Protein AF-0000000079468550 (afdb_homodimer)

Radius of gyration: 25.21 Å; Cα contacts (8 Å, |Δi|>4): 2300; chains: 2; bounding box: 54×72×63 Å

InterPro domains:
  IPR002155 Thiolase [PIRSF000429] (1-411)
  IPR002155 Thiolase [TIGR01930] (6-409)
  IPR002155 Thiolase [cd00751] (5-410)
  IPR016039 Thiolase-like [G3DSA:3.40.47.10] (6-294)
  IPR016039 Thiolase-like [G3DSA:3.40.47.10] (137-405)
  IPR016039 Thiolase-like [SSF53901] (1-286)
  IPR016039 Thiolase-like [SSF53901] (289-410)
  IPR020610 Thiolase, active site [PS00099] (392-405)
  IPR020613 Thiolase, conserved site [PS00737] (357-373)
  IPR020616 Thiolase, N-terminal [PF00108] (6-229)
  IPR020617 Thiolase, C-terminal [PF02803] (288-410)

pLDDT: mean 97.75, std 2.75, range [59.28, 99.0]

Nearest PDB structures (foldseek):
  4b3j-assembly1_C  TM=9.580E-01  e=1.163E-52  Mycobacterium tuberculosis H37Rv
  4b3h-assembly1_C  TM=9.543E-01  e=2.489E-52  Mycobacterium tuberculosis H37Rv
  8oqq-assembly1_D  TM=9.544E-01  e=6.439E-52  Mycobacterium tuberculosis H37Rv
  8oqm-assembly1_C  TM=9.448E-01  e=7.788E-52  Mycobacterium tuberculosis H37Rv
  8oqt-assembly1_D  TM=9.440E-01  e=2.596E-51  Mycobacterium tuberculosis H37Rv

Foldseek 3Di:
DFWKFFQDKAKAAWWFQAAPPTLCNPPQQLQQALLLVLVVCVVQVDQLLQAAEEEFEEADADDSNHDQSRQSSCVVNVGDPNYYYGYDHLWLFQFQVQVQVVGCCRRVVVGFKYKTFYWFRNNVVVVDDQPAFPFPCRPPVVVCLVAVAFDQLQLLQVLCQVVVPALLLLLVLLLQLLCLQVVCQVVCLNVVRYGFRADPVGHTSDRHHDFFDNPDDSVNSVPFDQDCVVQQQDARDPVRDGSVVSLCSVVVPDDTDRNDDLSSAFGNTTMAMIIMMGGPVVCVVSVRDGFKIWQFKFKDFDRLRSQQAAQQVQVVVRQVSNVHAPVLAQAEEEACRGSSRVVCNCVVRVNDPCRYSSNHHRSRRHRRRRGRSSVRVNSQSSVCVVVVHFKHKYKYTGRSGMMMMIIMGTD/DFWKFFQDKAKAAWWFQAAPPTLCNPPQQLQQALLLVLCVCVVQVDQLLQAAEEEFEEADADDSNHDQSRQSSCVVNVGDPNYYYGYDHQWLFQFQVQVQVLGCCRRVVNGFKYKTFYWFRNNVVVVDDQPAFPFPVRPPVVVCLVAVAFDQLQLLQVLCQVVVPALLLLLVLLLQLLCLQVVCQVVCLNVRRYGFRADPVGHTSDRHHDFFDNPDDSVNSVPFDQDCVVQQQDARDPVRDGSVVSLCSVVVPDDTDRNDDLSSAFGNTTMAMIIMMGGPVVCVVSVRDGFKIWQFKFKDFDRLRSQQAAQQVQVVVRQVSNVHAPVLAQAEEEACRGSSNVVVNCVVRVNDPCRYSSNHHRSRRGRRRRGRSSVRVNSQSSVCVVVVHFKHKYKYTGRSGMMMMIMMGTD

Secondary structure (DSSP, 8-state):
----EEEEEEEPPPEE-STTTSTTTTS-HHHHHHHHHHHHHHHTT--GGG--EEEEE-S-BSGGG-S-HHHHHHHHTT--TT--EEEEE-GGGHHHHHHHHHHHHHHTTS-SEEEEEEEEEHHHHTTSPPSS-SSTTTT-HHHHHH-----HHHHHHHHHHHHT--HHHHHHHHHHHHHHHHHHHHTTTTTTTB--EE-TTS-EEESS-SS--TT--HHHHHTSPPSSHHHHH-B-STT--BHHHHHHHH-TT--------GGGB---EEEEEEEEEE-HHHHHHTTPPPSEEEEEEEEEE--TTT-S-THHHHHHHHHHHHT--GGG--EEEE--SBTHHHHHHHHHHT--GGGBSTT--HHHH---GGGHHHHHHHHHHHHHHHHT--EEEEE--BTTTEEEEEEEEE-/----EEEEEEEPPPEE-STTTSTTTTS-HHHHHHHHHHHHHHHTT--GGG--EEEEE-S-BSGGG-S-HHHHHHHHTT--TT--EEEEE-GGGHHHHHHHHHHHHHHTTS-SEEEEEEEEEHHHHTTSPPSS-SSTTTT-HHHHHH-----HHHHHHHHHHHHT--HHHHHHHHHHHHHHHHHHHHTTTTTTTB--EE-TTS-EEESS-SS--TT--HHHHHTSPPSSHHHHH-B-STT--BHHHHHHHH-TT--------GGGB---EEEEEEEEEE-HHHHHHTTPPPSEEEEEEEEEE--TTT-S-THHHHHHHHHHHHT--GGG--EEEE--SBTHHHHHHHHHHT--GGGBSTT--HHHH---GGGHHHHHHHHHHHHHHHHT--EEEEE--BTTTEEEEEEEEE-

Solvent-accessible surface area (backbone atoms only — not comparable to full-atom values): 38159 Å² total; per-residue (Å²): 128,67,50,23,26,34,49,50,49,32,19,42,37,29,18,36,28,35,66,89,67,17,56,48,39,81,52,55,49,38,56,54,34,12,50,40,54,33,50,54,37,62,77,64,66,53,64,42,59,61,25,41,34,27,30,20,6,28,52,67,34,52,45,59,43,18,66,32,38,26,34,51,11,40,52,53,37,64,44,39,50,38,32,21,37,28,18,28,18,31,36,38,18,10,1,35,42,22,39,43,50,44,38,22,28,22,25,38,66,64,34,43,30,30,40,17,4,13,29,22,44,40,16,58,56,70,70,58,82,71,84,35,61,92,46,67,57,32,75,38,62,70,36,37,73,76,53,38,43,45,52,68,67,49,19,45,19,46,49,23,43,78,70,65,56,50,54,65,56,30,41,51,50,25,51,49,19,24,52,27,28,45,51,30,60,74,69,50,68,54,57,85,34,50,40,68,40,61,41,94,88,66,47,79,42,42,78,54,71,57,53,56,54,76,80,70,44,73,69,60,53,70,67,54,65,49,59,40,58,66,57,29,69,39,66,66,48,96,88,57,46,25,39,47,57,27,46,32,74,79,41,72,83,68,78,75,47,68,52,47,22,80,67,25,17,35,31,64,12,19,30,18,13,30,33,36,36,26,15,64,67,52,26,63,76,68,71,52,64,56,49,25,32,57,63,26,44,31,53,18,21,25,58,42,53,51,17,52,66,8,32,51,58,3,46,55,51,18,26,57,72,52,76,48,55,72,87,66,48,66,35,34,27,52,49,23,64,31,35,53,42,48,54,49,42,27,61,76,64,70,47,65,70,84,35,44,37,68,51,24,34,14,39,20,49,28,42,17,40,1,6,38,30,20,40,41,44,38,53,42,52,52,48,28,59,74,69,72,49,54,34,34,35,33,36,24,39,7,68,70,2,18,8,28,20,36,33,36,31,57,100,128,66,51,24,26,34,49,50,50,33,19,43,37,30,17,37,28,36,67,87,68,16,57,48,40,81,51,55,49,38,55,54,34,12,51,41,53,33,49,55,36,63,78,64,67,52,64,41,59,60,27,41,35,27,30,20,6,30,51,67,33,50,45,58,43,19,66,33,38,25,33,52,11,40,51,54,38,63,43,38,50,37,33,21,38,30,17,28,19,33,37,38,19,10,1,36,40,21,40,44,50,44,38,22,28,20,24,38,65,64,31,44,29,29,42,15,4,12,29,22,47,40,14,57,56,70,71,58,82,71,83,34,60,92,47,69,59,32,72,38,61,69,36,36,73,77,52,38,43,44,52,69,66,50,20,45,20,45,49,23,43,78,70,66,56,49,52,65,56,30,43,52,51,26,51,49,20,25,52,28,28,45,53,30,60,75,68,51,69,53,57,87,34,50,40,66,39,61,40,95,88,67,47,80,41,41,78,54,71,58,53,56,54,76,80,71,44,74,69,60,52,70,68,55,64,49,60,39,56,66,56,30,69,40,66,68,49,96,86,60,47,25,40,47,57,26,46,31,73,79,40,73,83,67,78,74,48,68,54,46,23,78,66,25,18,34,32,65,11,19,30,19,12,30,34,36,36,26,17,63,69,52,25,63,76,70,70,52,65,55,48,24,32,56,63,27,43,32,53,18,20,23,57,40,53,51,17,52,65,7,32,51,60,3,45,53,50,20,26,57,73,51,75,49,55,72,86,66,49,66,35,35,29,50,49,22,64,32,35,52,40,48,53,48,41,27,60,77,65,68,48,65,70,84,35,43,35,69,51,25,33,14,40,21,49,28,41,17,41,1,6,38,31,21,38,42,44,38,52,43,52,51,48,27,60,74,68,72,48,54,33,34,36,31,36,24,38,7,69,70,3,17,8,28,19,38,32,37,33,57,99

Sequence (822 aa):
MAEAWIIDVARTPRGVGKPEKGALSGVHPQRILSTVLKALAERNNLNTADIDDVIAGCGTQFGKQGSCIARMAALDAGYANEAAGMSLDRFCGSGLTAVNLAAMGVMSGAQDLVVAGGVESMSYGATLKRPVGPTLDSGNEHLRGIHPQPHQGVCGDVVATLEGFTREDVDALALESQRRAAHAIANGYFDRSLITVYNDDGSIALDREEYPRAGTTAEGLAALKAAFASLYDLPLDEQGLSFRKLVEATYPDLKINHVHHAGNSSGVVDGAGAVVIASPEYARAHGLKPRAKIRSVSTAGDSPELMLNAPGPAARKALAKAGMTMKDIQLVEINEAFAVVPLKFMRDLNVDPAIVNVNGGAIALGHPIGATGAMILGTLLDEMERRDLSVGMATLCAAGGMAPAAIIERIMAEAWIIDVARTPRGVGKPEKGALSGVHPQRILSTVLKALAERNNLNTADIDDVIAGCGTQFGKQGSCIARMAALDAGYANEAAGMSLDRFCGSGLTAVNLAAMGVMSGAQDLVVAGGVESMSYGATLKRPVGPTLDSGNEHLRGIHPQPHQGVCGDVVATLEGFTREDVDALALESQRRAAHAIANGYFDRSLITVYNDDGSIALDREEYPRAGTTAEGLAALKAAFASLYDLPLDEQGLSFRKLVEATYPDLKINHVHHAGNSSGVVDGAGAVVIASPEYARAHGLKPRAKIRSVSTAGDSPELMLNAPGPAARKALAKAGMTMKDIQLVEINEAFAVVPLKFMRDLNVDPAIVNVNGGAIALGHPIGATGAMILGTLLDEMERRDLSVGMATLCAAGGMAPAAIIERI

Organism: NCBI:txid2803784

Structure (mmCIF, N/CA/C/O backbone):
data_AF-0000000079468550-model_v1
#
loop_
_entity.id
_entity.type
_entity.pdbx_description
1 polymer 'Acetyl-CoA C-acetyltransferase'
#
loop_
_atom_site.group_PDB
_atom_site.id
_atom_site.type_symbol
_atom_site.label_atom_id
_atom_site.label_alt_id
_atom_site.label_comp_id
_atom_site.label_asym_id
_atom_site.label_entity_id
_atom_site.label_seq_id
_atom_site.pdbx_PDB_ins_code
_atom_site.Cartn_x
_atom_site.Cartn_y
_atom_site.Cartn_z
_atom_site.occupancy
_atom_site.B_iso_or_equiv
_atom_site.auth_seq_id
_atom_site.auth_comp_id
_atom_site.auth_asym_id
_atom_site.auth_atom_id
_atom_site.pdbx_PDB_model_num
ATOM 1 N N . MET A 1 1 ? -27.188 2.285 5.16 1 59.66 1 MET A N 1
ATOM 2 C CA . MET A 1 1 ? -25.875 1.998 4.586 1 59.66 1 MET A CA 1
ATOM 3 C C . MET A 1 1 ? -25 1.268 5.586 1 59.66 1 MET A C 1
ATOM 5 O O . MET A 1 1 ? -25.156 1.42 6.797 1 59.66 1 MET A O 1
ATOM 9 N N . ALA A 1 2 ? -24.188 0.299 5.148 1 86.75 2 ALA A N 1
ATOM 10 C CA . ALA A 1 2 ? -23.359 -0.485 6.066 1 86.75 2 ALA A CA 1
ATOM 11 C C . ALA A 1 2 ? -22.406 0.411 6.848 1 86.75 2 ALA A C 1
ATOM 13 O O . ALA A 1 2 ? -21.969 1.453 6.348 1 86.75 2 ALA A O 1
ATOM 14 N N . GLU A 1 3 ? -22.359 0.201 8.141 1 97.19 3 GLU A N 1
ATOM 15 C CA . GLU A 1 3 ? -21.547 1.016 9.039 1 97.19 3 GLU A CA 1
ATOM 16 C C . GLU A 1 3 ? -20.219 0.326 9.359 1 97.19 3 GLU A C 1
ATOM 18 O O . GLU A 1 3 ? -20.109 -0.899 9.266 1 97.19 3 GLU A O 1
ATOM 23 N N . ALA A 1 4 ? -19.25 1.08 9.609 1 98.88 4 ALA A N 1
ATOM 24 C CA . ALA A 1 4 ? -17.984 0.659 10.195 1 98.88 4 ALA A CA 1
ATOM 25 C C . ALA A 1 4 ? -17.734 1.351 11.531 1 98.88 4 ALA A C 1
ATOM 27 O O . ALA A 1 4 ? -17.812 2.578 11.625 1 98.88 4 ALA A O 1
ATOM 28 N N . TRP A 1 5 ? -17.5 0.55 12.57 1 98.94 5 TRP A N 1
ATOM 29 C CA . TRP A 1 5 ? -17.344 1.087 13.922 1 98.94 5 TRP A CA 1
ATOM 30 C C . TRP A 1 5 ? -15.891 1.098 14.352 1 98.94 5 TRP A C 1
ATOM 32 O O . TRP A 1 5 ? -15.156 0.135 14.109 1 98.94 5 TRP A O 1
ATOM 42 N N . ILE A 1 6 ? -15.484 2.209 14.859 1 98.94 6 ILE A N 1
ATOM 43 C CA . ILE A 1 6 ? -14.195 2.285 15.531 1 98.94 6 ILE A CA 1
ATOM 44 C C . ILE A 1 6 ? -14.312 1.739 16.953 1 98.94 6 ILE A C 1
ATOM 46 O O . ILE A 1 6 ? -15.109 2.242 17.75 1 98.94 6 ILE A O 1
ATOM 50 N N . ILE A 1 7 ? -13.516 0.751 17.266 1 98.94 7 ILE A N 1
ATOM 51 C CA . ILE A 1 7 ? -13.594 0.09 18.562 1 98.94 7 ILE A CA 1
ATOM 52 C C . ILE A 1 7 ? -12.57 0.702 19.516 1 98.94 7 ILE A C 1
ATOM 54 O O . ILE A 1 7 ? -12.875 0.958 20.672 1 98.94 7 ILE A O 1
ATOM 58 N N . ASP A 1 8 ? -11.375 0.906 19.016 1 98.94 8 ASP A N 1
ATOM 59 C CA . ASP A 1 8 ? -10.281 1.409 19.844 1 98.94 8 ASP A CA 1
ATOM 60 C C . ASP A 1 8 ? -9.18 2.025 18.984 1 98.94 8 ASP A C 1
ATOM 62 O O . ASP A 1 8 ? -9.148 1.825 17.781 1 98.94 8 ASP A O 1
ATOM 66 N N . VAL A 1 9 ? -8.375 2.879 19.609 1 98.88 9 VAL A N 1
ATOM 67 C CA . VAL A 1 9 ? -7.238 3.533 18.984 1 98.88 9 VAL A CA 1
ATOM 68 C C . VAL A 1 9 ? -6.031 3.49 19.906 1 98.88 9 VAL A C 1
ATOM 70 O O . VAL A 1 9 ? -6.184 3.488 21.141 1 98.88 9 VAL A O 1
ATOM 73 N N . ALA A 1 10 ? -4.82 3.406 19.328 1 98.88 10 ALA A N 1
ATOM 74 C CA . ALA A 1 10 ? -3.59 3.461 20.109 1 98.88 10 ALA A CA 1
ATOM 75 C C . ALA A 1 10 ? -2.432 3.998 19.281 1 98.88 10 ALA A C 1
ATOM 77 O O . ALA A 1 10 ? -2.477 3.957 18.047 1 98.88 10 ALA A O 1
ATOM 78 N N . ARG A 1 11 ? -1.468 4.473 19.938 1 98.94 11 ARG A N 1
ATOM 79 C CA . ARG A 1 11 ? -0.258 4.961 19.281 1 98.94 11 ARG A CA 1
ATOM 80 C C . ARG A 1 11 ? 0.939 4.895 20.219 1 98.94 11 ARG A C 1
ATOM 82 O O . ARG A 1 11 ? 0.773 4.766 21.438 1 98.94 11 ARG A O 1
ATOM 89 N N . THR A 1 12 ? 2.092 4.988 19.688 1 98.94 12 THR A N 1
ATOM 90 C CA . THR A 1 12 ? 3.293 5.223 20.469 1 98.94 12 THR A CA 1
ATOM 91 C C . THR A 1 12 ? 3.471 6.711 20.75 1 98.94 12 THR A C 1
ATOM 93 O O . THR A 1 12 ? 2.867 7.551 20.094 1 98.94 12 THR A O 1
ATOM 96 N N . PRO A 1 13 ? 4.332 6.988 21.828 1 98.81 13 PRO A N 1
ATOM 97 C CA . PRO A 1 13 ? 4.895 8.336 21.766 1 98.81 13 PRO A CA 1
ATOM 98 C C . PRO A 1 13 ? 5.75 8.57 20.516 1 98.81 13 PRO A C 1
ATOM 100 O O . PRO A 1 13 ? 6.168 7.605 19.875 1 98.81 13 PRO A O 1
ATOM 103 N N . ARG A 1 14 ? 5.875 9.805 20.172 1 98.75 14 ARG A N 1
ATOM 104 C CA . ARG A 1 14 ? 6.742 10.156 19.047 1 98.75 14 ARG A CA 1
ATOM 105 C C . ARG A 1 14 ? 8.172 10.391 19.516 1 98.75 14 ARG A C 1
ATOM 107 O O . ARG A 1 14 ? 8.414 11.172 20.438 1 98.75 14 ARG A O 1
ATOM 114 N N . GLY A 1 15 ? 9.078 9.602 18.922 1 98.75 15 GLY A N 1
ATOM 115 C CA . GLY A 1 15 ? 10.492 9.781 19.219 1 98.75 15 GLY A CA 1
ATOM 116 C C . GLY A 1 15 ? 11.211 10.625 18.172 1 98.75 15 GLY A C 1
ATOM 117 O O . GLY A 1 15 ? 10.906 10.539 16.984 1 98.75 15 GLY A O 1
ATOM 118 N N . VAL A 1 16 ? 12.203 11.383 18.656 1 98.56 16 VAL A N 1
ATOM 119 C CA . VAL A 1 16 ? 12.992 12.195 17.734 1 98.56 16 VAL A CA 1
ATOM 120 C C . VAL A 1 16 ? 13.594 11.312 16.641 1 98.56 16 VAL A C 1
ATOM 122 O O . VAL A 1 16 ? 14.172 10.258 16.938 1 98.56 16 VAL A O 1
ATOM 125 N N . GLY A 1 17 ? 13.375 11.734 15.391 1 98.31 17 GLY A N 1
ATOM 126 C CA . GLY A 1 17 ? 13.734 10.93 14.234 1 98.31 17 GLY A CA 1
ATOM 127 C C . GLY A 1 17 ? 15.172 11.141 13.789 1 98.31 17 GLY A C 1
ATOM 128 O O . GLY A 1 17 ? 15.422 11.422 12.617 1 98.31 17 GLY A O 1
ATOM 129 N N . LYS A 1 18 ? 16.094 10.984 14.648 1 97.69 18 LYS A N 1
ATOM 130 C CA . LYS A 1 18 ? 17.531 11.078 14.375 1 97.69 18 LYS A CA 1
ATOM 131 C C . LYS A 1 18 ? 18.25 9.781 14.727 1 97.69 18 LYS A C 1
ATOM 133 O O . LYS A 1 18 ? 18.094 9.273 15.844 1 97.69 18 LYS A O 1
ATOM 138 N N . PRO A 1 19 ? 19.031 9.328 13.758 1 97.31 19 PRO A N 1
ATOM 139 C CA . PRO A 1 19 ? 19.75 8.07 14.039 1 97.31 19 PRO A CA 1
ATOM 140 C C . PRO A 1 19 ? 20.594 8.141 15.297 1 97.31 19 PRO A C 1
ATOM 142 O O . PRO A 1 19 ? 21.328 9.117 15.508 1 97.31 19 PRO A O 1
ATOM 145 N N . GLU A 1 20 ? 20.547 7.219 16.156 1 95.25 20 GLU A N 1
ATOM 146 C CA . GLU A 1 20 ? 21.344 7.02 17.359 1 95.25 20 GLU A CA 1
ATOM 147 C C . GLU A 1 20 ? 21.031 8.078 18.422 1 95.25 20 GLU A C 1
ATOM 149 O O . GLU A 1 20 ? 21.547 8.016 19.547 1 95.25 20 GLU A O 1
ATOM 154 N N . LYS A 1 21 ? 20.125 8.969 18.125 1 96.69 21 LYS A N 1
ATOM 155 C CA . LYS A 1 21 ? 19.812 10.031 19.078 1 96.69 21 LYS A CA 1
ATOM 156 C C . LYS A 1 21 ? 18.375 9.914 19.578 1 96.69 21 LYS A C 1
ATOM 158 O O . LYS A 1 21 ? 18.109 10.117 20.766 1 96.69 21 LYS A O 1
ATOM 163 N N . GLY A 1 22 ? 17.484 9.617 18.719 1 98.19 22 GLY A N 1
ATOM 164 C CA . GLY A 1 22 ? 16.109 9.438 19.125 1 98.19 22 GLY A CA 1
ATOM 165 C C . GLY A 1 22 ? 15.883 8.172 19.938 1 98.19 22 GLY A C 1
ATOM 166 O O . GLY A 1 22 ? 16.516 7.145 19.688 1 98.19 22 GLY A O 1
ATOM 167 N N . ALA A 1 23 ? 14.953 8.234 20.812 1 98.44 23 ALA A N 1
ATOM 168 C CA . ALA A 1 23 ? 14.695 7.145 21.75 1 98.44 23 ALA A CA 1
ATOM 169 C C . ALA A 1 23 ? 14.234 5.891 21.016 1 98.44 23 ALA A C 1
ATOM 171 O O . ALA A 1 23 ? 14.484 4.77 21.484 1 98.44 23 ALA A O 1
ATOM 172 N N . LEU A 1 24 ? 13.602 6.078 19.875 1 98.69 24 LEU A N 1
ATOM 173 C CA . LEU A 1 24 ? 13.078 4.926 19.156 1 98.69 24 LEU A CA 1
ATOM 174 C C . LEU A 1 24 ? 14.008 4.531 18 1 98.69 24 LEU A C 1
ATOM 176 O O . LEU A 1 24 ? 13.734 3.568 17.281 1 98.69 24 LEU A O 1
ATOM 180 N N . SER A 1 25 ? 15.109 5.285 17.859 1 98.19 25 SER A N 1
ATOM 181 C CA . SER A 1 25 ? 15.961 5.102 16.688 1 98.19 25 SER A CA 1
ATOM 182 C C . SER A 1 25 ? 16.594 3.717 16.672 1 98.19 25 SER A C 1
ATOM 184 O O . SER A 1 25 ? 16.953 3.201 15.617 1 98.19 25 SER A O 1
ATOM 186 N N . GLY A 1 26 ? 16.672 3.086 17.844 1 97.12 26 GLY A N 1
ATOM 187 C CA . GLY A 1 26 ? 17.281 1.766 17.922 1 97.12 26 GLY A CA 1
ATOM 188 C C . GLY A 1 26 ? 16.266 0.642 17.922 1 97.12 26 GLY A C 1
ATOM 189 O O . GLY A 1 26 ? 16.625 -0.535 17.906 1 97.12 26 GLY A O 1
ATOM 190 N N . VAL A 1 27 ? 15.016 0.961 17.938 1 98.5 27 VAL A N 1
ATOM 191 C 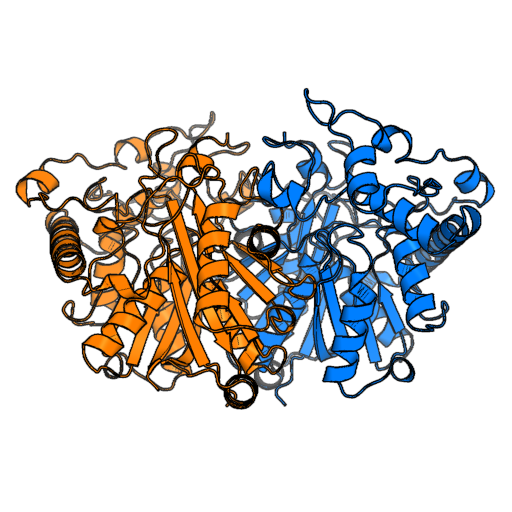CA . VAL A 1 27 ? 13.953 -0.033 17.938 1 98.5 27 VAL A CA 1
ATOM 192 C C . VAL A 1 27 ? 13.555 -0.374 16.5 1 98.5 27 VAL A C 1
ATOM 194 O O . VAL A 1 27 ? 13.312 0.521 15.688 1 98.5 27 VAL A O 1
ATOM 197 N N . HIS A 1 28 ? 13.562 -1.708 16.141 1 98.38 28 HIS A N 1
ATOM 198 C CA . HIS A 1 28 ? 13.164 -2.129 14.805 1 98.38 28 HIS A CA 1
ATOM 199 C C . HIS A 1 28 ? 11.766 -1.619 14.461 1 98.38 28 HIS A C 1
ATOM 201 O O . HIS A 1 28 ? 10.836 -1.753 15.258 1 98.38 28 HIS A O 1
ATOM 207 N N . PRO A 1 29 ? 11.57 -1.048 13.266 1 98.75 29 PRO A N 1
ATOM 208 C CA . PRO A 1 29 ? 10.273 -0.465 12.93 1 98.75 29 PRO A CA 1
ATOM 209 C C . PRO A 1 29 ? 9.117 -1.458 13.078 1 98.75 29 PRO A C 1
ATOM 211 O O . PRO A 1 29 ? 8.023 -1.079 13.5 1 98.75 29 PRO A O 1
ATOM 214 N N . GLN A 1 30 ? 9.328 -2.725 12.758 1 98.75 30 GLN A N 1
ATOM 215 C CA . GLN A 1 30 ? 8.312 -3.746 12.977 1 98.75 30 GLN A CA 1
ATOM 216 C C . GLN A 1 30 ? 7.902 -3.809 14.445 1 98.75 30 GLN A C 1
ATOM 218 O O . GLN A 1 30 ? 6.727 -4.004 14.758 1 98.75 30 GLN A O 1
ATOM 223 N N . ARG A 1 31 ? 8.852 -3.619 15.312 1 98.75 31 ARG A N 1
ATOM 224 C CA . ARG A 1 31 ? 8.609 -3.701 16.75 1 98.75 31 ARG A CA 1
ATOM 225 C C . ARG A 1 31 ? 7.867 -2.463 17.25 1 98.75 31 ARG A C 1
ATOM 227 O O . ARG A 1 31 ? 7.055 -2.549 18.172 1 98.75 31 ARG A O 1
ATOM 234 N N . ILE A 1 32 ? 8.148 -1.338 16.641 1 98.94 32 ILE A N 1
ATOM 235 C CA . ILE A 1 32 ? 7.406 -0.131 16.984 1 98.94 32 ILE A CA 1
ATOM 236 C C . ILE A 1 32 ? 5.926 -0.333 16.672 1 98.94 32 ILE A C 1
ATOM 238 O O . ILE A 1 32 ? 5.07 -0.063 17.516 1 98.94 32 ILE A O 1
ATOM 242 N N . LEU A 1 33 ? 5.605 -0.84 15.516 1 98.94 33 LEU A N 1
ATOM 243 C CA . LEU A 1 33 ? 4.219 -1.072 15.133 1 98.94 33 LEU A CA 1
ATOM 244 C C . LEU A 1 33 ? 3.619 -2.229 15.93 1 98.94 33 LEU A C 1
ATOM 246 O O . LEU A 1 33 ? 2.463 -2.164 16.359 1 98.94 33 LEU A O 1
ATOM 250 N N . SER A 1 34 ? 4.352 -3.314 16.125 1 98.69 34 SER A N 1
ATOM 251 C CA . SER A 1 34 ? 3.842 -4.496 16.812 1 98.69 34 SER A CA 1
ATOM 252 C C . SER A 1 34 ? 3.418 -4.164 18.234 1 98.69 34 SER A C 1
ATOM 254 O O . SER A 1 34 ? 2.482 -4.77 18.766 1 98.69 34 SER A O 1
ATOM 256 N N . THR A 1 35 ? 4.125 -3.178 18.844 1 98.62 35 THR A N 1
ATOM 257 C CA . THR A 1 35 ? 3.785 -2.742 20.188 1 98.62 35 THR A CA 1
ATOM 258 C C . THR A 1 35 ? 2.35 -2.227 20.234 1 98.62 35 THR A C 1
ATOM 260 O O . THR A 1 35 ? 1.595 -2.578 21.156 1 98.62 35 THR A O 1
ATOM 263 N N . VAL A 1 36 ? 1.982 -1.47 19.297 1 98.88 36 VAL A N 1
ATOM 264 C CA . VAL A 1 36 ? 0.647 -0.887 19.219 1 98.88 36 VAL A CA 1
ATOM 265 C C . VAL A 1 36 ? -0.373 -1.976 18.891 1 98.88 36 VAL A C 1
ATOM 267 O O . VAL A 1 36 ? -1.445 -2.031 19.5 1 98.88 36 VAL A O 1
ATOM 270 N N . LEU A 1 37 ? -0.069 -2.854 17.969 1 98.94 37 LEU A N 1
ATOM 271 C CA . LEU A 1 37 ? -0.96 -3.938 17.578 1 98.94 37 LEU A CA 1
ATOM 272 C C . LEU A 1 37 ? -1.243 -4.867 18.75 1 98.94 37 LEU A C 1
ATOM 274 O O . LEU A 1 37 ? -2.391 -5.254 18.969 1 98.94 37 LEU A O 1
ATOM 278 N N . LYS A 1 38 ? -0.222 -5.215 19.484 1 98.88 38 LYS A N 1
ATOM 279 C CA . LYS A 1 38 ? -0.367 -6.094 20.641 1 98.88 38 LYS A CA 1
ATOM 280 C C . LYS A 1 38 ? -1.256 -5.457 21.703 1 98.88 38 LYS A C 1
ATOM 282 O O . LYS A 1 38 ? -2.148 -6.109 22.25 1 98.88 38 LYS A O 1
ATOM 287 N N . ALA A 1 39 ? -0.996 -4.191 21.953 1 98.88 39 ALA A N 1
ATOM 288 C CA . ALA A 1 39 ? -1.769 -3.482 22.969 1 98.88 39 ALA A CA 1
ATOM 289 C C . ALA A 1 39 ? -3.252 -3.461 22.625 1 98.88 39 ALA A C 1
ATOM 291 O O . ALA A 1 39 ? -4.105 -3.67 23.484 1 98.88 39 ALA A O 1
ATOM 292 N N . LEU A 1 40 ? -3.586 -3.221 21.375 1 98.94 40 LEU A N 1
ATOM 293 C CA . LEU A 1 40 ? -4.977 -3.168 20.938 1 98.94 40 LEU A CA 1
ATOM 294 C C . LEU A 1 40 ? -5.641 -4.531 21.078 1 98.94 40 LEU A C 1
ATOM 296 O O . LEU A 1 40 ? -6.801 -4.625 21.484 1 98.94 40 LEU A O 1
ATOM 300 N N . ALA A 1 41 ? -4.953 -5.566 20.688 1 98.88 41 ALA A N 1
ATOM 301 C CA . ALA A 1 41 ? -5.504 -6.91 20.812 1 98.88 41 ALA A CA 1
ATOM 302 C C . ALA A 1 41 ? -5.773 -7.273 22.266 1 98.88 41 ALA A C 1
ATOM 304 O O . ALA A 1 41 ? -6.836 -7.801 22.594 1 98.88 41 ALA A O 1
ATOM 305 N N . GLU A 1 42 ? -4.844 -6.93 23.141 1 98.5 42 GLU A N 1
ATOM 306 C CA . GLU A 1 42 ? -4.949 -7.277 24.562 1 98.5 42 GLU A CA 1
ATOM 307 C C . GLU A 1 42 ? -6.035 -6.457 25.25 1 98.5 42 GLU A C 1
ATOM 309 O O . GLU A 1 42 ? -6.855 -7 25.984 1 98.5 42 GLU A O 1
ATOM 314 N N . ARG A 1 43 ? -6.078 -5.168 24.969 1 97.62 43 ARG A N 1
ATOM 315 C CA . ARG A 1 43 ? -7.027 -4.262 25.609 1 97.62 43 ARG A CA 1
ATOM 316 C C . ARG A 1 43 ? -8.461 -4.648 25.266 1 97.62 43 ARG A C 1
ATOM 318 O O . ARG A 1 43 ? -9.375 -4.426 26.078 1 97.62 43 ARG A O 1
ATOM 325 N N . ASN A 1 44 ? -8.609 -5.234 24.109 1 98.44 44 ASN A N 1
ATOM 326 C CA . ASN A 1 44 ? -9.969 -5.5 23.641 1 98.44 44 ASN A CA 1
ATOM 327 C C . ASN A 1 44 ? -10.266 -6.996 23.625 1 98.44 44 ASN A C 1
ATOM 329 O O . ASN A 1 44 ? -11.328 -7.414 23.141 1 98.44 44 ASN A O 1
ATOM 333 N N . ASN A 1 45 ? -9.32 -7.836 24.062 1 98.25 45 ASN A N 1
ATOM 334 C CA . ASN A 1 45 ? -9.461 -9.289 24.016 1 98.25 45 ASN A CA 1
ATOM 335 C C . ASN A 1 45 ? -9.875 -9.773 22.641 1 98.25 45 ASN A C 1
ATOM 337 O O . ASN A 1 45 ? -10.844 -10.516 22.5 1 98.25 45 ASN A O 1
ATOM 341 N N . LEU A 1 46 ? -9.203 -9.297 21.672 1 98.81 46 LEU A N 1
ATOM 342 C CA . LEU A 1 46 ? -9.539 -9.664 20.297 1 98.81 46 LEU A CA 1
ATOM 343 C C . LEU A 1 46 ? -9.148 -11.109 20.016 1 98.81 46 LEU A C 1
ATOM 345 O O . LEU A 1 46 ? -8.07 -11.562 20.422 1 98.81 46 LEU A O 1
ATOM 349 N N . ASN A 1 47 ? -10.055 -11.867 19.406 1 98.69 47 ASN A N 1
ATOM 350 C CA . ASN A 1 47 ? -9.633 -13.078 18.719 1 98.69 47 ASN A CA 1
ATOM 351 C C . ASN A 1 47 ? -8.906 -12.75 17.406 1 98.69 47 ASN A C 1
ATOM 353 O O . ASN A 1 47 ? -9.539 -12.578 16.359 1 98.69 47 ASN A O 1
ATOM 357 N N . THR A 1 48 ? -7.605 -12.773 17.469 1 98.81 48 THR A N 1
ATOM 358 C CA . THR A 1 48 ? -6.832 -12.258 16.344 1 98.81 48 THR A CA 1
ATOM 359 C C . THR A 1 48 ? -6.984 -13.164 15.117 1 98.81 48 THR A C 1
ATOM 361 O O . THR A 1 48 ? -6.645 -12.773 14 1 98.81 48 THR A O 1
ATOM 364 N N . ALA A 1 49 ? -7.461 -14.391 15.211 1 98.69 49 ALA A N 1
ATOM 365 C CA . ALA A 1 49 ? -7.754 -15.266 14.078 1 98.69 49 ALA A CA 1
ATOM 366 C C . ALA A 1 49 ? -8.898 -14.719 13.242 1 98.69 49 ALA A C 1
ATOM 368 O O . ALA A 1 49 ? -9.062 -15.086 12.07 1 98.69 49 ALA A O 1
ATOM 369 N N . ASP A 1 50 ? -9.688 -13.812 13.891 1 98.75 50 ASP A N 1
ATOM 370 C CA . ASP A 1 50 ? -10.844 -13.25 13.195 1 98.75 50 ASP A CA 1
ATOM 371 C C . ASP A 1 50 ? -10.461 -12.008 12.398 1 98.75 50 ASP A C 1
ATOM 373 O O . ASP A 1 50 ? -11.25 -11.508 11.602 1 98.75 50 ASP A O 1
ATOM 377 N N . ILE A 1 51 ? -9.234 -11.523 12.594 1 98.94 51 ILE A N 1
ATOM 378 C CA . ILE A 1 51 ? -8.812 -10.312 11.898 1 98.94 51 ILE A CA 1
ATOM 379 C C . ILE A 1 51 ? -8.656 -10.602 10.406 1 98.94 51 ILE A C 1
ATOM 381 O O . ILE A 1 51 ? -7.859 -11.461 10.008 1 98.94 51 ILE A O 1
ATOM 385 N N . ASP A 1 52 ? -9.438 -9.875 9.641 1 98.88 52 ASP A N 1
ATOM 386 C CA . ASP A 1 52 ? -9.445 -10.086 8.195 1 98.88 52 ASP A CA 1
ATOM 387 C C . ASP A 1 52 ? -8.172 -9.523 7.559 1 98.88 52 ASP A C 1
ATOM 389 O O . ASP A 1 52 ? -7.68 -10.062 6.566 1 98.88 52 ASP A O 1
ATOM 393 N N . ASP A 1 53 ? -7.699 -8.422 8.094 1 98.94 53 ASP A N 1
ATOM 394 C CA . ASP A 1 53 ? -6.539 -7.746 7.523 1 98.94 53 ASP A CA 1
ATOM 395 C C . ASP A 1 53 ? -5.918 -6.773 8.523 1 98.94 53 ASP A C 1
ATOM 397 O O . ASP A 1 53 ? -6.629 -6.156 9.32 1 98.94 53 ASP A O 1
ATOM 401 N N . VAL A 1 54 ? -4.625 -6.715 8.555 1 99 54 VAL A N 1
ATOM 402 C CA . VAL A 1 54 ? -3.871 -5.621 9.164 1 99 54 VAL A CA 1
ATOM 403 C C . VAL A 1 54 ? -3.312 -4.711 8.07 1 99 54 VAL A C 1
ATOM 405 O O . VAL A 1 54 ? -2.51 -5.145 7.242 1 99 54 VAL A O 1
ATOM 408 N N . ILE A 1 55 ? -3.766 -3.463 8.07 1 99 55 ILE A N 1
ATOM 409 C CA . ILE A 1 55 ? -3.369 -2.516 7.035 1 99 55 ILE A CA 1
ATOM 410 C C . ILE A 1 55 ? -2.506 -1.414 7.645 1 99 55 ILE A C 1
ATOM 412 O O . ILE A 1 55 ? -2.945 -0.703 8.555 1 99 55 ILE A O 1
ATOM 416 N N . ALA A 1 56 ? -1.283 -1.24 7.117 1 98.94 56 ALA A N 1
ATOM 417 C CA . ALA A 1 56 ? -0.408 -0.241 7.727 1 98.94 56 ALA A CA 1
ATOM 418 C C . ALA A 1 56 ? 0.291 0.598 6.66 1 98.94 56 ALA A C 1
ATOM 420 O O . ALA A 1 56 ? 0.853 0.055 5.703 1 98.94 56 ALA A O 1
ATOM 421 N N . GLY A 1 57 ? 0.191 1.904 6.824 1 98.88 57 GLY A N 1
ATOM 422 C CA . GLY A 1 57 ? 0.954 2.824 5.996 1 98.88 57 GLY A CA 1
ATOM 423 C C . GLY A 1 57 ? 2.418 2.904 6.387 1 98.88 57 GLY A C 1
ATOM 424 O O . GLY A 1 57 ? 2.754 2.863 7.57 1 98.88 57 GLY A O 1
ATOM 425 N N . CYS A 1 58 ? 3.271 3.006 5.422 1 98.75 58 CYS A N 1
ATOM 426 C CA . CYS A 1 58 ? 4.699 3.273 5.551 1 98.75 58 CYS A CA 1
ATOM 427 C C . CYS A 1 58 ? 5.242 3.967 4.309 1 98.75 58 CYS A C 1
ATOM 429 O O . CYS A 1 58 ? 5.168 3.418 3.205 1 98.75 58 CYS A O 1
ATOM 431 N N . GLY A 1 59 ? 5.789 5.148 4.488 1 96.19 59 GLY A N 1
ATOM 432 C CA . GLY A 1 59 ? 6.227 5.945 3.354 1 96.19 59 GLY A CA 1
ATOM 433 C C . GLY A 1 59 ? 7.453 5.371 2.664 1 96.19 59 GLY A C 1
ATOM 434 O O . GLY A 1 59 ? 7.531 5.367 1.434 1 96.19 59 GLY A O 1
ATOM 435 N N . THR A 1 60 ? 8.414 4.977 3.453 1 95.69 60 THR A N 1
ATOM 436 C CA . THR A 1 60 ? 9.617 4.355 2.918 1 95.69 60 THR A CA 1
ATOM 437 C C . THR A 1 60 ? 9.633 2.857 3.203 1 95.69 60 THR A C 1
ATOM 439 O O . THR A 1 60 ? 10.078 2.424 4.266 1 95.69 60 THR A O 1
ATOM 442 N N . GLN A 1 61 ? 9.242 2.074 2.221 1 97.12 61 GLN A N 1
ATOM 443 C CA . GLN A 1 61 ? 9.102 0.633 2.402 1 97.12 61 GLN A CA 1
ATOM 444 C C . GLN A 1 61 ? 10.328 -0.108 1.875 1 97.12 61 GLN A C 1
ATOM 446 O O . GLN A 1 61 ? 10.234 -0.84 0.887 1 97.12 61 GLN A O 1
ATOM 451 N N . PHE A 1 62 ? 11.461 0.029 2.518 1 97.19 62 PHE A N 1
ATOM 452 C CA . PHE A 1 62 ? 12.711 -0.614 2.119 1 97.19 62 PHE A CA 1
ATOM 453 C C . PHE A 1 62 ? 13.555 -0.961 3.34 1 97.19 62 PHE A C 1
ATOM 455 O O . PHE A 1 62 ? 13.492 -0.271 4.359 1 97.19 62 PHE A O 1
ATOM 462 N N . GLY A 1 63 ? 14.352 -2.031 3.281 1 97.06 63 GLY A N 1
ATOM 463 C CA . GLY A 1 63 ? 15.141 -2.459 4.426 1 97.06 63 GLY A CA 1
ATOM 464 C C . GLY A 1 63 ? 14.297 -2.869 5.617 1 97.06 63 GLY A C 1
ATOM 465 O O . GLY A 1 63 ? 13.359 -3.652 5.477 1 97.06 63 GLY A O 1
ATOM 466 N N . LYS A 1 64 ? 14.578 -2.299 6.781 1 98 64 LYS A N 1
ATOM 467 C CA . LYS A 1 64 ? 13.883 -2.664 8.008 1 98 64 LYS A CA 1
ATOM 468 C C . LYS A 1 64 ? 12.398 -2.305 7.926 1 98 64 LYS A C 1
ATOM 470 O O . LYS A 1 64 ? 11.586 -2.809 8.711 1 98 64 LYS A O 1
ATOM 475 N N . GLN A 1 65 ? 12.062 -1.429 6.961 1 98.06 65 GLN A N 1
ATOM 476 C CA . GLN A 1 65 ? 10.68 -0.989 6.824 1 98.06 65 GLN A CA 1
ATOM 477 C C . GLN A 1 65 ? 10.016 -1.628 5.605 1 98.06 65 GLN A C 1
ATOM 479 O O . GLN A 1 65 ? 8.945 -1.201 5.184 1 98.06 65 GLN A O 1
ATOM 484 N N . GLY A 1 66 ? 10.719 -2.576 5.004 1 96.88 66 GLY A N 1
ATOM 485 C CA . GLY A 1 66 ? 10.188 -3.256 3.832 1 96.88 66 GLY A CA 1
ATOM 486 C C . GLY A 1 66 ? 9.484 -4.559 4.168 1 96.88 66 GLY A C 1
ATOM 487 O O . GLY A 1 66 ? 9.023 -4.75 5.297 1 96.88 66 GLY A O 1
ATOM 488 N N . SER A 1 67 ? 9.203 -5.348 3.16 1 96.75 67 SER A N 1
ATOM 489 C CA . SER A 1 67 ? 8.688 -6.711 3.26 1 96.75 67 SER A CA 1
ATOM 490 C C . SER A 1 67 ? 7.328 -6.738 3.947 1 96.75 67 SER A C 1
ATOM 492 O O . SER A 1 67 ? 7.129 -7.484 4.906 1 96.75 67 SER A O 1
ATOM 494 N N . CYS A 1 68 ? 6.395 -5.875 3.43 1 98.31 68 CYS A N 1
ATOM 495 C CA . CYS A 1 68 ? 5.043 -5.852 3.979 1 98.31 68 CYS A CA 1
ATOM 496 C C . CYS A 1 68 ? 5.074 -5.727 5.496 1 98.31 68 CYS A C 1
ATOM 498 O O . CYS A 1 68 ? 4.633 -6.633 6.207 1 98.31 68 CYS A O 1
ATOM 500 N N . ILE A 1 69 ? 5.449 -4.621 5.977 1 98.75 69 ILE A N 1
ATOM 501 C CA . ILE A 1 69 ? 5.727 -4.387 7.391 1 98.75 69 ILE A CA 1
ATOM 502 C C . ILE A 1 69 ? 4.461 -4.621 8.211 1 98.75 69 ILE A C 1
ATOM 504 O O . ILE A 1 69 ? 4.531 -5.02 9.375 1 98.75 69 ILE A O 1
ATOM 508 N N . ALA A 1 70 ? 3.289 -4.469 7.656 1 98.94 70 ALA A N 1
ATOM 509 C CA . ALA A 1 70 ? 2.033 -4.715 8.359 1 98.94 70 ALA A CA 1
ATOM 510 C C . ALA A 1 70 ? 1.914 -6.176 8.781 1 98.94 70 ALA A C 1
ATOM 512 O O . ALA A 1 70 ? 1.646 -6.473 9.953 1 98.94 70 ALA A O 1
ATOM 513 N N . ARG A 1 71 ? 2.133 -7.086 7.848 1 98.88 71 ARG A N 1
ATOM 514 C CA . ARG A 1 71 ? 2.041 -8.516 8.133 1 98.88 71 ARG A CA 1
ATOM 515 C C . ARG A 1 71 ? 3.102 -8.938 9.141 1 98.88 71 ARG A C 1
ATOM 517 O O . ARG A 1 71 ? 2.809 -9.672 10.086 1 98.88 71 ARG A O 1
ATOM 524 N N . MET A 1 72 ? 4.336 -8.445 8.906 1 98.88 72 MET A N 1
ATOM 525 C CA . MET A 1 72 ? 5.449 -8.852 9.758 1 98.88 72 MET A CA 1
ATOM 526 C C . MET A 1 72 ? 5.25 -8.344 11.188 1 98.88 72 MET A C 1
ATOM 528 O O . MET A 1 72 ? 5.539 -9.055 12.148 1 98.88 72 MET A O 1
ATOM 532 N N . ALA A 1 73 ? 4.742 -7.133 11.281 1 98.94 73 ALA A N 1
ATOM 533 C CA . ALA A 1 73 ? 4.484 -6.582 12.609 1 98.94 73 ALA A CA 1
ATOM 534 C C . ALA A 1 73 ? 3.355 -7.332 13.305 1 98.94 73 ALA A C 1
ATOM 536 O O . ALA A 1 73 ? 3.385 -7.52 14.523 1 98.94 73 ALA A O 1
ATOM 537 N N . ALA A 1 74 ? 2.307 -7.711 12.562 1 98.94 74 ALA A N 1
ATOM 538 C CA . ALA A 1 74 ? 1.207 -8.477 13.148 1 98.94 74 ALA A CA 1
ATOM 539 C C . ALA A 1 74 ? 1.699 -9.812 13.695 1 98.94 74 ALA A C 1
ATOM 541 O O . ALA A 1 74 ? 1.339 -10.203 14.805 1 98.94 74 ALA A O 1
ATOM 542 N N . LEU A 1 75 ? 2.525 -10.5 12.883 1 98.88 75 LEU A N 1
ATOM 543 C CA . LEU A 1 75 ? 3.109 -11.758 13.328 1 98.88 75 LEU A CA 1
ATOM 544 C C . LEU A 1 75 ? 3.992 -11.547 14.555 1 98.88 75 LEU A C 1
ATOM 546 O O . LEU A 1 75 ? 3.959 -12.352 15.492 1 98.88 75 LEU A O 1
ATOM 550 N N . ASP A 1 76 ? 4.738 -10.492 14.531 1 98.75 76 ASP A N 1
ATOM 551 C CA . ASP A 1 76 ? 5.629 -10.156 15.641 1 98.75 76 ASP A CA 1
ATOM 552 C C . ASP A 1 76 ? 4.836 -9.867 16.906 1 98.75 76 ASP A C 1
ATOM 554 O O . ASP A 1 76 ? 5.301 -10.148 18.016 1 98.75 76 ASP A O 1
ATOM 558 N N . ALA A 1 77 ? 3.621 -9.32 16.766 1 98.81 77 ALA A N 1
ATOM 559 C CA . ALA A 1 77 ? 2.748 -8.977 17.875 1 98.81 77 ALA A CA 1
ATOM 560 C C . ALA A 1 77 ? 2.086 -10.219 18.469 1 98.81 77 ALA A C 1
ATOM 562 O O . ALA A 1 77 ? 1.409 -10.148 19.484 1 98.81 77 ALA A O 1
ATOM 563 N N . GLY A 1 78 ? 2.223 -11.336 17.781 1 98.62 78 GLY A N 1
ATOM 564 C CA . GLY A 1 78 ? 1.633 -12.578 18.25 1 98.62 78 GLY A CA 1
ATOM 565 C C . GLY A 1 78 ? 0.255 -12.844 17.672 1 98.62 78 GLY A C 1
ATOM 566 O O . GLY A 1 78 ? -0.489 -13.68 18.203 1 98.62 78 GLY A O 1
ATOM 567 N N . TYR A 1 79 ? -0.134 -12.102 16.656 1 98.88 79 TYR A N 1
ATOM 568 C CA . TYR A 1 79 ? -1.423 -12.375 16.031 1 98.88 79 TYR A CA 1
ATOM 569 C C . TYR A 1 79 ? -1.451 -13.766 15.43 1 98.88 79 TYR A C 1
ATOM 571 O O . TYR A 1 79 ? -0.411 -14.305 15.031 1 98.88 79 TYR A O 1
ATOM 579 N N . ALA A 1 80 ? -2.678 -14.32 15.32 1 98.81 80 ALA A N 1
ATOM 580 C CA . ALA A 1 80 ? -2.863 -15.625 14.688 1 98.81 80 ALA A CA 1
ATOM 581 C C . ALA A 1 80 ? -2.449 -15.594 13.219 1 98.81 80 ALA A C 1
ATOM 583 O O . ALA A 1 80 ? -2.525 -14.547 12.57 1 98.81 80 ALA A O 1
ATOM 584 N N . ASN A 1 81 ? -1.987 -16.734 12.688 1 98.5 81 ASN A N 1
ATOM 585 C CA . ASN A 1 81 ? -1.524 -16.859 11.305 1 98.5 81 ASN A CA 1
ATOM 586 C C . ASN A 1 81 ? -2.633 -16.516 10.312 1 98.5 81 ASN A C 1
ATOM 588 O O . ASN A 1 81 ? -2.355 -16.156 9.164 1 98.5 81 ASN A O 1
ATOM 592 N N . GLU A 1 82 ? -3.863 -16.625 10.734 1 98.62 82 GLU A N 1
ATOM 593 C CA . GLU A 1 82 ? -5.02 -16.375 9.875 1 98.62 82 GLU A CA 1
ATOM 594 C C . GLU A 1 82 ? -5.152 -14.898 9.539 1 98.62 82 GLU A C 1
ATOM 596 O O . GLU A 1 82 ? -5.785 -14.539 8.547 1 98.62 82 GLU A O 1
ATOM 601 N N . ALA A 1 83 ? -4.57 -14.031 10.398 1 98.81 83 ALA A N 1
ATOM 602 C CA . ALA A 1 83 ? -4.629 -12.594 10.148 1 98.81 83 ALA A CA 1
ATOM 603 C C . ALA A 1 83 ? -3.689 -12.195 9.008 1 98.81 83 ALA A C 1
ATOM 605 O O . ALA A 1 83 ? -2.471 -12.344 9.125 1 98.81 83 ALA A O 1
ATOM 606 N N . ALA A 1 84 ? -4.27 -11.727 7.938 1 98.81 84 ALA A N 1
ATOM 607 C CA . ALA A 1 84 ? -3.455 -11.242 6.824 1 98.81 84 ALA A CA 1
ATOM 608 C C . ALA A 1 84 ? -2.939 -9.836 7.094 1 98.81 84 ALA A C 1
ATOM 610 O O . ALA A 1 84 ? -3.227 -9.25 8.141 1 98.81 84 ALA A O 1
ATOM 611 N N . GLY A 1 85 ? -2.1 -9.32 6.168 1 98.81 85 GLY A N 1
ATOM 612 C CA . GLY A 1 85 ? -1.583 -7.961 6.277 1 98.81 85 GLY A CA 1
ATOM 613 C C . GLY A 1 85 ? -1.185 -7.367 4.941 1 98.81 85 GLY A C 1
ATOM 614 O O . GLY A 1 85 ? -0.874 -8.094 3.996 1 98.81 85 GLY A O 1
ATOM 615 N N . MET A 1 86 ? -1.249 -6.062 4.832 1 98.88 86 MET A N 1
ATOM 616 C CA . MET A 1 86 ? -0.739 -5.344 3.666 1 98.88 86 MET A CA 1
ATOM 617 C C . MET A 1 86 ? -0.192 -3.979 4.066 1 98.88 86 MET A C 1
ATOM 619 O O . MET A 1 86 ? -0.699 -3.35 4.996 1 98.88 86 MET A O 1
ATOM 623 N N . SER A 1 87 ? 0.834 -3.568 3.414 1 98.88 87 SER A N 1
ATOM 624 C CA . SER A 1 87 ? 1.393 -2.234 3.605 1 98.88 87 SER A CA 1
ATOM 625 C C . SER A 1 87 ? 1.107 -1.338 2.404 1 98.88 87 SER A C 1
ATOM 627 O O . SER A 1 87 ? 0.96 -1.824 1.281 1 98.88 87 SER A O 1
ATOM 629 N N . LEU A 1 88 ? 0.955 -0.041 2.695 1 98.88 88 LEU A N 1
ATOM 630 C CA . LEU A 1 88 ? 0.651 0.86 1.59 1 98.88 88 LEU A CA 1
ATOM 631 C C . LEU A 1 88 ? 1.443 2.156 1.712 1 98.88 88 LEU A C 1
ATOM 633 O O . LEU A 1 88 ? 1.991 2.457 2.775 1 98.88 88 LEU A O 1
ATOM 637 N N . ASP A 1 89 ? 1.554 2.836 0.55 1 98.75 89 ASP A N 1
ATOM 638 C CA . ASP A 1 89 ? 2.203 4.141 0.471 1 98.75 89 ASP A CA 1
ATOM 639 C C . ASP A 1 89 ? 1.322 5.152 -0.26 1 98.75 89 ASP A C 1
ATOM 641 O O . ASP A 1 89 ? 1.019 4.977 -1.441 1 98.75 89 ASP A O 1
ATOM 645 N N . ARG A 1 90 ? 0.84 6.078 0.441 1 98.81 90 ARG A N 1
ATOM 646 C CA . ARG A 1 90 ? 0.304 7.344 -0.048 1 98.81 90 ARG A CA 1
ATOM 647 C C . ARG A 1 90 ? 0.945 8.523 0.672 1 98.81 90 ARG A C 1
ATOM 649 O O . ARG A 1 90 ? 0.246 9.422 1.143 1 98.81 90 ARG A O 1
ATOM 656 N N . PHE A 1 91 ? 2.268 8.383 0.878 1 98.19 91 PHE A N 1
ATOM 657 C CA . PHE A 1 91 ? 3.076 9.367 1.589 1 98.19 91 PHE A CA 1
ATOM 658 C C . PHE A 1 91 ? 2.473 9.68 2.953 1 98.19 91 PHE A C 1
ATOM 660 O O . PHE A 1 91 ? 2.162 8.766 3.725 1 98.19 91 PHE A O 1
ATOM 667 N N . CYS A 1 92 ? 2.33 10.977 3.248 1 98.44 92 CYS A N 1
ATOM 668 C CA . CYS A 1 92 ? 1.838 11.406 4.551 1 98.44 92 CYS A CA 1
ATOM 669 C C . CYS A 1 92 ? 0.431 10.883 4.805 1 98.44 92 CYS A C 1
ATOM 671 O O . CYS A 1 92 ? 0.016 10.734 5.957 1 98.44 92 CYS A O 1
ATOM 673 N N . GLY A 1 93 ? -0.283 10.594 3.725 1 98.69 93 GLY A N 1
ATOM 674 C CA . GLY A 1 93 ? -1.678 10.211 3.863 1 98.69 93 GLY A CA 1
ATOM 675 C C . GLY A 1 93 ? -1.861 8.727 4.125 1 98.69 93 GLY A C 1
ATOM 676 O O . GLY A 1 93 ? -2.992 8.242 4.23 1 98.69 93 GLY A O 1
ATOM 677 N N . SER A 1 94 ? -0.792 7.965 4.32 1 98.88 94 SER A N 1
ATOM 678 C CA . SER A 1 94 ? -0.829 6.504 4.332 1 98.88 94 SER A CA 1
ATOM 679 C C . SER A 1 94 ? -1.646 5.984 5.512 1 98.88 94 SER A C 1
ATOM 681 O O . SER A 1 94 ? -2.488 5.098 5.348 1 98.88 94 SER A O 1
ATOM 683 N N . GLY A 1 95 ? -1.4 6.539 6.688 1 98.94 95 GLY A N 1
ATOM 684 C CA . GLY A 1 95 ? -2.072 6.035 7.875 1 98.94 95 GLY A CA 1
ATOM 685 C C . GLY A 1 95 ? -3.578 6.215 7.828 1 98.94 95 GLY A C 1
ATOM 686 O O . GLY A 1 95 ? -4.328 5.32 8.219 1 98.94 95 GLY A O 1
ATOM 687 N N . LEU A 1 96 ? -4.059 7.375 7.391 1 98.94 96 LEU A N 1
ATOM 688 C CA . LEU A 1 96 ? -5.496 7.609 7.301 1 98.94 96 LEU A CA 1
ATOM 689 C C . LEU A 1 96 ? -6.102 6.82 6.148 1 98.94 96 LEU A C 1
ATOM 691 O O . LEU A 1 96 ? -7.242 6.355 6.238 1 98.94 96 LEU A O 1
ATOM 695 N N . THR A 1 97 ? -5.309 6.699 5.059 1 98.94 97 THR A N 1
ATOM 696 C CA . THR A 1 97 ? -5.754 5.844 3.967 1 98.94 97 THR A CA 1
ATOM 697 C C . THR A 1 97 ? -5.996 4.422 4.461 1 98.94 97 THR A C 1
ATOM 699 O O . THR A 1 97 ? -6.973 3.781 4.07 1 98.94 97 THR A O 1
ATOM 702 N N . ALA A 1 98 ? -5.102 3.912 5.305 1 98.94 98 ALA A N 1
ATOM 703 C CA . ALA A 1 98 ? -5.285 2.58 5.875 1 98.94 98 ALA A CA 1
ATOM 704 C C . ALA A 1 98 ? -6.621 2.477 6.605 1 98.94 98 ALA A C 1
ATOM 706 O O . ALA A 1 98 ? -7.352 1.494 6.441 1 98.94 98 ALA A O 1
ATOM 707 N N . VAL A 1 99 ? -6.961 3.465 7.355 1 98.94 99 VAL A N 1
ATOM 708 C CA . VAL A 1 99 ? -8.211 3.494 8.102 1 98.94 99 VAL A CA 1
ATOM 709 C C . VAL A 1 99 ? -9.391 3.537 7.133 1 98.94 99 VAL A C 1
ATOM 711 O O . VAL A 1 99 ? -10.391 2.832 7.324 1 98.94 99 VAL A O 1
ATOM 714 N N . ASN A 1 100 ? -9.266 4.41 6.105 1 98.94 100 ASN A N 1
ATOM 715 C CA . ASN A 1 100 ? -10.32 4.512 5.105 1 98.94 100 ASN A CA 1
ATOM 716 C C . ASN A 1 100 ? -10.562 3.178 4.402 1 98.94 100 ASN A C 1
ATOM 718 O O . ASN A 1 100 ? -11.711 2.803 4.148 1 98.94 100 ASN A O 1
ATOM 722 N N . LEU A 1 101 ? -9.484 2.469 4.082 1 98.94 101 LEU A N 1
ATOM 723 C CA . LEU A 1 101 ? -9.594 1.17 3.428 1 98.94 101 LEU A CA 1
ATOM 724 C C . LEU A 1 101 ? -10.281 0.161 4.34 1 98.94 101 LEU A C 1
ATOM 726 O O . LEU A 1 101 ? -11.102 -0.638 3.885 1 98.94 101 LEU A O 1
ATOM 730 N N . ALA A 1 102 ? -9.914 0.186 5.609 1 98.94 102 ALA A N 1
ATOM 731 C CA . ALA A 1 102 ? -10.578 -0.689 6.578 1 98.94 102 ALA A CA 1
ATOM 732 C C . ALA A 1 102 ? -12.078 -0.407 6.641 1 98.94 102 ALA A C 1
ATOM 734 O O . ALA A 1 102 ? -12.891 -1.334 6.68 1 98.94 102 ALA A O 1
ATOM 735 N N . ALA A 1 103 ? -12.414 0.851 6.68 1 98.88 103 ALA A N 1
ATOM 736 C CA . ALA A 1 103 ? -13.82 1.242 6.691 1 98.88 103 ALA A CA 1
ATOM 737 C C . ALA A 1 103 ? -14.547 0.721 5.453 1 98.88 103 ALA A C 1
ATOM 739 O O . ALA A 1 103 ? -15.648 0.177 5.555 1 98.88 103 ALA A O 1
ATOM 740 N N . MET A 1 104 ? -13.953 0.905 4.285 1 98.81 104 MET A N 1
ATOM 741 C CA . MET A 1 104 ? -14.539 0.436 3.033 1 98.81 104 MET A CA 1
ATOM 742 C C . MET A 1 104 ? -14.711 -1.08 3.043 1 98.81 104 MET A C 1
ATOM 744 O O . MET A 1 104 ? -15.719 -1.603 2.562 1 98.81 104 MET A O 1
ATOM 748 N N . GLY A 1 105 ? -13.656 -1.792 3.555 1 98.81 105 GLY A N 1
ATOM 749 C CA . GLY A 1 105 ? -13.742 -3.24 3.65 1 98.81 105 GLY A CA 1
ATOM 750 C C . GLY A 1 105 ? -14.922 -3.715 4.48 1 98.81 105 GLY A C 1
ATOM 751 O O . GLY A 1 105 ? -15.641 -4.625 4.074 1 98.81 105 GLY A O 1
ATOM 752 N N . VAL A 1 106 ? -15.125 -3.061 5.57 1 98.75 106 VAL A N 1
ATOM 753 C CA . VAL A 1 106 ? -16.203 -3.426 6.484 1 98.75 106 VAL A CA 1
ATOM 754 C C . VAL A 1 106 ? -17.547 -3.029 5.883 1 98.75 106 VAL A C 1
ATOM 756 O O . VAL A 1 106 ? -18.484 -3.826 5.875 1 98.75 106 VAL A O 1
ATOM 759 N N . MET A 1 107 ? -17.641 -1.845 5.348 1 98.5 107 MET A N 1
ATOM 760 C CA . MET A 1 107 ? -18.891 -1.318 4.816 1 98.5 107 MET A CA 1
ATOM 761 C C . MET A 1 107 ? -19.328 -2.098 3.578 1 98.5 107 MET A C 1
ATOM 763 O O . MET A 1 107 ? -20.531 -2.201 3.295 1 98.5 107 MET A O 1
ATOM 767 N N . SER A 1 108 ? -18.344 -2.658 2.842 1 98.06 108 SER A N 1
ATOM 768 C CA . SER A 1 108 ? -18.656 -3.432 1.641 1 98.06 108 SER A CA 1
ATOM 769 C C . SER A 1 108 ? -19.188 -4.812 1.994 1 98.06 108 SER A C 1
ATOM 771 O O . SER A 1 108 ? -19.766 -5.496 1.145 1 98.06 108 SER A O 1
ATOM 773 N N . GLY A 1 109 ? -18.969 -5.262 3.26 1 97.38 109 GLY A N 1
ATOM 774 C CA . GLY A 1 109 ? -19.328 -6.605 3.68 1 97.38 109 GLY A CA 1
ATOM 775 C C . GLY A 1 109 ? -18.219 -7.617 3.447 1 97.38 109 GLY A C 1
ATOM 776 O O . GLY A 1 109 ? -18.328 -8.773 3.869 1 97.38 109 GLY A O 1
ATOM 777 N N . ALA A 1 110 ? -17.109 -7.195 2.885 1 98 110 ALA A N 1
ATOM 778 C CA . ALA A 1 110 ? -16.016 -8.109 2.576 1 98 110 ALA A CA 1
ATOM 779 C C . ALA A 1 110 ? -15.234 -8.469 3.834 1 98 110 ALA A C 1
ATOM 781 O O . ALA A 1 110 ? -14.617 -9.539 3.908 1 98 110 ALA A O 1
ATOM 782 N N . GLN A 1 111 ? -15.203 -7.586 4.816 1 98.62 111 GLN A N 1
ATOM 783 C CA . GLN A 1 111 ? -14.445 -7.77 6.047 1 98.62 111 GLN A CA 1
ATOM 784 C C . GLN A 1 111 ? -15.289 -7.438 7.273 1 98.62 111 GLN A C 1
ATOM 786 O O . GLN A 1 111 ? -16.281 -6.703 7.172 1 98.62 111 GLN A O 1
ATOM 791 N N . ASP A 1 112 ? -14.906 -7.957 8.445 1 98.69 112 ASP A N 1
ATOM 792 C CA . ASP A 1 112 ? -15.688 -7.723 9.656 1 98.69 112 ASP A CA 1
ATOM 793 C C . ASP A 1 112 ? -14.82 -7.133 10.766 1 98.69 112 ASP A C 1
ATOM 795 O O . ASP A 1 112 ? -15.328 -6.449 11.656 1 98.69 112 ASP A O 1
ATOM 799 N N . LEU A 1 113 ? -13.602 -7.457 10.781 1 98.94 113 LEU A N 1
ATOM 800 C CA . LEU A 1 113 ? -12.648 -6.988 11.781 1 98.94 113 LEU A CA 1
ATOM 801 C C . LEU A 1 113 ? -11.305 -6.672 11.141 1 98.94 113 LEU A C 1
ATOM 803 O O . LEU A 1 113 ? -10.664 -7.551 10.555 1 98.94 113 LEU A O 1
ATOM 807 N N . VAL A 1 114 ? -10.906 -5.387 11.234 1 98.94 114 VAL A N 1
ATOM 808 C CA . VAL A 1 114 ? -9.672 -4.918 10.609 1 98.94 114 VAL A CA 1
ATOM 809 C C . VAL A 1 114 ? -8.906 -4.02 11.586 1 98.94 114 VAL A C 1
ATOM 811 O O . VAL A 1 114 ? -9.516 -3.254 12.336 1 98.94 114 VAL A O 1
ATOM 814 N N . VAL A 1 115 ? -7.602 -4.148 11.656 1 99 115 VAL A N 1
ATOM 815 C CA . VAL A 1 115 ? -6.734 -3.207 12.359 1 99 115 VAL A CA 1
ATOM 816 C C . VAL A 1 115 ? -5.949 -2.375 11.344 1 99 115 VAL A C 1
ATOM 818 O O . VAL A 1 115 ? -5.246 -2.924 10.492 1 99 115 VAL A O 1
ATOM 821 N N . ALA A 1 116 ? -6.113 -1.041 11.422 1 98.94 116 ALA A N 1
ATOM 822 C CA . ALA A 1 116 ? -5.57 -0.163 10.391 1 98.94 116 ALA A CA 1
ATOM 823 C C . ALA A 1 116 ? -4.781 0.987 11.008 1 98.94 116 ALA A C 1
ATOM 825 O O . ALA A 1 116 ? -5.168 1.527 12.047 1 98.94 116 ALA A O 1
ATOM 826 N N . GLY A 1 117 ? -3.666 1.343 10.398 1 98.88 117 GLY A N 1
ATOM 827 C CA . GLY A 1 117 ? -2.838 2.443 10.867 1 98.88 117 GLY A CA 1
ATOM 828 C C . GLY A 1 117 ? -1.558 2.609 10.07 1 98.88 117 GLY A C 1
ATOM 829 O O . GLY A 1 117 ? -1.596 2.742 8.844 1 98.88 117 GLY A O 1
ATOM 830 N N . GLY A 1 118 ? -0.41 2.697 10.875 1 98.94 118 GLY A N 1
ATOM 831 C CA . GLY A 1 118 ? 0.854 2.842 10.172 1 98.94 118 GLY A CA 1
ATOM 832 C C . GLY A 1 118 ? 2.037 3.035 11.102 1 98.94 118 GLY A C 1
ATOM 833 O O . GLY A 1 118 ? 1.883 2.998 12.32 1 98.94 118 GLY A O 1
ATOM 834 N N . VAL A 1 119 ? 3.191 3.088 10.445 1 99 119 VAL A N 1
ATOM 835 C CA . VAL A 1 119 ? 4.465 3.275 11.133 1 99 119 VAL A CA 1
ATOM 836 C C . VAL A 1 119 ? 5.445 4 10.219 1 99 119 VAL A C 1
ATOM 838 O O . VAL A 1 119 ? 5.387 3.859 9 1 99 119 VAL A O 1
ATOM 841 N N . GLU A 1 120 ? 6.273 4.812 10.852 1 98.94 120 GLU A N 1
ATOM 842 C CA . GLU A 1 120 ? 7.449 5.348 10.172 1 98.94 120 GLU A CA 1
ATOM 843 C C . GLU A 1 120 ? 8.617 5.527 11.141 1 98.94 120 GLU A C 1
ATOM 845 O O . GLU A 1 120 ? 8.453 6.133 12.203 1 98.94 120 GLU A O 1
ATOM 850 N N . SER A 1 121 ? 9.648 4.918 10.859 1 98.88 121 SER A N 1
ATOM 851 C CA . SER A 1 121 ? 10.922 5.277 11.469 1 98.88 121 SER A CA 1
ATOM 852 C C . SER A 1 121 ? 11.734 6.191 10.562 1 98.88 121 SER A C 1
ATOM 854 O O . SER A 1 121 ? 12.477 5.719 9.703 1 98.88 121 SER A O 1
ATOM 856 N N . MET A 1 122 ? 11.547 7.445 10.805 1 98.56 122 MET A N 1
ATOM 857 C CA . MET A 1 122 ? 12.25 8.406 9.969 1 98.56 122 MET A CA 1
ATOM 858 C C . MET A 1 122 ? 13.742 8.406 10.281 1 98.56 122 MET A C 1
ATOM 860 O O . MET A 1 122 ? 14.562 8.664 9.398 1 98.56 122 MET A O 1
ATOM 864 N N . SER A 1 123 ? 14.133 8.07 11.523 1 98.56 123 SER A N 1
ATOM 865 C CA . SER A 1 123 ? 15.539 7.867 11.852 1 98.56 123 SER A CA 1
ATOM 866 C C . SER A 1 123 ? 16.172 6.812 10.945 1 98.56 123 SER A C 1
ATOM 868 O O . SER A 1 123 ? 17.266 7.012 10.422 1 98.56 123 SER A O 1
ATOM 870 N N . TYR A 1 124 ? 15.438 5.699 10.703 1 98.06 124 TYR A N 1
ATOM 871 C CA . TYR A 1 124 ? 15.961 4.664 9.82 1 98.06 124 TYR A CA 1
ATOM 872 C C . TYR A 1 124 ? 15.977 5.141 8.375 1 98.06 124 TYR A C 1
ATOM 874 O O . TYR A 1 124 ? 16.953 4.914 7.648 1 98.06 124 TYR A O 1
ATOM 882 N N . GLY A 1 125 ? 14.852 5.777 7.977 1 97.06 125 GLY A N 1
ATOM 883 C CA . GLY A 1 125 ? 14.797 6.301 6.621 1 97.06 125 GLY A CA 1
ATOM 884 C C . GLY A 1 125 ? 15.984 7.168 6.262 1 97.06 125 GLY A C 1
ATOM 885 O O . GLY A 1 125 ? 16.469 7.125 5.133 1 97.06 125 GLY A O 1
ATOM 886 N N . ALA A 1 126 ? 16.438 7.91 7.199 1 96.31 126 ALA A N 1
ATOM 887 C CA . ALA A 1 126 ? 17.531 8.852 6.988 1 96.31 126 ALA A CA 1
ATOM 888 C C . ALA A 1 126 ? 18.844 8.117 6.734 1 96.31 126 ALA A C 1
ATOM 890 O O . ALA A 1 126 ? 19.797 8.695 6.207 1 96.31 126 ALA A O 1
ATOM 891 N N . THR A 1 127 ? 18.922 6.859 7.07 1 96.5 127 THR A N 1
ATOM 892 C CA . THR A 1 127 ? 20.141 6.094 6.891 1 96.5 127 THR A CA 1
ATOM 893 C C . THR A 1 127 ? 20.203 5.484 5.492 1 96.5 127 THR A C 1
ATOM 895 O O . THR A 1 127 ? 21.266 5.023 5.055 1 96.5 127 THR A O 1
ATOM 898 N N . LEU A 1 128 ? 19.062 5.438 4.809 1 95.06 128 LEU A N 1
ATOM 899 C CA . LEU A 1 128 ? 18.984 4.797 3.502 1 95.06 128 LEU A CA 1
ATOM 900 C C . LEU A 1 128 ? 19.547 5.707 2.418 1 95.06 128 LEU A C 1
ATOM 902 O O . LEU A 1 128 ? 19.25 6.902 2.389 1 95.06 128 LEU A O 1
ATOM 906 N N . LYS A 1 129 ? 20.438 5.172 1.561 1 91.19 129 LYS A N 1
ATOM 907 C CA . LYS A 1 129 ? 20.922 5.906 0.396 1 91.19 129 LYS A CA 1
ATOM 908 C C . LYS A 1 129 ? 19.922 5.82 -0.762 1 91.19 129 LYS A C 1
ATOM 910 O O . LYS A 1 129 ? 19.531 4.727 -1.166 1 91.19 129 LYS A O 1
ATOM 915 N N . ARG A 1 130 ? 19.531 6.934 -1.369 1 88.75 130 ARG A N 1
ATOM 916 C CA . ARG A 1 130 ? 18.578 6.969 -2.471 1 88.75 130 ARG A CA 1
ATOM 917 C C . ARG A 1 130 ? 19.266 6.703 -3.805 1 88.75 130 ARG A C 1
ATOM 919 O O . ARG A 1 130 ? 20.172 7.445 -4.199 1 88.75 130 ARG A O 1
ATOM 926 N N . PRO A 1 131 ? 18.734 5.695 -4.484 1 89.81 131 PRO A N 1
ATOM 927 C CA . PRO A 1 131 ? 19.391 5.371 -5.754 1 89.81 131 PRO A CA 1
ATOM 928 C C . PRO A 1 131 ? 19.016 6.34 -6.875 1 89.81 131 PRO A C 1
ATOM 930 O O . PRO A 1 131 ? 19.734 6.422 -7.883 1 89.81 131 PRO A O 1
ATOM 933 N N . VAL A 1 132 ? 17.953 6.953 -6.551 1 89.12 132 VAL A N 1
ATOM 934 C CA . VAL A 1 132 ? 17.516 7.906 -7.562 1 89.12 132 VAL A CA 1
ATOM 935 C C . VAL A 1 132 ? 17.453 9.312 -6.961 1 89.12 132 VAL A C 1
ATOM 937 O O . VAL A 1 132 ? 17.531 9.469 -5.738 1 89.12 132 VAL A O 1
ATOM 940 N N . GLY A 1 133 ? 17.672 10.414 -7.684 1 83.56 133 GLY A N 1
ATOM 941 C CA . GLY A 1 133 ? 17.688 11.805 -7.258 1 83.56 133 GLY A CA 1
ATOM 942 C C . GLY A 1 133 ? 16.562 12.148 -6.305 1 83.56 133 GLY A C 1
ATOM 943 O O . GLY A 1 133 ? 15.734 11.297 -5.988 1 83.56 133 GLY A O 1
ATOM 944 N N . PRO A 1 134 ? 16.438 13.25 -5.797 1 85.5 134 PRO A N 1
ATOM 945 C CA . PRO A 1 134 ? 15.547 13.672 -4.707 1 85.5 134 PRO A CA 1
ATOM 946 C C . PRO A 1 134 ? 14.156 14.055 -5.195 1 85.5 134 PRO A C 1
ATOM 948 O O . PRO A 1 134 ? 13.297 14.43 -4.395 1 85.5 134 PRO A O 1
ATOM 951 N N . THR A 1 135 ? 13.906 13.898 -6.449 1 90.88 135 THR A N 1
ATOM 952 C CA . THR A 1 135 ? 12.617 14.344 -6.969 1 90.88 135 THR A CA 1
ATOM 953 C C . THR A 1 135 ? 11.57 13.25 -6.809 1 90.88 135 THR A C 1
ATOM 955 O O . THR A 1 135 ? 11.898 12.062 -6.781 1 90.88 135 THR A O 1
ATOM 958 N N . LEU A 1 136 ? 10.328 13.625 -6.711 1 92.69 136 LEU A N 1
ATOM 959 C CA . LEU A 1 136 ? 9.211 12.711 -6.473 1 92.69 136 LEU A CA 1
ATOM 960 C C . LEU A 1 136 ? 8.938 11.859 -7.707 1 92.69 136 LEU A C 1
ATOM 962 O O . LEU A 1 136 ? 8.273 10.82 -7.617 1 92.69 136 LEU A O 1
ATOM 966 N N . ASP A 1 137 ? 9.461 12.25 -8.883 1 95.44 137 ASP A N 1
ATOM 967 C CA . ASP A 1 137 ? 9.234 11.516 -10.125 1 95.44 137 ASP A CA 1
ATOM 968 C C . ASP A 1 137 ? 10.148 10.289 -10.203 1 95.44 137 ASP A C 1
ATOM 970 O O . ASP A 1 137 ? 10.086 9.531 -11.172 1 95.44 137 ASP A O 1
ATOM 974 N N . SER A 1 138 ? 11.062 10.109 -9.281 1 96.06 138 SER A N 1
ATOM 975 C CA . SER A 1 138 ? 11.969 8.969 -9.195 1 96.06 138 SER A CA 1
ATOM 976 C C . SER A 1 138 ? 12.82 8.844 -10.445 1 96.06 138 SER A C 1
ATOM 978 O O . SER A 1 138 ? 13.039 7.742 -10.953 1 96.06 138 SER A O 1
ATOM 980 N N . GLY A 1 139 ? 13.219 9.984 -10.969 1 95.06 139 GLY A N 1
ATOM 981 C CA . GLY A 1 139 ? 14.117 9.992 -12.117 1 95.06 139 GLY A CA 1
ATOM 982 C C . GLY A 1 139 ? 13.391 9.891 -13.445 1 95.06 139 GLY A C 1
ATOM 983 O O . GLY A 1 139 ? 14.023 9.797 -14.5 1 95.06 139 GLY A O 1
ATOM 984 N N . ASN A 1 140 ? 12.078 9.844 -13.5 1 97.38 140 ASN A N 1
ATOM 985 C CA . ASN A 1 140 ? 11.281 9.812 -14.719 1 97.38 140 ASN A CA 1
ATOM 986 C C . ASN A 1 140 ? 11.172 11.203 -15.352 1 97.38 140 ASN A C 1
ATOM 988 O O . ASN A 1 140 ? 10.289 11.984 -14.992 1 97.38 140 ASN A O 1
ATOM 992 N N . GLU A 1 141 ? 11.938 11.43 -16.359 1 95.25 141 GLU A N 1
ATOM 993 C CA . GLU A 1 141 ? 12.016 12.758 -16.969 1 95.25 141 GLU A CA 1
ATOM 994 C C . GLU A 1 141 ? 10.734 13.086 -17.734 1 95.25 141 GLU A C 1
ATOM 996 O O . GLU A 1 141 ? 10.359 14.25 -17.844 1 95.25 141 GLU A O 1
ATOM 1001 N N . HIS A 1 142 ? 10.109 12.055 -18.234 1 97.38 142 HIS A N 1
ATOM 1002 C CA . HIS A 1 142 ? 8.844 12.289 -18.922 1 97.38 142 HIS A CA 1
ATOM 1003 C C . HIS A 1 142 ? 7.809 12.883 -17.984 1 97.38 142 HIS A C 1
ATOM 1005 O O . HIS A 1 142 ? 7.168 13.883 -18.297 1 97.38 142 HIS A O 1
ATOM 1011 N N . LEU A 1 143 ? 7.707 12.281 -16.828 1 98.12 143 LEU A N 1
ATOM 1012 C CA . LEU A 1 143 ? 6.797 12.797 -15.812 1 98.12 143 LEU A CA 1
ATOM 1013 C C . LEU A 1 143 ? 7.211 14.203 -15.375 1 98.12 143 LEU A C 1
ATOM 1015 O O . LEU A 1 143 ? 6.363 15.078 -15.203 1 98.12 143 LEU A O 1
ATOM 1019 N N . ARG A 1 144 ? 8.484 14.406 -15.172 1 97.31 144 ARG A N 1
ATOM 1020 C CA . ARG A 1 144 ? 9 15.703 -14.734 1 97.31 144 ARG A CA 1
ATOM 1021 C C . ARG A 1 144 ? 8.609 16.797 -15.711 1 97.31 144 ARG A C 1
ATOM 1023 O O . ARG A 1 144 ? 8.297 17.922 -15.305 1 97.31 144 ARG A O 1
ATOM 1030 N N . GLY A 1 145 ? 8.625 16.453 -17.016 1 96.75 145 GLY A N 1
ATOM 1031 C CA . GLY A 1 145 ? 8.266 17.422 -18.047 1 96.75 145 GLY A CA 1
ATOM 1032 C C . GLY A 1 145 ? 6.805 17.828 -18 1 96.75 145 GLY A C 1
ATOM 1033 O O . GLY A 1 145 ? 6.457 18.953 -18.344 1 96.75 145 GLY A O 1
ATOM 1034 N N . ILE A 1 146 ? 5.957 16.875 -17.578 1 97.44 146 ILE A N 1
ATOM 1035 C CA . ILE A 1 146 ? 4.52 17.125 -17.531 1 97.44 146 ILE A CA 1
ATOM 1036 C C . ILE A 1 146 ? 4.152 17.766 -16.188 1 97.44 146 ILE A C 1
ATOM 1038 O O . ILE A 1 146 ? 3.346 18.688 -16.141 1 97.44 146 ILE A O 1
ATOM 1042 N N . HIS A 1 147 ? 4.73 17.234 -15.125 1 98.12 147 HIS A N 1
ATOM 1043 C CA . HIS A 1 147 ? 4.469 17.688 -13.758 1 98.12 147 HIS A CA 1
ATOM 1044 C C . HIS A 1 147 ? 5.77 17.922 -12.992 1 98.12 147 HIS A C 1
ATOM 1046 O O . HIS A 1 147 ? 6.238 17.031 -12.281 1 98.12 147 HIS A O 1
ATOM 1052 N N . PRO A 1 148 ? 6.328 19.109 -13.078 1 97.62 148 PRO A N 1
ATOM 1053 C CA . PRO A 1 148 ? 7.547 19.375 -12.312 1 97.62 148 PRO A CA 1
ATOM 1054 C C . PRO A 1 148 ? 7.273 19.547 -10.812 1 97.62 148 PRO A C 1
ATOM 1056 O O . PRO A 1 148 ? 6.973 20.656 -10.359 1 97.62 148 PRO A O 1
ATOM 1059 N N . GLN A 1 149 ? 7.512 18.516 -10.031 1 97.06 149 GLN A N 1
ATOM 1060 C CA . GLN A 1 149 ? 7.145 18.5 -8.617 1 97.06 149 GLN A CA 1
ATOM 1061 C C . GLN A 1 149 ? 8.32 18.938 -7.742 1 97.06 149 GLN A C 1
ATOM 1063 O O . GLN A 1 149 ? 9.344 18.25 -7.688 1 97.06 149 GLN A O 1
ATOM 1068 N N . PRO A 1 150 ? 8.195 20.031 -7.035 1 96.19 150 PRO A N 1
ATOM 1069 C CA . PRO A 1 150 ? 9.289 20.438 -6.152 1 96.19 150 PRO A CA 1
ATOM 1070 C C . PRO A 1 150 ? 9.242 19.734 -4.797 1 96.19 150 PRO A C 1
ATOM 1072 O O . PRO A 1 150 ? 8.391 18.875 -4.566 1 96.19 150 PRO A O 1
ATOM 1075 N N . HIS A 1 151 ? 10.219 20.078 -3.98 1 95.75 151 HIS A N 1
ATOM 1076 C CA . HIS A 1 151 ? 10.273 19.609 -2.602 1 95.75 151 HIS A CA 1
ATOM 1077 C C . HIS A 1 151 ? 9.094 20.156 -1.791 1 95.75 151 HIS A C 1
ATOM 1079 O O . HIS A 1 151 ? 8.688 21.297 -1.972 1 95.75 151 HIS A O 1
ATOM 1085 N N . GLN A 1 152 ? 8.664 19.344 -0.881 1 95.44 152 GLN A N 1
ATOM 1086 C CA . GLN A 1 152 ? 7.461 19.703 -0.136 1 95.44 152 GLN A CA 1
ATOM 1087 C C . GLN A 1 152 ? 7.656 21.016 0.631 1 95.44 152 GLN A C 1
ATOM 1089 O O . GLN A 1 152 ? 6.727 21.812 0.748 1 95.44 152 GLN A O 1
ATOM 1094 N N . GLY A 1 153 ? 8.805 21.141 1.239 1 96.81 153 GLY A N 1
ATOM 1095 C CA . GLY A 1 153 ? 9.078 22.391 1.94 1 96.81 153 GLY A CA 1
ATOM 1096 C C . GLY A 1 153 ? 9.055 23.594 1.03 1 96.81 153 GLY A C 1
ATOM 1097 O O . GLY A 1 153 ? 8.555 24.656 1.415 1 96.81 153 GLY A O 1
ATOM 1098 N N . VAL A 1 154 ? 9.625 23.438 -0.154 1 97.5 154 VAL A N 1
ATOM 1099 C CA . VAL A 1 154 ? 9.578 24.484 -1.168 1 97.5 154 VAL A CA 1
ATOM 1100 C C . VAL A 1 154 ? 8.125 24.766 -1.551 1 97.5 154 VAL A C 1
ATOM 1102 O O . VAL A 1 154 ? 7.73 25.922 -1.694 1 97.5 154 VAL A O 1
ATOM 1105 N N . CYS A 1 155 ? 7.328 23.734 -1.686 1 97.75 155 CYS A N 1
ATOM 1106 C CA . CYS A 1 155 ? 5.914 23.906 -2.004 1 97.75 155 CYS A CA 1
ATOM 1107 C C . CYS A 1 155 ? 5.203 24.703 -0.918 1 97.75 155 CYS A C 1
ATOM 1109 O O . CYS A 1 155 ? 4.316 25.5 -1.213 1 97.75 155 CYS A O 1
ATOM 1111 N N . GLY A 1 156 ? 5.566 24.391 0.352 1 98.25 156 GLY A N 1
ATOM 1112 C CA . GLY A 1 156 ? 5.008 25.188 1.438 1 98.25 156 GLY A CA 1
ATOM 1113 C C . GLY A 1 156 ? 5.227 26.672 1.261 1 98.25 156 GLY A C 1
ATOM 1114 O O . GLY A 1 156 ? 4.301 27.469 1.44 1 98.25 156 GLY A O 1
ATOM 1115 N N . ASP A 1 157 ? 6.43 27.031 0.921 1 98.56 157 ASP A N 1
ATOM 1116 C CA . ASP A 1 157 ? 6.77 28.438 0.718 1 98.56 157 ASP A CA 1
ATOM 1117 C C . ASP A 1 157 ? 6.07 29 -0.52 1 98.56 157 ASP A C 1
ATOM 1119 O O . ASP A 1 157 ? 5.684 30.172 -0.544 1 98.56 157 ASP A O 1
ATOM 1123 N N . VAL A 1 158 ? 5.938 28.188 -1.593 1 98.44 158 VAL A N 1
ATOM 1124 C CA . VAL A 1 158 ? 5.215 28.609 -2.789 1 98.44 158 VAL A CA 1
ATOM 1125 C C . VAL A 1 158 ? 3.762 28.906 -2.434 1 98.44 158 VAL A C 1
ATOM 1127 O O . VAL A 1 158 ? 3.232 29.953 -2.818 1 98.44 158 VAL A O 1
ATOM 1130 N N . VAL A 1 159 ? 3.143 28.047 -1.678 1 98.31 159 VAL A N 1
ATOM 1131 C CA . VAL A 1 159 ? 1.752 28.25 -1.277 1 98.31 159 VAL A CA 1
ATOM 1132 C C . VAL A 1 159 ? 1.637 29.5 -0.407 1 98.31 159 VAL A C 1
ATOM 1134 O O . VAL A 1 159 ? 0.722 30.297 -0.587 1 98.31 159 VAL A O 1
ATOM 1137 N N . ALA A 1 160 ? 2.555 29.641 0.562 1 98.56 160 ALA A N 1
ATOM 1138 C CA . ALA A 1 160 ? 2.533 30.844 1.407 1 98.56 160 ALA A CA 1
ATOM 1139 C C . ALA A 1 160 ? 2.615 32.094 0.567 1 98.56 160 ALA A C 1
ATOM 1141 O O . ALA A 1 160 ? 1.917 33.094 0.84 1 98.56 160 ALA A O 1
ATOM 1142 N N . THR A 1 161 ? 3.494 32.062 -0.427 1 98.56 161 THR A N 1
ATOM 1143 C CA . THR A 1 161 ? 3.697 33.219 -1.312 1 98.56 161 THR A CA 1
ATOM 1144 C C . THR A 1 161 ? 2.434 33.5 -2.117 1 98.56 161 THR A C 1
ATOM 1146 O O . THR A 1 161 ? 1.963 34.656 -2.152 1 98.56 161 THR A O 1
ATOM 1149 N N . LEU A 1 162 ? 1.877 32.5 -2.764 1 98.12 162 LEU A N 1
ATOM 1150 C CA . LEU A 1 162 ? 0.705 32.656 -3.619 1 98.12 162 LEU A CA 1
ATOM 1151 C C . LEU A 1 162 ? -0.5 33.125 -2.809 1 98.12 162 LEU A C 1
ATOM 1153 O O . LEU A 1 162 ? -1.33 33.906 -3.305 1 98.12 162 LEU A O 1
ATOM 1157 N N . GLU A 1 163 ? -0.545 32.656 -1.559 1 97.81 163 GLU A N 1
ATOM 1158 C CA . GLU A 1 163 ? -1.728 32.875 -0.734 1 97.81 163 GLU A CA 1
ATOM 1159 C C . GLU A 1 163 ? -1.55 34.125 0.156 1 97.81 163 GLU A C 1
ATOM 1161 O O . GLU A 1 163 ? -2.51 34.594 0.764 1 97.81 163 GLU A O 1
ATOM 1166 N N . GLY A 1 164 ? -0.369 34.594 0.288 1 98.31 164 GLY A N 1
ATOM 1167 C CA . GLY A 1 164 ? -0.107 35.812 1.038 1 98.31 164 GLY A CA 1
ATOM 1168 C C . GLY A 1 164 ? 0.068 35.562 2.525 1 98.31 164 GLY A C 1
ATOM 1169 O O . GLY A 1 164 ? -0.199 36.438 3.34 1 98.31 164 GLY A O 1
ATOM 1170 N N . PHE A 1 165 ? 0.391 34.375 2.939 1 98.69 165 PHE A N 1
ATOM 1171 C CA . PHE A 1 165 ? 0.713 34.125 4.336 1 98.69 165 PHE A CA 1
ATOM 1172 C C . PHE A 1 165 ? 2.113 34.594 4.672 1 98.69 165 PHE A C 1
ATOM 1174 O O . PHE A 1 165 ? 3.062 34.344 3.928 1 98.69 165 PHE A O 1
ATOM 1181 N N . THR A 1 166 ? 2.27 35.281 5.793 1 98.38 166 THR A N 1
ATOM 1182 C CA . THR A 1 166 ? 3.539 35.906 6.188 1 98.38 166 THR A CA 1
ATOM 1183 C C . THR A 1 166 ? 4.285 35 7.164 1 98.38 166 THR A C 1
ATOM 1185 O O . THR A 1 166 ? 3.736 34 7.648 1 98.38 166 THR A O 1
ATOM 1188 N N . ARG A 1 167 ? 5.539 35.344 7.391 1 98.31 167 ARG A N 1
ATOM 1189 C CA . ARG A 1 167 ? 6.344 34.719 8.422 1 98.31 167 ARG A CA 1
ATOM 1190 C C . ARG A 1 167 ? 5.645 34.781 9.773 1 98.31 167 ARG A C 1
ATOM 1192 O O . ARG A 1 167 ? 5.656 33.781 10.531 1 98.31 167 ARG A O 1
ATOM 1199 N N . GLU A 1 168 ? 5.051 35.844 10.109 1 98.25 168 GLU A N 1
ATOM 1200 C CA . GLU A 1 168 ? 4.344 36 11.375 1 98.25 168 GLU A CA 1
ATOM 1201 C C . GLU A 1 168 ? 3.148 35.062 11.477 1 98.25 168 GLU A C 1
ATOM 1203 O O . GLU A 1 168 ? 2.887 34.5 12.539 1 98.25 168 GLU A O 1
ATOM 1208 N N . ASP A 1 169 ? 2.445 34.906 10.383 1 98.56 169 ASP A N 1
ATOM 1209 C CA . ASP A 1 169 ? 1.286 34.031 10.367 1 98.56 169 ASP A CA 1
ATOM 1210 C C . ASP A 1 169 ? 1.687 32.594 10.703 1 98.56 169 ASP A C 1
ATOM 1212 O O . ASP A 1 169 ? 1.071 31.953 11.562 1 98.56 169 ASP A O 1
ATOM 1216 N N . VAL A 1 170 ? 2.705 32.125 10 1 98.81 170 VAL A N 1
ATOM 1217 C CA . VAL A 1 170 ? 3.086 30.734 10.141 1 98.81 170 VAL A CA 1
ATOM 1218 C C . VAL A 1 170 ? 3.732 30.5 11.5 1 98.81 170 VAL A C 1
ATOM 1220 O O . VAL A 1 170 ? 3.523 29.453 12.125 1 98.81 170 VAL A O 1
ATOM 1223 N N . ASP A 1 171 ? 4.48 31.469 12.008 1 98.81 171 ASP A N 1
ATOM 1224 C CA . ASP A 1 171 ? 5.086 31.344 13.328 1 98.81 171 ASP A CA 1
ATOM 1225 C C . ASP A 1 171 ? 4.027 31.375 14.422 1 98.81 171 ASP A C 1
ATOM 1227 O O . ASP A 1 171 ? 4.164 30.703 15.453 1 98.81 171 ASP A O 1
ATOM 1231 N N . ALA A 1 172 ? 3.049 32.188 14.234 1 98.81 172 ALA A N 1
ATOM 1232 C CA . ALA A 1 172 ? 1.97 32.281 15.219 1 98.81 172 ALA A CA 1
ATOM 1233 C C . ALA A 1 172 ? 1.276 30.922 15.367 1 98.81 172 ALA A C 1
ATOM 1235 O O . ALA A 1 172 ? 0.955 30.5 16.484 1 98.81 172 ALA A O 1
ATOM 1236 N N . LEU A 1 173 ? 1.012 30.281 14.25 1 98.81 173 LEU A N 1
ATOM 1237 C CA . LEU A 1 173 ? 0.398 28.953 14.312 1 98.81 173 LEU A CA 1
ATOM 1238 C C . LEU A 1 173 ? 1.319 27.969 15.008 1 98.81 173 LEU A C 1
ATOM 1240 O O . LEU A 1 173 ? 0.859 27.125 15.797 1 98.81 173 LEU A O 1
ATOM 1244 N N . ALA A 1 174 ? 2.576 28.031 14.727 1 98.81 174 ALA A N 1
ATOM 1245 C CA . ALA A 1 174 ? 3.549 27.141 15.344 1 98.81 174 ALA A CA 1
ATOM 1246 C C . ALA A 1 174 ? 3.578 27.312 16.859 1 98.81 174 ALA A C 1
ATOM 1248 O O . ALA A 1 174 ? 3.639 26.328 17.609 1 98.81 174 ALA A O 1
ATOM 1249 N N . LEU A 1 175 ? 3.613 28.547 17.25 1 98.81 175 LEU A N 1
ATOM 1250 C CA . LEU A 1 175 ? 3.604 28.844 18.688 1 98.81 175 LEU A CA 1
ATOM 1251 C C . LEU A 1 175 ? 2.355 28.266 19.344 1 98.81 175 LEU A C 1
ATOM 1253 O O . LEU A 1 175 ? 2.434 27.688 20.438 1 98.81 175 LEU A O 1
ATOM 1257 N N . GLU A 1 176 ? 1.234 28.469 18.734 1 98.69 176 GLU A N 1
ATOM 1258 C CA . GLU A 1 176 ? -0.025 27.953 19.266 1 98.69 176 GLU A CA 1
ATOM 1259 C C . GLU A 1 176 ? -0.012 26.422 19.328 1 98.69 176 GLU A C 1
ATOM 1261 O O . GLU A 1 176 ? -0.519 25.844 20.297 1 98.69 176 GLU A O 1
ATOM 1266 N N . SER A 1 177 ? 0.531 25.766 18.297 1 98.81 177 SER A N 1
ATOM 1267 C CA . SER A 1 177 ? 0.661 24.312 18.297 1 98.81 177 SER A CA 1
ATOM 1268 C C . SER A 1 177 ? 1.453 23.812 19.5 1 98.81 177 SER A C 1
ATOM 1270 O O . SER A 1 177 ? 1.062 22.859 20.156 1 98.81 177 SER A O 1
ATOM 1272 N N . GLN A 1 178 ? 2.537 24.516 19.781 1 98.75 178 GLN A N 1
ATOM 1273 C CA . GLN A 1 178 ? 3.377 24.172 20.922 1 98.75 178 GLN A CA 1
ATOM 1274 C C . GLN A 1 178 ? 2.635 24.375 22.234 1 98.75 178 GLN A C 1
ATOM 1276 O O . GLN A 1 178 ? 2.693 23.531 23.141 1 98.75 178 GLN A O 1
ATOM 1281 N N . ARG A 1 179 ? 2.008 25.469 22.344 1 98.56 179 ARG A N 1
ATOM 1282 C CA . ARG A 1 179 ? 1.256 25.781 23.562 1 98.56 179 ARG A CA 1
ATOM 1283 C C . ARG A 1 179 ? 0.177 24.734 23.812 1 98.56 179 ARG A C 1
ATOM 1285 O O . ARG A 1 179 ? 0.044 24.234 24.938 1 98.56 179 ARG A O 1
ATOM 1292 N N . ARG A 1 180 ? -0.598 24.406 22.812 1 98.81 180 ARG A N 1
ATOM 1293 C CA . ARG A 1 180 ? -1.691 23.453 22.922 1 98.81 180 ARG A CA 1
ATOM 1294 C C . ARG A 1 180 ? -1.165 22.062 23.266 1 98.81 180 ARG A C 1
ATOM 1296 O O . ARG A 1 180 ? -1.753 21.344 24.078 1 98.81 180 ARG A O 1
ATOM 1303 N N . ALA A 1 181 ? -0.065 21.641 22.609 1 98.81 181 ALA A N 1
ATOM 1304 C CA . ALA A 1 181 ? 0.537 20.344 22.891 1 98.81 181 ALA A CA 1
ATOM 1305 C C . ALA A 1 181 ? 1.018 20.25 24.344 1 98.81 181 ALA A C 1
ATOM 1307 O O . ALA A 1 181 ? 0.807 19.25 25.016 1 98.81 181 ALA A O 1
ATOM 1308 N N . ALA A 1 182 ? 1.645 21.328 24.75 1 98.38 182 ALA A N 1
ATOM 1309 C CA . ALA A 1 182 ? 2.125 21.375 26.141 1 98.38 182 ALA A CA 1
ATOM 1310 C C . ALA A 1 182 ? 0.971 21.219 27.125 1 98.38 182 ALA A C 1
ATOM 1312 O O . ALA A 1 182 ? 1.082 20.5 28.109 1 98.38 182 ALA A O 1
ATOM 1313 N N . HIS A 1 183 ? -0.07 21.938 26.891 1 98.44 183 HIS A N 1
ATOM 1314 C CA . HIS A 1 183 ? -1.252 21.859 27.734 1 98.44 183 HIS A CA 1
ATOM 1315 C C . HIS A 1 183 ? -1.846 20.453 27.75 1 98.44 183 HIS A C 1
ATOM 1317 O O . HIS A 1 183 ? -2.182 19.938 28.812 1 98.44 183 HIS A O 1
ATOM 1323 N N . ALA A 1 184 ? -2.025 19.844 26.594 1 98.75 184 ALA A N 1
ATOM 1324 C CA . ALA A 1 184 ? -2.592 18.5 26.469 1 98.75 184 ALA A CA 1
ATOM 1325 C C . ALA A 1 184 ? -1.746 17.484 27.219 1 98.75 184 ALA A C 1
ATOM 1327 O O . ALA A 1 184 ? -2.283 16.625 27.922 1 98.75 184 ALA A O 1
ATOM 1328 N N . ILE A 1 185 ? -0.457 17.562 27.047 1 98.38 185 ILE A N 1
ATOM 1329 C CA . ILE A 1 185 ? 0.467 16.641 27.688 1 98.38 185 ILE A CA 1
ATOM 1330 C C . ILE A 1 185 ? 0.388 16.812 29.203 1 98.38 185 ILE A C 1
ATOM 1332 O O . ILE A 1 185 ? 0.288 15.828 29.953 1 98.38 185 ILE A O 1
ATOM 1336 N N . ALA A 1 186 ? 0.399 18.062 29.641 1 97.88 186 ALA A N 1
ATOM 1337 C CA . ALA A 1 186 ? 0.369 18.344 31.062 1 97.88 186 ALA A CA 1
ATOM 1338 C C . ALA A 1 186 ? -0.916 17.828 31.703 1 97.88 186 ALA A C 1
ATOM 1340 O O . ALA A 1 186 ? -0.926 17.469 32.875 1 97.88 186 ALA A O 1
ATOM 1341 N N . ASN A 1 187 ? -1.948 17.734 30.953 1 98.38 187 ASN A N 1
ATOM 1342 C CA . ASN A 1 187 ? -3.242 17.344 31.5 1 98.38 187 ASN A CA 1
ATOM 1343 C C . ASN A 1 187 ? -3.564 15.883 31.172 1 98.38 187 ASN A C 1
ATOM 1345 O O . ASN A 1 187 ? -4.684 15.422 31.391 1 98.38 187 ASN A O 1
ATOM 1349 N N . GLY A 1 188 ? -2.734 15.148 30.531 1 98.31 188 GLY A N 1
ATOM 1350 C CA . GLY A 1 188 ? -2.873 13.727 30.297 1 98.31 188 GLY A CA 1
ATOM 1351 C C . GLY A 1 188 ? -3.879 13.398 29.203 1 98.31 188 GLY A C 1
ATOM 1352 O O . GLY A 1 188 ? -4.539 12.359 29.25 1 98.31 188 GLY A O 1
ATOM 1353 N N . TYR A 1 189 ? -4.027 14.273 28.234 1 98.62 189 TYR A N 1
ATOM 1354 C CA . TYR A 1 189 ? -5.051 14.102 27.203 1 98.62 189 TYR A CA 1
ATOM 1355 C C . TYR A 1 189 ? -4.719 12.922 26.297 1 98.62 189 TYR A C 1
ATOM 1357 O O . TYR A 1 189 ? -5.598 12.367 25.625 1 98.62 189 TYR A O 1
ATOM 1365 N N . PHE A 1 190 ? -3.447 12.5 26.297 1 98.12 190 PHE A N 1
ATOM 1366 C CA . PHE A 1 190 ? -3.021 11.438 25.391 1 98.12 190 PHE A CA 1
ATOM 1367 C C . PHE A 1 190 ? -2.92 10.109 26.125 1 98.12 190 PHE A C 1
ATOM 1369 O O . PHE A 1 190 ? -2.684 9.062 25.516 1 98.12 190 PHE A O 1
ATOM 1376 N N . ASP A 1 191 ? -3.166 10.008 27.391 1 97.62 191 ASP A N 1
ATOM 1377 C CA . ASP A 1 191 ? -2.809 8.891 28.25 1 97.62 191 ASP A CA 1
ATOM 1378 C C . ASP A 1 191 ? -3.543 7.617 27.828 1 97.62 191 ASP A C 1
ATOM 1380 O O . ASP A 1 191 ? -2.98 6.523 27.891 1 97.62 191 ASP A O 1
ATOM 1384 N N . ARG A 1 192 ? -4.707 7.766 27.438 1 96.31 192 ARG A N 1
ATOM 1385 C CA . ARG A 1 192 ? -5.504 6.59 27.094 1 96.31 192 ARG A CA 1
ATOM 1386 C C . ARG A 1 192 ? -4.93 5.863 25.891 1 96.31 192 ARG A C 1
ATOM 1388 O O . ARG A 1 192 ? -4.91 4.633 25.844 1 96.31 192 ARG A O 1
ATOM 1395 N N . SER A 1 193 ? -4.438 6.578 24.906 1 98 193 SER A N 1
ATOM 1396 C CA . SER A 1 193 ? -4.055 6.004 23.625 1 98 193 SER A CA 1
ATOM 1397 C C . SER A 1 193 ? -2.557 5.715 23.578 1 98 193 SER A C 1
ATOM 1399 O O . SER A 1 193 ? -2.096 4.945 22.719 1 98 193 SER A O 1
ATOM 1401 N N . LEU A 1 194 ? -1.814 6.258 24.422 1 98.62 194 LEU A N 1
ATOM 1402 C CA . LEU A 1 194 ? -0.358 6.172 24.375 1 98.62 194 LEU A CA 1
ATOM 1403 C C . LEU A 1 194 ? 0.126 4.832 24.922 1 98.62 194 LEU A C 1
ATOM 1405 O O . LEU A 1 194 ? -0.232 4.449 26.031 1 98.62 194 LEU A O 1
ATOM 1409 N N . ILE A 1 195 ? 0.972 4.133 24.141 1 98.88 195 ILE A N 1
ATOM 1410 C CA . ILE A 1 195 ? 1.517 2.834 24.516 1 98.88 195 ILE A CA 1
ATOM 1411 C C . ILE A 1 195 ? 3.029 2.943 24.703 1 98.88 195 ILE A C 1
ATOM 1413 O O . ILE A 1 195 ? 3.74 3.381 23.797 1 98.88 195 ILE A O 1
ATOM 1417 N N . THR A 1 196 ? 3.488 2.557 25.844 1 98.75 196 THR A N 1
ATOM 1418 C CA . THR A 1 196 ? 4.922 2.539 26.109 1 98.75 196 THR A CA 1
ATOM 1419 C C . THR A 1 196 ? 5.633 1.575 25.172 1 98.75 196 THR A C 1
ATOM 1421 O O . THR A 1 196 ? 5.156 0.463 24.938 1 98.75 196 THR A O 1
ATOM 1424 N N . VAL A 1 197 ? 6.75 2.016 24.625 1 98.88 197 VAL A N 1
ATOM 1425 C CA . VAL A 1 197 ? 7.586 1.162 23.781 1 98.88 197 VAL A CA 1
ATOM 1426 C C . VAL A 1 197 ? 8.766 0.636 24.594 1 98.88 197 VAL A C 1
ATOM 1428 O O . VAL A 1 197 ? 9.414 1.392 25.312 1 98.88 197 VAL A O 1
ATOM 1431 N N . TYR A 1 198 ? 9.016 -0.612 24.438 1 98.44 198 TYR A N 1
ATOM 1432 C CA . TYR A 1 198 ? 10.117 -1.245 25.141 1 98.44 198 TYR A CA 1
ATOM 1433 C C . TYR A 1 198 ? 11.18 -1.735 24.172 1 98.44 198 TYR A C 1
ATOM 1435 O O . TYR A 1 198 ? 10.875 -2.107 23.047 1 98.44 198 TYR A O 1
ATOM 1443 N N . ASN A 1 199 ? 12.391 -1.716 24.672 1 97.25 199 ASN A N 1
ATOM 1444 C CA . ASN A 1 199 ? 13.477 -2.398 23.984 1 97.25 199 ASN A CA 1
ATOM 1445 C C . ASN A 1 199 ? 13.352 -3.914 24.109 1 97.25 199 ASN A C 1
ATOM 1447 O O . ASN A 1 199 ? 12.57 -4.418 24.922 1 97.25 199 ASN A O 1
ATOM 1451 N N . ASP A 1 200 ? 14.133 -4.586 23.281 1 93.19 200 ASP A N 1
ATOM 1452 C CA . ASP A 1 200 ? 14.086 -6.043 23.281 1 93.19 200 ASP A CA 1
ATOM 1453 C C . ASP A 1 200 ? 14.5 -6.609 24.641 1 93.19 200 ASP A C 1
ATOM 1455 O O . ASP A 1 200 ? 14.047 -7.684 25.047 1 93.19 200 ASP A O 1
ATOM 1459 N N . ASP A 1 201 ? 15.32 -5.852 25.406 1 95.38 201 ASP A N 1
ATOM 1460 C CA . ASP A 1 201 ? 15.797 -6.328 26.703 1 95.38 201 ASP A CA 1
ATOM 1461 C C . ASP A 1 201 ? 14.789 -6.027 27.812 1 95.38 201 ASP A C 1
ATOM 1463 O O . ASP A 1 201 ? 15.039 -6.309 28.984 1 95.38 201 ASP A O 1
ATOM 1467 N N . GLY A 1 202 ? 13.719 -5.387 27.484 1 95.62 202 GLY A N 1
ATOM 1468 C CA . GLY A 1 202 ? 12.648 -5.145 28.438 1 95.62 202 GLY A CA 1
ATOM 1469 C C . GLY A 1 202 ? 12.695 -3.756 29.047 1 95.62 202 GLY A C 1
ATOM 1470 O O . GLY A 1 202 ? 11.75 -3.332 29.719 1 95.62 202 GLY A O 1
ATOM 1471 N N . SER A 1 203 ? 13.773 -3.033 28.766 1 98.12 203 SER A N 1
ATOM 1472 C CA . SER A 1 203 ? 13.859 -1.669 29.281 1 98.12 203 SER A CA 1
ATOM 1473 C C . SER A 1 203 ? 12.961 -0.725 28.484 1 98.12 203 SER A C 1
ATOM 1475 O O . SER A 1 203 ? 12.633 -1.003 27.328 1 98.12 203 SER A O 1
ATOM 1477 N N . ILE A 1 204 ? 12.617 0.337 29.094 1 98.44 204 ILE A N 1
ATOM 1478 C CA . ILE A 1 204 ? 11.758 1.323 28.438 1 98.44 204 ILE A CA 1
ATOM 1479 C C . ILE A 1 204 ? 12.547 2.064 27.359 1 98.44 204 ILE A C 1
ATOM 1481 O O . ILE A 1 204 ? 13.617 2.613 27.641 1 98.44 204 ILE A O 1
ATOM 1485 N N . ALA A 1 205 ? 12.039 2.008 26.141 1 98.62 205 ALA A N 1
ATOM 1486 C CA . ALA A 1 205 ? 12.602 2.834 25.078 1 98.62 205 ALA A CA 1
ATOM 1487 C C . ALA A 1 205 ? 12.031 4.246 25.125 1 98.62 205 ALA A C 1
ATOM 1489 O O . ALA A 1 205 ? 12.781 5.227 25.078 1 98.62 205 ALA A O 1
ATOM 1490 N N . LEU A 1 206 ? 10.68 4.344 25.219 1 98.81 206 LEU A N 1
ATOM 1491 C CA . LEU A 1 206 ? 10.023 5.648 25.25 1 98.81 206 LEU A CA 1
ATOM 1492 C C . LEU A 1 206 ? 8.609 5.535 25.812 1 98.81 206 LEU A C 1
ATOM 1494 O O . LEU A 1 206 ? 7.84 4.66 25.406 1 98.81 206 LEU A O 1
ATOM 1498 N N . ASP A 1 207 ? 8.234 6.406 26.75 1 98.5 207 ASP A N 1
ATOM 1499 C CA . ASP A 1 207 ? 6.914 6.324 27.359 1 98.5 207 ASP A CA 1
ATOM 1500 C C . ASP A 1 207 ? 6.23 7.688 27.375 1 98.5 207 ASP A C 1
ATOM 1502 O O . ASP A 1 207 ? 5.164 7.848 27.984 1 98.5 207 ASP A O 1
ATOM 1506 N N . ARG A 1 208 ? 6.844 8.711 26.812 1 98.06 208 ARG A N 1
ATOM 1507 C CA . ARG A 1 208 ? 6.289 10.055 26.688 1 98.06 208 ARG A CA 1
ATOM 1508 C C . ARG A 1 208 ? 6.785 10.742 25.422 1 98.06 208 ARG A C 1
ATOM 1510 O O . ARG A 1 208 ? 7.812 10.352 24.859 1 98.06 208 ARG A O 1
ATOM 1517 N N . GLU A 1 209 ? 6.086 11.75 24.969 1 98.44 209 GLU A N 1
ATOM 1518 C CA . GLU A 1 209 ? 6.508 12.469 23.781 1 98.44 209 GLU A CA 1
ATOM 1519 C C . GLU A 1 209 ? 7.922 13.023 23.938 1 98.44 209 GLU A C 1
ATOM 1521 O O . GLU A 1 209 ? 8.25 13.609 24.969 1 98.44 209 GLU A O 1
ATOM 1526 N N . GLU A 1 210 ? 8.672 12.844 22.906 1 98.5 210 GLU A N 1
ATOM 1527 C CA . GLU A 1 210 ? 10.07 13.266 23 1 98.5 210 GLU A CA 1
ATOM 1528 C C . GLU A 1 210 ? 10.281 14.594 22.281 1 98.5 210 GLU A C 1
ATOM 1530 O O . GLU A 1 210 ? 11.18 15.367 22.641 1 98.5 210 GLU A O 1
ATOM 1535 N N . TYR A 1 211 ? 9.422 14.992 21.391 1 97.81 211 TYR A N 1
ATOM 1536 C CA . TYR A 1 211 ? 9.719 16.016 20.391 1 97.81 211 TYR A CA 1
ATOM 1537 C C . TYR A 1 211 ? 9.289 17.391 20.859 1 97.81 211 TYR A C 1
ATOM 1539 O O . TYR A 1 211 ? 9.969 18.391 20.594 1 97.81 211 TYR A O 1
ATOM 1547 N N . PRO A 1 212 ? 8.188 17.531 21.656 1 97.81 212 PRO A N 1
ATOM 1548 C CA . PRO A 1 212 ? 7.66 18.859 22 1 97.81 212 PRO A CA 1
ATOM 1549 C C . PRO A 1 212 ? 8.695 19.734 22.703 1 97.81 212 PRO A C 1
ATOM 1551 O O . PRO A 1 212 ? 9.531 19.234 23.453 1 97.81 212 PRO A O 1
ATOM 1554 N N . ARG A 1 213 ? 8.586 21.016 22.391 1 95.06 213 ARG A N 1
ATOM 1555 C CA . ARG A 1 213 ? 9.414 22.062 22.969 1 95.06 213 ARG A CA 1
ATOM 1556 C C . ARG A 1 213 ? 8.562 23.078 23.734 1 95.06 213 ARG A C 1
ATOM 1558 O O . ARG A 1 213 ? 8.344 24.188 23.25 1 95.06 213 ARG A O 1
ATOM 1565 N N . ALA A 1 214 ? 8.273 22.859 24.953 1 91.81 214 ALA A N 1
ATOM 1566 C CA . ALA A 1 214 ? 7.375 23.688 25.75 1 91.81 214 ALA A CA 1
ATOM 1567 C C . ALA A 1 214 ? 7.934 25.094 25.938 1 91.81 214 ALA A C 1
ATOM 1569 O O . ALA A 1 214 ? 7.18 26.031 26.172 1 91.81 214 ALA A O 1
ATOM 1570 N N . GLY A 1 215 ? 9.148 25.328 25.703 1 93.31 215 GLY A N 1
ATOM 1571 C CA . GLY A 1 215 ? 9.789 26.609 25.922 1 93.31 215 GLY A CA 1
ATOM 1572 C C . GLY A 1 215 ? 9.828 27.469 24.672 1 93.31 215 GLY A C 1
ATOM 1573 O O . GLY A 1 215 ? 10.43 28.547 24.672 1 93.31 215 GLY A O 1
ATOM 1574 N N . THR A 1 216 ? 9.086 27.062 23.688 1 96.81 216 THR A N 1
ATOM 1575 C CA . THR A 1 216 ? 9.07 27.812 22.438 1 96.81 216 THR A CA 1
ATOM 1576 C C . THR A 1 216 ? 8.484 29.219 22.656 1 96.81 216 THR A C 1
ATOM 1578 O O . THR A 1 216 ? 7.488 29.359 23.359 1 96.81 216 THR A O 1
ATOM 1581 N N . THR A 1 217 ? 9.164 30.25 22.078 1 97.75 217 THR A N 1
ATOM 1582 C CA . THR A 1 217 ? 8.695 31.625 22.156 1 97.75 217 THR A CA 1
ATOM 1583 C C . THR A 1 217 ? 8.57 32.25 20.75 1 97.75 217 THR A C 1
ATOM 1585 O O . THR A 1 217 ? 9.141 31.719 19.797 1 97.75 217 THR A O 1
ATOM 1588 N N . ALA A 1 218 ? 7.777 33.281 20.766 1 97.81 218 ALA A N 1
ATOM 1589 C CA . ALA A 1 218 ? 7.648 34 19.5 1 97.81 218 ALA A CA 1
ATOM 1590 C C . ALA A 1 218 ? 9.008 34.5 19.016 1 97.81 218 ALA A C 1
ATOM 1592 O O . ALA A 1 218 ? 9.305 34.438 17.812 1 97.81 218 ALA A O 1
ATOM 1593 N N . GLU A 1 219 ? 9.789 35.062 19.891 1 97.94 219 GLU A N 1
ATOM 1594 C CA . GLU A 1 219 ? 11.117 35.594 19.562 1 97.94 219 GLU A CA 1
ATOM 1595 C C . GLU A 1 219 ? 12.031 34.469 19.047 1 97.94 219 GLU A C 1
ATOM 1597 O O . GLU A 1 219 ? 12.789 34.688 18.094 1 97.94 219 GLU A O 1
ATOM 1602 N N . GLY A 1 220 ? 12 33.344 19.719 1 97.81 220 GLY A N 1
ATOM 1603 C CA . GLY A 1 220 ? 12.797 32.219 19.281 1 97.81 220 GLY A CA 1
ATOM 1604 C C . GLY A 1 220 ? 12.469 31.766 17.875 1 97.81 220 GLY A C 1
ATOM 1605 O O . GLY A 1 220 ? 13.367 31.438 17.094 1 97.81 220 GLY A O 1
ATOM 1606 N N . LEU A 1 221 ? 11.188 31.641 17.594 1 98.25 221 LEU A N 1
ATOM 1607 C CA . LEU A 1 221 ? 10.75 31.234 16.266 1 98.25 221 LEU A CA 1
ATOM 1608 C C . LEU A 1 221 ? 11.203 32.25 15.211 1 98.25 221 LEU A C 1
ATOM 1610 O O . LEU A 1 221 ? 11.664 31.875 14.133 1 98.25 221 LEU A O 1
ATOM 1614 N N . ALA A 1 222 ? 11.055 33.531 15.516 1 97.38 222 ALA A N 1
ATOM 1615 C CA . ALA A 1 222 ? 11.383 34.625 14.586 1 97.38 222 ALA A CA 1
ATOM 1616 C C . ALA A 1 222 ? 12.875 34.625 14.25 1 97.38 222 ALA A C 1
ATOM 1618 O O . ALA A 1 222 ? 13.273 35.062 13.172 1 97.38 222 ALA A O 1
ATOM 1619 N N . ALA A 1 223 ? 13.656 34.062 15.102 1 97.69 223 ALA A N 1
ATOM 1620 C CA . ALA A 1 223 ? 15.109 34.094 14.953 1 97.69 223 ALA A CA 1
ATOM 1621 C C . ALA A 1 223 ? 15.594 32.969 14.047 1 97.69 223 ALA A C 1
ATOM 1623 O O . ALA A 1 223 ? 16.734 32.969 13.578 1 97.69 223 ALA A O 1
ATOM 1624 N N . LEU A 1 224 ? 14.805 32.031 13.773 1 97.56 224 LEU A N 1
ATOM 1625 C CA . LEU A 1 224 ? 15.203 30.875 12.969 1 97.56 224 LEU A CA 1
ATOM 1626 C C . LEU A 1 224 ? 15.289 31.25 11.492 1 97.56 224 LEU A C 1
ATOM 1628 O O . LEU A 1 224 ? 14.461 32.031 11 1 97.56 224 LEU A O 1
ATOM 1632 N N . LYS A 1 225 ? 16.266 30.688 10.812 1 97.12 225 LYS A N 1
ATOM 1633 C CA . LYS A 1 225 ? 16.438 30.922 9.383 1 97.12 225 LYS A CA 1
ATOM 1634 C C . LYS A 1 225 ? 15.469 30.047 8.57 1 97.12 225 LYS A C 1
ATOM 1636 O O . LYS A 1 225 ? 15.18 28.906 8.961 1 97.12 225 LYS A O 1
ATOM 1641 N N . ALA A 1 226 ? 15.07 30.594 7.441 1 97.19 226 ALA A N 1
ATOM 1642 C CA . ALA A 1 226 ? 14.242 29.812 6.535 1 97.19 226 ALA A CA 1
ATOM 1643 C C . ALA A 1 226 ? 14.961 28.547 6.09 1 97.19 226 ALA A C 1
ATOM 1645 O O . ALA A 1 226 ? 16.094 28.594 5.633 1 97.19 226 ALA A O 1
ATOM 1646 N N . ALA A 1 227 ? 14.297 27.453 6.18 1 97 227 ALA A N 1
ATOM 1647 C CA . ALA A 1 227 ? 14.93 26.156 6.004 1 97 227 ALA A CA 1
ATOM 1648 C C . ALA A 1 227 ? 15.125 25.828 4.523 1 97 227 ALA A C 1
ATOM 1650 O O . ALA A 1 227 ? 16.047 25.094 4.156 1 97 227 ALA A O 1
ATOM 1651 N N . PHE A 1 228 ? 14.312 26.375 3.613 1 97.06 228 PHE A N 1
ATOM 1652 C CA . PHE A 1 228 ? 14.25 25.844 2.256 1 97.06 228 PHE A CA 1
ATOM 1653 C C . PHE A 1 228 ? 14.773 26.859 1.253 1 97.06 228 PHE A C 1
ATOM 1655 O O . PHE A 1 228 ? 14.758 26.625 0.045 1 97.06 228 PHE A O 1
ATOM 1662 N N . ALA A 1 229 ? 15.203 27.969 1.754 1 96.06 229 ALA A N 1
ATOM 1663 C CA . ALA A 1 229 ? 15.781 28.984 0.883 1 96.06 229 ALA A CA 1
ATOM 1664 C C . ALA A 1 229 ? 17.031 28.484 0.183 1 96.06 229 ALA A C 1
ATOM 1666 O O . ALA A 1 229 ? 17.188 28.641 -1.029 1 96.06 229 ALA A O 1
ATOM 1667 N N . SER A 1 230 ? 17.906 27.906 0.902 1 94.19 230 SER A N 1
ATOM 1668 C CA . SER A 1 230 ? 19.141 27.406 0.317 1 94.19 230 SER A CA 1
ATOM 1669 C C . SER A 1 230 ? 18.875 26.188 -0.565 1 94.19 230 SER A C 1
ATOM 1671 O O . SER A 1 230 ? 19.516 26.016 -1.603 1 94.19 230 SER A O 1
ATOM 1673 N N . LEU A 1 231 ? 17.953 25.391 -0.15 1 94.31 231 LEU A N 1
ATOM 1674 C CA . LEU A 1 231 ? 17.594 24.188 -0.898 1 94.31 231 LEU A CA 1
ATOM 1675 C C . LEU A 1 231 ? 17.016 24.562 -2.264 1 94.31 231 LEU A C 1
ATOM 1677 O O . LEU A 1 231 ? 17.219 23.844 -3.242 1 94.31 231 LEU A O 1
ATOM 1681 N N . TYR A 1 232 ? 16.469 25.688 -2.336 1 96.06 232 TYR A N 1
ATOM 1682 C CA . TYR A 1 232 ? 15.742 26.172 -3.498 1 96.06 232 TYR A CA 1
ATOM 1683 C C . TYR A 1 232 ? 16.656 26.297 -4.707 1 96.06 232 TYR A C 1
ATOM 1685 O O . TYR A 1 232 ? 16.25 26 -5.832 1 96.06 232 TYR A O 1
ATOM 1693 N N . ASP A 1 233 ? 17.891 26.594 -4.477 1 93.88 233 ASP A N 1
ATOM 1694 C CA . ASP A 1 233 ? 18.812 26.8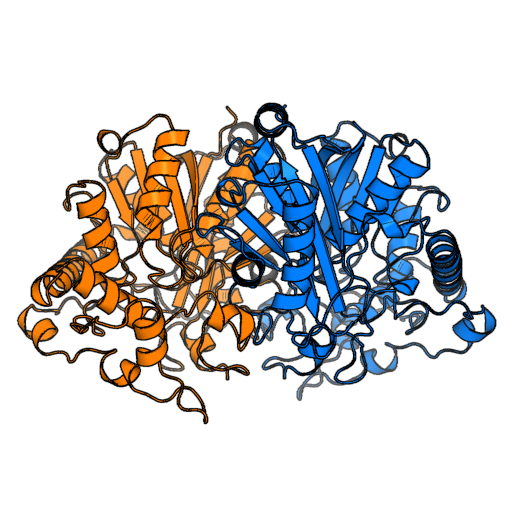91 -5.566 1 93.88 233 ASP A CA 1
ATOM 1695 C C . ASP A 1 233 ? 19.844 25.781 -5.746 1 93.88 233 ASP A C 1
ATOM 1697 O O . ASP A 1 233 ? 20.594 25.781 -6.719 1 93.88 233 ASP A O 1
ATOM 1701 N N . LEU A 1 234 ? 19.812 24.828 -4.844 1 94.25 234 LEU A N 1
ATOM 1702 C CA . LEU A 1 234 ? 20.812 23.766 -4.879 1 94.25 234 LEU A CA 1
ATOM 1703 C C . LEU A 1 234 ? 20.656 22.906 -6.129 1 94.25 234 LEU A C 1
ATOM 1705 O O . LEU A 1 234 ? 19.547 22.484 -6.457 1 94.25 234 LEU A O 1
ATOM 1709 N N . PRO A 1 235 ? 21.781 22.656 -6.84 1 94.12 235 PRO A N 1
ATOM 1710 C CA . PRO A 1 235 ? 21.688 21.734 -7.977 1 94.12 235 PRO A CA 1
ATOM 1711 C C . PRO A 1 235 ? 21.328 20.312 -7.559 1 94.12 235 PRO A C 1
ATOM 1713 O O . PRO A 1 235 ? 21.906 19.781 -6.605 1 94.12 235 PRO A O 1
ATOM 1716 N N . LEU A 1 236 ? 20.391 19.766 -8.281 1 92.94 236 LEU A N 1
ATOM 1717 C CA . LEU A 1 236 ? 19.922 18.438 -7.957 1 92.94 236 LEU A CA 1
ATOM 1718 C C . LEU A 1 236 ? 20.641 17.375 -8.797 1 92.94 236 LEU A C 1
ATOM 1720 O O . LEU A 1 236 ? 20.625 16.203 -8.461 1 92.94 236 LEU A O 1
ATOM 1724 N N . ASP A 1 237 ? 21.141 17.781 -9.898 1 89.62 237 ASP A N 1
ATOM 1725 C CA . ASP A 1 237 ? 21.891 16.875 -10.766 1 89.62 237 ASP A CA 1
ATOM 1726 C C . ASP A 1 237 ? 22.984 17.641 -11.531 1 89.62 237 ASP A C 1
ATOM 1728 O O . ASP A 1 237 ? 23.188 18.828 -11.305 1 89.62 237 ASP A O 1
ATOM 1732 N N . GLU A 1 238 ? 23.703 16.922 -12.43 1 90.25 238 GLU A N 1
ATOM 1733 C CA . GLU A 1 238 ? 24.844 17.5 -13.141 1 90.25 238 GLU A CA 1
ATOM 1734 C C . GLU A 1 238 ? 24.391 18.453 -14.234 1 90.25 238 GLU A C 1
ATOM 1736 O O . GLU A 1 238 ? 25.172 19.281 -14.719 1 90.25 238 GLU A O 1
ATOM 1741 N N . GLN A 1 239 ? 23.125 18.391 -14.617 1 89.62 239 GLN A N 1
ATOM 1742 C CA . GLN A 1 239 ? 22.625 19.234 -15.695 1 89.62 239 GLN A CA 1
ATOM 1743 C C . GLN A 1 239 ? 22.094 20.562 -15.148 1 89.62 239 GLN A C 1
ATOM 1745 O O . GLN A 1 239 ? 21.641 21.422 -15.922 1 89.62 239 GLN A O 1
ATOM 1750 N N . GLY A 1 240 ? 22.094 20.688 -13.875 1 91.19 240 GLY A N 1
ATOM 1751 C CA . GLY A 1 240 ? 21.734 21.953 -13.25 1 91.19 240 GLY A CA 1
ATOM 1752 C C . GLY A 1 240 ? 20.281 22.047 -12.852 1 91.19 240 GLY A C 1
ATOM 1753 O O . GLY A 1 240 ? 19.734 23.141 -12.711 1 91.19 240 GLY A O 1
ATOM 1754 N N . LEU A 1 241 ? 19.609 20.969 -12.859 1 93.88 241 LEU A N 1
ATOM 1755 C CA . LEU A 1 241 ? 18.25 20.969 -12.328 1 93.88 241 LEU A CA 1
ATOM 1756 C C . LEU A 1 241 ? 18.234 21.484 -10.891 1 93.88 241 LEU A C 1
ATOM 1758 O O . LEU A 1 241 ? 19.156 21.219 -10.117 1 93.88 241 LEU A O 1
ATOM 1762 N N . SER A 1 242 ? 17.266 22.281 -10.547 1 96.5 242 SER A N 1
ATOM 1763 C CA . SER A 1 242 ? 17.062 22.766 -9.188 1 96.5 242 SER A CA 1
ATOM 1764 C C . SER A 1 242 ? 15.57 22.859 -8.852 1 96.5 242 SER A C 1
ATOM 1766 O O . SER A 1 242 ? 14.727 22.812 -9.75 1 96.5 242 SER A O 1
ATOM 1768 N N . PHE A 1 243 ? 15.289 22.953 -7.609 1 97.25 243 PHE A N 1
ATOM 1769 C CA . PHE A 1 243 ? 13.891 23.141 -7.234 1 97.25 243 PHE A CA 1
ATOM 1770 C C . PHE A 1 243 ? 13.359 24.469 -7.754 1 97.25 243 PHE A C 1
ATOM 1772 O O . PHE A 1 243 ? 12.18 24.578 -8.102 1 97.25 243 PHE A O 1
ATOM 1779 N N . ARG A 1 244 ? 14.227 25.5 -7.836 1 96.94 244 ARG A N 1
ATOM 1780 C CA . ARG A 1 244 ? 13.836 26.766 -8.469 1 96.94 244 ARG A CA 1
ATOM 1781 C C . ARG A 1 244 ? 13.328 26.531 -9.883 1 96.94 244 ARG A C 1
ATOM 1783 O O . ARG A 1 244 ? 12.266 27.031 -10.258 1 96.94 244 ARG A O 1
ATOM 1790 N N . LYS A 1 245 ? 14.07 25.766 -10.641 1 96.69 245 LYS A N 1
ATOM 1791 C CA . LYS A 1 245 ? 13.688 25.5 -12.023 1 96.69 245 LYS A CA 1
ATOM 1792 C C . LYS A 1 245 ? 12.359 24.75 -12.094 1 96.69 245 LYS A C 1
ATOM 1794 O O . LYS A 1 245 ? 11.562 24.984 -13.008 1 96.69 245 LYS A O 1
ATOM 1799 N N . LEU A 1 246 ? 12.156 23.844 -11.172 1 97.5 246 LEU A N 1
ATOM 1800 C CA . LEU A 1 246 ? 10.891 23.109 -11.125 1 97.5 246 LEU A CA 1
ATOM 1801 C C . LEU A 1 246 ? 9.734 24.047 -10.812 1 97.5 246 LEU A C 1
ATOM 1803 O O . LEU A 1 246 ? 8.672 23.953 -11.438 1 97.5 246 LEU A O 1
ATOM 1807 N N . VAL A 1 247 ? 9.922 24.953 -9.828 1 97.94 247 VAL A N 1
ATOM 1808 C CA . VAL A 1 247 ? 8.883 25.906 -9.461 1 97.94 247 VAL A CA 1
ATOM 1809 C C . VAL A 1 247 ? 8.617 26.859 -10.625 1 97.94 247 VAL A C 1
ATOM 1811 O O . VAL A 1 247 ? 7.465 27.125 -10.969 1 97.94 247 VAL A O 1
ATOM 1814 N N . GLU A 1 248 ? 9.656 27.328 -11.281 1 97.38 248 GLU A N 1
ATOM 1815 C CA . GLU A 1 248 ? 9.547 28.312 -12.352 1 97.38 248 GLU A CA 1
ATOM 1816 C C . GLU A 1 248 ? 8.883 27.703 -13.586 1 97.38 248 GLU A C 1
ATOM 1818 O O . GLU A 1 248 ? 8.258 28.422 -14.375 1 97.38 248 GLU A O 1
ATOM 1823 N N . ALA A 1 249 ? 9.031 26.406 -13.719 1 97.25 249 ALA A N 1
ATOM 1824 C CA . ALA A 1 249 ? 8.367 25.734 -14.836 1 97.25 249 ALA A CA 1
ATOM 1825 C C . ALA A 1 249 ? 6.852 25.875 -14.727 1 97.25 249 ALA A C 1
ATOM 1827 O O . ALA A 1 249 ? 6.156 25.969 -15.742 1 97.25 249 ALA A O 1
ATOM 1828 N N . THR A 1 250 ? 6.328 25.906 -13.539 1 97.12 250 THR A N 1
ATOM 1829 C CA . THR A 1 250 ? 4.895 26.062 -13.312 1 97.12 250 THR A CA 1
ATOM 1830 C C . THR A 1 250 ? 4.523 27.516 -13.078 1 97.12 250 THR A C 1
ATOM 1832 O O . THR A 1 250 ? 3.471 27.984 -13.523 1 97.12 250 THR A O 1
ATOM 1835 N N . TYR A 1 251 ? 5.449 28.203 -12.352 1 97 251 TYR A N 1
ATOM 1836 C CA . TYR A 1 251 ? 5.242 29.609 -12 1 97 251 TYR A CA 1
ATOM 1837 C C . TYR A 1 251 ? 6.434 30.453 -12.414 1 97 251 TYR A C 1
ATOM 1839 O O . TYR A 1 251 ? 7.215 30.906 -11.57 1 97 251 TYR A O 1
ATOM 1847 N N . PRO A 1 252 ? 6.625 30.859 -13.664 1 95.81 252 PRO A N 1
ATOM 1848 C CA . PRO A 1 252 ? 7.84 31.5 -14.18 1 95.81 252 PRO A CA 1
ATOM 1849 C C . PRO A 1 252 ? 8.109 32.875 -13.539 1 95.81 252 PRO A C 1
ATOM 1851 O O . PRO A 1 252 ? 9.266 33.281 -13.406 1 95.81 252 PRO A O 1
ATOM 1854 N N . ASP A 1 253 ? 7.176 33.562 -13.031 1 94.25 253 ASP A N 1
ATOM 1855 C CA . ASP A 1 253 ? 7.406 34.938 -12.547 1 94.25 253 ASP A CA 1
ATOM 1856 C C . ASP A 1 253 ? 7.27 35 -11.023 1 94.25 253 ASP A C 1
ATOM 1858 O O . ASP A 1 253 ? 7.219 36.094 -10.453 1 94.25 253 ASP A O 1
ATOM 1862 N N . LEU A 1 254 ? 7.316 33.812 -10.43 1 96.88 254 LEU A N 1
ATOM 1863 C CA . LEU A 1 254 ? 7.07 33.812 -8.992 1 96.88 254 LEU A CA 1
ATOM 1864 C C . LEU A 1 254 ? 8.344 34.156 -8.227 1 96.88 254 LEU A C 1
ATOM 1866 O O . LEU A 1 254 ? 9.391 33.531 -8.445 1 96.88 254 LEU A O 1
ATOM 1870 N N . LYS A 1 255 ? 8.273 35.219 -7.379 1 96.75 255 LYS A N 1
ATOM 1871 C CA . LYS A 1 255 ? 9.297 35.5 -6.379 1 96.75 255 LYS A CA 1
ATOM 1872 C C . LYS A 1 255 ? 8.898 34.938 -5.016 1 96.75 255 LYS A C 1
ATOM 1874 O O . LYS A 1 255 ? 8.109 35.531 -4.297 1 96.75 255 LYS A O 1
ATOM 1879 N N . ILE A 1 256 ? 9.594 33.906 -4.645 1 97.31 256 ILE A N 1
ATOM 1880 C CA . ILE A 1 256 ? 9.172 33.156 -3.482 1 97.31 256 ILE A CA 1
ATOM 1881 C C . ILE A 1 256 ? 9.555 33.875 -2.203 1 97.31 256 ILE A C 1
ATOM 1883 O O . ILE A 1 256 ? 10.648 34.438 -2.105 1 97.31 256 ILE A O 1
ATOM 1887 N N . ASN A 1 257 ? 8.609 33.969 -1.305 1 97.19 257 ASN A N 1
ATOM 1888 C CA . ASN A 1 257 ? 8.852 34.344 0.08 1 97.19 257 ASN A CA 1
ATOM 1889 C C . ASN A 1 257 ? 9.07 33.125 0.971 1 97.19 257 ASN A C 1
ATOM 1891 O O . ASN A 1 257 ? 8.125 32.438 1.305 1 97.19 257 ASN A O 1
ATOM 1895 N N . HIS A 1 258 ? 10.312 32.906 1.382 1 98.12 258 HIS A N 1
ATOM 1896 C CA . HIS A 1 258 ? 10.625 31.75 2.201 1 98.12 258 HIS A CA 1
ATOM 1897 C C . HIS A 1 258 ? 10.281 32 3.666 1 98.12 258 HIS A C 1
ATOM 1899 O O . HIS A 1 258 ? 11 32.719 4.363 1 98.12 258 HIS A O 1
ATOM 1905 N N . VAL A 1 259 ? 9.258 31.281 4.137 1 98.56 259 VAL A N 1
ATOM 1906 C CA . VAL A 1 259 ? 8.758 31.609 5.465 1 98.56 259 VAL A CA 1
ATOM 1907 C C . VAL A 1 259 ? 8.891 30.391 6.379 1 98.56 259 VAL A C 1
ATOM 1909 O O . VAL A 1 259 ? 8.805 30.516 7.605 1 98.56 259 VAL A O 1
ATOM 1912 N N . HIS A 1 260 ? 9.117 29.203 5.824 1 98.75 260 HIS A N 1
ATOM 1913 C CA . HIS A 1 260 ? 9.094 28 6.656 1 98.75 260 HIS A CA 1
ATOM 1914 C C . HIS A 1 260 ? 10.492 27.641 7.152 1 98.75 260 HIS A C 1
ATOM 1916 O O . HIS A 1 260 ? 11.477 27.828 6.43 1 98.75 260 HIS A O 1
ATOM 1922 N N . HIS A 1 261 ? 10.547 27.25 8.336 1 98.31 261 HIS A N 1
ATOM 1923 C CA . HIS A 1 261 ? 11.75 26.75 9 1 98.31 261 HIS A CA 1
ATOM 1924 C C . HIS A 1 261 ? 11.414 25.609 9.953 1 98.31 261 HIS A C 1
ATOM 1926 O O . HIS A 1 261 ? 10.258 25.188 10.047 1 98.31 261 HIS A O 1
ATOM 1932 N N . ALA A 1 262 ? 12.375 25.141 10.695 1 96.69 262 ALA A N 1
ATOM 1933 C CA . ALA A 1 262 ? 12.227 23.938 11.516 1 96.69 262 ALA A CA 1
ATOM 1934 C C . ALA A 1 262 ? 11.195 24.156 12.625 1 96.69 262 ALA A C 1
ATOM 1936 O O . ALA A 1 262 ? 10.547 23.203 13.062 1 96.69 262 ALA A O 1
ATOM 1937 N N . GLY A 1 263 ? 10.969 25.359 13.023 1 98.31 263 GLY A N 1
ATOM 1938 C CA . GLY A 1 263 ? 10.078 25.641 14.141 1 98.31 263 GLY A CA 1
ATOM 1939 C C . GLY A 1 263 ? 8.625 25.766 13.727 1 98.31 263 GLY A C 1
ATOM 1940 O O . GLY A 1 263 ? 7.73 25.734 14.578 1 98.31 263 GLY A O 1
ATOM 1941 N N . ASN A 1 264 ? 8.375 26 12.438 1 98.69 264 ASN A N 1
ATOM 1942 C CA . ASN A 1 264 ? 6.996 26.125 11.977 1 98.69 264 ASN A CA 1
ATOM 1943 C C . ASN A 1 264 ? 6.676 25.094 10.898 1 98.69 264 ASN A C 1
ATOM 1945 O O . ASN A 1 264 ? 5.801 25.312 10.055 1 98.69 264 ASN A O 1
ATOM 1949 N N . SER A 1 265 ? 7.48 24 10.859 1 98.56 265 SER A N 1
ATOM 1950 C CA . SER A 1 265 ? 7.297 22.781 10.086 1 98.56 265 SER A CA 1
ATOM 1951 C C . SER A 1 265 ? 7.242 21.547 10.984 1 98.56 265 SER A C 1
ATOM 1953 O O . SER A 1 265 ? 7.703 21.594 12.125 1 98.56 265 SER A O 1
ATOM 1955 N N . SER A 1 266 ? 6.594 20.531 10.43 1 98.44 266 SER A N 1
ATOM 1956 C CA . SER A 1 266 ? 6.445 19.328 11.242 1 98.44 266 SER A CA 1
ATOM 1957 C C . SER A 1 266 ? 7.801 18.734 11.625 1 98.44 266 SER A C 1
ATOM 1959 O O . SER A 1 266 ? 8.766 18.859 10.867 1 98.44 266 SER A O 1
ATOM 1961 N N . GLY A 1 267 ? 7.852 18.094 12.75 1 97.19 267 GLY A N 1
ATOM 1962 C CA . GLY A 1 267 ? 9.07 17.453 13.234 1 97.19 267 GLY A CA 1
ATOM 1963 C C . GLY A 1 267 ? 9.336 16.125 12.57 1 97.19 267 GLY A C 1
ATOM 1964 O O . GLY A 1 267 ? 8.406 15.398 12.203 1 97.19 267 GLY A O 1
ATOM 1965 N N . VAL A 1 268 ? 10.602 15.812 12.43 1 98.12 268 VAL A N 1
ATOM 1966 C CA . VAL A 1 268 ? 11.047 14.492 12 1 98.12 268 VAL A CA 1
ATOM 1967 C C . VAL A 1 268 ? 11.062 13.539 13.195 1 98.12 268 VAL A C 1
ATOM 1969 O O . VAL A 1 268 ? 11.844 13.719 14.133 1 98.12 268 VAL A O 1
ATOM 1972 N N . VAL A 1 269 ? 10.156 12.555 13.164 1 98.81 269 VAL A N 1
ATOM 1973 C CA . VAL A 1 269 ? 10.016 11.711 14.352 1 98.81 269 VAL A CA 1
ATOM 1974 C C . VAL A 1 269 ? 9.734 10.273 13.93 1 98.81 269 VAL A C 1
ATOM 1976 O O . VAL A 1 269 ? 9.453 10 12.758 1 98.81 269 VAL A O 1
ATOM 1979 N N . ASP A 1 270 ? 9.906 9.336 14.836 1 98.88 270 ASP A N 1
ATOM 1980 C CA . ASP A 1 270 ? 9.523 7.93 14.719 1 98.88 270 ASP A CA 1
ATOM 1981 C C . ASP A 1 270 ? 8.242 7.641 15.508 1 98.88 270 ASP A C 1
ATOM 1983 O O . ASP A 1 270 ? 8.016 8.219 16.562 1 98.88 270 ASP A O 1
ATOM 1987 N N . GLY A 1 271 ? 7.398 6.773 14.945 1 98.94 271 GLY A N 1
ATOM 1988 C CA . GLY A 1 271 ? 6.211 6.395 15.703 1 98.94 271 GLY A CA 1
ATOM 1989 C C . GLY A 1 271 ? 5.27 5.5 14.914 1 98.94 271 GLY A C 1
ATOM 1990 O O . GLY A 1 271 ? 5.508 5.219 13.742 1 98.94 271 GLY A O 1
ATOM 1991 N N . ALA A 1 272 ? 4.281 5 15.617 1 98.94 272 ALA A N 1
ATOM 1992 C CA . ALA A 1 272 ? 3.244 4.148 15.039 1 98.94 272 ALA A CA 1
ATOM 1993 C C . ALA A 1 272 ? 1.886 4.434 15.672 1 98.94 272 ALA A C 1
ATOM 1995 O O . ALA A 1 272 ? 1.81 4.945 16.797 1 98.94 272 ALA A O 1
ATOM 1996 N N . GLY A 1 273 ? 0.859 4.223 14.977 1 98.94 273 GLY A N 1
ATOM 1997 C CA . GLY A 1 273 ? -0.516 4.289 15.445 1 98.94 273 GLY A CA 1
ATOM 1998 C C . GLY A 1 273 ? -1.443 3.338 14.719 1 98.94 273 GLY A C 1
ATOM 1999 O O . GLY A 1 273 ? -1.146 2.904 13.602 1 98.94 273 GLY A O 1
ATOM 2000 N N . ALA A 1 274 ? -2.551 2.967 15.391 1 98.94 274 ALA A N 1
ATOM 2001 C CA . ALA A 1 274 ? -3.502 2.057 14.758 1 98.94 274 ALA A CA 1
ATOM 2002 C C . ALA A 1 274 ? -4.895 2.215 15.352 1 98.94 274 ALA A C 1
ATOM 2004 O O . ALA A 1 274 ? -5.047 2.738 16.453 1 98.94 274 ALA A O 1
ATOM 2005 N N . VAL A 1 275 ? -5.848 1.75 14.602 1 98.94 275 VAL A N 1
ATOM 2006 C CA . VAL A 1 275 ? -7.273 1.804 14.906 1 98.94 275 VAL A CA 1
ATOM 2007 C C . VAL A 1 275 ? -7.906 0.435 14.664 1 98.94 275 VAL A C 1
ATOM 2009 O O . VAL A 1 275 ? -7.617 -0.219 13.656 1 98.94 275 VAL A O 1
ATOM 2012 N N . VAL A 1 276 ? -8.742 -0.069 15.609 1 98.94 276 VAL A N 1
ATOM 2013 C CA . VAL A 1 276 ? -9.531 -1.279 15.414 1 98.94 276 VAL A CA 1
ATOM 2014 C C . VAL A 1 276 ? -10.898 -0.917 14.828 1 98.94 276 VAL A C 1
ATOM 2016 O O . VAL A 1 276 ? -11.633 -0.118 15.414 1 98.94 276 VAL A O 1
ATOM 2019 N N . ILE A 1 277 ? -11.242 -1.495 13.695 1 98.94 277 ILE A N 1
ATOM 2020 C CA . ILE A 1 277 ? -12.5 -1.23 13 1 98.94 277 ILE A CA 1
ATOM 2021 C C . ILE A 1 277 ? -13.273 -2.535 12.82 1 98.94 277 ILE A C 1
ATOM 2023 O O . ILE A 1 277 ? -12.711 -3.539 12.375 1 98.94 277 ILE A O 1
ATOM 2027 N N . ALA A 1 278 ? -14.547 -2.518 13.148 1 98.94 278 ALA A N 1
ATOM 2028 C CA . ALA A 1 278 ? -15.359 -3.732 13.07 1 98.94 278 ALA A CA 1
ATOM 2029 C C . ALA A 1 278 ? -16.734 -3.436 12.484 1 98.94 278 ALA A C 1
ATOM 2031 O O . ALA A 1 278 ? -17.203 -2.297 12.539 1 98.94 278 ALA A O 1
ATOM 2032 N N . SER A 1 279 ? -17.297 -4.441 11.891 1 98.81 279 SER A N 1
ATOM 2033 C CA . SER A 1 279 ? -18.719 -4.352 11.562 1 98.81 279 SER A CA 1
ATOM 2034 C C . SER A 1 279 ? -19.578 -4.375 12.812 1 98.81 279 SER A C 1
ATOM 2036 O O . SER A 1 279 ? -19.203 -4.973 13.82 1 98.81 279 SER A O 1
ATOM 2038 N N . PRO A 1 280 ? -20.734 -3.688 12.758 1 98.56 280 PRO A N 1
ATOM 2039 C CA . PRO A 1 280 ? -21.641 -3.738 13.914 1 98.56 280 PRO A CA 1
ATOM 2040 C C . PRO A 1 280 ? -22 -5.164 14.312 1 98.56 280 PRO A C 1
ATOM 2042 O O . PRO A 1 280 ? -22.062 -5.48 15.508 1 98.56 280 PRO A O 1
ATOM 2045 N N . GLU A 1 281 ? -22.266 -6.035 13.35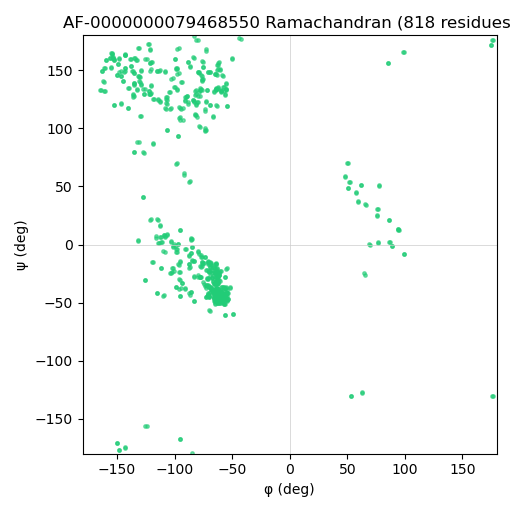2 1 98.38 281 GLU A N 1
ATOM 2046 C CA . GLU A 1 281 ? -22.641 -7.418 13.617 1 98.38 281 GLU A CA 1
ATOM 2047 C C . GLU A 1 281 ? -21.547 -8.164 14.367 1 98.38 281 GLU A C 1
ATOM 2049 O O . GLU A 1 281 ? -21.812 -8.844 15.359 1 98.38 281 GLU A O 1
ATOM 2054 N N . TYR A 1 282 ? -20.344 -8.039 13.938 1 98.56 282 TYR A N 1
ATOM 2055 C CA . TYR A 1 282 ? -19.219 -8.703 14.609 1 98.56 282 TYR A CA 1
ATOM 2056 C C . TYR A 1 282 ? -19.031 -8.141 16.016 1 98.56 282 TYR A C 1
ATOM 2058 O O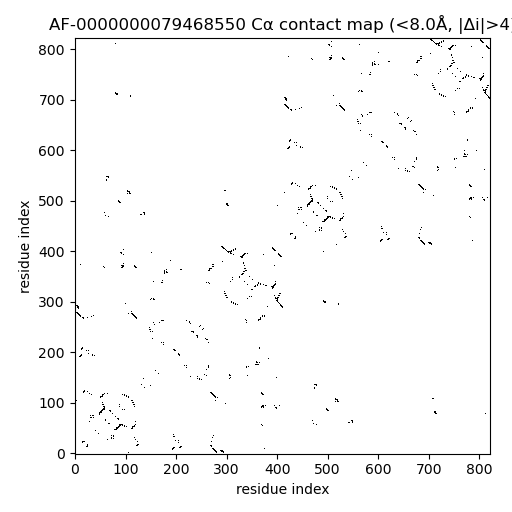 . TYR A 1 282 ? -18.797 -8.891 16.969 1 98.56 282 TYR A O 1
ATOM 2066 N N . ALA A 1 283 ? -19.016 -6.816 16.109 1 98.75 283 ALA A N 1
ATOM 2067 C CA . ALA A 1 283 ? -18.812 -6.164 17.391 1 98.75 283 ALA A CA 1
ATOM 2068 C C . ALA A 1 283 ? -19.828 -6.641 18.422 1 98.75 283 ALA A C 1
ATOM 2070 O O . ALA A 1 283 ? -19.453 -6.973 19.562 1 98.75 283 ALA A O 1
ATOM 2071 N N . ARG A 1 284 ? -21.078 -6.688 18.047 1 98.38 284 ARG A N 1
ATOM 2072 C CA . ARG A 1 284 ? -22.141 -7.129 18.953 1 98.38 284 ARG A CA 1
ATOM 2073 C C . ARG A 1 284 ? -21.953 -8.594 19.344 1 98.38 284 ARG A C 1
ATOM 2075 O O . ARG A 1 284 ? -22.078 -8.961 20.5 1 98.38 284 ARG A O 1
ATOM 2082 N N . ALA A 1 285 ? -21.594 -9.414 18.391 1 98.56 285 ALA A N 1
ATOM 2083 C CA . ALA A 1 285 ? -21.469 -10.852 18.609 1 98.56 285 ALA A CA 1
ATOM 2084 C C . ALA A 1 285 ? -20.297 -11.156 19.547 1 98.56 285 ALA A C 1
ATOM 2086 O O . ALA A 1 285 ? -20.297 -12.164 20.25 1 98.56 285 ALA A O 1
ATOM 2087 N N . HIS A 1 286 ? -19.344 -10.242 19.594 1 98.44 286 HIS A N 1
ATOM 2088 C CA . HIS A 1 286 ? -18.141 -10.539 20.344 1 98.44 286 HIS A CA 1
ATOM 2089 C C . HIS A 1 286 ? -17.969 -9.586 21.531 1 98.44 286 HIS A C 1
ATOM 2091 O O . HIS A 1 286 ? -16.906 -9.516 22.125 1 98.44 286 HIS A O 1
ATOM 2097 N N . GLY A 1 287 ? -18.938 -8.75 21.781 1 98.19 287 GLY A N 1
ATOM 2098 C CA . GLY A 1 287 ? -18.969 -7.898 22.953 1 98.19 287 GLY A CA 1
ATOM 2099 C C . GLY A 1 287 ? -18.031 -6.715 22.859 1 98.19 287 GLY A C 1
ATOM 2100 O O . GLY A 1 287 ? -17.531 -6.23 23.891 1 98.19 287 GLY A O 1
ATOM 2101 N N . LEU A 1 288 ? -17.688 -6.273 21.641 1 98.62 288 LEU A N 1
ATOM 2102 C CA . LEU A 1 288 ? -16.859 -5.094 21.453 1 98.62 288 LEU A CA 1
ATOM 2103 C C . LEU A 1 288 ? -17.688 -3.816 21.562 1 98.62 288 LEU A C 1
ATOM 2105 O O . LEU A 1 288 ? -18.75 -3.721 20.953 1 98.62 288 LEU A O 1
ATOM 2109 N N . LYS A 1 289 ? -17.219 -2.848 22.312 1 98.12 289 LYS A N 1
ATOM 2110 C CA . LYS A 1 289 ? -17.922 -1.583 22.484 1 98.12 289 LYS A CA 1
ATOM 2111 C C . LYS A 1 289 ? -17.406 -0.523 21.516 1 98.12 289 LYS A C 1
ATOM 2113 O O . LYS A 1 289 ? -16.25 -0.101 21.609 1 98.12 289 LYS A O 1
ATOM 2118 N N . PRO A 1 290 ? -18.219 -0.063 20.672 1 98.62 290 PRO A N 1
ATOM 2119 C CA . PRO A 1 290 ? -17.766 0.959 19.719 1 98.62 290 PRO A CA 1
ATOM 2120 C C . PRO A 1 290 ? -17.641 2.34 20.359 1 98.62 290 PRO A C 1
ATOM 2122 O O . PRO A 1 290 ? -18.453 2.703 21.219 1 98.62 290 PRO A O 1
ATOM 2125 N N . ARG A 1 291 ? -16.672 3.064 19.906 1 98.81 291 ARG A N 1
ATOM 2126 C CA . ARG A 1 291 ? -16.484 4.441 20.344 1 98.81 291 ARG A CA 1
ATOM 2127 C C . ARG A 1 291 ? -17.062 5.43 19.344 1 98.81 291 ARG A C 1
ATOM 2129 O O . ARG A 1 291 ? -17.625 6.461 19.734 1 98.81 291 ARG A O 1
ATOM 2136 N N . ALA A 1 292 ? -16.953 5.121 18.078 1 98.94 292 ALA A N 1
ATOM 2137 C CA . ALA A 1 292 ? -17.438 5.98 17 1 98.94 292 ALA A CA 1
ATOM 2138 C C . ALA A 1 292 ? -17.766 5.168 15.75 1 98.94 292 ALA A C 1
ATOM 2140 O O . ALA A 1 292 ? -17.438 3.986 15.664 1 98.94 292 ALA A O 1
ATOM 2141 N N . LYS A 1 293 ? -18.531 5.703 14.906 1 98.81 293 LYS A N 1
ATOM 2142 C CA . LYS A 1 293 ? -18.719 5.152 13.57 1 98.81 293 LYS A CA 1
ATOM 2143 C C . LYS A 1 293 ? -18.141 6.074 12.5 1 98.81 293 LYS A C 1
ATOM 2145 O O . LYS A 1 293 ? -18.047 7.289 12.703 1 98.81 293 LYS A O 1
ATOM 2150 N N . ILE A 1 294 ? -17.703 5.531 11.438 1 98.81 294 ILE A N 1
ATOM 2151 C CA . ILE A 1 294 ? -17.219 6.293 10.297 1 98.81 294 ILE A CA 1
ATOM 2152 C C . ILE A 1 294 ? -18.406 6.762 9.445 1 98.81 294 ILE A C 1
ATOM 2154 O O . ILE A 1 294 ? -19.141 5.941 8.906 1 98.81 294 ILE A O 1
ATOM 2158 N N . ARG A 1 295 ? -18.516 8.078 9.297 1 98.44 295 ARG A N 1
ATOM 2159 C CA . ARG A 1 295 ? -19.625 8.648 8.539 1 98.44 295 ARG A CA 1
ATOM 2160 C C . ARG A 1 295 ? -19.312 8.695 7.051 1 98.44 295 ARG A C 1
ATOM 2162 O O . ARG A 1 295 ? -20.188 8.477 6.215 1 98.44 295 ARG A O 1
ATOM 2169 N N . SER A 1 296 ? -18.109 9.047 6.777 1 98.5 296 SER A N 1
ATOM 2170 C CA . SER A 1 296 ? -17.656 9.086 5.387 1 98.5 296 SER A CA 1
ATOM 2171 C C . SER A 1 296 ? -16.141 9.07 5.289 1 98.5 296 SER A C 1
ATOM 2173 O O . SER A 1 296 ? -15.453 9.453 6.234 1 98.5 296 SER A O 1
ATOM 2175 N N . VAL A 1 297 ? -15.664 8.562 4.238 1 98.81 297 VAL A N 1
ATOM 2176 C CA . VAL A 1 297 ? -14.25 8.586 3.875 1 98.81 297 VAL A CA 1
ATOM 2177 C C . VAL A 1 297 ? -14.094 9.102 2.443 1 98.81 297 VAL A C 1
ATOM 2179 O O . VAL A 1 297 ? -14.977 8.898 1.608 1 98.81 297 VAL A O 1
ATOM 2182 N N . SER A 1 298 ? -12.969 9.766 2.184 1 98.69 298 SER A N 1
ATOM 2183 C CA . SER A 1 298 ? -12.688 10.258 0.837 1 98.69 298 SER A CA 1
ATOM 2184 C C . SER A 1 298 ? -11.188 10.367 0.589 1 98.69 298 SER A C 1
ATOM 2186 O O . SER A 1 298 ? -10.391 10.305 1.529 1 98.69 298 SER A O 1
ATOM 2188 N N . THR A 1 299 ? -10.797 10.398 -0.584 1 98.75 299 THR A N 1
ATOM 2189 C CA . THR A 1 299 ? -9.461 10.758 -1.062 1 98.75 299 THR A CA 1
ATOM 2190 C C . THR A 1 299 ? -9.555 11.695 -2.268 1 98.75 299 THR A C 1
ATOM 2192 O O . THR A 1 299 ? -10.398 11.5 -3.145 1 98.75 299 THR A O 1
ATOM 2195 N N . ALA A 1 300 ? -8.734 12.695 -2.287 1 98.69 300 ALA A N 1
ATOM 2196 C CA . ALA A 1 300 ? -8.734 13.633 -3.408 1 98.69 300 ALA A CA 1
ATOM 2197 C C . ALA A 1 300 ? -7.32 13.844 -3.943 1 98.69 300 ALA A C 1
ATOM 2199 O O . ALA A 1 300 ? -6.348 13.781 -3.188 1 98.69 300 ALA A O 1
ATOM 2200 N N . GLY A 1 301 ? -7.277 14 -5.281 1 98.62 301 GLY A N 1
ATOM 2201 C CA . GLY A 1 301 ? -6.086 14.531 -5.926 1 98.62 301 GLY A CA 1
ATOM 2202 C C . GLY A 1 301 ? -6.184 16.016 -6.238 1 98.62 301 GLY A C 1
ATOM 2203 O O . GLY A 1 301 ? -7.281 16.547 -6.363 1 98.62 301 GLY A O 1
ATOM 2204 N N . ASP A 1 302 ? -5.07 16.609 -6.266 1 98.38 302 ASP A N 1
ATOM 2205 C CA . ASP A 1 302 ? -4.895 18 -6.629 1 98.38 302 ASP A CA 1
ATOM 2206 C C . ASP A 1 302 ? -3.531 18.234 -7.273 1 98.38 302 ASP A C 1
ATOM 2208 O O . ASP A 1 302 ? -2.828 17.281 -7.617 1 98.38 302 ASP A O 1
ATOM 2212 N N . SER A 1 303 ? -3.133 19.5 -7.488 1 98 303 SER A N 1
ATOM 2213 C CA . SER A 1 303 ? -1.874 19.828 -8.148 1 98 303 SER A CA 1
ATOM 2214 C C . SER A 1 303 ? -0.693 19.156 -7.461 1 98 303 SER A C 1
ATOM 2216 O O . SER A 1 303 ? -0.443 19.391 -6.273 1 98 303 SER A O 1
ATOM 2218 N N . PRO A 1 304 ? 0.015 18.297 -8.25 1 97.88 304 PRO A N 1
ATOM 2219 C CA . PRO A 1 304 ? 1.213 17.688 -7.656 1 97.88 304 PRO A CA 1
ATOM 2220 C C . PRO A 1 304 ? 2.35 18.703 -7.484 1 97.88 304 PRO A C 1
ATOM 2222 O O . PRO A 1 304 ? 3.283 18.453 -6.715 1 97.88 304 PRO A O 1
ATOM 2225 N N . GLU A 1 305 ? 2.266 19.859 -8.125 1 97.19 305 GLU A N 1
ATOM 2226 C CA . GLU A 1 305 ? 3.307 20.891 -8.07 1 97.19 305 GLU A CA 1
ATOM 2227 C C . GLU A 1 305 ? 3.162 21.75 -6.824 1 97.19 305 GLU A C 1
ATOM 2229 O O . GLU A 1 305 ? 4.141 22.328 -6.34 1 97.19 305 GLU A O 1
ATOM 2234 N N . LEU A 1 306 ? 1.94 21.875 -6.32 1 95.94 306 LEU A N 1
ATOM 2235 C CA . LEU A 1 306 ? 1.697 22.594 -5.074 1 95.94 306 LEU A CA 1
ATOM 2236 C C . LEU A 1 306 ? 1.653 21.625 -3.893 1 95.94 306 LEU A C 1
ATOM 2238 O O . LEU A 1 306 ? 1.961 22.016 -2.762 1 95.94 306 LEU A O 1
ATOM 2242 N N . MET A 1 307 ? 1.222 20.422 -4.156 1 94.06 307 MET A N 1
ATOM 2243 C CA . MET A 1 307 ? 1.299 19.203 -3.359 1 94.06 307 MET A CA 1
ATOM 2244 C C . MET A 1 307 ? 0.47 19.328 -2.086 1 94.06 307 MET A C 1
ATOM 2246 O O . MET A 1 307 ? 0.063 18.328 -1.503 1 94.06 307 MET A O 1
ATOM 2250 N N . LEU A 1 308 ? 0.216 20.562 -1.526 1 95.81 308 LEU A N 1
ATOM 2251 C CA . LEU A 1 308 ? -0.234 20.688 -0.145 1 95.81 308 LEU A CA 1
ATOM 2252 C C . LEU A 1 308 ? -1.695 21.125 -0.088 1 95.81 308 LEU A C 1
ATOM 2254 O O . LEU A 1 308 ? -2.262 21.266 0.998 1 95.81 308 LEU A O 1
ATOM 2258 N N . ASN A 1 309 ? -2.4 21.172 -1.208 1 95.88 309 ASN A N 1
ATOM 2259 C CA . ASN A 1 309 ? -3.713 21.797 -1.264 1 95.88 309 ASN A CA 1
ATOM 2260 C C . ASN A 1 309 ? -4.836 20.766 -1.157 1 95.88 309 ASN A C 1
ATOM 2262 O O . ASN A 1 309 ? -5.996 21.125 -0.961 1 95.88 309 ASN A O 1
ATOM 2266 N N . ALA A 1 310 ? -4.566 19.547 -1.152 1 98.44 310 ALA A N 1
ATOM 2267 C CA . ALA A 1 310 ? -5.574 18.516 -1.408 1 98.44 310 ALA A CA 1
ATOM 2268 C C . ALA A 1 310 ? -6.465 18.312 -0.185 1 98.44 310 ALA A C 1
ATOM 2270 O O . ALA A 1 310 ? -7.555 17.75 -0.292 1 98.44 310 ALA A O 1
ATOM 2271 N N . PRO A 1 311 ? -6.094 18.797 1.009 1 98.75 311 PRO A N 1
ATOM 2272 C CA . PRO A 1 311 ? -6.992 18.625 2.156 1 98.75 311 PRO A CA 1
ATOM 2273 C C . PRO A 1 311 ? -8.336 19.328 1.954 1 98.75 311 PRO A C 1
ATOM 2275 O O . PRO A 1 311 ? -9.375 18.812 2.385 1 98.75 311 PRO A O 1
ATOM 2278 N N . GLY A 1 312 ? -8.375 20.5 1.358 1 98.62 312 GLY A N 1
ATOM 2279 C CA . GLY A 1 312 ? -9.625 21.172 1.058 1 98.62 312 GLY A CA 1
ATOM 2280 C C . GLY A 1 312 ? -10.57 20.328 0.216 1 98.62 312 GLY A C 1
ATOM 2281 O O . GLY A 1 312 ? -11.664 19.969 0.664 1 98.62 312 GLY A O 1
ATOM 2282 N N . PRO A 1 313 ? -10.109 19.969 -0.98 1 98.62 313 PRO A N 1
ATOM 2283 C CA . PRO A 1 313 ? -10.914 19.094 -1.839 1 98.62 313 PRO A CA 1
ATOM 2284 C C . PRO A 1 313 ? -11.32 17.797 -1.15 1 98.62 313 PRO A C 1
ATOM 2286 O O . PRO A 1 313 ? -12.445 17.312 -1.32 1 98.62 313 PRO A O 1
ATOM 2289 N N . ALA A 1 314 ? -10.453 17.203 -0.384 1 98.81 314 ALA A N 1
ATOM 2290 C CA . ALA A 1 314 ? -10.773 15.953 0.308 1 98.81 314 ALA A CA 1
ATOM 2291 C C . ALA A 1 314 ? -11.883 16.156 1.337 1 98.81 314 ALA A C 1
ATOM 2293 O O . ALA A 1 314 ? -12.781 15.336 1.463 1 98.81 314 ALA A O 1
ATOM 2294 N N . ALA A 1 315 ? -11.789 17.25 2.07 1 98.88 315 ALA A N 1
ATOM 2295 C CA . ALA A 1 315 ? -12.805 17.578 3.064 1 98.88 315 ALA A CA 1
ATOM 2296 C C . ALA A 1 315 ? -14.164 17.797 2.406 1 98.88 315 ALA A C 1
ATOM 2298 O O . ALA A 1 315 ? -15.18 17.266 2.865 1 98.88 315 ALA A O 1
ATOM 2299 N N . ARG A 1 316 ? -14.203 18.594 1.351 1 98.75 316 ARG A N 1
ATOM 2300 C CA . ARG A 1 316 ? -15.453 18.875 0.651 1 98.75 316 ARG A CA 1
ATOM 2301 C C . ARG A 1 316 ? -16.078 17.594 0.122 1 98.75 316 ARG A C 1
ATOM 2303 O O . ARG A 1 316 ? -17.297 17.422 0.2 1 98.75 316 ARG A O 1
ATOM 2310 N N . LYS A 1 317 ? -15.211 16.734 -0.404 1 98.69 317 LYS A N 1
ATOM 2311 C CA . LYS A 1 317 ? -15.688 15.453 -0.922 1 98.69 317 LYS A CA 1
ATOM 2312 C C . LYS A 1 317 ? -16.297 14.594 0.19 1 98.69 317 LYS A C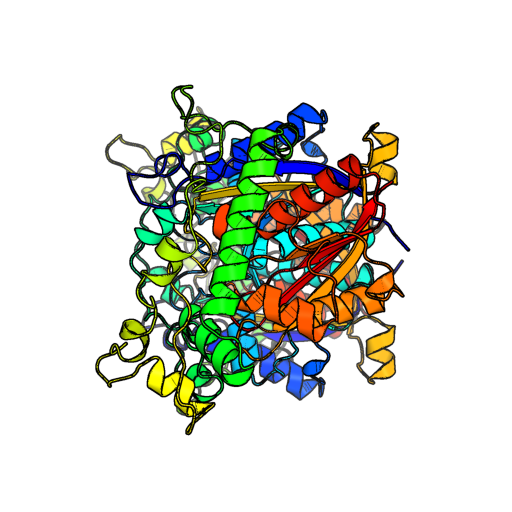 1
ATOM 2314 O O . LYS A 1 317 ? -17.344 13.984 0.01 1 98.69 317 LYS A O 1
ATOM 2319 N N . ALA A 1 318 ? -15.625 14.516 1.325 1 98.81 318 ALA A N 1
ATOM 2320 C CA . ALA A 1 318 ? -16.125 13.742 2.459 1 98.81 318 ALA A CA 1
ATOM 2321 C C . ALA A 1 318 ? -17.453 14.312 2.967 1 98.81 318 ALA A C 1
ATOM 2323 O O . ALA A 1 318 ? -18.375 13.562 3.295 1 98.81 318 ALA A O 1
ATOM 2324 N N . LEU A 1 319 ? -17.547 15.625 3.08 1 98.81 319 LEU A N 1
ATOM 2325 C CA . LEU A 1 319 ? -18.75 16.297 3.527 1 98.81 319 LEU A CA 1
ATOM 2326 C C . LEU A 1 319 ? -19.922 16.016 2.578 1 98.81 319 LEU A C 1
ATOM 2328 O O . LEU A 1 319 ? -21.031 15.695 3.02 1 98.81 319 LEU A O 1
ATOM 2332 N N . ALA A 1 320 ? -19.625 16.094 1.328 1 98.5 320 ALA A N 1
ATOM 2333 C CA . ALA A 1 320 ? -20.656 15.836 0.33 1 98.5 320 ALA A CA 1
ATOM 2334 C C . ALA A 1 320 ? -21.188 14.406 0.462 1 98.5 320 ALA A C 1
ATOM 2336 O O . ALA A 1 320 ? -22.406 14.188 0.413 1 98.5 320 ALA A O 1
ATOM 2337 N N . LYS A 1 321 ? -20.344 13.477 0.643 1 97.56 321 LYS A N 1
ATOM 2338 C CA . LYS A 1 321 ? -20.734 12.07 0.771 1 97.56 321 LYS A CA 1
ATOM 2339 C C . LYS A 1 321 ? -21.578 11.844 2.027 1 97.56 321 LYS A C 1
ATOM 2341 O O . LYS A 1 321 ? -22.453 10.977 2.051 1 97.56 321 LYS A O 1
ATOM 2346 N N . ALA A 1 322 ? -21.25 12.602 3.037 1 97.69 322 ALA A N 1
ATOM 2347 C CA . ALA A 1 322 ? -21.953 12.445 4.309 1 97.69 322 ALA A CA 1
ATOM 2348 C C . ALA A 1 322 ? -23.234 13.266 4.34 1 97.69 322 ALA A C 1
ATOM 2350 O O . ALA A 1 322 ? -24.031 13.156 5.277 1 97.69 322 ALA A O 1
ATOM 2351 N N . GLY A 1 323 ? -23.453 14.102 3.316 1 98.19 323 GLY A N 1
ATOM 2352 C CA . GLY A 1 323 ? -24.578 15.023 3.35 1 98.19 323 GLY A CA 1
ATOM 2353 C C . GLY A 1 323 ? -24.453 16.094 4.426 1 98.19 323 GLY A C 1
ATOM 2354 O O . GLY A 1 323 ? -25.438 16.453 5.07 1 98.19 323 GLY A O 1
ATOM 2355 N N . MET A 1 324 ? -23.203 16.5 4.66 1 98.5 324 MET A N 1
ATOM 2356 C CA . MET A 1 324 ? -22.891 17.453 5.727 1 98.5 324 MET A CA 1
ATOM 2357 C C . MET A 1 324 ? -22.219 18.688 5.168 1 98.5 324 MET A C 1
ATOM 2359 O O . MET A 1 324 ? -21.906 18.75 3.975 1 98.5 324 MET A O 1
ATOM 2363 N N . THR A 1 325 ? -22.109 19.719 5.996 1 98.5 325 THR A N 1
ATOM 2364 C CA . THR A 1 325 ? -21.312 20.906 5.75 1 98.5 325 THR A CA 1
ATOM 2365 C C . THR A 1 325 ? -20.297 21.109 6.871 1 98.5 325 THR A C 1
ATOM 2367 O O . THR A 1 325 ? -20.312 20.406 7.875 1 98.5 325 THR A O 1
ATOM 2370 N N . MET A 1 326 ? -19.469 22.047 6.656 1 98.19 326 MET A N 1
ATOM 2371 C CA . MET A 1 326 ? -18.453 22.297 7.672 1 98.19 326 MET A CA 1
ATOM 2372 C C . MET A 1 326 ? -19.094 22.734 8.984 1 98.19 326 MET A C 1
ATOM 2374 O O . MET A 1 326 ? -18.5 22.578 10.055 1 98.19 326 MET A O 1
ATOM 2378 N N . LYS A 1 327 ? -20.297 23.219 9 1 98 327 LYS A N 1
ATOM 2379 C CA . LYS A 1 327 ? -21 23.656 10.203 1 98 327 LYS A CA 1
ATOM 2380 C C . LYS A 1 327 ? -21.328 22.469 11.102 1 98 327 LYS A C 1
ATOM 2382 O O . LYS A 1 327 ? -21.547 22.641 12.305 1 98 327 LYS A O 1
ATOM 2387 N N . ASP A 1 328 ? -21.359 21.297 10.5 1 98.5 328 ASP A N 1
ATOM 2388 C CA . ASP A 1 328 ? -21.703 20.078 11.25 1 98.5 328 ASP A CA 1
ATOM 2389 C C . ASP A 1 328 ? -20.469 19.531 11.969 1 98.5 328 ASP A C 1
ATOM 2391 O O . ASP A 1 328 ? -20.594 18.672 12.852 1 98.5 328 ASP A O 1
ATOM 2395 N N . ILE A 1 329 ? -19.281 19.984 11.641 1 98.88 329 ILE A N 1
ATOM 2396 C CA . ILE A 1 329 ? -18.031 19.484 12.203 1 98.88 329 ILE A CA 1
ATOM 2397 C C . ILE A 1 329 ? -17.688 20.266 13.469 1 98.88 329 ILE A C 1
ATOM 2399 O O . ILE A 1 329 ? -17.578 21.484 13.438 1 98.88 329 ILE A O 1
ATOM 2403 N N . GLN A 1 330 ? -17.438 19.531 14.523 1 98.94 330 GLN A N 1
ATOM 2404 C CA . GLN A 1 330 ? -17.234 20.172 15.82 1 98.94 330 GLN A CA 1
ATOM 2405 C C . GLN A 1 330 ? -15.758 20.203 16.188 1 98.94 330 GLN A C 1
ATOM 2407 O O . GLN A 1 330 ? -15.344 21.016 17.031 1 98.94 330 GLN A O 1
ATOM 2412 N N . LEU A 1 331 ? -15 19.312 15.648 1 98.88 331 LEU A N 1
ATOM 2413 C CA . LEU A 1 331 ? -13.562 19.234 15.859 1 98.88 331 LEU A CA 1
ATOM 2414 C C . LEU A 1 331 ? -12.844 18.766 14.602 1 98.88 331 LEU A C 1
ATOM 2416 O O . LEU A 1 331 ? -13.336 17.891 13.891 1 98.88 331 LEU A O 1
ATOM 2420 N N . VAL A 1 332 ? -11.664 19.375 14.328 1 98.94 332 VAL A N 1
ATOM 2421 C CA . VAL A 1 332 ? -10.875 19 13.156 1 98.94 332 VAL A CA 1
ATOM 2422 C C . VAL A 1 332 ? -9.445 18.656 13.586 1 98.94 332 VAL A C 1
ATOM 2424 O O . VAL A 1 332 ? -8.836 19.375 14.375 1 98.94 332 VAL A O 1
ATOM 2427 N N . GLU A 1 333 ? -8.984 17.562 13.164 1 98.94 333 GLU A N 1
ATOM 2428 C CA . GLU A 1 333 ? -7.555 17.281 13.156 1 98.94 333 GLU A CA 1
ATOM 2429 C C . GLU A 1 333 ? -6.988 17.297 11.742 1 98.94 333 GLU A C 1
ATOM 2431 O O . GLU A 1 333 ? -7.422 16.516 10.883 1 98.94 333 GLU A O 1
ATOM 2436 N N . ILE A 1 334 ? -6.086 18.172 11.453 1 98.94 334 ILE A N 1
ATOM 2437 C CA . ILE A 1 334 ? -5.367 18.25 10.18 1 98.94 334 ILE A CA 1
ATOM 2438 C C . ILE A 1 334 ? -3.861 18.281 10.445 1 98.94 334 ILE A C 1
ATOM 2440 O O . ILE A 1 334 ? -3.391 18.984 11.328 1 98.94 334 ILE A O 1
ATOM 2444 N N . ASN A 1 335 ? -3.125 17.484 9.711 1 98.88 335 ASN A N 1
ATOM 2445 C CA . ASN A 1 335 ? -1.684 17.391 9.922 1 98.88 335 ASN A CA 1
ATOM 2446 C C . ASN A 1 335 ? -0.994 18.719 9.609 1 98.88 335 ASN A C 1
ATOM 2448 O O . ASN A 1 335 ? -1.24 19.328 8.555 1 98.88 335 ASN A O 1
ATOM 2452 N N . GLU A 1 336 ? -0.147 19.078 10.523 1 98.69 336 GLU A N 1
ATOM 2453 C CA . GLU A 1 336 ? 0.636 20.297 10.383 1 98.69 336 GLU A CA 1
ATOM 2454 C C . GLU A 1 336 ? 1.978 20.031 9.711 1 98.69 336 GLU A C 1
ATOM 2456 O O . GLU A 1 336 ? 3.031 20.375 10.25 1 98.69 336 GLU A O 1
ATOM 2461 N N . ALA A 1 337 ? 1.897 19.5 8.461 1 98.62 337 ALA A N 1
ATOM 2462 C CA . ALA A 1 337 ? 3.162 19.266 7.766 1 98.62 337 ALA A CA 1
ATOM 2463 C C . ALA A 1 337 ? 4 20.531 7.707 1 98.62 337 ALA A C 1
ATOM 2465 O O . ALA A 1 337 ? 5.211 20.5 7.945 1 98.62 337 ALA A O 1
ATOM 2466 N N . PHE A 1 338 ? 3.379 21.594 7.32 1 98.69 338 PHE A N 1
ATOM 2467 C CA . PHE A 1 338 ? 3.83 22.969 7.363 1 98.69 338 PHE A CA 1
ATOM 2468 C C . PHE A 1 338 ? 2.721 23.891 7.859 1 98.69 338 PHE A C 1
ATOM 2470 O O . PHE A 1 338 ? 1.539 23.625 7.633 1 98.69 338 PHE A O 1
ATOM 2477 N N . ALA A 1 339 ? 3.121 24.938 8.5 1 98.88 339 ALA A N 1
ATOM 2478 C CA . ALA A 1 339 ? 2.133 25.812 9.117 1 98.88 339 ALA A CA 1
ATOM 2479 C C . ALA A 1 339 ? 1.123 26.312 8.086 1 98.88 339 ALA A C 1
ATOM 2481 O O . ALA A 1 339 ? -0.052 26.516 8.406 1 98.88 339 ALA A O 1
ATOM 2482 N N . VAL A 1 340 ? 1.525 26.406 6.863 1 98.69 340 VAL A N 1
ATOM 2483 C CA . VAL A 1 340 ? 0.677 26.969 5.816 1 98.69 340 VAL A CA 1
ATOM 2484 C C . VAL A 1 340 ? -0.477 26.016 5.52 1 98.69 340 VAL A C 1
ATOM 2486 O O . VAL A 1 340 ? -1.549 26.438 5.082 1 98.69 340 VAL A O 1
ATOM 2489 N N . VAL A 1 341 ? -0.36 24.719 5.812 1 98.75 341 VAL A N 1
ATOM 2490 C CA . VAL A 1 341 ? -1.346 23.719 5.438 1 98.75 341 VAL A CA 1
ATOM 2491 C C . VAL A 1 341 ? -2.625 23.906 6.246 1 98.75 341 VAL A C 1
ATOM 2493 O O . VAL A 1 341 ? -3.695 24.141 5.676 1 98.75 341 VAL A O 1
ATOM 2496 N N . PRO A 1 342 ? -2.553 23.891 7.574 1 98.81 342 PRO A N 1
ATOM 2497 C CA . PRO A 1 342 ? -3.791 24.156 8.312 1 98.81 342 PRO A CA 1
ATOM 2498 C C . PRO A 1 342 ? -4.301 25.578 8.109 1 98.81 342 PRO A C 1
ATOM 2500 O O . PRO A 1 342 ? -5.512 25.812 8.109 1 98.81 342 PRO A O 1
ATOM 2503 N N . LEU A 1 343 ? -3.385 26.609 7.938 1 98.81 343 LEU A N 1
ATOM 2504 C CA . LEU A 1 343 ? -3.816 27.984 7.727 1 98.81 343 LEU A CA 1
ATOM 2505 C C . LEU A 1 343 ? -4.684 28.094 6.48 1 98.81 343 LEU A C 1
ATOM 2507 O O . LEU A 1 343 ? -5.762 28.688 6.52 1 98.81 343 LEU A O 1
ATOM 2511 N N . LYS A 1 344 ? -4.203 27.531 5.43 1 98.62 344 LYS A N 1
ATOM 2512 C CA . LYS A 1 344 ? -4.949 27.594 4.176 1 98.62 344 LYS A CA 1
ATOM 2513 C C . LYS A 1 344 ? -6.254 26.812 4.273 1 98.62 344 LYS A C 1
ATOM 2515 O O . LYS A 1 344 ? -7.293 27.266 3.779 1 98.62 344 LYS A O 1
ATOM 2520 N N . PHE A 1 345 ? -6.207 25.688 4.883 1 98.69 345 PHE A N 1
ATOM 2521 C CA . PHE A 1 345 ? -7.395 24.859 5.07 1 98.69 345 PHE A CA 1
ATOM 2522 C C . PHE A 1 345 ? -8.484 25.641 5.805 1 98.69 345 PHE A C 1
ATOM 2524 O O . PHE A 1 345 ? -9.633 25.672 5.363 1 98.69 345 PHE A O 1
ATOM 2531 N N . MET A 1 346 ? -8.109 26.219 6.898 1 98.69 346 MET A N 1
ATOM 2532 C CA . MET A 1 346 ? -9.062 26.984 7.707 1 98.69 346 MET A CA 1
ATOM 2533 C C . MET A 1 346 ? -9.633 28.156 6.918 1 98.69 346 MET A C 1
ATOM 2535 O O . MET A 1 346 ? -10.836 28.406 6.957 1 98.69 346 MET A O 1
ATOM 2539 N N . ARG A 1 347 ? -8.781 28.812 6.227 1 98.44 347 ARG A N 1
ATOM 2540 C CA . ARG A 1 347 ? -9.242 29.953 5.434 1 98.44 347 ARG A CA 1
ATOM 2541 C C . ARG A 1 347 ? -10.18 29.5 4.32 1 98.44 347 ARG A C 1
ATOM 2543 O O . ARG A 1 347 ? -11.266 30.047 4.156 1 98.44 347 ARG A O 1
ATOM 2550 N N . ASP A 1 348 ? -9.734 28.453 3.57 1 97.81 348 ASP A N 1
ATOM 2551 C CA . ASP A 1 348 ? -10.469 28 2.395 1 97.81 348 ASP A CA 1
ATOM 2552 C C . ASP A 1 348 ? -11.852 27.469 2.781 1 97.81 348 ASP A C 1
ATOM 2554 O O . ASP A 1 348 ? -12.805 27.578 2.006 1 97.81 348 ASP A O 1
ATOM 2558 N N . LEU A 1 349 ? -11.914 26.875 3.971 1 98.44 349 LEU A N 1
ATOM 2559 C CA . LEU A 1 349 ? -13.164 26.25 4.359 1 98.44 349 LEU A CA 1
ATOM 2560 C C . LEU A 1 349 ? -13.867 27.047 5.449 1 98.44 349 LEU A C 1
ATOM 2562 O O . LEU A 1 349 ? -14.891 26.609 5.988 1 98.44 349 LEU A O 1
ATOM 2566 N N . ASN A 1 350 ? -13.352 28.203 5.758 1 97.88 350 ASN A N 1
ATOM 2567 C CA . ASN A 1 350 ? -13.906 29.078 6.785 1 97.88 350 ASN A CA 1
ATOM 2568 C C . ASN A 1 350 ? -14.117 28.344 8.102 1 97.88 350 ASN A C 1
ATOM 2570 O O . ASN A 1 350 ? -15.227 28.312 8.641 1 97.88 350 ASN A O 1
ATOM 2574 N N . VAL A 1 351 ? -13.078 27.734 8.57 1 98.5 351 VAL A N 1
ATOM 2575 C CA . VAL A 1 351 ? -13.117 26.953 9.797 1 98.5 351 VAL A CA 1
ATOM 2576 C C . VAL A 1 351 ? -12.594 27.781 10.961 1 98.5 351 VAL A C 1
ATOM 2578 O O . VAL A 1 351 ? -11.562 28.453 10.836 1 98.5 351 VAL A O 1
ATOM 2581 N N . ASP A 1 352 ? -13.289 27.781 12.07 1 98.25 352 ASP A N 1
ATOM 2582 C CA . ASP A 1 352 ? -12.836 28.422 13.297 1 98.25 352 ASP A CA 1
ATOM 2583 C C . ASP A 1 352 ? -11.555 27.781 13.82 1 98.25 352 ASP A C 1
ATOM 2585 O O . ASP A 1 352 ? -11.539 26.578 14.117 1 98.25 352 ASP A O 1
ATOM 2589 N N . PRO A 1 353 ? -10.453 28.547 13.922 1 98.44 353 PRO A N 1
ATOM 2590 C CA . PRO A 1 353 ? -9.203 27.984 14.43 1 98.44 353 PRO A CA 1
ATOM 2591 C C . PRO A 1 353 ? -9.359 27.328 15.805 1 98.44 353 PRO A C 1
ATOM 2593 O O . PRO A 1 353 ? -8.578 26.453 16.172 1 98.44 353 PRO A O 1
ATOM 2596 N N . ALA A 1 354 ? -10.367 27.656 16.547 1 98.31 354 ALA A N 1
ATOM 2597 C CA . ALA A 1 354 ? -10.562 27.188 17.906 1 98.31 354 ALA A CA 1
ATOM 2598 C C . ALA A 1 354 ? -10.922 25.703 17.922 1 98.31 354 ALA A C 1
ATOM 2600 O O . ALA A 1 354 ? -10.836 25.047 18.969 1 98.31 354 ALA A O 1
ATOM 2601 N N . ILE A 1 355 ? -11.305 25.094 16.75 1 98.81 355 ILE A N 1
ATOM 2602 C CA . ILE A 1 355 ? -11.711 23.688 16.75 1 98.81 355 ILE A CA 1
ATOM 2603 C C . ILE A 1 355 ? -10.688 22.859 15.977 1 98.81 355 ILE A C 1
ATOM 2605 O O . ILE A 1 355 ? -10.914 21.688 15.695 1 98.81 355 ILE A O 1
ATOM 2609 N N . VAL A 1 356 ? -9.562 23.469 15.562 1 98.88 356 VAL A N 1
ATOM 2610 C CA . VAL A 1 356 ? -8.57 22.797 14.734 1 98.88 356 VAL A CA 1
ATOM 2611 C C . VAL A 1 356 ? -7.332 22.469 15.57 1 98.88 356 VAL A C 1
ATOM 2613 O O . VAL A 1 356 ? -6.727 23.359 16.172 1 98.88 356 VAL A O 1
ATOM 2616 N N . ASN A 1 357 ? -6.973 21.234 15.586 1 98.88 357 ASN A N 1
ATOM 2617 C CA . ASN A 1 357 ? -5.773 20.781 16.281 1 98.88 357 ASN A CA 1
ATOM 2618 C C . ASN A 1 357 ? -5.695 21.344 17.703 1 98.88 357 ASN A C 1
ATOM 2620 O O . ASN A 1 357 ? -4.684 21.938 18.078 1 98.88 357 ASN A O 1
ATOM 2624 N N . VAL A 1 358 ? -6.711 21.047 18.484 1 98.88 358 VAL A N 1
ATOM 2625 C CA . VAL A 1 358 ? -6.895 21.734 19.766 1 98.88 358 VAL A CA 1
ATOM 2626 C C . VAL A 1 358 ? -5.93 21.172 20.797 1 98.88 358 VAL A C 1
ATOM 2628 O O . VAL A 1 358 ? -5.738 21.766 21.859 1 98.88 358 VAL A O 1
ATOM 2631 N N . ASN A 1 359 ? -5.242 20.078 20.453 1 98.81 359 ASN A N 1
ATOM 2632 C CA . ASN A 1 359 ? -4.242 19.5 21.344 1 98.81 359 ASN A CA 1
ATOM 2633 C C . ASN A 1 359 ? -2.842 19.578 20.734 1 98.81 359 ASN A C 1
ATOM 2635 O O . ASN A 1 359 ? -1.961 18.797 21.094 1 98.81 359 ASN A O 1
ATOM 2639 N N . GLY A 1 360 ? -2.656 20.484 19.797 1 98.69 360 GLY A N 1
ATOM 2640 C CA . GLY A 1 360 ? -1.396 20.578 19.078 1 98.69 360 GLY A CA 1
ATOM 2641 C C . GLY A 1 360 ? -1.312 19.641 17.891 1 98.69 360 GLY A C 1
ATOM 2642 O O . GLY A 1 360 ? -2.061 18.656 17.828 1 98.69 360 GLY A O 1
ATOM 2643 N N . GLY A 1 361 ? -0.481 19.984 16.969 1 98.56 361 GLY A N 1
ATOM 2644 C CA . GLY A 1 361 ? -0.292 19.172 15.781 1 98.56 361 GLY A CA 1
ATOM 2645 C C . GLY A 1 361 ? 1.153 18.766 15.562 1 98.56 361 GLY A C 1
ATOM 2646 O O . GLY A 1 361 ? 1.931 18.672 16.516 1 98.56 361 GLY A O 1
ATOM 2647 N N . ALA A 1 362 ? 1.491 18.484 14.359 1 98.81 362 ALA A N 1
ATOM 2648 C CA . ALA A 1 362 ? 2.76 17.844 14 1 98.81 362 ALA A CA 1
ATOM 2649 C C . ALA A 1 362 ? 3.922 18.828 14.164 1 98.81 362 ALA A C 1
ATOM 2651 O O . ALA A 1 362 ? 5.082 18.406 14.234 1 98.81 362 ALA A O 1
ATOM 2652 N N . ILE A 1 363 ? 3.646 20.125 14.141 1 98.88 363 ILE A N 1
ATOM 2653 C CA . ILE A 1 363 ? 4.711 21.078 14.414 1 98.88 363 ILE A CA 1
ATOM 2654 C C . ILE A 1 363 ? 5.238 20.891 15.828 1 98.88 363 ILE A C 1
ATOM 2656 O O . ILE A 1 363 ? 6.441 20.984 16.062 1 98.88 363 ILE A O 1
ATOM 2660 N N . ALA A 1 364 ? 4.352 20.609 16.75 1 98.81 364 ALA A N 1
ATOM 2661 C CA . ALA A 1 364 ? 4.734 20.422 18.141 1 98.81 364 ALA A CA 1
ATOM 2662 C C . ALA A 1 364 ? 5.055 18.969 18.438 1 98.81 364 ALA A C 1
ATOM 2664 O O . ALA A 1 364 ? 5.98 18.672 19.188 1 98.81 364 ALA A O 1
ATOM 2665 N N . LEU A 1 365 ? 4.309 18.047 17.828 1 98.81 365 LEU A N 1
ATOM 2666 C CA . LEU A 1 365 ? 4.348 16.656 18.25 1 98.81 365 LEU A CA 1
ATOM 2667 C C . LEU A 1 365 ? 5.203 15.828 17.297 1 98.81 365 LEU A C 1
ATOM 2669 O O . LEU A 1 365 ? 5.66 14.742 17.656 1 98.81 365 LEU A O 1
ATOM 2673 N N . GLY A 1 366 ? 5.359 16.281 16.109 1 98.75 366 GLY A N 1
ATOM 2674 C CA . GLY A 1 366 ? 6.094 15.523 15.109 1 98.75 366 GLY A CA 1
ATOM 2675 C C . GLY A 1 366 ? 5.195 14.75 14.164 1 98.75 366 GLY A C 1
ATOM 2676 O O . GLY A 1 366 ? 3.996 14.609 14.422 1 98.75 366 GLY A O 1
ATOM 2677 N N . HIS A 1 367 ? 5.777 14.305 13.086 1 98.69 367 HIS A N 1
ATOM 2678 C CA . HIS A 1 367 ? 5.016 13.727 11.984 1 98.69 367 HIS A CA 1
ATOM 2679 C C . HIS A 1 367 ? 5.676 12.445 11.477 1 98.69 367 HIS A C 1
ATOM 2681 O O . HIS A 1 367 ? 6.359 12.461 10.453 1 98.69 367 HIS A O 1
ATOM 2687 N N . PRO A 1 368 ? 5.477 11.312 12.188 1 98.81 368 PRO A N 1
ATOM 2688 C CA . PRO A 1 368 ? 5.859 10.062 11.523 1 98.81 368 PRO A CA 1
ATOM 2689 C C . PRO A 1 368 ? 4.988 9.75 10.312 1 98.81 368 PRO A C 1
ATOM 2691 O O . PRO A 1 368 ? 3.832 9.344 10.469 1 98.81 368 PRO A O 1
ATOM 2694 N N . ILE A 1 369 ? 5.512 9.836 9.18 1 98.12 369 ILE A N 1
ATOM 2695 C CA . ILE A 1 369 ? 4.844 9.969 7.891 1 98.12 369 ILE A CA 1
ATOM 2696 C C . ILE A 1 369 ? 3.746 8.914 7.762 1 98.12 369 ILE A C 1
ATOM 2698 O O . ILE A 1 369 ? 2.559 9.242 7.766 1 98.12 369 ILE A O 1
ATOM 2702 N N . GLY A 1 370 ? 4.074 7.637 7.84 1 98.56 370 GLY A N 1
ATOM 2703 C CA . GLY A 1 370 ? 3.145 6.551 7.582 1 98.56 370 GLY A CA 1
ATOM 2704 C C . GLY A 1 370 ? 2.127 6.359 8.688 1 98.56 370 GLY A C 1
ATOM 2705 O O . GLY A 1 370 ? 1.104 5.703 8.492 1 98.56 370 GLY A O 1
ATOM 2706 N N . ALA A 1 371 ? 2.293 7.016 9.852 1 98.88 371 ALA A N 1
ATOM 2707 C CA . ALA A 1 371 ? 1.502 6.715 11.047 1 98.88 371 ALA A CA 1
ATOM 2708 C C . ALA A 1 371 ? 0.568 7.875 11.391 1 98.88 371 ALA A C 1
ATOM 2710 O O . ALA A 1 371 ? -0.442 7.684 12.07 1 98.88 371 ALA A O 1
ATOM 2711 N N . THR A 1 372 ? 0.867 9.016 10.906 1 98.88 372 THR A N 1
ATOM 2712 C CA . THR A 1 372 ? 0.264 10.25 11.414 1 98.88 372 THR A CA 1
ATOM 2713 C C . THR A 1 372 ? -1.251 10.219 11.227 1 98.88 372 THR A C 1
ATOM 2715 O O . THR A 1 372 ? -1.996 10.656 12.109 1 98.88 372 THR A O 1
ATOM 2718 N N . GLY A 1 373 ? -1.685 9.711 10.086 1 98.94 373 GLY A N 1
ATOM 2719 C CA . GLY A 1 373 ? -3.115 9.695 9.82 1 98.94 373 GLY A CA 1
ATOM 2720 C C . GLY A 1 373 ? -3.908 8.945 10.867 1 98.94 373 GLY A C 1
ATOM 2721 O O . GLY A 1 373 ? -4.984 9.391 11.281 1 98.94 373 GLY A O 1
ATOM 2722 N N . ALA A 1 374 ? -3.424 7.84 11.281 1 98.94 374 ALA A N 1
ATOM 2723 C CA . ALA A 1 374 ? -4.086 7.066 12.336 1 98.94 374 ALA A CA 1
ATOM 2724 C C . ALA A 1 374 ? -3.967 7.766 13.688 1 98.94 374 ALA A C 1
ATOM 2726 O O . ALA A 1 374 ? -4.906 7.746 14.484 1 98.94 374 ALA A O 1
ATOM 2727 N N . MET A 1 375 ? -2.828 8.406 13.93 1 98.94 375 MET A N 1
ATOM 2728 C CA . MET A 1 375 ? -2.59 9.086 15.203 1 98.94 375 MET A CA 1
ATOM 2729 C C . MET A 1 375 ? -3.549 10.258 15.383 1 98.94 375 MET A C 1
ATOM 2731 O O . MET A 1 375 ? -4.121 10.438 16.453 1 98.94 375 MET A O 1
ATOM 2735 N N . ILE A 1 376 ? -3.723 10.992 14.289 1 98.88 376 ILE A N 1
ATOM 2736 C CA . ILE A 1 376 ? -4.535 12.188 14.477 1 98.88 376 ILE A CA 1
ATOM 2737 C C . ILE A 1 376 ? -6.012 11.805 14.531 1 98.88 376 ILE A C 1
ATOM 2739 O O . ILE A 1 376 ? -6.805 12.469 15.203 1 98.88 376 ILE A O 1
ATOM 2743 N N . LEU A 1 377 ? -6.398 10.719 13.883 1 98.94 377 LEU A N 1
ATOM 2744 C CA . LEU A 1 377 ? -7.766 10.242 14.055 1 98.94 377 LEU A CA 1
ATOM 2745 C C . LEU A 1 377 ? -8.016 9.82 15.5 1 98.94 377 LEU A C 1
ATOM 2747 O O . LEU A 1 377 ? -9.086 10.094 16.047 1 98.94 377 LEU A O 1
ATOM 2751 N N . GLY A 1 378 ? -7.059 9.109 16.094 1 98.88 378 GLY A N 1
ATOM 2752 C CA . GLY A 1 378 ? -7.176 8.742 17.484 1 98.88 378 GLY A CA 1
ATOM 2753 C C . GLY A 1 378 ? -7.27 9.945 18.422 1 98.88 378 GLY A C 1
ATOM 2754 O O . GLY A 1 378 ? -8.094 9.961 19.328 1 98.88 378 GLY A O 1
ATOM 2755 N N . THR A 1 379 ? -6.406 10.898 18.188 1 98.81 379 THR A N 1
ATOM 2756 C CA . THR A 1 379 ? -6.426 12.125 18.984 1 98.81 379 THR A CA 1
ATOM 2757 C C . THR A 1 379 ? -7.781 12.82 18.859 1 98.81 379 THR A C 1
ATOM 2759 O O . THR A 1 379 ? -8.32 13.312 19.859 1 98.81 379 THR A O 1
ATOM 2762 N N . LEU A 1 380 ? -8.273 12.852 17.641 1 98.94 380 LEU A N 1
ATOM 2763 C CA . LEU A 1 380 ? -9.578 13.43 17.359 1 98.94 380 LEU A CA 1
ATOM 2764 C C . LEU A 1 380 ? -10.664 12.75 18.203 1 98.94 380 LEU A C 1
ATOM 2766 O O . LEU A 1 380 ? -11.453 13.422 18.875 1 98.94 380 LEU A O 1
ATOM 2770 N N . LEU A 1 381 ? -10.688 11.453 18.156 1 98.94 381 LEU A N 1
ATOM 2771 C CA . LEU A 1 381 ? -11.703 10.672 18.859 1 98.94 381 LEU A CA 1
ATOM 2772 C C . LEU A 1 381 ? -11.609 10.883 20.375 1 98.94 381 LEU A C 1
ATOM 2774 O O . LEU A 1 381 ? -12.617 11.102 21.031 1 98.94 381 LEU A O 1
ATOM 2778 N N . ASP A 1 382 ? -10.398 10.797 20.922 1 98.81 382 ASP A N 1
ATOM 2779 C CA . ASP A 1 382 ? -10.195 11.008 22.344 1 98.81 382 ASP A CA 1
ATOM 2780 C C . ASP A 1 382 ? -10.695 12.383 22.781 1 98.81 382 ASP A C 1
ATOM 2782 O O . ASP A 1 382 ? -11.328 12.523 23.828 1 98.81 382 ASP A O 1
ATOM 2786 N N . GLU A 1 383 ? -10.359 13.352 22 1 98.81 383 GLU A N 1
ATOM 2787 C CA . GLU A 1 383 ? -10.742 14.711 22.359 1 98.81 383 GLU A CA 1
ATOM 2788 C C . GLU A 1 383 ? -12.258 14.906 22.25 1 98.81 383 GLU A C 1
ATOM 2790 O O . GLU A 1 383 ? -12.852 15.609 23.062 1 98.81 383 GLU A O 1
ATOM 2795 N N . MET A 1 384 ? -12.852 14.367 21.203 1 98.88 384 MET A N 1
ATOM 2796 C CA . MET A 1 384 ? -14.305 14.43 21.078 1 98.88 384 MET A CA 1
ATOM 2797 C C . MET A 1 384 ? -14.984 13.852 22.312 1 98.88 384 MET A C 1
ATOM 2799 O O . MET A 1 384 ? -15.945 14.422 22.828 1 98.88 384 MET A O 1
ATOM 2803 N N . GLU A 1 385 ? -14.5 12.758 22.766 1 98.81 385 GLU A N 1
ATOM 2804 C CA . GLU A 1 385 ? -15.055 12.141 23.969 1 98.81 385 GLU A CA 1
ATOM 2805 C C . GLU A 1 385 ? -14.836 13.023 25.188 1 98.81 385 GLU A C 1
ATOM 2807 O O . GLU A 1 385 ? -15.75 13.203 26 1 98.81 385 GLU A O 1
ATOM 2812 N N . ARG A 1 386 ? -13.664 13.531 25.344 1 98.5 386 ARG A N 1
ATOM 2813 C CA . ARG A 1 386 ? -13.344 14.367 26.5 1 98.5 386 ARG A CA 1
ATOM 2814 C C . ARG A 1 386 ? -14.242 15.594 26.547 1 98.5 386 ARG A C 1
ATOM 2816 O O . ARG A 1 386 ? -14.656 16.016 27.625 1 98.5 386 ARG A O 1
ATOM 2823 N N . ARG A 1 387 ? -14.594 16.172 25.422 1 98.38 387 ARG A N 1
ATOM 2824 C CA . ARG A 1 387 ? -15.367 17.422 25.344 1 98.38 387 ARG A CA 1
ATOM 2825 C C . ARG A 1 387 ? -16.844 17.125 25.125 1 98.38 387 ARG A C 1
ATOM 2827 O O . ARG A 1 387 ? -17.656 18.047 24.984 1 98.38 387 ARG A O 1
ATOM 2834 N N . ASP A 1 388 ? -17.219 15.906 25.047 1 98.62 388 ASP A N 1
ATOM 2835 C CA . ASP A 1 388 ? -18.578 15.469 24.781 1 98.62 388 ASP A CA 1
ATOM 2836 C C . ASP A 1 388 ? -19.094 16.031 23.453 1 98.62 388 ASP A C 1
ATOM 2838 O O . ASP A 1 388 ? -20.172 16.641 23.406 1 98.62 388 ASP A O 1
ATOM 2842 N N . LEU A 1 389 ? -18.219 15.961 22.422 1 98.75 389 LEU A N 1
ATOM 2843 C CA . LEU A 1 389 ? -18.578 16.359 21.062 1 98.75 389 LEU A CA 1
ATOM 2844 C C . LEU A 1 389 ? -18.922 15.133 20.219 1 98.75 389 LEU A C 1
ATOM 2846 O O . LEU A 1 389 ? -18.516 14.016 20.547 1 98.75 389 LEU A O 1
ATOM 2850 N N . SER A 1 390 ? -19.625 15.336 19.156 1 98.5 390 SER A N 1
ATOM 2851 C CA . SER A 1 390 ? -20.219 14.203 18.469 1 98.5 390 SER A CA 1
ATOM 2852 C C . SER A 1 390 ? -19.531 13.945 17.125 1 98.5 390 SER A C 1
ATOM 2854 O O . SER A 1 390 ? -19.328 12.797 16.734 1 98.5 390 SER A O 1
ATOM 2856 N N . VAL A 1 391 ? -19.25 14.984 16.312 1 98.88 391 VAL A N 1
ATOM 2857 C CA . VAL A 1 391 ? -18.797 14.805 14.945 1 98.88 391 VAL A CA 1
ATOM 2858 C C . VAL A 1 391 ? -17.438 15.469 14.758 1 98.88 391 VAL A C 1
ATOM 2860 O O . VAL A 1 391 ? -17.25 16.625 15.133 1 98.88 391 VAL A O 1
ATOM 2863 N N . GLY A 1 392 ? -16.469 14.727 14.203 1 98.94 392 GLY A N 1
ATOM 2864 C CA . GLY A 1 392 ? -15.141 15.234 13.922 1 98.94 392 GLY A CA 1
ATOM 2865 C C . GLY A 1 392 ? -14.633 14.844 12.547 1 98.94 392 GLY A C 1
ATOM 2866 O O . GLY A 1 392 ? -15.164 13.93 11.922 1 98.94 392 GLY A O 1
ATOM 2867 N N . MET A 1 393 ? -13.641 15.594 12.086 1 98.94 393 MET A N 1
ATOM 2868 C CA . MET A 1 393 ? -13.023 15.328 10.789 1 98.94 393 MET A CA 1
ATOM 2869 C C . MET A 1 393 ? -11.5 15.25 10.914 1 98.94 393 MET A C 1
ATOM 2871 O O . MET A 1 393 ? -10.898 16.047 11.641 1 98.94 393 MET A O 1
ATOM 2875 N N . ALA A 1 394 ? -10.922 14.297 10.25 1 98.94 394 ALA A N 1
ATOM 2876 C CA . ALA A 1 394 ? -9.469 14.195 10.125 1 98.94 394 ALA A CA 1
ATOM 2877 C C . ALA A 1 394 ? -9.039 14.25 8.664 1 98.94 394 ALA A C 1
ATOM 2879 O O . ALA A 1 394 ? -9.695 13.68 7.793 1 98.94 394 ALA A O 1
ATOM 2880 N N . THR A 1 395 ? -7.992 14.984 8.344 1 98.94 395 THR A N 1
ATOM 2881 C CA . THR A 1 395 ? -7.414 15.023 7.004 1 98.94 395 THR A CA 1
ATOM 2882 C C . THR A 1 395 ? -5.938 15.414 7.062 1 98.94 395 THR A C 1
ATOM 2884 O O . THR A 1 395 ? -5.43 15.773 8.125 1 98.94 395 THR A O 1
ATOM 2887 N N . LEU A 1 396 ? -5.219 15.227 6.051 1 98.69 396 LEU A N 1
ATOM 2888 C CA . LEU A 1 396 ? -3.824 15.633 5.934 1 98.69 396 LEU A CA 1
ATOM 2889 C C . LEU A 1 396 ? -3.375 15.633 4.477 1 98.69 396 LEU A C 1
ATOM 2891 O O . LEU A 1 396 ? -3.85 14.82 3.678 1 98.69 396 LEU A O 1
ATOM 2895 N N . CYS A 1 397 ? -2.457 16.5 4.172 1 98.5 397 CYS A N 1
ATOM 2896 C CA . CYS A 1 397 ? -1.891 16.531 2.826 1 98.5 397 CYS A CA 1
ATOM 2897 C C . CYS A 1 397 ? -0.921 15.383 2.611 1 98.5 397 CYS A C 1
ATOM 2899 O O . CYS A 1 397 ? -0.383 14.828 3.572 1 98.5 397 CYS A O 1
ATOM 2901 N N . ALA A 1 398 ? -0.8 14.992 1.438 1 98.31 398 ALA A N 1
ATOM 2902 C CA . ALA A 1 398 ? 0.175 13.984 1.017 1 98.31 398 ALA A CA 1
ATOM 2903 C C . ALA A 1 398 ? 0.952 14.461 -0.209 1 98.31 398 ALA A C 1
ATOM 2905 O O . ALA A 1 398 ? 0.405 15.148 -1.07 1 98.31 398 ALA A O 1
ATOM 2906 N N . ALA A 1 399 ? 2.244 14.086 -0.282 1 97.06 399 ALA A N 1
ATOM 2907 C CA . ALA A 1 399 ? 3.035 14.352 -1.481 1 97.06 399 ALA A CA 1
ATOM 2908 C C . ALA A 1 399 ? 2.303 13.875 -2.734 1 97.06 399 ALA A C 1
ATOM 2910 O O . ALA A 1 399 ? 1.367 13.078 -2.65 1 97.06 399 ALA A O 1
ATOM 2911 N N . GLY A 1 400 ? 2.707 14.398 -3.848 1 97.31 400 GLY A N 1
ATOM 2912 C CA . GLY A 1 400 ? 2.027 14.07 -5.094 1 97.31 400 GLY A CA 1
ATOM 2913 C C . GLY A 1 400 ? 0.703 14.797 -5.254 1 97.31 400 GLY A C 1
ATOM 2914 O O . GLY A 1 400 ? 0.019 14.633 -6.266 1 97.31 400 GLY A O 1
ATOM 2915 N N . GLY A 1 401 ? 0.341 15.633 -4.324 1 98.31 401 GLY A N 1
ATOM 2916 C CA . GLY A 1 401 ? -0.873 16.422 -4.406 1 98.31 401 GLY A CA 1
ATOM 2917 C C . GLY A 1 401 ? -2.129 15.633 -4.09 1 98.31 401 GLY A C 1
ATOM 2918 O O . GLY A 1 401 ? -3.094 15.656 -4.855 1 98.31 401 GLY A O 1
ATOM 2919 N N . MET A 1 402 ? -2.123 14.953 -2.975 1 98.75 402 MET A N 1
ATOM 2920 C CA . MET A 1 402 ? -3.27 14.141 -2.588 1 98.75 402 MET A CA 1
ATOM 2921 C C . MET A 1 402 ? -3.666 14.406 -1.14 1 98.75 402 MET A C 1
ATOM 2923 O O . MET A 1 402 ? -2.939 15.078 -0.408 1 98.75 402 MET A O 1
ATOM 2927 N N . ALA A 1 403 ? -4.816 13.898 -0.768 1 98.94 403 ALA A N 1
ATOM 2928 C CA . ALA A 1 403 ? -5.219 13.938 0.635 1 98.94 403 ALA A CA 1
ATOM 2929 C C . ALA A 1 403 ? -6.371 12.969 0.901 1 98.94 403 ALA A C 1
ATOM 2931 O O . ALA A 1 403 ? -7.324 12.898 0.124 1 98.94 403 ALA A O 1
ATOM 2932 N N . PRO A 1 404 ? -6.262 12.203 1.933 1 98.94 404 PRO A N 1
ATOM 2933 C CA . PRO A 1 404 ? -7.434 11.516 2.475 1 98.94 404 PRO A CA 1
ATOM 2934 C C . PRO A 1 404 ? -8.18 12.352 3.512 1 98.94 404 PRO A C 1
ATOM 2936 O O . PRO A 1 404 ? -7.609 13.281 4.09 1 98.94 404 PRO A O 1
ATOM 2939 N N . ALA A 1 405 ? -9.43 12.062 3.709 1 98.94 405 ALA A N 1
ATOM 2940 C CA . ALA A 1 405 ? -10.242 12.641 4.777 1 98.94 405 ALA A CA 1
ATOM 2941 C C . ALA A 1 405 ? -11.227 11.617 5.34 1 98.94 405 ALA A C 1
ATOM 2943 O O . ALA A 1 405 ? -11.617 10.68 4.641 1 98.94 405 ALA A O 1
ATOM 2944 N N . ALA A 1 406 ? -11.531 11.727 6.562 1 98.94 406 ALA A N 1
ATOM 2945 C CA . ALA A 1 406 ? -12.523 10.898 7.238 1 98.94 406 ALA A CA 1
ATOM 2946 C C . ALA A 1 406 ? -13.367 11.727 8.203 1 98.94 406 ALA A C 1
ATOM 2948 O O . ALA A 1 406 ? -12.852 12.602 8.898 1 98.94 406 ALA A O 1
ATOM 2949 N N . ILE A 1 407 ? -14.648 11.539 8.18 1 98.94 407 ILE A N 1
ATOM 2950 C CA . ILE A 1 407 ? -15.57 12.094 9.164 1 98.94 407 ILE A CA 1
ATOM 2951 C C . ILE A 1 407 ? -16.062 10.977 10.086 1 98.94 407 ILE A C 1
ATOM 2953 O O . ILE A 1 407 ? -16.531 9.938 9.617 1 98.94 407 ILE A O 1
ATOM 2957 N N . ILE A 1 408 ? -15.914 11.211 11.375 1 98.94 408 ILE A N 1
ATOM 2958 C CA . ILE A 1 408 ? -16.359 10.211 12.336 1 98.94 408 ILE A CA 1
ATOM 2959 C C . ILE A 1 408 ? -17.422 10.812 13.25 1 98.94 408 ILE A C 1
ATOM 2961 O O . ILE A 1 408 ? -17.516 12.039 13.391 1 98.94 408 ILE A O 1
ATOM 2965 N N . GLU A 1 409 ? -18.219 9.953 13.828 1 98.88 409 GLU A N 1
ATOM 2966 C CA . GLU A 1 409 ? -19.297 10.32 14.742 1 98.88 409 GLU A CA 1
ATOM 2967 C C . GLU A 1 409 ? -19.328 9.406 15.961 1 98.88 409 GLU A C 1
ATOM 2969 O O . GLU A 1 409 ? -19.391 8.18 15.828 1 98.88 409 GLU A O 1
ATOM 2974 N N . ARG A 1 410 ? -19.312 9.953 17.156 1 98.5 410 ARG A N 1
ATOM 2975 C CA . ARG A 1 410 ? -19.328 9.172 18.391 1 98.5 410 ARG A CA 1
ATOM 2976 C C . ARG A 1 410 ? -20.609 8.375 18.531 1 98.5 410 ARG A C 1
ATOM 2978 O O . ARG A 1 410 ? -21.672 8.805 18.047 1 98.5 410 ARG A O 1
ATOM 2985 N N . ILE A 1 411 ? -20.422 7.207 19.141 1 96.69 411 ILE A N 1
ATOM 2986 C CA . ILE A 1 411 ? -21.562 6.352 19.438 1 96.69 411 ILE A CA 1
ATOM 2987 C C . ILE A 1 411 ? -21.891 6.441 20.922 1 96.69 411 ILE A C 1
ATOM 2989 O O . ILE A 1 411 ? -21 6.438 21.781 1 96.69 411 ILE A O 1
ATOM 2993 N N . MET B 1 1 ? -26.953 -6.352 -2.422 1 59.28 1 MET B N 1
ATOM 2994 C CA . MET B 1 1 ? -25.625 -5.887 -2.008 1 59.28 1 MET B CA 1
ATOM 2995 C C . MET B 1 1 ? -24.984 -5.051 -3.105 1 59.28 1 MET B C 1
ATOM 2997 O O . MET B 1 1 ? -25.266 -5.234 -4.289 1 59.28 1 MET B O 1
ATOM 3001 N N . ALA B 1 2 ? -24.266 -3.984 -2.75 1 86.88 2 ALA B N 1
ATOM 3002 C CA . ALA B 1 2 ? -23.672 -3.107 -3.756 1 86.88 2 ALA B CA 1
ATOM 3003 C C . ALA B 1 2 ? -22.703 -3.875 -4.641 1 86.88 2 ALA B C 1
ATOM 3005 O O . ALA B 1 2 ? -22.078 -4.84 -4.195 1 86.88 2 ALA B O 1
ATOM 3006 N N . GLU B 1 3 ? -22.828 -3.676 -5.938 1 97.19 3 GLU B N 1
ATOM 3007 C CA . GLU B 1 3 ? -22 -4.383 -6.922 1 97.19 3 GLU B CA 1
ATOM 3008 C C . GLU B 1 3 ? -20.828 -3.527 -7.371 1 97.19 3 GLU B C 1
ATOM 3010 O O . GLU B 1 3 ? -20.875 -2.299 -7.277 1 97.19 3 GLU B O 1
ATOM 3015 N N . ALA B 1 4 ? -19.797 -4.152 -7.723 1 98.88 4 ALA B N 1
ATOM 3016 C CA . ALA B 1 4 ? -18.656 -3.57 -8.43 1 98.88 4 ALA B CA 1
ATOM 3017 C C . ALA B 1 4 ? -18.469 -4.23 -9.797 1 98.88 4 ALA B C 1
ATOM 3019 O O . ALA B 1 4 ? -18.391 -5.457 -9.891 1 98.88 4 ALA B O 1
ATOM 3020 N N . TRP B 1 5 ? -18.438 -3.406 -10.852 1 98.94 5 TRP B N 1
ATOM 3021 C CA . TRP B 1 5 ? -18.375 -3.926 -12.211 1 98.94 5 TRP B CA 1
ATOM 3022 C C . TRP B 1 5 ? -16.969 -3.75 -12.789 1 98.94 5 TRP B C 1
ATOM 3024 O O . TRP B 1 5 ? -16.344 -2.699 -12.617 1 98.94 5 TRP B O 1
ATOM 3034 N N . ILE B 1 6 ? -16.484 -4.812 -13.336 1 98.94 6 ILE B N 1
ATOM 3035 C CA . ILE B 1 6 ? -15.266 -4.723 -14.141 1 98.94 6 ILE B CA 1
ATOM 3036 C C . ILE B 1 6 ? -15.609 -4.211 -15.539 1 98.94 6 ILE B C 1
ATOM 3038 O O . ILE B 1 6 ? -16.406 -4.824 -16.25 1 98.94 6 ILE B O 1
ATOM 3042 N N . ILE B 1 7 ? -14.984 -3.121 -15.922 1 98.94 7 ILE B N 1
ATOM 3043 C CA . ILE B 1 7 ? -15.281 -2.486 -17.203 1 98.94 7 ILE B CA 1
ATOM 3044 C C . ILE B 1 7 ? -14.289 -2.965 -18.25 1 98.94 7 ILE B C 1
ATOM 3046 O O . ILE B 1 7 ? -14.68 -3.271 -19.391 1 98.94 7 ILE B O 1
ATOM 3050 N N . ASP B 1 8 ? -13.039 -3.016 -17.906 1 98.94 8 ASP B N 1
ATOM 3051 C CA . ASP B 1 8 ? -11.984 -3.377 -18.844 1 98.94 8 ASP B CA 1
ATOM 3052 C C . ASP B 1 8 ? -10.727 -3.836 -18.109 1 98.94 8 ASP B C 1
ATOM 3054 O O . ASP B 1 8 ? -10.594 -3.623 -16.891 1 98.94 8 ASP B O 1
ATOM 3058 N N . VAL B 1 9 ? -9.883 -4.582 -18.812 1 98.88 9 VAL B N 1
ATOM 3059 C CA . VAL B 1 9 ? -8.609 -5.074 -18.312 1 98.88 9 VAL B CA 1
ATOM 3060 C C . VAL B 1 9 ? -7.52 -4.879 -19.359 1 98.88 9 VAL B C 1
ATOM 3062 O O . VAL B 1 9 ? -7.797 -4.902 -20.562 1 98.88 9 VAL B O 1
ATOM 3065 N N . ALA B 1 10 ? -6.277 -4.633 -18.906 1 98.88 10 ALA B N 1
ATOM 3066 C CA . ALA B 1 10 ? -5.137 -4.527 -19.812 1 98.88 10 ALA B CA 1
ATOM 3067 C C . ALA B 1 10 ? -3.838 -4.906 -19.109 1 98.88 10 ALA B C 1
ATOM 3069 O O . ALA B 1 10 ? -3.762 -4.871 -17.875 1 98.88 10 ALA B O 1
ATOM 3070 N N . ARG B 1 11 ? -2.893 -5.254 -19.859 1 98.94 11 ARG B N 1
ATOM 3071 C CA . ARG B 1 11 ? -1.567 -5.574 -19.344 1 98.94 11 ARG B CA 1
ATOM 3072 C C . ARG B 1 11 ? -0.494 -5.355 -20.406 1 98.94 11 ARG B C 1
ATOM 3074 O O . ARG B 1 11 ? -0.801 -5.258 -21.594 1 98.94 11 ARG B O 1
ATOM 3081 N N . THR B 1 12 ? 0.707 -5.293 -19.969 1 98.94 12 THR B N 1
ATOM 3082 C CA . THR B 1 12 ? 1.84 -5.375 -20.891 1 98.94 12 THR B CA 1
ATOM 3083 C C . THR B 1 12 ? 2.18 -6.828 -21.203 1 98.94 12 THR B C 1
ATOM 3085 O O . THR B 1 12 ? 1.763 -7.738 -20.484 1 98.94 12 THR B O 1
ATOM 3088 N N . PRO B 1 13 ? 2.957 -6.992 -22.359 1 98.81 13 PRO B N 1
ATOM 3089 C CA . PRO B 1 13 ? 3.695 -8.258 -22.375 1 98.81 13 PRO B CA 1
ATOM 3090 C C . PRO B 1 13 ? 4.699 -8.367 -21.219 1 98.81 13 PRO B C 1
ATOM 3092 O O . PRO B 1 13 ? 5.055 -7.355 -20.609 1 98.81 13 PRO B O 1
ATOM 3095 N N . ARG B 1 14 ? 5.016 -9.586 -20.891 1 98.69 14 ARG B N 1
ATOM 3096 C CA . ARG B 1 14 ? 6.031 -9.812 -19.859 1 98.69 14 ARG B CA 1
ATOM 3097 C C . ARG B 1 14 ? 7.426 -9.867 -20.469 1 98.69 14 ARG B C 1
ATOM 3099 O O . ARG B 1 14 ? 7.668 -10.617 -21.422 1 98.69 14 ARG B O 1
ATOM 3106 N N . GLY B 1 15 ? 8.273 -8.953 -19.984 1 98.75 15 GLY B N 1
ATOM 3107 C CA . GLY B 1 15 ? 9.664 -8.953 -20.422 1 98.75 15 GLY B CA 1
ATOM 3108 C C . GLY B 1 15 ? 10.586 -9.68 -19.469 1 98.75 15 GLY B C 1
ATOM 3109 O O . GLY B 1 15 ? 10.398 -9.633 -18.25 1 98.75 15 GLY B O 1
ATOM 3110 N N . VAL B 1 16 ? 11.625 -10.305 -20.047 1 98.56 16 VAL B N 1
ATOM 3111 C CA . VAL B 1 16 ? 12.602 -11 -19.219 1 98.56 16 VAL B CA 1
ATOM 3112 C C . VAL B 1 16 ? 13.188 -10.031 -18.188 1 98.56 16 VAL B C 1
ATOM 3114 O O . VAL B 1 16 ? 13.586 -8.914 -18.531 1 98.56 16 VAL B O 1
ATOM 3117 N N . GLY B 1 17 ? 13.164 -10.484 -16.922 1 98.31 17 GLY B N 1
ATOM 3118 C CA . GLY B 1 17 ? 13.531 -9.633 -15.805 1 98.31 17 GLY B CA 1
ATOM 3119 C C . GLY B 1 17 ? 15.016 -9.641 -15.5 1 98.31 17 GLY B C 1
ATOM 3120 O O . GLY B 1 17 ? 15.422 -9.883 -14.367 1 98.31 17 GLY B O 1
ATOM 3121 N N . LYS B 1 18 ? 15.82 -9.375 -16.453 1 97.62 18 LYS B N 1
ATOM 3122 C CA . LYS B 1 18 ? 17.266 -9.281 -16.328 1 97.62 18 LYS B CA 1
ATOM 3123 C C . LYS B 1 18 ? 17.766 -7.902 -16.734 1 97.62 18 LYS B C 1
ATOM 3125 O O . LYS B 1 18 ? 17.453 -7.422 -17.828 1 97.62 18 LYS B O 1
ATOM 3130 N N . PRO B 1 19 ? 18.594 -7.34 -15.859 1 97.31 19 PRO B N 1
ATOM 3131 C CA . PRO B 1 19 ? 19.094 -6.004 -16.188 1 97.31 19 PRO B CA 1
ATOM 3132 C C . PRO B 1 19 ? 19.812 -5.965 -17.531 1 97.31 19 PRO B C 1
ATOM 3134 O O . PRO B 1 19 ? 20.641 -6.844 -17.828 1 97.31 19 PRO B O 1
ATOM 3137 N N . GLU B 1 20 ? 19.547 -5.062 -18.391 1 95.38 20 GLU B N 1
ATOM 3138 C CA . GLU B 1 20 ? 20.188 -4.766 -19.656 1 95.38 20 GLU B CA 1
ATOM 3139 C C . GLU B 1 20 ? 19.906 -5.863 -20.688 1 95.38 20 GLU B C 1
ATOM 3141 O O . GLU B 1 20 ? 20.297 -5.742 -21.844 1 95.38 20 GLU B O 1
ATOM 3146 N N . LYS B 1 21 ? 19.172 -6.859 -20.312 1 96.69 21 LYS B N 1
ATOM 3147 C CA . LYS B 1 21 ? 18.906 -7.961 -21.234 1 96.69 21 LYS B CA 1
ATOM 3148 C C . LYS B 1 21 ? 17.422 -8.039 -21.578 1 96.69 21 LYS B C 1
ATOM 3150 O O . LYS B 1 21 ? 17.062 -8.281 -22.734 1 96.69 21 LYS B O 1
ATOM 3155 N N . GLY B 1 22 ? 16.594 -7.859 -20.641 1 98.19 22 GLY B N 1
ATOM 3156 C CA . GLY B 1 22 ? 15.164 -7.871 -20.906 1 98.19 22 GLY B CA 1
ATOM 3157 C C . GLY B 1 22 ? 14.688 -6.656 -21.672 1 98.19 22 GLY B C 1
ATOM 3158 O O . GLY B 1 22 ? 15.203 -5.551 -21.484 1 98.19 22 GLY B O 1
ATOM 3159 N N . ALA B 1 23 ? 13.695 -6.848 -22.453 1 98.44 23 ALA B N 1
ATOM 3160 C CA . ALA B 1 23 ? 13.203 -5.805 -23.359 1 98.44 23 ALA B CA 1
ATOM 3161 C C . ALA B 1 23 ? 12.664 -4.613 -22.578 1 98.44 23 ALA B C 1
ATOM 3163 O O . ALA B 1 23 ? 12.711 -3.477 -23.047 1 98.44 23 ALA B O 1
ATOM 3164 N N . LEU B 1 24 ? 12.18 -4.875 -21.375 1 98.69 24 LEU B N 1
ATOM 3165 C CA . LEU B 1 24 ? 11.586 -3.795 -20.578 1 98.69 24 LEU B CA 1
ATOM 3166 C C . LEU B 1 24 ? 12.57 -3.275 -19.547 1 98.69 24 LEU B C 1
ATOM 3168 O O . LEU B 1 24 ? 12.25 -2.354 -18.781 1 98.69 24 LEU B O 1
ATOM 3172 N N . SER B 1 25 ? 13.773 -3.879 -19.516 1 98.19 25 SER B N 1
ATOM 3173 C CA . SER B 1 25 ? 14.711 -3.58 -18.438 1 98.19 25 SER B CA 1
ATOM 3174 C C . SER B 1 25 ? 15.164 -2.123 -18.484 1 98.19 25 SER B C 1
ATOM 3176 O O . SER B 1 25 ? 15.562 -1.559 -17.469 1 98.19 25 SER B O 1
ATOM 3178 N N . GLY B 1 26 ? 15.023 -1.492 -19.641 1 97.12 26 GLY B N 1
ATOM 3179 C CA . GLY B 1 26 ? 15.438 -0.106 -19.797 1 97.12 26 GLY B CA 1
ATOM 3180 C C . GLY B 1 26 ? 14.289 0.875 -19.688 1 97.12 26 GLY B C 1
ATOM 3181 O O . GLY B 1 26 ? 14.5 2.09 -19.703 1 97.12 26 GLY B O 1
ATOM 3182 N N . VAL B 1 27 ? 13.109 0.397 -19.562 1 98.5 27 VAL B N 1
ATOM 3183 C CA . VAL B 1 27 ? 11.922 1.243 -19.453 1 98.5 27 VAL B CA 1
ATOM 3184 C C . VAL B 1 27 ? 11.633 1.543 -17.984 1 98.5 27 VAL B C 1
ATOM 3186 O O . VAL B 1 27 ? 11.602 0.632 -17.156 1 98.5 27 VAL B O 1
ATOM 3189 N N . HIS B 1 28 ? 11.5 2.863 -17.625 1 98.44 28 HIS B N 1
ATOM 3190 C CA . HIS B 1 28 ? 11.188 3.24 -16.25 1 98.44 28 HIS B CA 1
ATOM 3191 C C . HIS B 1 28 ? 9.914 2.557 -15.758 1 98.44 28 HIS B C 1
ATOM 3193 O O . HIS B 1 28 ? 8.898 2.559 -16.453 1 98.44 28 HIS B O 1
ATOM 3199 N N . PRO B 1 29 ? 9.922 1.984 -14.555 1 98.75 29 PRO B N 1
ATOM 3200 C CA . PRO B 1 29 ? 8.75 1.24 -14.078 1 98.75 29 PRO B CA 1
ATOM 3201 C C . PRO B 1 29 ? 7.469 2.072 -14.109 1 98.75 29 PRO B C 1
ATOM 3203 O O . PRO B 1 29 ? 6.395 1.55 -14.414 1 98.75 29 PRO B O 1
ATOM 3206 N N . GLN B 1 30 ? 7.539 3.355 -13.797 1 98.75 30 GLN B N 1
ATOM 3207 C CA . GLN B 1 30 ? 6.379 4.23 -13.906 1 98.75 30 GLN B CA 1
ATOM 3208 C C . GLN B 1 30 ? 5.816 4.227 -15.328 1 98.75 30 GLN B C 1
ATOM 3210 O O . GLN B 1 30 ? 4.598 4.262 -15.516 1 98.75 30 GLN B O 1
ATOM 3215 N N . ARG B 1 31 ? 6.691 4.156 -16.297 1 98.75 31 ARG B N 1
ATOM 3216 C CA . ARG B 1 31 ? 6.285 4.195 -17.688 1 98.75 31 ARG B CA 1
ATOM 3217 C C . ARG B 1 31 ? 5.676 2.867 -18.125 1 98.75 31 ARG B C 1
ATOM 3219 O O . ARG B 1 31 ? 4.766 2.836 -18.953 1 98.75 31 ARG B O 1
ATOM 3226 N N . ILE B 1 32 ? 6.172 1.795 -17.547 1 98.94 32 ILE B N 1
ATOM 3227 C CA . ILE B 1 32 ? 5.562 0.497 -17.812 1 98.94 32 ILE B CA 1
ATOM 3228 C C . ILE B 1 32 ? 4.105 0.503 -17.359 1 98.94 32 ILE B C 1
ATOM 3230 O O . ILE B 1 32 ? 3.211 0.116 -18.109 1 98.94 32 ILE B O 1
ATOM 3234 N N . LEU B 1 33 ? 3.84 0.978 -16.172 1 98.94 33 LEU B N 1
ATOM 3235 C CA . LEU B 1 33 ? 2.48 1.026 -15.648 1 98.94 33 LEU B CA 1
ATOM 3236 C C . LEU B 1 33 ? 1.655 2.088 -16.375 1 98.94 33 LEU B C 1
ATOM 3238 O O . LEU B 1 33 ? 0.48 1.867 -16.672 1 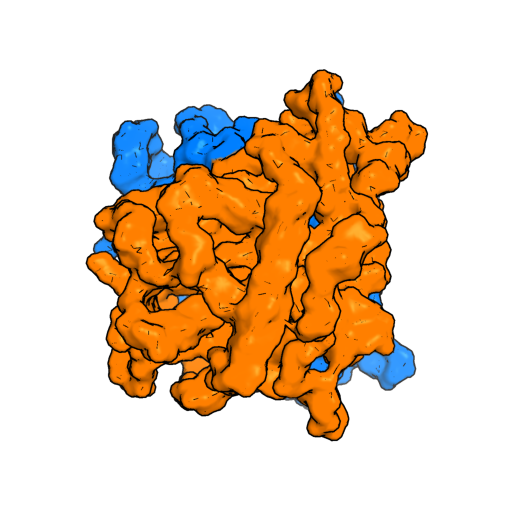98.94 33 LEU B O 1
ATOM 3242 N N . SER B 1 34 ? 2.215 3.256 -16.641 1 98.75 34 SER B N 1
ATOM 3243 C CA . SER B 1 34 ? 1.483 4.355 -17.25 1 98.75 34 SER B CA 1
ATOM 3244 C C . SER B 1 34 ? 0.959 3.963 -18.641 1 98.75 34 SER B C 1
ATOM 3246 O O . SER B 1 34 ? -0.098 4.434 -19.062 1 98.75 34 SER B O 1
ATOM 3248 N N . THR B 1 35 ? 1.725 3.074 -19.297 1 98.62 35 THR B N 1
ATOM 3249 C CA . THR B 1 35 ? 1.303 2.596 -20.609 1 98.62 35 THR B CA 1
ATOM 3250 C C . THR B 1 35 ? -0.048 1.891 -20.531 1 98.62 35 THR B C 1
ATOM 3252 O O . THR B 1 35 ? -0.934 2.127 -21.344 1 98.62 35 THR B O 1
ATOM 3255 N N . VAL B 1 36 ? -0.207 1.098 -19.547 1 98.88 36 VAL B N 1
ATOM 3256 C CA . VAL B 1 36 ? -1.438 0.343 -19.328 1 98.88 36 VAL B CA 1
ATOM 3257 C C . VAL B 1 36 ? -2.555 1.288 -18.891 1 98.88 36 VAL B C 1
ATOM 3259 O O . VAL B 1 36 ? -3.682 1.196 -19.375 1 98.88 36 VAL B O 1
ATOM 3262 N N . LEU B 1 37 ? -2.277 2.201 -18 1 98.94 37 LEU B N 1
ATOM 3263 C CA . LEU B 1 37 ? -3.256 3.162 -17.5 1 98.94 37 LEU B CA 1
ATOM 3264 C C . LEU B 1 37 ? -3.779 4.039 -18.641 1 98.94 37 LEU B C 1
ATOM 3266 O O . LEU B 1 37 ? -4.988 4.266 -18.75 1 98.94 37 LEU B O 1
ATOM 3270 N N . LYS B 1 38 ? -2.896 4.516 -19.469 1 98.88 38 LYS B N 1
ATOM 3271 C CA . LYS B 1 38 ? -3.275 5.359 -20.594 1 98.88 38 LYS B CA 1
ATOM 3272 C C . LYS B 1 38 ? -4.176 4.602 -21.578 1 98.88 38 LYS B C 1
ATOM 3274 O O . LYS B 1 38 ? -5.199 5.129 -22.016 1 98.88 38 LYS B O 1
ATOM 3279 N N . ALA B 1 39 ? -3.785 3.383 -21.875 1 98.88 39 ALA B N 1
ATOM 3280 C CA . ALA B 1 39 ? -4.559 2.572 -22.812 1 98.88 39 ALA B CA 1
ATOM 3281 C C . ALA B 1 39 ? -5.98 2.359 -22.297 1 98.88 39 ALA B C 1
ATOM 3283 O O . ALA B 1 39 ? -6.941 2.447 -23.062 1 98.88 39 ALA B O 1
ATOM 3284 N N . LEU B 1 40 ? -6.148 2.086 -21.016 1 98.94 40 LEU B N 1
ATOM 3285 C CA . LEU B 1 40 ? -7.469 1.853 -20.438 1 98.94 40 LEU B CA 1
ATOM 3286 C C . LEU B 1 40 ? -8.32 3.117 -20.5 1 98.94 40 LEU B C 1
ATOM 3288 O O . LEU B 1 40 ? -9.516 3.055 -20.797 1 98.94 40 LEU B O 1
ATOM 3292 N N . ALA B 1 41 ? -7.727 4.238 -20.172 1 98.88 41 ALA B N 1
ATOM 3293 C CA . ALA B 1 41 ? -8.461 5.5 -20.219 1 98.88 41 ALA B CA 1
ATOM 3294 C C . ALA B 1 41 ? -8.922 5.812 -21.641 1 98.88 41 ALA B C 1
ATOM 3296 O O . ALA B 1 41 ? -10.078 6.195 -21.859 1 98.88 41 ALA B O 1
ATOM 3297 N N . GLU B 1 42 ? -8.055 5.586 -22.625 1 98.5 42 GLU B N 1
ATOM 3298 C CA . GLU B 1 42 ? -8.352 5.91 -24.016 1 98.5 42 GLU B CA 1
ATOM 3299 C C . GLU B 1 42 ? -9.383 4.949 -24.594 1 98.5 42 GLU B C 1
ATOM 3301 O O . GLU B 1 42 ? -10.344 5.375 -25.234 1 98.5 42 GLU B O 1
ATOM 3306 N N . ARG B 1 43 ? -9.227 3.672 -24.328 1 97.62 43 ARG B N 1
ATOM 3307 C CA . ARG B 1 43 ? -10.117 2.646 -24.875 1 97.62 43 ARG B CA 1
ATOM 3308 C C . ARG B 1 43 ? -11.547 2.844 -24.391 1 97.62 43 ARG B C 1
ATOM 3310 O O . ARG B 1 43 ? -12.5 2.498 -25.094 1 97.62 43 ARG B O 1
ATOM 3317 N N . ASN B 1 44 ? -11.648 3.406 -23.203 1 98.44 44 ASN B N 1
ATOM 3318 C CA . ASN B 1 44 ? -12.969 3.496 -22.594 1 98.44 44 ASN B CA 1
ATOM 3319 C C . ASN B 1 44 ? -13.461 4.941 -22.531 1 98.44 44 ASN B C 1
ATOM 3321 O O . ASN B 1 44 ? -14.508 5.219 -21.953 1 98.44 44 ASN B O 1
ATOM 3325 N N . ASN B 1 45 ? -12.688 5.891 -23.062 1 98.25 45 ASN B N 1
ATOM 3326 C CA . ASN B 1 45 ? -13.008 7.312 -23 1 98.25 45 ASN B CA 1
ATOM 3327 C C . ASN B 1 45 ? -13.336 7.746 -21.562 1 98.25 45 ASN B C 1
ATOM 3329 O O . ASN B 1 45 ? -14.375 8.359 -21.328 1 98.25 45 ASN B O 1
ATOM 3333 N N . LEU B 1 46 ? -12.5 7.367 -20.688 1 98.81 46 LEU B N 1
ATOM 3334 C CA . LEU B 1 46 ? -12.734 7.695 -19.281 1 98.81 46 LEU B CA 1
ATOM 3335 C C . LEU B 1 46 ? -12.516 9.18 -19.031 1 98.81 46 LEU B C 1
ATOM 3337 O O . LEU B 1 46 ? -11.555 9.766 -19.531 1 98.81 46 LEU B O 1
ATOM 3341 N N . ASN B 1 47 ? -13.445 9.82 -18.328 1 98.69 47 ASN B N 1
ATOM 3342 C CA . ASN B 1 47 ? -13.109 11.078 -17.672 1 98.69 47 ASN B CA 1
ATOM 3343 C C . ASN B 1 47 ? -12.219 10.859 -16.453 1 98.69 47 ASN B C 1
ATOM 3345 O O . ASN B 1 47 ? -12.711 10.617 -15.359 1 98.69 47 ASN B O 1
ATOM 3349 N N . THR B 1 48 ? -10.953 11.055 -16.641 1 98.81 48 THR B N 1
ATOM 3350 C CA . THR B 1 48 ? -10 10.656 -15.617 1 98.81 48 THR B CA 1
ATOM 3351 C C . THR B 1 48 ? -10.141 11.547 -14.383 1 98.81 48 THR B C 1
ATOM 3353 O O . THR B 1 48 ? -9.641 11.203 -13.305 1 98.81 48 THR B O 1
ATOM 3356 N N . ALA B 1 49 ? -10.781 12.695 -14.406 1 98.69 49 ALA B N 1
ATOM 3357 C CA . ALA B 1 49 ? -11.07 13.531 -13.25 1 98.69 49 ALA B CA 1
ATOM 3358 C C . ALA B 1 49 ? -12.039 12.844 -12.297 1 98.69 49 ALA B C 1
ATOM 3360 O O . ALA B 1 49 ? -12.117 13.195 -11.117 1 98.69 49 ALA B O 1
ATOM 3361 N N . ASP B 1 50 ? -12.766 11.836 -12.867 1 98.75 50 ASP B N 1
ATOM 3362 C CA . ASP B 1 50 ? -13.758 11.133 -12.062 1 98.75 50 ASP B CA 1
ATOM 3363 C C . ASP B 1 50 ? -13.125 9.961 -11.312 1 98.75 50 ASP B C 1
ATOM 3365 O O . ASP B 1 50 ? -13.75 9.367 -10.43 1 98.75 50 ASP B O 1
ATOM 3369 N N . ILE B 1 51 ? -11.875 9.641 -11.641 1 98.94 51 ILE B N 1
ATOM 3370 C CA . ILE B 1 51 ? -11.227 8.5 -11 1 98.94 51 ILE B CA 1
ATOM 3371 C C . ILE B 1 51 ? -10.961 8.82 -9.531 1 98.94 51 ILE B C 1
ATOM 3373 O O . ILE B 1 51 ? -10.242 9.773 -9.219 1 98.94 51 ILE B O 1
ATOM 3377 N N . ASP B 1 52 ? -11.555 8.008 -8.695 1 98.88 52 ASP B N 1
ATOM 3378 C CA . ASP B 1 52 ? -11.43 8.219 -7.258 1 98.88 52 ASP B CA 1
ATOM 3379 C C . ASP B 1 52 ? -10.031 7.84 -6.766 1 98.88 52 ASP B C 1
ATOM 3381 O O . ASP B 1 52 ? -9.508 8.453 -5.836 1 98.88 52 ASP B O 1
ATOM 3385 N N . ASP B 1 53 ? -9.484 6.785 -7.352 1 98.94 53 ASP B N 1
ATOM 3386 C CA . ASP B 1 53 ? -8.195 6.273 -6.906 1 98.94 53 ASP B CA 1
ATOM 3387 C C . ASP B 1 53 ? -7.566 5.379 -7.973 1 98.94 53 ASP B C 1
ATOM 3389 O O . ASP B 1 53 ? -8.273 4.66 -8.68 1 98.94 53 ASP B O 1
ATOM 3393 N N . VAL B 1 54 ? -6.289 5.5 -8.148 1 99 54 VAL B N 1
ATOM 3394 C CA . VAL B 1 54 ? -5.469 4.508 -8.836 1 99 54 VAL B CA 1
ATOM 3395 C C . VAL B 1 54 ? -4.688 3.688 -7.812 1 99 54 VAL B C 1
ATOM 3397 O O . VAL B 1 54 ? -3.871 4.23 -7.062 1 99 54 VAL B O 1
ATOM 3400 N N . ILE B 1 55 ? -4.969 2.393 -7.781 1 99 55 ILE B N 1
ATOM 3401 C CA . ILE B 1 55 ? -4.344 1.513 -6.797 1 99 55 ILE B CA 1
ATOM 3402 C C . ILE B 1 55 ? -3.412 0.53 -7.504 1 99 55 ILE B C 1
ATOM 3404 O O . ILE B 1 55 ? -3.848 -0.239 -8.359 1 99 55 ILE B O 1
ATOM 3408 N N . ALA B 1 56 ? -2.131 0.526 -7.105 1 98.94 56 ALA B N 1
ATOM 3409 C CA . ALA B 1 56 ? -1.201 -0.356 -7.805 1 98.94 56 ALA B CA 1
ATOM 3410 C C . ALA B 1 56 ? -0.291 -1.086 -6.82 1 98.94 56 ALA B C 1
ATOM 3412 O O . ALA B 1 56 ? 0.294 -0.466 -5.93 1 98.94 56 ALA B O 1
ATOM 3413 N N . GLY B 1 57 ? -0.229 -2.402 -6.98 1 98.88 57 GLY B N 1
ATOM 3414 C CA . GLY B 1 57 ? 0.73 -3.207 -6.242 1 98.88 57 GLY B CA 1
ATOM 3415 C C . GLY B 1 57 ? 2.145 -3.094 -6.781 1 98.88 57 GLY B C 1
ATOM 3416 O O . GLY B 1 57 ? 2.348 -3.018 -7.996 1 98.88 57 GLY B O 1
ATOM 3417 N N . CYS B 1 58 ? 3.088 -3.062 -5.91 1 98.75 58 CYS B N 1
ATOM 3418 C CA . CYS B 1 58 ? 4.516 -3.141 -6.191 1 98.75 58 CYS B CA 1
ATOM 3419 C C . CYS B 1 58 ? 5.27 -3.742 -5.012 1 98.75 58 CYS B C 1
ATOM 3421 O O . CYS B 1 58 ? 5.242 -3.197 -3.906 1 98.75 58 CYS B O 1
ATOM 3423 N N . GLY B 1 59 ? 5.949 -4.852 -5.25 1 96.12 59 GLY B N 1
ATOM 3424 C CA . GLY B 1 59 ? 6.605 -5.566 -4.168 1 96.12 59 GLY B CA 1
ATOM 3425 C C . GLY B 1 59 ? 7.809 -4.828 -3.605 1 96.12 59 GLY B C 1
ATOM 3426 O O . GLY B 1 59 ? 8.008 -4.793 -2.391 1 96.12 59 GLY B O 1
ATOM 3427 N N . THR B 1 60 ? 8.625 -4.324 -4.492 1 95.69 60 THR B N 1
ATOM 3428 C CA . THR B 1 60 ? 9.789 -3.549 -4.082 1 95.69 60 THR B CA 1
ATOM 3429 C C . THR B 1 60 ? 9.578 -2.064 -4.363 1 95.69 60 THR B C 1
ATOM 3431 O O . THR B 1 60 ? 9.867 -1.587 -5.461 1 95.69 60 THR B O 1
ATOM 3434 N N . GLN B 1 61 ? 9.188 -1.33 -3.348 1 97.19 61 GLN B N 1
ATOM 3435 C CA . GLN B 1 61 ? 8.844 0.08 -3.508 1 97.19 61 GLN B CA 1
ATOM 3436 C C . GLN B 1 61 ? 10.016 0.977 -3.107 1 97.19 61 GLN B C 1
ATOM 3438 O O . GLN B 1 61 ? 9.93 1.707 -2.119 1 97.19 61 GLN B O 1
ATOM 3443 N N . PHE B 1 62 ? 11.086 1.005 -3.881 1 97.12 62 PHE B N 1
ATOM 3444 C CA . PHE B 1 62 ? 12.273 1.805 -3.611 1 97.12 62 PHE B CA 1
ATOM 3445 C C . PHE B 1 62 ? 12.938 2.246 -4.91 1 97.12 62 PHE B C 1
ATOM 3447 O O . PHE B 1 62 ? 12.859 1.547 -5.922 1 97.12 62 PHE B O 1
ATOM 3454 N N . GLY B 1 63 ? 13.578 3.408 -4.918 1 97.06 63 GLY B N 1
ATOM 3455 C CA . GLY B 1 63 ? 14.18 3.924 -6.137 1 97.06 63 GLY B CA 1
ATOM 3456 C C . GLY B 1 63 ? 13.172 4.211 -7.23 1 97.06 63 GLY B C 1
ATOM 3457 O O . GLY B 1 63 ? 12.164 4.879 -6.996 1 97.06 63 GLY B O 1
ATOM 3458 N N . LYS B 1 64 ? 13.398 3.664 -8.422 1 98.06 64 LYS B N 1
ATOM 3459 C CA . LYS B 1 64 ? 12.539 3.924 -9.57 1 98.06 64 LYS B CA 1
ATOM 3460 C C . LYS B 1 64 ? 11.133 3.373 -9.336 1 98.06 64 LYS B C 1
ATOM 3462 O O . LYS B 1 64 ? 10.188 3.754 -10.031 1 98.06 64 LYS B O 1
ATOM 3467 N N . GLN B 1 65 ? 11.016 2.469 -8.344 1 98.06 65 GLN B N 1
ATOM 3468 C CA . GLN B 1 65 ? 9.727 1.854 -8.062 1 98.06 65 GLN B CA 1
ATOM 3469 C C . GLN B 1 65 ? 9.117 2.412 -6.781 1 98.06 65 GLN B C 1
ATOM 3471 O O . GLN B 1 65 ? 8.156 1.85 -6.246 1 98.06 65 GLN B O 1
ATOM 3476 N N . GLY B 1 66 ? 9.742 3.459 -6.254 1 96.88 66 GLY B N 1
ATOM 3477 C CA . GLY B 1 66 ? 9.25 4.078 -5.031 1 96.88 66 GLY B CA 1
ATOM 3478 C C . GLY B 1 66 ? 8.344 5.273 -5.289 1 96.88 66 GLY B C 1
ATOM 3479 O O . GLY B 1 66 ? 7.746 5.383 -6.359 1 96.88 66 GLY B O 1
ATOM 3480 N N . SER B 1 67 ? 8.07 6.023 -4.258 1 96.75 67 SER B N 1
ATOM 3481 C CA . SER B 1 67 ? 7.371 7.301 -4.301 1 96.75 67 SER B CA 1
ATOM 3482 C C . SER B 1 67 ? 5.953 7.137 -4.836 1 96.75 67 SER B C 1
ATOM 3484 O O . SER B 1 67 ? 5.555 7.832 -5.773 1 96.75 67 SER B O 1
ATOM 3486 N N . CYS B 1 68 ? 5.199 6.164 -4.215 1 98.31 68 CYS B N 1
ATOM 3487 C CA . CYS B 1 68 ? 3.814 5.953 -4.617 1 98.31 68 CYS B CA 1
ATOM 3488 C C . CYS B 1 68 ? 3.697 5.816 -6.129 1 98.31 68 CYS B C 1
ATOM 3490 O O . CYS B 1 68 ? 3.066 6.648 -6.785 1 98.31 68 CYS B O 1
ATOM 3492 N N . ILE B 1 69 ? 4.164 4.77 -6.652 1 98.75 69 ILE B N 1
ATOM 3493 C CA . ILE B 1 69 ? 4.32 4.566 -8.086 1 98.75 69 ILE B CA 1
ATOM 3494 C C . ILE B 1 69 ? 2.957 4.621 -8.773 1 98.75 69 ILE B C 1
ATOM 3496 O O . ILE B 1 69 ? 2.854 5.016 -9.938 1 98.75 69 ILE B O 1
ATOM 3500 N N . ALA B 1 70 ? 1.883 4.32 -8.094 1 98.94 70 ALA B N 1
ATOM 3501 C CA . ALA B 1 70 ? 0.54 4.395 -8.664 1 98.94 70 ALA B CA 1
ATOM 3502 C C . ALA B 1 70 ? 0.188 5.828 -9.062 1 98.94 70 ALA B C 1
ATOM 3504 O O . ALA B 1 70 ? -0.235 6.078 -10.188 1 98.94 70 ALA B O 1
ATOM 3505 N N . ARG B 1 71 ? 0.385 6.766 -8.148 1 98.88 71 ARG B N 1
ATOM 3506 C CA . ARG B 1 71 ? 0.079 8.172 -8.406 1 98.88 71 ARG B CA 1
ATOM 3507 C C . ARG B 1 71 ? 0.962 8.719 -9.523 1 98.88 71 ARG B C 1
ATOM 3509 O O . ARG B 1 71 ? 0.476 9.406 -10.43 1 98.88 71 ARG B O 1
ATOM 3516 N N . MET B 1 72 ? 2.266 8.398 -9.422 1 98.88 72 MET B N 1
ATOM 3517 C CA . MET B 1 72 ? 3.219 8.938 -10.383 1 98.88 72 MET B CA 1
ATOM 3518 C C . MET B 1 72 ? 2.943 8.398 -11.781 1 98.88 72 MET B C 1
ATOM 3520 O O . MET B 1 72 ? 3.039 9.133 -12.766 1 98.88 72 MET B O 1
ATOM 3524 N N . ALA B 1 73 ? 2.6 7.133 -11.836 1 98.94 73 ALA B N 1
ATOM 3525 C CA . ALA B 1 73 ? 2.281 6.539 -13.133 1 98.94 73 ALA B CA 1
ATOM 3526 C C . ALA B 1 73 ? 0.996 7.129 -13.703 1 98.94 73 ALA B C 1
ATOM 3528 O O . ALA B 1 73 ? 0.873 7.309 -14.914 1 98.94 73 ALA B O 1
ATOM 3529 N N . ALA B 1 74 ? -0.01 7.375 -12.852 1 98.94 74 ALA B N 1
ATOM 3530 C CA . ALA B 1 74 ? -1.255 7.984 -13.312 1 98.94 74 ALA B CA 1
ATOM 3531 C C . ALA B 1 74 ? -1.001 9.375 -13.898 1 98.94 74 ALA B C 1
ATOM 3533 O O . ALA B 1 74 ? -1.521 9.703 -14.969 1 98.94 74 ALA B O 1
ATOM 3534 N N . LEU B 1 75 ? -0.193 10.164 -13.172 1 98.88 75 LEU B N 1
ATOM 3535 C CA . LEU B 1 75 ? 0.17 11.492 -13.664 1 98.88 75 LEU B CA 1
ATOM 3536 C C . LEU B 1 75 ? 0.942 11.391 -14.969 1 98.88 75 LEU B C 1
ATOM 3538 O O . LEU B 1 75 ? 0.706 12.172 -15.898 1 98.88 75 LEU B O 1
ATOM 3542 N N . ASP B 1 76 ? 1.816 10.43 -15.031 1 98.75 76 ASP B N 1
ATOM 3543 C CA . ASP B 1 76 ? 2.621 10.211 -16.234 1 98.75 76 ASP B CA 1
ATOM 3544 C C . ASP B 1 76 ? 1.746 9.812 -17.422 1 98.75 76 ASP B C 1
ATOM 3546 O O . ASP B 1 76 ? 2.051 10.148 -18.562 1 98.75 76 ASP B O 1
ATOM 3550 N N . ALA B 1 77 ? 0.638 9.117 -17.141 1 98.81 77 ALA B N 1
ATOM 3551 C CA . ALA B 1 77 ? -0.296 8.648 -18.172 1 98.81 77 ALA B CA 1
ATOM 3552 C C . ALA B 1 77 ? -1.172 9.797 -18.672 1 98.81 77 ALA B C 1
ATOM 3554 O O . ALA B 1 77 ? -1.941 9.625 -19.609 1 98.81 77 ALA B O 1
ATOM 3555 N N . GLY B 1 78 ? -1.113 10.922 -17.984 1 98.62 78 GLY B N 1
ATOM 3556 C CA . GLY B 1 78 ? -1.905 12.07 -18.406 1 98.62 78 GLY B CA 1
ATOM 3557 C C . GLY B 1 78 ? -3.238 12.156 -17.688 1 98.62 78 GLY B C 1
ATOM 3558 O O . GLY B 1 78 ? -4.137 12.883 -18.109 1 98.62 78 GLY B O 1
ATOM 3559 N N . TYR B 1 79 ? -3.416 11.383 -16.625 1 98.88 79 TYR B N 1
ATOM 3560 C CA . TYR B 1 79 ? -4.656 11.484 -15.875 1 98.88 79 TYR B CA 1
ATOM 3561 C C . TYR B 1 79 ? -4.805 12.867 -15.258 1 98.88 79 TYR B C 1
ATOM 3563 O O . TYR B 1 79 ? -3.809 13.531 -14.961 1 98.88 79 TYR B O 1
ATOM 3571 N N . ALA B 1 80 ? -6.074 13.258 -15.023 1 98.81 80 ALA B N 1
ATOM 3572 C CA . ALA B 1 80 ? -6.363 14.531 -14.367 1 98.81 80 ALA B CA 1
ATOM 3573 C C . ALA B 1 80 ? -5.801 14.562 -12.953 1 98.81 80 ALA B C 1
ATOM 3575 O O . ALA B 1 80 ? -5.672 13.523 -12.305 1 98.81 80 ALA B O 1
ATOM 3576 N N . ASN B 1 81 ? -5.445 15.758 -12.461 1 98.5 81 ASN B N 1
ATOM 3577 C CA . ASN B 1 81 ? -4.859 15.953 -11.133 1 98.5 81 ASN B CA 1
ATOM 3578 C C . ASN B 1 81 ? -5.809 15.484 -10.039 1 98.5 81 ASN B C 1
ATOM 3580 O O . ASN B 1 81 ? -5.371 15.164 -8.93 1 98.5 81 ASN B O 1
ATOM 3584 N N . GLU B 1 82 ? -7.074 15.422 -10.328 1 98.62 82 GLU B N 1
ATOM 3585 C CA . GLU B 1 82 ? -8.094 15.039 -9.359 1 98.62 82 GLU B CA 1
ATOM 3586 C C . GLU B 1 82 ? -7.996 13.555 -9.016 1 98.62 82 GLU B C 1
ATOM 3588 O O . GLU B 1 82 ? -8.461 13.125 -7.957 1 98.62 82 GLU B O 1
ATOM 3593 N N . ALA B 1 83 ? -7.391 12.758 -9.938 1 98.81 83 ALA B N 1
ATOM 3594 C CA . ALA B 1 83 ? -7.23 11.328 -9.68 1 98.81 83 ALA B CA 1
ATOM 3595 C C . ALA B 1 83 ? -6.141 11.07 -8.648 1 98.81 83 ALA B C 1
ATOM 3597 O O . ALA B 1 83 ? -4.973 11.398 -8.875 1 98.81 83 ALA B O 1
ATOM 3598 N N . ALA B 1 84 ? -6.539 10.516 -7.531 1 98.81 84 ALA B N 1
ATOM 3599 C CA . ALA B 1 84 ? -5.562 10.156 -6.508 1 98.81 84 ALA B CA 1
ATOM 3600 C C . ALA B 1 84 ? -4.895 8.828 -6.836 1 98.81 84 ALA B C 1
ATOM 3602 O O . ALA B 1 84 ? -5.203 8.203 -7.855 1 98.81 84 ALA B O 1
ATOM 3603 N N . GLY B 1 85 ? -3.906 8.43 -6.008 1 98.81 85 GLY B N 1
ATOM 3604 C CA . GLY B 1 85 ? -3.229 7.156 -6.18 1 98.81 85 GLY B CA 1
ATOM 3605 C C . GLY B 1 85 ? -2.621 6.625 -4.895 1 98.81 85 GLY B C 1
ATOM 3606 O O . GLY B 1 85 ? -2.314 7.395 -3.982 1 98.81 85 GLY B O 1
ATOM 3607 N N . MET B 1 86 ? -2.508 5.324 -4.789 1 98.88 86 MET B N 1
ATOM 3608 C CA . MET B 1 86 ? -1.789 4.688 -3.691 1 98.88 86 MET B CA 1
ATOM 3609 C C . MET B 1 86 ? -1.11 3.402 -4.156 1 98.88 86 MET B C 1
ATOM 3611 O O . MET B 1 86 ? -1.622 2.711 -5.039 1 98.88 86 MET B O 1
ATOM 3615 N N . SER B 1 87 ? 0.021 3.135 -3.615 1 98.88 87 SER B N 1
ATOM 3616 C CA . SER B 1 87 ? 0.725 1.883 -3.875 1 98.88 87 SER B CA 1
ATOM 3617 C C . SER B 1 87 ? 0.69 0.966 -2.656 1 98.88 87 SER B C 1
ATOM 3619 O O . SER B 1 87 ? 0.596 1.437 -1.521 1 98.88 87 SER B O 1
ATOM 3621 N N . LEU B 1 88 ? 0.693 -0.341 -2.939 1 98.88 88 LEU B N 1
ATOM 3622 C CA . LEU B 1 88 ? 0.625 -1.268 -1.815 1 98.88 88 LEU B CA 1
ATOM 3623 C C . LEU B 1 88 ? 1.564 -2.449 -2.027 1 98.88 88 LEU B C 1
ATOM 3625 O O . LEU B 1 88 ? 2.041 -2.678 -3.143 1 98.88 88 LEU B O 1
ATOM 3629 N N . ASP B 1 89 ? 1.885 -3.098 -0.883 1 98.81 89 ASP B N 1
ATOM 3630 C CA . ASP B 1 89 ? 2.705 -4.305 -0.881 1 98.81 89 ASP B CA 1
ATOM 3631 C C . ASP B 1 89 ? 2.045 -5.418 -0.071 1 98.81 89 ASP B C 1
ATOM 3633 O O . ASP B 1 89 ? 1.844 -5.277 1.137 1 98.81 89 ASP B O 1
ATOM 3637 N N . ARG B 1 90 ? 1.616 -6.402 -0.734 1 98.75 90 ARG B N 1
ATOM 3638 C CA . ARG B 1 90 ? 1.304 -7.727 -0.203 1 98.75 90 ARG B CA 1
ATOM 3639 C C . ARG B 1 90 ? 2.012 -8.812 -0.999 1 98.75 90 ARG B C 1
ATOM 3641 O O . ARG B 1 90 ? 1.393 -9.805 -1.392 1 98.75 90 ARG B O 1
ATOM 3648 N N . PHE B 1 91 ? 3.279 -8.508 -1.341 1 98.19 91 PHE B N 1
ATOM 3649 C CA . PHE B 1 91 ? 4.133 -9.383 -2.139 1 98.19 91 PHE B CA 1
ATOM 3650 C C . PHE B 1 91 ? 3.436 -9.781 -3.434 1 98.19 91 PHE B C 1
ATOM 3652 O O . PHE B 1 91 ? 2.936 -8.93 -4.164 1 98.19 91 PHE B O 1
ATOM 3659 N N . CYS B 1 92 ? 3.43 -11.086 -3.715 1 98.44 92 CYS B N 1
ATOM 3660 C CA . CYS B 1 92 ? 2.861 -11.594 -4.961 1 98.44 92 CYS B CA 1
ATOM 3661 C C . CYS B 1 92 ? 1.38 -11.258 -5.062 1 98.44 92 CYS B C 1
ATOM 3663 O O . CYS B 1 92 ? 0.832 -11.172 -6.164 1 98.44 92 CYS B O 1
ATOM 3665 N N . GLY B 1 93 ? 0.755 -11.062 -3.914 1 98.69 93 GLY B N 1
ATOM 3666 C CA . GLY B 1 93 ? -0.685 -10.859 -3.9 1 98.69 93 GLY B CA 1
ATOM 3667 C C . GLY B 1 93 ? -1.087 -9.414 -4.137 1 98.69 93 GLY B C 1
ATOM 3668 O O . GLY B 1 93 ? -2.275 -9.086 -4.121 1 98.69 93 GLY B O 1
ATOM 3669 N N . SER B 1 94 ? -0.153 -8.516 -4.43 1 98.88 94 SER B N 1
ATOM 3670 C CA . SER B 1 94 ? -0.382 -7.074 -4.434 1 98.88 94 SER B CA 1
ATOM 3671 C C . SER B 1 94 ? -1.377 -6.676 -5.516 1 98.88 94 SER B C 1
ATOM 3673 O O . SER B 1 94 ? -2.305 -5.906 -5.262 1 98.88 94 SER B O 1
ATOM 3675 N N . GLY B 1 95 ? -1.19 -7.195 -6.711 1 98.94 95 GLY B N 1
ATOM 3676 C CA . GLY B 1 95 ? -2.043 -6.797 -7.82 1 98.94 95 GLY B CA 1
ATOM 3677 C C . GLY B 1 95 ? -3.498 -7.172 -7.621 1 98.94 95 GLY B C 1
ATOM 3678 O O . GLY B 1 95 ? -4.398 -6.387 -7.922 1 98.94 95 GLY B O 1
ATOM 3679 N N . LEU B 1 96 ? -3.768 -8.383 -7.145 1 98.94 96 LEU B N 1
ATOM 3680 C CA . LEU B 1 96 ? -5.145 -8.805 -6.906 1 98.94 96 LEU B CA 1
ATOM 3681 C C . LEU B 1 96 ? -5.727 -8.094 -5.691 1 98.94 96 LEU B C 1
ATOM 3683 O O . LEU B 1 96 ? -6.922 -7.781 -5.66 1 98.94 96 LEU B O 1
ATOM 3687 N N . THR B 1 97 ? -4.848 -7.867 -4.691 1 98.94 97 THR B N 1
ATOM 3688 C CA . THR B 1 97 ? -5.285 -7.07 -3.553 1 98.94 97 THR B CA 1
ATOM 3689 C C . THR B 1 97 ? -5.762 -5.691 -4.008 1 98.94 97 THR B C 1
ATOM 3691 O O . THR B 1 97 ? -6.773 -5.188 -3.514 1 98.94 97 THR B O 1
ATOM 3694 N N . ALA B 1 98 ? -5.039 -5.078 -4.93 1 98.94 98 ALA B N 1
ATOM 3695 C CA . ALA B 1 98 ? -5.453 -3.787 -5.469 1 98.94 98 ALA B CA 1
ATOM 3696 C C . ALA B 1 98 ? -6.859 -3.863 -6.059 1 98.94 98 ALA B C 1
ATOM 3698 O O . ALA B 1 98 ? -7.688 -2.984 -5.812 1 98.94 98 ALA B O 1
ATOM 3699 N N . VAL B 1 99 ? -7.141 -4.887 -6.773 1 98.94 99 VAL B N 1
ATOM 3700 C CA . VAL B 1 99 ? -8.445 -5.086 -7.387 1 98.94 99 VAL B CA 1
ATOM 3701 C C . VAL B 1 99 ? -9.508 -5.277 -6.301 1 98.94 99 VAL B C 1
ATOM 3703 O O . VAL B 1 99 ? -10.594 -4.711 -6.383 1 98.94 99 VAL B O 1
ATOM 3706 N N . ASN B 1 100 ? -9.164 -6.121 -5.301 1 98.94 100 ASN B N 1
ATOM 3707 C CA . ASN B 1 100 ? -10.086 -6.355 -4.195 1 98.94 100 ASN B CA 1
ATOM 3708 C C . ASN B 1 100 ? -10.422 -5.059 -3.463 1 98.94 100 ASN B C 1
ATOM 3710 O O . ASN B 1 100 ? -11.57 -4.836 -3.084 1 98.94 100 ASN B O 1
ATOM 3714 N N . LEU B 1 101 ? -9.414 -4.211 -3.25 1 98.94 101 LEU B N 1
ATOM 3715 C CA . LEU B 1 101 ? -9.625 -2.934 -2.578 1 98.94 101 LEU B CA 1
ATOM 3716 C C . LEU B 1 101 ? -10.531 -2.029 -3.408 1 98.94 101 LEU B C 1
ATOM 3718 O O . LEU B 1 101 ? -11.398 -1.341 -2.863 1 98.94 101 LEU B O 1
ATOM 3722 N N . ALA B 1 102 ? -10.297 -2.014 -4.703 1 98.94 102 ALA B N 1
ATOM 3723 C CA . ALA B 1 102 ? -11.164 -1.238 -5.59 1 98.94 102 ALA B CA 1
ATOM 3724 C C . ALA B 1 102 ? -12.609 -1.715 -5.5 1 98.94 102 ALA B C 1
ATOM 3726 O O . ALA B 1 102 ? -13.539 -0.901 -5.453 1 98.94 102 ALA B O 1
ATOM 3727 N N . ALA B 1 103 ? -12.781 -3.006 -5.508 1 98.88 103 ALA B N 1
ATOM 3728 C CA . ALA B 1 103 ? -14.117 -3.578 -5.375 1 98.88 103 ALA B CA 1
ATOM 3729 C C . ALA B 1 103 ? -14.773 -3.146 -4.062 1 98.88 103 ALA B C 1
ATOM 3731 O O . ALA B 1 103 ? -15.945 -2.752 -4.047 1 98.88 103 ALA B O 1
ATOM 3732 N N . MET B 1 104 ? -14.047 -3.238 -2.971 1 98.81 104 MET B N 1
ATOM 3733 C CA . MET B 1 104 ? -14.562 -2.842 -1.661 1 98.81 104 MET B CA 1
ATOM 3734 C C . MET B 1 104 ? -14.922 -1.36 -1.646 1 98.81 104 MET B C 1
ATOM 3736 O O . MET B 1 104 ? -15.938 -0.971 -1.061 1 98.81 104 MET B O 1
ATOM 3740 N N . GLY B 1 105 ? -14.039 -0.521 -2.264 1 98.81 105 GLY B N 1
ATOM 3741 C CA . GLY B 1 105 ? -14.32 0.902 -2.344 1 98.81 105 GLY B CA 1
ATOM 3742 C C . GLY B 1 105 ? -15.633 1.212 -3.043 1 98.81 105 GLY B C 1
ATOM 3743 O O . GLY B 1 105 ? -16.422 2.027 -2.561 1 98.81 105 GLY B O 1
ATOM 3744 N N . VAL B 1 106 ? -15.859 0.528 -4.105 1 98.75 106 VAL B N 1
ATOM 3745 C CA . VAL B 1 106 ? -17.062 0.741 -4.902 1 98.75 106 VAL B CA 1
ATOM 3746 C C . VAL B 1 106 ? -18.281 0.178 -4.164 1 98.75 106 VAL B C 1
ATOM 3748 O O . VAL B 1 106 ? -19.312 0.844 -4.055 1 98.75 106 VAL B O 1
ATOM 3751 N N . MET B 1 107 ? -18.156 -1.001 -3.627 1 98.5 107 MET B N 1
ATOM 3752 C CA . MET B 1 107 ? -19.266 -1.685 -2.973 1 98.5 107 MET B CA 1
ATOM 3753 C C . MET B 1 107 ? -19.672 -0.96 -1.693 1 98.5 107 MET B C 1
ATOM 3755 O O . MET B 1 107 ? -20.844 -1.012 -1.288 1 98.5 107 MET B O 1
ATOM 3759 N N . SER B 1 108 ? -18.719 -0.273 -1.059 1 98.06 108 SER B N 1
ATOM 3760 C CA . SER B 1 108 ? -18.984 0.463 0.171 1 98.06 108 SER B CA 1
ATOM 3761 C C . SER B 1 108 ? -19.734 1.761 -0.119 1 98.06 108 SER B C 1
ATOM 3763 O O . SER B 1 108 ? -20.297 2.375 0.79 1 98.06 108 SER B O 1
ATOM 3765 N N . GLY B 1 109 ? -19.703 2.223 -1.398 1 97.44 109 GLY B N 1
ATOM 3766 C CA . GLY B 1 109 ? -20.281 3.506 -1.773 1 97.44 109 GLY B CA 1
ATOM 3767 C C . GLY B 1 109 ? -19.297 4.656 -1.647 1 97.44 109 GLY B C 1
ATOM 3768 O O . GLY B 1 109 ? -19.594 5.781 -2.047 1 97.44 109 GLY B O 1
ATOM 3769 N N . ALA B 1 110 ? -18.078 4.379 -1.207 1 98 110 ALA B N 1
ATOM 3770 C CA . ALA B 1 110 ? -17.094 5.434 -1.005 1 98 110 ALA B CA 1
ATOM 3771 C C . ALA B 1 110 ? -16.484 5.883 -2.334 1 98 110 ALA B C 1
ATOM 3773 O O . ALA B 1 110 ? -16.031 7.023 -2.461 1 98 110 ALA B O 1
ATOM 3774 N N . GLN B 1 111 ? -16.438 5.004 -3.314 1 98.62 111 GLN B N 1
ATOM 3775 C CA . GLN B 1 111 ? -15.844 5.281 -4.617 1 98.62 111 GLN B CA 1
ATOM 3776 C C . GLN B 1 111 ? -16.75 4.828 -5.75 1 98.62 111 GLN B C 1
ATOM 3778 O O . GLN B 1 111 ? -17.625 3.969 -5.555 1 98.62 111 GLN B O 1
ATOM 3783 N N . ASP B 1 112 ? -16.562 5.391 -6.957 1 98.69 112 ASP B N 1
ATOM 3784 C CA . ASP B 1 112 ? -17.438 5.051 -8.078 1 98.69 112 ASP B CA 1
ATOM 3785 C C . ASP B 1 112 ? -16.609 4.57 -9.273 1 98.69 112 ASP B C 1
ATOM 3787 O O . ASP B 1 112 ? -17.125 3.818 -10.117 1 98.69 112 ASP B O 1
ATOM 3791 N N . LEU B 1 113 ? -15.461 5.047 -9.414 1 98.88 113 LEU B N 1
ATOM 3792 C CA . LEU B 1 113 ? -14.562 4.703 -10.516 1 98.88 113 LEU B CA 1
ATOM 3793 C C . LEU B 1 113 ? -13.125 4.566 -10.023 1 98.88 113 LEU B C 1
ATOM 3795 O O . LEU B 1 113 ? -12.555 5.523 -9.5 1 98.88 113 LEU B O 1
ATOM 3799 N N . VAL B 1 114 ? -12.578 3.344 -10.164 1 98.94 114 VAL B N 1
ATOM 3800 C CA . VAL B 1 114 ? -11.234 3.043 -9.672 1 98.94 114 VAL B CA 1
ATOM 3801 C C . VAL B 1 114 ? -10.469 2.244 -10.727 1 98.94 114 VAL B C 1
ATOM 3803 O O . VAL B 1 114 ? -11.047 1.401 -11.414 1 98.94 114 VAL B O 1
ATOM 3806 N N . VAL B 1 115 ? -9.203 2.545 -10.938 1 99 115 VAL B N 1
ATOM 3807 C CA . VAL B 1 115 ? -8.297 1.72 -11.727 1 99 115 VAL B CA 1
ATOM 3808 C C . VAL B 1 115 ? -7.312 1.002 -10.812 1 99 115 VAL B C 1
ATOM 3810 O O . VAL B 1 115 ? -6.602 1.643 -10.039 1 99 115 VAL B O 1
ATOM 3813 N N . ALA B 1 116 ? -7.316 -0.344 -10.875 1 98.94 116 ALA B N 1
ATOM 3814 C CA . ALA B 1 116 ? -6.559 -1.138 -9.906 1 98.94 116 ALA B CA 1
ATOM 3815 C C . ALA B 1 116 ? -5.691 -2.176 -10.609 1 98.94 116 ALA B C 1
ATOM 3817 O O . ALA B 1 116 ? -6.105 -2.768 -11.609 1 98.94 116 ALA B O 1
ATOM 3818 N N . GLY B 1 117 ? -4.48 -2.371 -10.125 1 98.88 117 GLY B N 1
ATOM 3819 C CA . GLY B 1 117 ? -3.566 -3.355 -10.688 1 98.88 117 GLY B CA 1
ATOM 3820 C C . GLY B 1 117 ? -2.201 -3.346 -10.023 1 98.88 117 GLY B C 1
ATOM 3821 O O . GLY B 1 117 ? -2.096 -3.475 -8.805 1 98.88 117 GLY B O 1
ATOM 3822 N N . GLY B 1 118 ? -1.139 -3.297 -10.945 1 98.94 118 GLY B N 1
ATOM 3823 C CA . GLY B 1 118 ? 0.2 -3.271 -10.375 1 98.94 118 GLY B CA 1
ATOM 3824 C C . GLY B 1 118 ? 1.294 -3.312 -11.43 1 98.94 118 GLY B C 1
ATOM 3825 O O . GLY B 1 118 ? 1.01 -3.309 -12.625 1 98.94 118 GLY B O 1
ATOM 3826 N N . VAL B 1 119 ? 2.502 -3.207 -10.898 1 99 119 VAL B N 1
ATOM 3827 C CA . VAL B 1 119 ? 3.709 -3.229 -11.719 1 99 119 VAL B CA 1
ATOM 3828 C C . VAL B 1 119 ? 4.871 -3.811 -10.922 1 99 119 VAL B C 1
ATOM 3830 O O . VAL B 1 119 ? 4.918 -3.668 -9.695 1 99 119 VAL B O 1
ATOM 3833 N N . GLU B 1 120 ? 5.727 -4.512 -11.633 1 98.94 120 GLU B N 1
ATOM 3834 C CA . GLU B 1 120 ? 7.023 -4.887 -11.078 1 98.94 120 GLU B CA 1
ATOM 3835 C C . GLU B 1 120 ? 8.094 -4.918 -12.164 1 98.94 120 GLU B C 1
ATOM 3837 O O . GLU B 1 120 ? 7.914 -5.555 -13.203 1 98.94 120 GLU B O 1
ATOM 3842 N N . SER B 1 121 ? 9.062 -4.156 -11.984 1 98.81 121 SER B N 1
ATOM 3843 C CA . SER B 1 121 ? 10.305 -4.348 -12.734 1 98.81 121 SER B CA 1
ATOM 3844 C C . SER B 1 121 ? 11.32 -5.141 -11.914 1 98.81 121 SER B C 1
ATOM 3846 O O . SER B 1 121 ? 12.078 -4.57 -11.133 1 98.81 121 SER B O 1
ATOM 3848 N N . MET B 1 122 ? 11.273 -6.422 -12.156 1 98.56 122 MET B N 1
ATOM 3849 C CA . MET B 1 122 ? 12.18 -7.281 -11.398 1 98.56 122 MET B CA 1
ATOM 3850 C C . MET B 1 122 ? 13.625 -7.086 -11.867 1 98.56 122 MET B C 1
ATOM 3852 O O . MET B 1 122 ? 14.555 -7.23 -11.078 1 98.56 122 MET B O 1
ATOM 3856 N N . SER B 1 123 ? 13.828 -6.711 -13.141 1 98.56 123 SER B N 1
ATOM 3857 C CA . SER B 1 123 ? 15.156 -6.328 -13.609 1 98.56 123 SER B CA 1
ATOM 3858 C C . SER B 1 123 ? 15.742 -5.195 -12.766 1 98.56 123 SER B C 1
ATOM 3860 O O . SER B 1 123 ? 16.906 -5.246 -12.367 1 98.56 123 SER B O 1
ATOM 3862 N N . TYR B 1 124 ? 14.898 -4.18 -12.453 1 98.06 124 TYR B N 1
ATOM 3863 C CA . TYR B 1 124 ? 15.375 -3.08 -11.625 1 98.06 124 TYR B CA 1
ATOM 3864 C C . TYR B 1 124 ? 15.602 -3.537 -10.188 1 98.06 124 TYR B C 1
ATOM 3866 O O . TYR B 1 124 ? 16.609 -3.182 -9.562 1 98.06 124 TYR B O 1
ATOM 3874 N N . GLY B 1 125 ? 14.617 -4.309 -9.688 1 97.06 125 GLY B N 1
ATOM 3875 C CA . GLY B 1 125 ? 14.766 -4.824 -8.328 1 97.06 125 GLY B CA 1
ATOM 3876 C C . GLY B 1 125 ? 16.094 -5.527 -8.102 1 97.06 125 GLY B C 1
ATOM 3877 O O . GLY B 1 125 ? 16.688 -5.418 -7.027 1 97.06 125 GLY B O 1
ATOM 3878 N N . ALA B 1 126 ? 16.531 -6.215 -9.078 1 96.31 126 ALA B N 1
ATOM 3879 C CA . ALA B 1 126 ? 17.766 -7.004 -8.984 1 96.31 126 ALA B CA 1
ATOM 3880 C C . ALA B 1 126 ? 18.984 -6.102 -8.867 1 96.31 126 ALA B C 1
ATOM 3882 O O . ALA B 1 126 ? 20.047 -6.551 -8.445 1 96.31 126 ALA B O 1
ATOM 3883 N N . THR B 1 127 ? 18.859 -4.855 -9.203 1 96.5 127 THR B N 1
ATOM 3884 C CA . THR B 1 127 ? 19.984 -3.936 -9.141 1 96.5 127 THR B CA 1
ATOM 3885 C C . THR B 1 127 ? 20.109 -3.311 -7.758 1 96.5 127 THR B C 1
ATOM 3887 O O . THR B 1 127 ? 21.141 -2.711 -7.426 1 96.5 127 THR B O 1
ATOM 3890 N N . LEU B 1 128 ? 19.031 -3.402 -6.965 1 95.06 128 LEU B N 1
ATOM 3891 C CA . LEU B 1 128 ? 19.016 -2.762 -5.652 1 95.06 128 LEU B CA 1
ATOM 3892 C C . LEU B 1 128 ? 19.812 -3.582 -4.637 1 95.06 128 LEU B C 1
ATOM 3894 O O . LEU B 1 128 ? 19.672 -4.809 -4.586 1 95.06 128 LEU B O 1
ATOM 3898 N N . LYS B 1 129 ? 20.688 -2.924 -3.865 1 91.06 129 LYS B N 1
ATOM 3899 C CA . LYS B 1 129 ? 21.391 -3.574 -2.762 1 91.06 129 LYS B CA 1
ATOM 3900 C C . LYS B 1 129 ? 20.516 -3.621 -1.511 1 91.06 129 LYS B C 1
ATOM 3902 O O . LYS B 1 129 ? 20 -2.592 -1.066 1 91.06 129 LYS B O 1
ATOM 3907 N N . ARG B 1 130 ? 20.344 -4.781 -0.868 1 88.56 130 ARG B N 1
ATOM 3908 C CA . ARG B 1 130 ? 19.516 -4.938 0.325 1 88.56 130 ARG B CA 1
ATOM 3909 C C . ARG B 1 130 ? 20.297 -4.57 1.583 1 88.56 130 ARG B C 1
ATOM 3911 O O . ARG B 1 130 ? 21.328 -5.18 1.881 1 88.56 130 ARG B O 1
ATOM 3918 N N . PRO B 1 131 ? 19.719 -3.633 2.318 1 89.56 131 PRO B N 1
ATOM 3919 C CA . PRO B 1 131 ? 20.438 -3.207 3.516 1 89.56 131 PRO B CA 1
ATOM 3920 C C . PRO B 1 131 ? 20.328 -4.203 4.664 1 89.56 131 PRO B C 1
ATOM 3922 O O . PRO B 1 131 ? 21.141 -4.18 5.598 1 89.56 131 PRO B O 1
ATOM 3925 N N . VAL B 1 132 ? 19.328 -4.965 4.457 1 89.19 132 VAL B N 1
ATOM 3926 C CA . VAL B 1 132 ? 19.125 -5.961 5.508 1 89.19 132 VAL B CA 1
ATOM 3927 C C . VAL B 1 132 ? 19.203 -7.363 4.91 1 89.19 132 VAL B C 1
ATOM 3929 O O . VAL B 1 132 ? 19.156 -7.527 3.688 1 89.19 132 VAL B O 1
ATOM 3932 N N . GLY B 1 133 ? 19.609 -8.414 5.602 1 83.25 133 GLY B N 1
ATOM 3933 C CA . GLY B 1 133 ? 19.766 -9.789 5.172 1 83.25 133 GLY B CA 1
ATOM 3934 C C . GLY B 1 133 ? 18.609 -10.289 4.332 1 83.25 133 GLY B C 1
ATOM 3935 O O . GLY B 1 133 ? 17.641 -9.555 4.09 1 83.25 133 GLY B O 1
ATOM 3936 N N . PRO B 1 134 ? 18.594 -11.422 3.84 1 85.44 134 PRO B N 1
ATOM 3937 C CA . PRO B 1 134 ? 17.656 -11.961 2.842 1 85.44 134 PRO B CA 1
ATOM 3938 C C . PRO B 1 134 ? 16.391 -12.523 3.465 1 85.44 134 PRO B C 1
ATOM 3940 O O . PRO B 1 134 ? 15.516 -13.023 2.75 1 85.44 134 PRO B O 1
ATOM 3943 N N . THR B 1 135 ? 16.25 -12.383 4.734 1 90.88 135 THR B N 1
ATOM 3944 C CA . THR B 1 135 ? 15.086 -12.992 5.379 1 90.88 135 THR B CA 1
ATOM 3945 C C . THR B 1 135 ? 13.891 -12.055 5.332 1 90.88 135 THR B C 1
ATOM 3947 O O . THR B 1 135 ? 14.047 -10.828 5.277 1 90.88 135 THR B O 1
ATOM 3950 N N . LEU B 1 136 ? 12.703 -12.594 5.348 1 92.75 136 LEU B N 1
ATOM 3951 C CA . LEU B 1 136 ? 11.461 -11.844 5.227 1 92.75 136 LEU B CA 1
ATOM 3952 C C . LEU B 1 136 ? 11.195 -11.016 6.48 1 92.75 136 LEU B C 1
ATOM 3954 O O . LEU B 1 136 ? 10.406 -10.078 6.453 1 92.75 136 LEU B O 1
ATOM 3958 N N . ASP B 1 137 ? 11.883 -11.328 7.598 1 95.31 137 ASP B N 1
ATOM 3959 C CA . ASP B 1 137 ? 11.68 -10.609 8.852 1 95.31 137 ASP B CA 1
ATOM 3960 C C . ASP B 1 137 ? 12.43 -9.273 8.852 1 95.31 137 ASP B C 1
ATOM 3962 O O . ASP B 1 137 ? 12.359 -8.516 9.82 1 95.31 137 ASP B O 1
ATOM 3966 N N . SER B 1 138 ? 13.219 -8.984 7.832 1 95.94 138 SER B N 1
ATOM 3967 C CA . SER B 1 138 ? 13.945 -7.734 7.66 1 95.94 138 SER B CA 1
ATOM 3968 C C . SER B 1 138 ? 14.906 -7.488 8.82 1 95.94 138 SER B C 1
ATOM 3970 O O . SER B 1 138 ? 15.023 -6.363 9.312 1 95.94 138 SER B O 1
ATOM 3972 N N . GLY B 1 139 ? 15.492 -8.547 9.297 1 95 139 GLY B N 1
ATOM 3973 C CA . GLY B 1 139 ? 16.5 -8.43 10.344 1 95 139 GLY B CA 1
ATOM 3974 C C . GLY B 1 139 ? 15.906 -8.422 11.742 1 95 139 GLY B C 1
ATOM 3975 O O . GLY B 1 139 ? 16.625 -8.234 12.719 1 95 139 GLY B O 1
ATOM 3976 N N . ASN B 1 140 ? 14.617 -8.555 11.93 1 97.38 140 ASN B N 1
ATOM 3977 C CA . ASN B 1 140 ? 13.961 -8.617 13.227 1 97.38 140 ASN B CA 1
ATOM 3978 C C . ASN B 1 140 ? 14.102 -10 13.852 1 97.38 140 ASN B C 1
ATOM 3980 O O . ASN B 1 140 ? 13.289 -10.891 13.594 1 97.38 140 ASN B O 1
ATOM 3984 N N . GLU B 1 141 ? 14.984 -10.133 14.766 1 95.19 141 GLU B N 1
ATOM 3985 C CA . GLU B 1 141 ? 15.297 -11.43 15.352 1 95.19 141 GLU B CA 1
ATOM 3986 C C . GLU B 1 141 ? 14.164 -11.914 16.25 1 95.19 141 GLU B C 1
ATOM 3988 O O . GLU B 1 141 ? 13.953 -13.117 16.406 1 95.19 141 GLU B O 1
ATOM 3993 N N . HIS B 1 142 ? 13.469 -10.961 16.828 1 97.38 142 HIS B N 1
ATOM 3994 C CA . HIS B 1 142 ? 12.328 -11.359 17.641 1 97.38 142 HIS B CA 1
ATOM 3995 C C . HIS B 1 142 ? 11.281 -12.086 16.812 1 97.38 142 HIS B C 1
ATOM 3997 O O . HIS B 1 142 ? 10.812 -13.164 17.203 1 97.38 142 HIS B O 1
ATOM 4003 N N . LEU B 1 143 ? 10.977 -11.523 15.688 1 98.12 143 LEU B N 1
ATOM 4004 C CA . LEU B 1 143 ? 10.039 -12.172 14.773 1 98.12 143 LEU B CA 1
ATOM 4005 C C . LEU B 1 143 ? 10.586 -13.508 14.289 1 98.12 143 LEU B C 1
ATOM 4007 O O . LEU B 1 143 ? 9.844 -14.492 14.195 1 98.12 143 LEU B O 1
ATOM 4011 N N . ARG B 1 144 ? 11.852 -13.539 13.953 1 97.25 144 ARG B N 1
ATOM 4012 C CA . ARG B 1 144 ? 12.484 -14.758 13.461 1 97.25 144 ARG B CA 1
ATOM 4013 C C . ARG B 1 144 ? 12.336 -15.898 14.461 1 97.25 144 ARG B C 1
ATOM 4015 O O . ARG B 1 144 ? 12.133 -17.047 14.078 1 97.25 144 ARG B O 1
ATOM 4022 N N . GLY B 1 145 ? 12.453 -15.547 15.758 1 96.81 145 GLY B N 1
ATOM 4023 C CA . GLY B 1 145 ? 12.336 -16.547 16.812 1 96.81 145 GLY B CA 1
ATOM 4024 C C . GLY B 1 145 ? 10.945 -17.141 16.922 1 96.81 145 GLY B C 1
ATOM 4025 O O . GLY B 1 145 ? 10.781 -18.297 17.281 1 96.81 145 GLY B O 1
ATOM 4026 N N . ILE B 1 146 ? 9.93 -16.312 16.594 1 97.5 146 ILE B N 1
ATOM 4027 C CA . ILE B 1 146 ? 8.547 -16.75 16.688 1 97.5 146 ILE B CA 1
ATOM 4028 C C . ILE B 1 146 ? 8.125 -17.438 15.391 1 97.5 146 ILE B C 1
ATOM 4030 O O . ILE B 1 146 ? 7.453 -18.469 15.422 1 97.5 146 ILE B O 1
ATOM 4034 N N . HIS B 1 147 ? 8.531 -16.859 14.273 1 98.19 147 HIS B N 1
ATOM 4035 C CA . HIS B 1 147 ? 8.195 -17.344 12.938 1 98.19 147 HIS B CA 1
ATOM 4036 C C . HIS B 1 147 ? 9.422 -17.406 12.047 1 98.19 147 HIS B C 1
ATOM 4038 O O . HIS B 1 147 ? 9.695 -16.469 11.289 1 98.19 147 HIS B O 1
ATOM 4044 N N . PRO B 1 148 ? 10.141 -18.516 12.055 1 97.69 148 PRO B N 1
ATOM 4045 C CA . PRO B 1 148 ? 11.297 -18.641 11.172 1 97.69 148 PRO B CA 1
ATOM 4046 C C . PRO B 1 148 ? 10.906 -18.844 9.711 1 97.69 148 PRO B C 1
ATOM 4048 O O . PRO B 1 148 ? 10.758 -19.984 9.266 1 97.69 148 PRO B O 1
ATOM 4051 N N . GLN B 1 149 ? 10.891 -17.781 8.914 1 97.12 149 GLN B N 1
ATOM 4052 C CA . GLN B 1 149 ? 10.383 -17.828 7.551 1 97.12 149 GLN B CA 1
ATOM 4053 C C . GLN B 1 149 ? 11.508 -18.109 6.555 1 97.12 149 GLN B C 1
ATOM 4055 O O . GLN B 1 149 ? 12.43 -17.297 6.414 1 97.12 149 GLN B O 1
ATOM 4060 N N . PRO B 1 150 ? 11.453 -19.203 5.855 1 96.12 150 PRO B N 1
ATOM 4061 C CA . PRO B 1 150 ? 12.5 -19.469 4.863 1 96.12 150 PRO B CA 1
ATOM 4062 C C . PRO B 1 150 ? 12.219 -18.797 3.52 1 96.12 150 PRO B C 1
ATOM 4064 O O . PRO B 1 150 ? 11.242 -18.047 3.389 1 96.12 150 PRO B O 1
ATOM 4067 N N . HIS B 1 151 ? 13.133 -19.016 2.604 1 95.69 151 HIS B N 1
ATOM 4068 C CA . HIS B 1 151 ? 12.984 -18.562 1.229 1 95.69 151 HIS B CA 1
ATOM 4069 C C . HIS B 1 151 ? 11.812 -19.25 0.542 1 95.69 151 HIS B C 1
ATOM 4071 O O . HIS B 1 151 ? 11.57 -20.438 0.762 1 95.69 151 HIS B O 1
ATOM 4077 N N . GLN B 1 152 ? 11.188 -18.516 -0.325 1 95.38 152 GLN B N 1
ATOM 4078 C CA . GLN B 1 152 ? 9.977 -19.031 -0.946 1 95.38 152 GLN B CA 1
ATOM 4079 C C . GLN B 1 152 ? 10.258 -20.312 -1.731 1 95.38 152 GLN B C 1
ATOM 4081 O O . GLN B 1 152 ? 9.438 -21.234 -1.752 1 95.38 152 GLN B O 1
ATOM 4086 N N . GLY B 1 153 ? 11.352 -20.281 -2.457 1 96.75 153 GLY B N 1
ATOM 4087 C CA . GLY B 1 153 ? 11.703 -21.5 -3.186 1 96.75 153 GLY B CA 1
ATOM 4088 C C . GLY B 1 153 ? 11.938 -22.688 -2.283 1 96.75 153 GLY B C 1
ATOM 4089 O O . GLY B 1 153 ? 11.547 -23.812 -2.617 1 96.75 153 GLY B O 1
ATOM 4090 N N . VAL B 1 154 ? 12.609 -22.438 -1.166 1 97.44 154 VAL B N 1
ATOM 4091 C CA . VAL B 1 154 ? 12.805 -23.469 -0.155 1 97.44 154 VAL B CA 1
ATOM 4092 C C . VAL B 1 154 ? 11.453 -23.938 0.373 1 97.44 154 VAL B C 1
ATOM 4094 O O . VAL B 1 154 ? 11.234 -25.141 0.553 1 97.44 154 VAL B O 1
ATOM 4097 N N . CYS B 1 155 ? 10.539 -23.031 0.6 1 97.75 155 CYS B N 1
ATOM 4098 C CA . CYS B 1 155 ? 9.203 -23.375 1.059 1 97.75 155 CYS B CA 1
ATOM 4099 C C . CYS B 1 155 ? 8.5 -24.281 0.049 1 97.75 155 CYS B C 1
ATOM 4101 O O . CYS B 1 155 ? 7.762 -25.188 0.43 1 97.75 155 CYS B O 1
ATOM 4103 N N . GLY B 1 156 ? 8.68 -23.938 -1.254 1 98.19 156 GLY B N 1
ATOM 4104 C CA . GLY B 1 156 ? 8.125 -24.812 -2.279 1 98.19 156 GLY B CA 1
ATOM 4105 C C . GLY B 1 156 ? 8.555 -26.25 -2.133 1 98.19 156 GLY B C 1
ATOM 4106 O O . GLY B 1 156 ? 7.723 -27.156 -2.219 1 98.19 156 GLY B O 1
ATOM 4107 N N . ASP B 1 157 ? 9.828 -26.453 -1.921 1 98.56 157 ASP B N 1
ATOM 4108 C CA . ASP B 1 157 ? 10.367 -27.797 -1.762 1 98.56 157 ASP B CA 1
ATOM 4109 C C . ASP B 1 157 ? 9.883 -28.422 -0.461 1 98.56 157 ASP B C 1
ATOM 4111 O O . ASP B 1 157 ? 9.656 -29.641 -0.404 1 98.56 157 ASP B O 1
ATOM 4115 N N . VAL B 1 158 ? 9.758 -27.625 0.623 1 98.44 158 VAL B N 1
ATOM 4116 C CA . VAL B 1 158 ? 9.227 -28.125 1.885 1 98.44 158 VAL B CA 1
ATOM 4117 C C . VAL B 1 158 ? 7.801 -28.625 1.68 1 98.44 158 VAL B C 1
ATOM 4119 O O . VAL B 1 158 ? 7.457 -29.734 2.107 1 98.44 158 VAL B O 1
ATOM 4122 N N . VAL B 1 159 ? 6.988 -27.875 1.004 1 98.38 159 VAL B N 1
ATOM 4123 C CA . VAL B 1 159 ? 5.605 -28.25 0.749 1 98.38 159 VAL B CA 1
ATOM 4124 C C . VAL B 1 159 ? 5.566 -29.516 -0.112 1 98.38 159 VAL B C 1
ATOM 4126 O O . VAL B 1 159 ? 4.793 -30.438 0.159 1 98.38 159 VAL B O 1
ATOM 4129 N N . ALA B 1 160 ? 6.391 -29.547 -1.182 1 98.62 160 ALA B N 1
ATOM 4130 C CA . ALA B 1 160 ? 6.438 -30.734 -2.029 1 98.62 160 ALA B CA 1
ATOM 4131 C C . ALA B 1 160 ? 6.773 -31.969 -1.211 1 98.62 160 ALA B C 1
ATOM 4133 O O . ALA B 1 160 ? 6.188 -33.031 -1.418 1 98.62 160 ALA B O 1
ATOM 4134 N N . THR B 1 161 ? 7.742 -31.812 -0.308 1 98.62 161 THR B N 1
ATOM 4135 C CA . THR B 1 161 ? 8.188 -32.906 0.543 1 98.62 161 THR B CA 1
ATOM 4136 C C . THR B 1 161 ? 7.062 -33.344 1.473 1 98.62 161 THR B C 1
ATOM 4138 O O . THR B 1 161 ? 6.75 -34.562 1.55 1 98.62 161 THR B O 1
ATOM 4141 N N . LEU B 1 162 ? 6.449 -32.438 2.188 1 98.19 162 LEU B N 1
ATOM 4142 C CA . LEU B 1 162 ? 5.402 -32.75 3.158 1 98.19 162 LEU B CA 1
ATOM 4143 C C . LEU B 1 162 ? 4.191 -33.375 2.475 1 98.19 162 LEU B C 1
ATO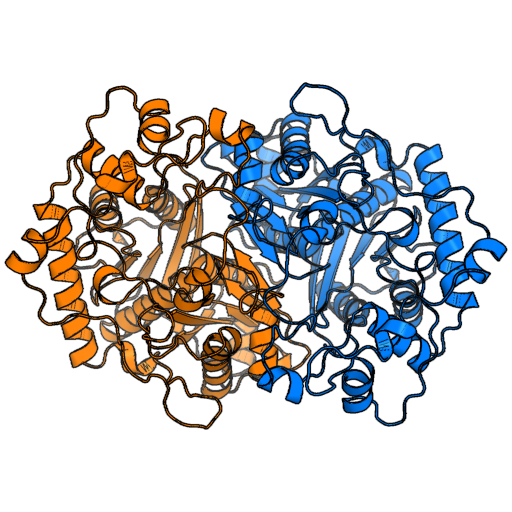M 4145 O O . LEU B 1 162 ? 3.527 -34.25 3.049 1 98.19 162 LEU B O 1
ATOM 4149 N N . GLU B 1 163 ? 3.951 -32.906 1.232 1 97.88 163 GLU B N 1
ATOM 4150 C CA . GLU B 1 163 ? 2.73 -33.312 0.533 1 97.88 163 GLU B CA 1
ATOM 4151 C C . GLU B 1 163 ? 2.975 -34.5 -0.381 1 97.88 163 GLU B C 1
ATOM 4153 O O . GLU B 1 163 ? 2.027 -35.094 -0.894 1 97.88 163 GLU B O 1
ATOM 4158 N N . GLY B 1 164 ? 4.184 -34.812 -0.642 1 98.38 164 GLY B N 1
ATOM 4159 C CA . GLY B 1 164 ? 4.523 -36 -1.426 1 98.38 164 GLY B CA 1
ATOM 4160 C C . GLY B 1 164 ? 4.508 -35.75 -2.92 1 98.38 164 GLY B C 1
ATOM 4161 O O . GLY B 1 164 ? 4.27 -36.656 -3.709 1 98.38 164 GLY B O 1
ATOM 4162 N N . PHE B 1 165 ? 4.629 -34.531 -3.357 1 98.69 165 PHE B N 1
ATOM 4163 C CA . PHE B 1 165 ? 4.766 -34.219 -4.777 1 98.69 165 PHE B CA 1
ATOM 4164 C C . PHE B 1 165 ? 6.176 -34.531 -5.262 1 98.69 165 PHE B C 1
ATOM 4166 O O . PHE B 1 165 ? 7.156 -34.156 -4.621 1 98.69 165 PHE B O 1
ATOM 4173 N N . THR B 1 166 ? 6.297 -35.219 -6.395 1 98.31 166 THR B N 1
ATOM 4174 C CA . THR B 1 166 ? 7.586 -35.656 -6.922 1 98.31 166 THR B CA 1
ATOM 4175 C C . THR B 1 166 ? 8.102 -34.656 -7.969 1 98.31 166 THR B C 1
ATOM 4177 O O . THR B 1 166 ? 7.379 -33.75 -8.391 1 98.31 166 THR B O 1
ATOM 4180 N N . ARG B 1 167 ? 9.367 -34.875 -8.32 1 98.31 167 ARG B N 1
ATOM 4181 C CA . ARG B 1 167 ? 9.969 -34.125 -9.422 1 98.31 167 ARG B CA 1
ATOM 4182 C C . ARG B 1 167 ? 9.148 -34.281 -10.695 1 98.31 167 ARG B C 1
ATOM 4184 O O . ARG B 1 167 ? 8.953 -33.312 -11.438 1 98.31 167 ARG B O 1
ATOM 4191 N N . GLU B 1 168 ? 8.672 -35.438 -10.977 1 98.25 168 GLU B N 1
ATOM 4192 C CA . GLU B 1 168 ? 7.863 -35.688 -12.164 1 98.25 168 GLU B CA 1
ATOM 4193 C C . GLU B 1 168 ? 6.551 -34.906 -12.133 1 98.25 168 GLU B C 1
ATOM 4195 O O . GLU B 1 168 ? 6.109 -34.406 -13.156 1 98.25 168 GLU B O 1
ATOM 4200 N N . ASP B 1 169 ? 5.953 -34.844 -10.969 1 98.56 169 ASP B N 1
ATOM 4201 C CA . ASP B 1 169 ? 4.695 -34.125 -10.828 1 98.56 169 ASP B CA 1
ATOM 4202 C C . ASP B 1 169 ? 4.867 -32.656 -11.195 1 98.56 169 ASP B C 1
ATOM 4204 O O . ASP B 1 169 ? 4.09 -32.094 -11.984 1 98.56 169 ASP B O 1
ATOM 4208 N N . VAL B 1 170 ? 5.883 -32.062 -10.602 1 98.81 170 VAL B N 1
ATOM 4209 C CA . VAL B 1 170 ? 6.059 -30.625 -10.766 1 98.81 170 VAL B CA 1
ATOM 4210 C C . VAL B 1 170 ? 6.527 -30.312 -12.188 1 98.81 170 VAL B C 1
ATOM 4212 O O . VAL B 1 170 ? 6.121 -29.312 -12.781 1 98.81 170 VAL B O 1
ATOM 4215 N N . ASP B 1 171 ? 7.344 -31.188 -12.781 1 98.81 171 ASP B N 1
ATOM 4216 C CA . ASP B 1 171 ? 7.789 -31 -14.156 1 98.81 171 ASP B CA 1
ATOM 4217 C C . ASP B 1 171 ? 6.637 -31.172 -15.141 1 98.81 171 ASP B C 1
ATOM 4219 O O . ASP B 1 171 ? 6.578 -30.5 -16.172 1 98.81 171 ASP B O 1
ATOM 4223 N N . ALA B 1 172 ? 5.797 -32.094 -14.852 1 98.81 172 ALA B N 1
ATOM 4224 C CA . ALA B 1 172 ? 4.641 -32.312 -15.719 1 98.81 172 ALA B CA 1
ATOM 4225 C C . ALA B 1 172 ? 3.764 -31.078 -15.789 1 98.81 172 ALA B C 1
ATOM 4227 O O . ALA B 1 172 ? 3.277 -30.719 -16.859 1 98.81 172 ALA B O 1
ATOM 4228 N N . LEU B 1 173 ? 3.529 -30.469 -14.641 1 98.81 173 LEU B N 1
ATOM 4229 C CA . LEU B 1 173 ? 2.746 -29.25 -14.633 1 98.81 173 LEU B CA 1
ATOM 4230 C C . LEU B 1 173 ? 3.451 -28.141 -15.414 1 98.81 173 LEU B C 1
ATOM 4232 O O . LEU B 1 173 ? 2.807 -27.391 -16.141 1 98.81 173 LEU B O 1
ATOM 4236 N N . ALA B 1 174 ? 4.734 -28.047 -15.266 1 98.81 174 ALA B N 1
ATOM 4237 C CA . ALA B 1 174 ? 5.512 -27.047 -15.969 1 98.81 174 ALA B CA 1
ATOM 4238 C C . ALA B 1 174 ? 5.41 -27.219 -17.484 1 98.81 174 ALA B C 1
ATOM 4240 O O . ALA B 1 174 ? 5.266 -26.25 -18.219 1 98.81 174 ALA B O 1
ATOM 4241 N N . LEU B 1 175 ? 5.562 -28.438 -17.891 1 98.81 175 LEU B N 1
ATOM 4242 C CA . LEU B 1 175 ? 5.441 -28.75 -19.312 1 98.81 175 LEU B CA 1
ATOM 4243 C C . LEU B 1 175 ? 4.07 -28.344 -19.844 1 98.81 175 LEU B C 1
ATOM 4245 O O . LEU B 1 175 ? 3.961 -27.766 -20.922 1 98.81 175 LEU B O 1
ATOM 4249 N N . GLU B 1 176 ? 3.061 -28.688 -19.125 1 98.69 176 GLU B N 1
ATOM 4250 C CA . GLU B 1 176 ? 1.697 -28.344 -19.516 1 98.69 176 GLU B CA 1
ATOM 4251 C C . GLU B 1 176 ? 1.502 -26.828 -19.578 1 98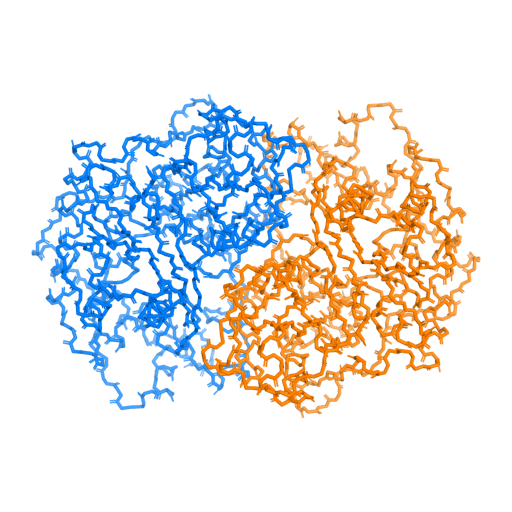.69 176 GLU B C 1
ATOM 4253 O O . GLU B 1 176 ? 0.823 -26.328 -20.469 1 98.69 176 GLU B O 1
ATOM 4258 N N . SER B 1 177 ? 2.047 -26.094 -18.594 1 98.81 177 SER B N 1
ATOM 4259 C CA . SER B 1 177 ? 1.983 -24.641 -18.594 1 98.81 177 SER B CA 1
ATOM 4260 C C . SER B 1 177 ? 2.576 -24.062 -19.859 1 98.81 177 SER B C 1
ATOM 4262 O O . SER B 1 177 ? 1.994 -23.156 -20.469 1 98.81 177 SER B O 1
ATOM 4264 N N . GLN B 1 178 ? 3.705 -24.609 -20.266 1 98.75 178 GLN B N 1
ATOM 4265 C CA . GLN B 1 178 ? 4.367 -24.156 -21.484 1 98.75 178 GLN B CA 1
ATOM 4266 C C . GLN B 1 178 ? 3.525 -24.469 -22.719 1 98.75 178 GLN B C 1
ATOM 4268 O O . GLN B 1 178 ? 3.381 -23.625 -23.609 1 98.75 178 GLN B O 1
ATOM 4273 N N . ARG B 1 179 ? 3.043 -25.641 -22.766 1 98.5 179 ARG B N 1
ATOM 4274 C CA . ARG B 1 179 ? 2.215 -26.047 -23.891 1 98.5 179 ARG B CA 1
ATOM 4275 C C . ARG B 1 179 ? 0.987 -25.156 -24.031 1 98.5 179 ARG B C 1
ATOM 4277 O O . ARG B 1 179 ? 0.673 -24.688 -25.125 1 98.5 179 ARG B O 1
ATOM 4284 N N . ARG B 1 180 ? 0.286 -24.938 -22.953 1 98.81 180 ARG B N 1
ATOM 4285 C CA . ARG B 1 180 ? -0.93 -24.125 -22.953 1 98.81 180 ARG B CA 1
ATOM 4286 C C . ARG B 1 180 ? -0.629 -22.688 -23.328 1 98.81 180 ARG B C 1
ATOM 4288 O O . ARG B 1 180 ? -1.386 -22.062 -24.078 1 98.81 180 ARG B O 1
ATOM 4295 N N . ALA B 1 181 ? 0.469 -22.109 -22.781 1 98.75 181 ALA B N 1
ATOM 4296 C CA . ALA B 1 181 ? 0.861 -20.75 -23.109 1 98.75 181 ALA B CA 1
ATOM 4297 C C . ALA B 1 181 ? 1.174 -20.609 -24.609 1 98.75 181 ALA B C 1
ATOM 4299 O O . ALA B 1 181 ? 0.762 -19.641 -25.25 1 98.75 181 ALA B O 1
ATOM 4300 N N . ALA B 1 182 ? 1.888 -21.594 -25.094 1 98.38 182 ALA B N 1
ATOM 4301 C CA . ALA B 1 182 ? 2.225 -21.578 -26.516 1 98.38 182 ALA B CA 1
ATOM 4302 C C . ALA B 1 182 ? 0.964 -21.594 -27.375 1 98.38 182 ALA B C 1
ATOM 4304 O O . ALA B 1 182 ? 0.875 -20.875 -28.375 1 98.38 182 ALA B O 1
ATOM 4305 N N . HIS B 1 183 ? 0.057 -22.422 -27.047 1 98.44 183 HIS B N 1
ATOM 4306 C CA . HIS B 1 183 ? -1.208 -22.531 -27.766 1 98.44 183 HIS B CA 1
ATOM 4307 C C . HIS B 1 183 ? -1.979 -21.203 -27.703 1 98.44 183 HIS B C 1
ATOM 4309 O O . HIS B 1 183 ? -2.49 -20.734 -28.719 1 98.44 183 HIS B O 1
ATOM 4315 N N . ALA B 1 184 ? -2.111 -20.625 -26.531 1 98.75 184 ALA B N 1
ATOM 4316 C CA . ALA B 1 184 ? -2.832 -19.359 -26.328 1 98.75 184 ALA B CA 1
ATOM 4317 C C . ALA B 1 184 ? -2.213 -18.25 -27.156 1 98.75 184 ALA B C 1
ATOM 4319 O O . ALA B 1 184 ? -2.928 -17.469 -27.797 1 98.75 184 ALA B O 1
ATOM 4320 N N . ILE B 1 185 ? -0.921 -18.141 -27.125 1 98.38 185 ILE B N 1
ATOM 4321 C CA . ILE B 1 185 ? -0.201 -17.109 -27.859 1 98.38 185 ILE B CA 1
ATOM 4322 C C . ILE B 1 185 ? -0.413 -17.312 -29.359 1 98.38 185 ILE B C 1
ATOM 4324 O O . ILE B 1 185 ? -0.72 -16.359 -30.078 1 98.38 185 ILE B O 1
ATOM 4328 N N . ALA B 1 186 ? -0.276 -18.531 -29.797 1 97.88 186 ALA B N 1
ATOM 4329 C CA . ALA B 1 186 ? -0.417 -18.844 -31.219 1 97.88 186 ALA B CA 1
ATOM 4330 C C . ALA B 1 186 ? -1.819 -18.516 -31.719 1 97.88 186 ALA B C 1
ATOM 4332 O O . ALA B 1 186 ? -2 -18.156 -32.875 1 97.88 186 ALA B O 1
ATOM 4333 N N . ASN B 1 187 ? -2.773 -18.547 -30.859 1 98.38 187 ASN B N 1
ATOM 4334 C CA . ASN B 1 187 ? -4.16 -18.328 -31.266 1 98.38 187 ASN B CA 1
ATOM 4335 C C . ASN B 1 187 ? -4.633 -16.922 -30.891 1 98.38 187 ASN B C 1
ATOM 4337 O O . ASN B 1 187 ? -5.82 -16.625 -31 1 98.38 187 ASN B O 1
ATOM 4341 N N . GLY B 1 188 ? -3.844 -16.078 -30.344 1 98.31 188 GLY B N 1
ATOM 4342 C CA . GLY B 1 188 ? -4.145 -14.688 -30.078 1 98.31 188 GLY B CA 1
ATOM 4343 C C . GLY B 1 188 ? -5.062 -14.484 -28.891 1 98.31 188 GLY B C 1
ATOM 4344 O O . GLY B 1 188 ? -5.855 -13.539 -28.859 1 98.31 188 GLY B O 1
ATOM 4345 N N . TYR B 1 189 ? -4.992 -15.367 -27.906 1 98.62 189 TYR B N 1
ATOM 4346 C CA . TYR B 1 189 ? -5.914 -15.32 -26.766 1 98.62 189 TYR B CA 1
ATOM 4347 C C . TYR B 1 189 ? -5.648 -14.102 -25.891 1 98.62 189 TYR B C 1
ATOM 4349 O O . TYR B 1 189 ? -6.52 -13.672 -25.141 1 98.62 189 TYR B O 1
ATOM 4357 N N . PHE B 1 190 ? -4.449 -13.516 -26.016 1 98.19 190 PHE B N 1
ATOM 4358 C CA . PHE B 1 190 ? -4.074 -12.398 -25.156 1 98.19 190 PHE B CA 1
ATOM 4359 C C . PHE B 1 190 ? -4.227 -11.078 -25.891 1 98.19 190 PHE B C 1
ATOM 4361 O O . PHE B 1 190 ? -4.062 -10.008 -25.297 1 98.19 190 PHE B O 1
ATOM 4368 N N . ASP B 1 191 ? -4.605 -11.016 -27.125 1 97.69 191 ASP B N 1
ATOM 4369 C CA . ASP B 1 191 ? -4.488 -9.867 -28.016 1 97.69 191 ASP B CA 1
ATOM 4370 C C . ASP B 1 191 ? -5.336 -8.695 -27.516 1 97.69 191 ASP B C 1
ATOM 4372 O O . ASP B 1 191 ? -4.93 -7.539 -27.625 1 97.69 191 ASP B O 1
ATOM 4376 N N . ARG B 1 192 ? -6.43 -8.984 -27 1 96.44 192 ARG B N 1
ATOM 4377 C CA . ARG B 1 192 ? -7.336 -7.922 -26.562 1 96.44 192 ARG B CA 1
ATOM 4378 C C . ARG B 1 192 ? -6.738 -7.117 -25.422 1 96.44 192 ARG B C 1
ATOM 4380 O O . ARG B 1 192 ? -6.883 -5.895 -25.375 1 96.44 192 ARG B O 1
ATOM 4387 N N . SER B 1 193 ? -6.062 -7.758 -24.5 1 98.06 193 SER B N 1
ATOM 4388 C CA . SER B 1 193 ? -5.621 -7.129 -23.266 1 98.06 193 SER B CA 1
ATOM 4389 C C . SER B 1 193 ? -4.18 -6.648 -23.375 1 98.06 193 SER B C 1
ATOM 4391 O O . SER B 1 193 ? -3.74 -5.812 -22.578 1 98.06 193 SER B O 1
ATOM 4393 N N . LEU B 1 194 ? -3.467 -7.102 -24.281 1 98.62 194 LEU B N 1
ATOM 4394 C CA . LEU B 1 194 ? -2.037 -6.824 -24.391 1 98.62 194 LEU B CA 1
ATOM 4395 C C . LEU B 1 194 ? -1.793 -5.441 -24.969 1 98.62 194 LEU B C 1
ATOM 4397 O O . LEU B 1 194 ? -2.311 -5.117 -26.047 1 98.62 194 LEU B O 1
ATOM 4401 N N . ILE B 1 195 ? -0.974 -4.625 -24.281 1 98.88 195 ILE B N 1
ATOM 4402 C CA . ILE B 1 195 ? -0.646 -3.271 -24.719 1 98.88 195 ILE B CA 1
ATOM 4403 C C . ILE B 1 195 ? 0.84 -3.184 -25.062 1 98.88 195 ILE B C 1
ATOM 4405 O O . ILE B 1 195 ? 1.693 -3.516 -24.234 1 98.88 195 ILE B O 1
ATOM 4409 N N . THR B 1 196 ? 1.129 -2.752 -26.234 1 98.75 196 THR B N 1
ATOM 4410 C CA . THR B 1 196 ? 2.514 -2.549 -26.641 1 98.75 196 THR B CA 1
ATOM 4411 C C . THR B 1 196 ? 3.186 -1.49 -25.781 1 98.75 196 THR B C 1
ATOM 4413 O O . THR B 1 196 ? 2.592 -0.45 -25.484 1 98.75 196 THR B O 1
ATOM 4416 N N . VAL B 1 197 ? 4.395 -1.783 -25.344 1 98.88 197 VAL B N 1
ATOM 4417 C CA . VAL B 1 197 ? 5.191 -0.82 -24.594 1 98.88 197 VAL B CA 1
ATOM 4418 C C . VAL B 1 197 ? 6.207 -0.151 -25.516 1 98.88 197 VAL B C 1
ATOM 4420 O O . VAL B 1 197 ? 6.863 -0.822 -26.312 1 98.88 197 VAL B O 1
ATOM 4423 N N . TYR B 1 198 ? 6.301 1.124 -25.375 1 98.44 198 TYR B N 1
ATOM 4424 C CA . TYR B 1 198 ? 7.23 1.891 -26.203 1 98.44 198 TYR B CA 1
ATOM 4425 C C . TYR B 1 198 ? 8.32 2.527 -25.344 1 98.44 198 TYR B C 1
ATOM 4427 O O . TYR B 1 198 ? 8.086 2.869 -24.188 1 98.44 198 TYR B O 1
ATOM 4435 N N . ASN B 1 199 ? 9.461 2.654 -25.969 1 97.25 199 ASN B N 1
ATOM 4436 C CA . ASN B 1 199 ? 10.508 3.48 -25.375 1 97.25 199 ASN B CA 1
ATOM 4437 C C . ASN B 1 199 ? 10.172 4.965 -25.484 1 97.25 199 ASN B C 1
ATOM 4439 O O . ASN B 1 199 ? 9.258 5.352 -26.203 1 97.25 199 ASN B O 1
ATOM 4443 N N . ASP B 1 200 ? 10.945 5.742 -24.75 1 93.12 200 ASP B N 1
ATOM 4444 C CA . ASP B 1 200 ? 10.703 7.184 -24.734 1 93.12 200 ASP B CA 1
ATOM 4445 C C . ASP B 1 200 ? 10.898 7.785 -26.125 1 93.12 200 ASP B C 1
ATOM 4447 O O . ASP B 1 200 ? 10.273 8.789 -26.469 1 93.12 200 ASP B O 1
ATOM 4451 N N . ASP B 1 201 ? 11.734 7.145 -26.984 1 95.38 201 ASP B N 1
ATOM 4452 C CA . ASP B 1 201 ? 12.008 7.668 -28.312 1 95.38 201 ASP B CA 1
ATOM 4453 C C . ASP B 1 201 ? 10.938 7.23 -29.312 1 95.38 201 ASP B C 1
ATOM 4455 O O . ASP B 1 201 ? 11.031 7.535 -30.5 1 95.38 201 ASP B O 1
ATOM 4459 N N . GLY B 1 202 ? 10.008 6.465 -28.891 1 95.62 202 GLY B N 1
ATOM 4460 C CA . GLY B 1 202 ? 8.891 6.078 -29.734 1 95.62 202 GLY B CA 1
ATOM 4461 C C . GLY B 1 202 ? 9.055 4.703 -30.344 1 95.62 202 GLY B C 1
ATOM 4462 O O . GLY B 1 202 ? 8.109 4.152 -30.922 1 95.62 202 GLY B O 1
ATOM 4463 N N . SER B 1 203 ? 10.234 4.121 -30.172 1 98.12 203 SER B N 1
ATOM 4464 C CA . SER B 1 203 ? 10.445 2.777 -30.703 1 98.12 203 SER B CA 1
ATOM 4465 C C . SER B 1 203 ? 9.766 1.73 -29.828 1 98.12 203 SER B C 1
ATOM 4467 O O . SER B 1 203 ? 9.531 1.969 -28.641 1 98.12 203 SER B O 1
ATOM 4469 N N . ILE B 1 204 ? 9.5 0.629 -30.391 1 98.44 204 ILE B N 1
ATOM 4470 C CA . ILE B 1 204 ? 8.852 -0.456 -29.672 1 98.44 204 ILE B CA 1
ATOM 4471 C C . ILE B 1 204 ? 9.836 -1.078 -28.688 1 98.44 204 ILE B C 1
ATOM 4473 O O . ILE B 1 204 ? 10.938 -1.481 -29.062 1 98.44 204 ILE B O 1
ATOM 4477 N N . ALA B 1 205 ? 9.461 -1.092 -27.422 1 98.62 205 ALA B N 1
ATOM 4478 C CA . ALA B 1 205 ? 10.227 -1.827 -26.422 1 98.62 205 ALA B CA 1
ATOM 4479 C C . ALA B 1 205 ? 9.852 -3.305 -26.406 1 98.62 205 ALA B C 1
ATOM 4481 O O . ALA B 1 205 ? 10.719 -4.176 -26.453 1 98.62 205 ALA B O 1
ATOM 4482 N N . LEU B 1 206 ? 8.508 -3.572 -26.359 1 98.81 206 LEU B N 1
ATOM 4483 C CA . LEU B 1 206 ? 8.031 -4.953 -26.328 1 98.81 206 LEU B CA 1
ATOM 4484 C C . LEU B 1 206 ? 6.57 -5.027 -26.75 1 98.81 206 LEU B C 1
ATOM 4486 O O . LEU B 1 206 ? 5.734 -4.266 -26.266 1 98.81 206 LEU B O 1
ATOM 4490 N N . ASP B 1 207 ? 6.223 -5.953 -27.656 1 98.5 207 ASP B N 1
ATOM 4491 C CA . ASP B 1 207 ? 4.848 -6.043 -28.125 1 98.5 207 ASP B CA 1
ATOM 4492 C C . ASP B 1 207 ? 4.348 -7.488 -28.094 1 98.5 207 ASP B C 1
ATOM 4494 O O . ASP B 1 207 ? 3.262 -7.789 -28.594 1 98.5 207 ASP B O 1
ATOM 4498 N N . ARG B 1 208 ? 5.148 -8.414 -27.594 1 98.06 208 ARG B N 1
ATOM 4499 C CA . ARG B 1 208 ? 4.785 -9.82 -27.422 1 98.06 208 ARG B CA 1
ATOM 4500 C C . ARG B 1 208 ? 5.496 -10.422 -26.203 1 98.06 208 ARG B C 1
ATOM 4502 O O . ARG B 1 208 ? 6.516 -9.898 -25.75 1 98.06 208 ARG B O 1
ATOM 4509 N N . GLU B 1 209 ? 4.973 -11.508 -25.719 1 98.44 209 GLU B N 1
ATOM 4510 C CA . GLU B 1 209 ? 5.605 -12.164 -24.562 1 98.44 209 GLU B CA 1
ATOM 4511 C C . GLU B 1 209 ? 7.055 -12.531 -24.875 1 98.44 209 GLU B C 1
ATOM 4513 O O . GLU B 1 209 ? 7.352 -13.086 -25.938 1 98.44 209 GLU B O 1
ATOM 4518 N N . GLU B 1 210 ? 7.887 -12.242 -23.938 1 98.5 210 GLU B N 1
ATOM 4519 C CA . GLU B 1 210 ? 9.305 -12.484 -24.172 1 98.5 210 GLU B CA 1
ATOM 4520 C C . GLU B 1 210 ? 9.766 -13.773 -23.484 1 98.5 210 GLU B C 1
ATOM 4522 O O . GLU B 1 210 ? 10.711 -14.422 -23.953 1 98.5 210 GLU B O 1
ATOM 4527 N N . TYR B 1 211 ? 9.062 -14.258 -22.516 1 97.75 211 TYR B N 1
ATOM 4528 C CA . TYR B 1 211 ? 9.594 -15.219 -21.562 1 97.75 211 TYR B CA 1
ATOM 4529 C C . TYR B 1 211 ? 9.305 -16.656 -22 1 97.75 211 TYR B C 1
ATOM 4531 O O . TYR B 1 211 ? 10.133 -17.547 -21.828 1 97.75 211 TYR B O 1
ATOM 4539 N N . PRO B 1 212 ? 8.164 -16.938 -22.672 1 97.75 212 PRO B N 1
ATOM 4540 C CA . PRO B 1 212 ? 7.785 -18.328 -22.953 1 97.75 212 PRO B CA 1
ATOM 4541 C C . PRO B 1 212 ? 8.844 -19.078 -23.766 1 97.75 212 PRO B C 1
ATOM 4543 O O . PRO B 1 212 ? 9.531 -18.469 -24.594 1 97.75 212 PRO B O 1
ATOM 4546 N N . ARG B 1 213 ? 8.938 -20.359 -23.453 1 95.06 213 ARG B N 1
ATOM 4547 C CA . ARG B 1 213 ? 9.836 -21.281 -24.125 1 95.06 213 ARG B CA 1
ATOM 4548 C C . ARG B 1 213 ? 9.055 -22.406 -24.797 1 95.06 213 ARG B C 1
ATOM 4550 O O . ARG B 1 213 ? 9.031 -23.531 -24.312 1 95.06 213 ARG B O 1
ATOM 4557 N N . ALA B 1 214 ? 8.617 -22.234 -25.984 1 91.75 214 ALA B N 1
ATOM 4558 C CA . ALA B 1 214 ? 7.758 -23.188 -26.703 1 91.75 214 ALA B CA 1
ATOM 4559 C C . ALA B 1 214 ? 8.477 -24.5 -26.953 1 91.75 214 ALA B C 1
ATOM 4561 O O . ALA B 1 214 ? 7.836 -25.547 -27.094 1 91.75 214 ALA B O 1
ATOM 4562 N N . GLY B 1 215 ? 9.727 -24.562 -26.844 1 93.31 215 GLY B N 1
ATOM 4563 C CA . GLY B 1 215 ? 10.508 -25.766 -27.141 1 93.31 215 GLY B CA 1
ATOM 4564 C C . GLY B 1 215 ? 10.789 -26.609 -25.906 1 93.31 215 GLY B C 1
ATOM 4565 O O . GLY B 1 215 ? 11.516 -27.594 -25.984 1 93.31 215 GLY B O 1
ATOM 4566 N N . THR B 1 216 ? 10.102 -26.281 -24.844 1 96.88 216 THR B N 1
ATOM 4567 C CA . THR B 1 216 ? 10.312 -27.031 -23.609 1 96.88 216 THR B CA 1
ATOM 4568 C C . THR B 1 216 ? 9.898 -28.484 -23.766 1 96.88 216 THR B C 1
ATOM 4570 O O . THR B 1 216 ? 8.859 -28.781 -24.375 1 96.88 216 THR B O 1
ATOM 4573 N N . THR B 1 217 ? 10.766 -29.422 -23.281 1 97.81 217 THR B N 1
ATOM 4574 C CA . THR B 1 217 ? 10.477 -30.859 -23.312 1 97.81 217 THR B CA 1
ATOM 4575 C C . THR B 1 217 ? 10.57 -31.469 -21.922 1 97.81 217 THR B C 1
ATOM 4577 O O . THR B 1 217 ? 11.172 -30.875 -21.016 1 97.81 217 THR B O 1
ATOM 4580 N N . ALA B 1 218 ? 9.922 -32.594 -21.859 1 97.88 218 ALA B N 1
ATOM 4581 C CA . ALA B 1 218 ? 10.023 -33.344 -20.594 1 97.88 218 ALA B CA 1
ATOM 4582 C C . ALA B 1 218 ? 11.477 -33.656 -20.25 1 97.88 218 ALA B C 1
ATOM 4584 O O . ALA B 1 218 ? 11.883 -33.531 -19.094 1 97.88 218 ALA B O 1
ATOM 4585 N N . GLU B 1 219 ? 12.234 -34.094 -21.203 1 97.94 219 GLU B N 1
ATOM 4586 C CA . GLU B 1 219 ? 13.641 -34.438 -21 1 97.94 219 GLU B CA 1
ATOM 4587 C C . GLU B 1 219 ? 14.453 -33.219 -20.594 1 97.94 219 GLU B C 1
ATOM 4589 O O . GLU B 1 219 ? 15.32 -33.312 -19.719 1 97.94 219 GLU B O 1
ATOM 4594 N N . GLY B 1 220 ? 14.211 -32.125 -21.25 1 97.81 220 GLY B N 1
ATOM 4595 C CA . GLY B 1 220 ? 14.891 -30.875 -20.891 1 97.81 220 GLY B CA 1
ATOM 4596 C C . GLY B 1 220 ? 14.648 -30.453 -19.453 1 97.81 220 GLY B C 1
ATOM 4597 O O . GLY B 1 220 ? 15.57 -30.016 -18.766 1 97.81 220 GLY B O 1
ATOM 4598 N N . LEU B 1 221 ? 13.398 -30.516 -19.031 1 98.31 221 LEU B N 1
ATOM 4599 C CA . LEU B 1 221 ? 13.047 -30.156 -17.656 1 98.31 221 LEU B CA 1
ATOM 4600 C C . LEU B 1 221 ? 13.734 -31.094 -16.672 1 98.31 221 LEU B C 1
ATOM 4602 O O . LEU B 1 221 ? 14.25 -30.656 -15.641 1 98.31 221 LEU B O 1
ATOM 4606 N N . ALA B 1 222 ? 13.734 -32.375 -16.969 1 97.38 222 ALA B N 1
ATOM 4607 C CA . ALA B 1 222 ? 14.297 -33.406 -16.078 1 97.38 222 ALA B CA 1
ATOM 4608 C C . ALA B 1 222 ? 15.805 -33.188 -15.906 1 97.38 222 ALA B C 1
ATOM 4610 O O . ALA B 1 222 ? 16.375 -33.594 -14.883 1 97.38 222 ALA B O 1
ATOM 4611 N N . ALA B 1 223 ? 16.406 -32.562 -16.828 1 97.75 223 ALA B N 1
ATOM 4612 C CA . ALA B 1 223 ? 17.859 -32.406 -16.828 1 97.75 223 ALA B CA 1
ATOM 4613 C C . ALA B 1 223 ? 18.281 -31.203 -15.984 1 97.75 223 ALA B C 1
ATOM 4615 O O . ALA B 1 223 ? 19.453 -31.062 -15.633 1 97.75 223 ALA B O 1
ATOM 4616 N N . LEU B 1 224 ? 17.422 -30.375 -15.617 1 97.56 224 LEU B N 1
ATOM 4617 C CA . LEU B 1 224 ? 17.75 -29.172 -14.852 1 97.56 224 LEU B CA 1
ATOM 4618 C C . LEU B 1 224 ? 18.016 -29.531 -13.391 1 97.56 224 LEU B C 1
ATOM 4620 O O . LEU B 1 224 ? 17.359 -30.406 -12.82 1 97.56 224 LEU B O 1
ATOM 4624 N N . LYS B 1 225 ? 18.984 -28.844 -12.805 1 97.06 225 LYS B N 1
ATOM 4625 C CA . LYS B 1 225 ? 19.328 -29.047 -11.398 1 97.06 225 LYS B CA 1
ATOM 4626 C C . LYS B 1 225 ? 18.344 -28.297 -10.492 1 97.06 225 LYS B C 1
ATOM 4628 O O . LYS B 1 225 ? 17.859 -27.219 -10.844 1 97.06 225 LYS B O 1
ATOM 4633 N N . ALA B 1 226 ? 18.141 -28.891 -9.328 1 97.19 226 ALA B N 1
ATOM 4634 C CA . ALA B 1 226 ? 17.312 -28.203 -8.336 1 97.19 226 ALA B CA 1
ATOM 4635 C C . ALA B 1 226 ? 17.906 -26.859 -7.969 1 97.19 226 ALA B C 1
ATOM 4637 O O . ALA B 1 226 ? 19.094 -26.75 -7.637 1 97.19 226 ALA B O 1
ATOM 4638 N N . ALA B 1 227 ? 17.094 -25.859 -7.973 1 97 227 ALA B N 1
ATOM 4639 C CA . ALA B 1 227 ? 17.562 -24.484 -7.855 1 97 227 ALA B CA 1
ATOM 4640 C C . ALA B 1 227 ? 17.875 -24.141 -6.402 1 97 227 ALA B C 1
ATOM 4642 O O . ALA B 1 227 ? 18.719 -23.281 -6.129 1 97 227 ALA B O 1
ATOM 4643 N N . PHE B 1 228 ? 17.234 -24.766 -5.418 1 97 228 PHE B N 1
ATOM 4644 C CA . PHE B 1 228 ? 17.234 -24.234 -4.059 1 97 228 PHE B CA 1
ATOM 4645 C C . PHE B 1 228 ? 18 -25.172 -3.121 1 97 228 PHE B C 1
ATOM 4647 O O . PHE B 1 228 ? 18.078 -24.922 -1.918 1 97 228 PHE B O 1
ATOM 4654 N N . ALA B 1 229 ? 18.516 -26.203 -3.672 1 96 229 ALA B N 1
ATOM 4655 C CA . ALA B 1 229 ? 19.312 -27.141 -2.869 1 96 229 ALA B CA 1
ATOM 4656 C C . ALA B 1 229 ? 20.547 -26.453 -2.303 1 96 229 ALA B C 1
ATOM 4658 O O . ALA B 1 229 ? 20.844 -26.578 -1.113 1 96 229 ALA B O 1
ATOM 4659 N N . SER B 1 230 ? 21.266 -25.797 -3.111 1 94.12 230 SER B N 1
ATOM 4660 C CA . SER B 1 230 ? 22.484 -25.125 -2.658 1 94.12 230 SER B CA 1
ATOM 4661 C C . SER B 1 230 ? 22.141 -23.953 -1.744 1 94.12 230 SER B C 1
ATOM 4663 O O . SER B 1 230 ? 22.859 -23.688 -0.777 1 94.12 230 SER B O 1
ATOM 4665 N N . LEU B 1 231 ? 21.094 -23.281 -2.059 1 94.31 231 LEU B N 1
ATOM 4666 C CA . LEU B 1 231 ? 20.656 -22.141 -1.268 1 94.31 231 LEU B CA 1
ATOM 4667 C C . LEU B 1 231 ? 20.281 -22.578 0.146 1 94.31 231 LEU B C 1
ATOM 4669 O O . LEU B 1 231 ? 20.484 -21.828 1.103 1 94.31 231 LEU B O 1
ATOM 4673 N N . TYR B 1 232 ? 19.891 -23.734 0.26 1 96 232 TYR B N 1
ATOM 4674 C CA . TYR B 1 232 ? 19.359 -24.312 1.491 1 96 232 TYR B CA 1
ATOM 4675 C C . TYR B 1 232 ? 20.406 -24.312 2.596 1 96 232 TYR B C 1
ATOM 4677 O O . TYR B 1 232 ? 20.094 -24.031 3.758 1 96 232 TYR B O 1
ATOM 4685 N N . ASP B 1 233 ? 21.641 -24.469 2.242 1 94.06 233 ASP B N 1
ATOM 4686 C CA . ASP B 1 233 ? 22.703 -24.641 3.227 1 94.06 233 ASP B CA 1
ATOM 4687 C C . ASP B 1 233 ? 23.578 -23.406 3.314 1 94.06 233 ASP B C 1
ATOM 4689 O O . ASP B 1 233 ? 24.422 -23.297 4.207 1 94.06 233 ASP B O 1
ATOM 4693 N N . LEU B 1 234 ? 23.328 -22.469 2.422 1 94.25 234 LEU B N 1
ATOM 4694 C CA . LEU B 1 234 ? 24.188 -21.281 2.361 1 94.25 234 LEU B CA 1
ATOM 4695 C C . LEU B 1 234 ? 24.047 -20.438 3.627 1 94.25 234 LEU B C 1
ATOM 4697 O O . LEU B 1 234 ? 22.922 -20.172 4.074 1 94.25 234 LEU B O 1
ATOM 4701 N N . PRO B 1 235 ? 25.188 -20.047 4.227 1 94 235 PRO B N 1
ATOM 4702 C CA . PRO B 1 235 ? 25.094 -19.141 5.375 1 94 235 PRO B CA 1
ATOM 4703 C C . PRO B 1 235 ? 24.5 -17.781 5.004 1 94 235 PRO B C 1
ATOM 4705 O O . PRO B 1 235 ? 24.906 -17.172 4 1 94 235 PRO B O 1
ATOM 4708 N N . LEU B 1 236 ? 23.594 -17.359 5.824 1 92.88 236 LEU B N 1
ATOM 4709 C CA . LEU B 1 236 ? 22.906 -16.094 5.559 1 92.88 236 LEU B CA 1
ATOM 4710 C C . LEU B 1 236 ? 23.562 -14.953 6.332 1 92.88 236 LEU B C 1
ATOM 4712 O O . LEU B 1 236 ? 23.359 -13.781 6.008 1 92.88 236 LEU B O 1
ATOM 4716 N N . ASP B 1 237 ? 24.219 -15.273 7.383 1 89.5 237 ASP B N 1
ATOM 4717 C CA . ASP B 1 237 ? 24.938 -14.273 8.18 1 89.5 237 ASP B CA 1
ATOM 4718 C C . ASP B 1 237 ? 26.188 -14.875 8.82 1 89.5 237 ASP B C 1
ATOM 4720 O O . ASP B 1 237 ? 26.531 -16.031 8.555 1 89.5 237 ASP B O 1
ATOM 4724 N N . GLU B 1 238 ? 26.891 -14.062 9.641 1 90.06 238 GLU B N 1
ATOM 4725 C CA . GLU B 1 238 ? 28.172 -14.469 10.234 1 90.06 238 GLU B CA 1
ATOM 4726 C C . GLU B 1 238 ? 27.953 -15.477 11.359 1 90.06 238 GLU B C 1
ATOM 4728 O O . GLU B 1 238 ? 28.891 -16.172 11.766 1 90.06 238 GLU B O 1
ATOM 4733 N N . GLN B 1 239 ? 26.75 -15.594 11.859 1 89.38 239 GLN B N 1
ATOM 4734 C CA . GLN B 1 239 ? 26.469 -16.484 12.977 1 89.38 239 GLN B CA 1
ATOM 4735 C C . GLN B 1 239 ? 26.062 -17.875 12.484 1 89.38 239 GLN B C 1
ATOM 4737 O O . GLN B 1 239 ? 25.812 -18.781 13.289 1 89.38 239 GLN B O 1
ATOM 4742 N N . GLY B 1 240 ? 25.953 -18.016 11.211 1 91 240 GLY B N 1
ATOM 4743 C CA . GLY B 1 240 ? 25.719 -19.328 10.617 1 91 240 GLY B CA 1
ATOM 4744 C C . GLY B 1 240 ? 24.234 -19.609 10.375 1 91 240 GLY B C 1
ATOM 4745 O O . GLY B 1 240 ? 23.828 -20.766 10.273 1 91 240 GLY B O 1
ATOM 4746 N N . LEU B 1 241 ? 23.453 -18.625 10.461 1 93.75 241 LEU B N 1
ATOM 4747 C CA . LEU B 1 241 ? 22.062 -18.797 10.062 1 93.75 241 LEU B CA 1
ATOM 4748 C C . LEU B 1 241 ? 21.953 -19.328 8.633 1 93.75 241 LEU B C 1
ATOM 4750 O O . LEU B 1 241 ? 22.75 -18.938 7.773 1 93.75 241 LEU B O 1
ATOM 4754 N N . SER B 1 242 ? 21.078 -20.234 8.383 1 96.5 242 SER B N 1
ATOM 4755 C CA . SER B 1 242 ? 20.797 -20.75 7.043 1 96.5 242 SER B CA 1
ATOM 4756 C C . SER B 1 242 ? 19.312 -21.047 6.867 1 96.5 242 SER B C 1
ATOM 4758 O O . SER B 1 242 ? 18.562 -21.094 7.848 1 96.5 242 SER B O 1
ATOM 4760 N N . PHE B 1 243 ? 18.906 -21.172 5.66 1 97.25 243 PHE B N 1
ATOM 4761 C CA . PHE B 1 243 ? 17.516 -21.547 5.43 1 97.25 243 PHE B CA 1
ATOM 4762 C C . PHE B 1 243 ? 17.219 -22.922 5.992 1 97.25 243 PHE B C 1
ATOM 4764 O O . PHE B 1 243 ? 16.109 -23.188 6.457 1 97.25 243 PHE B O 1
ATOM 4771 N N . ARG B 1 244 ? 18.219 -23.828 5.973 1 96.94 244 ARG B N 1
ATOM 4772 C CA . ARG B 1 244 ? 18.078 -25.125 6.629 1 96.94 244 ARG B CA 1
ATOM 4773 C C . ARG B 1 244 ? 17.688 -24.953 8.094 1 96.94 244 ARG B C 1
ATOM 4775 O O . ARG B 1 244 ? 16.75 -25.594 8.57 1 96.94 244 ARG B O 1
ATOM 4782 N N . LYS B 1 245 ? 18.391 -24.109 8.773 1 96.69 245 LYS B N 1
ATOM 4783 C CA . LYS B 1 245 ? 18.125 -23.891 10.195 1 96.69 245 LYS B CA 1
ATOM 4784 C C . LYS B 1 245 ? 16.734 -23.312 10.406 1 96.69 245 LYS B C 1
ATOM 4786 O O . LYS B 1 245 ? 16.062 -23.641 11.398 1 96.69 245 LYS B O 1
ATOM 4791 N N . LEU B 1 246 ? 16.312 -22.438 9.531 1 97.5 246 LEU B N 1
ATOM 4792 C CA . LEU B 1 246 ? 14.969 -21.875 9.625 1 97.5 246 LEU B CA 1
ATOM 4793 C C . LEU B 1 246 ? 13.922 -22.969 9.43 1 97.5 246 LEU B C 1
ATOM 4795 O O . LEU B 1 246 ? 12.93 -23.016 10.164 1 97.5 246 LEU B O 1
ATOM 4799 N N . VAL B 1 247 ? 14.117 -23.828 8.414 1 97.94 247 VAL B N 1
ATOM 4800 C CA . VAL B 1 247 ? 13.18 -24.922 8.156 1 97.94 247 VAL B CA 1
ATOM 4801 C C . VAL B 1 247 ? 13.172 -25.891 9.328 1 97.94 247 VAL B C 1
ATOM 4803 O O . VAL B 1 247 ? 12.102 -26.312 9.789 1 97.94 247 VAL B O 1
ATOM 4806 N N . GLU B 1 248 ? 14.32 -26.219 9.859 1 97.38 248 GLU B N 1
ATOM 4807 C CA . GLU B 1 248 ? 14.461 -27.203 10.938 1 97.38 248 GLU B CA 1
ATOM 4808 C C . GLU B 1 248 ? 13.844 -26.688 12.234 1 97.38 248 GLU B C 1
ATOM 4810 O O . GLU B 1 248 ? 13.414 -27.484 13.078 1 97.38 248 GLU B O 1
ATOM 4815 N N . ALA B 1 249 ? 13.836 -25.375 12.367 1 97.25 249 ALA B N 1
ATOM 4816 C CA . ALA B 1 249 ? 13.203 -24.797 13.547 1 97.25 249 ALA B CA 1
ATOM 4817 C C . ALA B 1 249 ? 11.719 -25.125 13.602 1 97.25 249 ALA B C 1
ATOM 4819 O O . ALA B 1 249 ? 11.148 -25.312 14.68 1 97.25 249 ALA B O 1
ATOM 4820 N N . THR B 1 250 ? 11.086 -25.25 12.461 1 97.19 250 THR B N 1
ATOM 4821 C CA . THR B 1 250 ? 9.664 -25.578 12.383 1 97.19 250 THR B CA 1
ATOM 4822 C C . THR B 1 250 ? 9.477 -27.078 12.18 1 97.19 250 THR B C 1
ATOM 4824 O O . THR B 1 250 ? 8.539 -27.672 12.727 1 97.19 250 THR B O 1
ATOM 4827 N N . TYR B 1 251 ? 10.398 -27.641 11.359 1 97 251 TYR B N 1
ATOM 4828 C CA . TYR B 1 251 ? 10.336 -29.062 11.016 1 97 251 TYR B CA 1
ATOM 4829 C C . TYR B 1 251 ? 11.672 -29.75 11.305 1 97 251 TYR B C 1
ATOM 4831 O O . TYR B 1 251 ? 12.414 -30.078 10.375 1 97 251 TYR B O 1
ATOM 4839 N N . PRO B 1 252 ? 12.047 -30.109 12.516 1 95.88 252 PRO B N 1
ATOM 4840 C CA . PRO B 1 252 ? 13.375 -30.578 12.898 1 95.88 252 PRO B CA 1
ATOM 4841 C C . PRO B 1 252 ? 13.75 -31.906 12.227 1 95.88 252 PRO B C 1
ATOM 4843 O O . PRO B 1 252 ? 14.93 -32.156 11.969 1 95.88 252 PRO B O 1
ATOM 4846 N N . ASP B 1 253 ? 12.867 -32.719 11.812 1 94.25 253 ASP B N 1
ATOM 4847 C CA . ASP B 1 253 ? 13.219 -34.031 11.297 1 94.25 253 ASP B CA 1
ATOM 4848 C C . ASP B 1 253 ? 12.93 -34.156 9.805 1 94.25 253 ASP B C 1
ATOM 4850 O O . ASP B 1 253 ? 12.969 -35.25 9.234 1 94.25 253 ASP B O 1
ATOM 4854 N N . LEU B 1 254 ? 12.766 -32.969 9.211 1 96.88 254 LEU B N 1
ATOM 4855 C CA . LEU B 1 254 ? 12.375 -33 7.809 1 96.88 254 LEU B CA 1
ATOM 4856 C C . LEU B 1 254 ? 13.594 -33.188 6.914 1 96.88 254 LEU B C 1
ATOM 4858 O O . LEU B 1 254 ? 14.562 -32.438 7.027 1 96.88 254 LEU B O 1
ATOM 4862 N N . LYS B 1 255 ? 13.57 -34.281 6.082 1 96.75 255 LYS B N 1
ATOM 4863 C CA . LYS B 1 255 ? 14.516 -34.406 4.98 1 96.75 255 LYS B CA 1
ATOM 4864 C C . LYS B 1 255 ? 13.914 -33.906 3.67 1 96.75 255 LYS B C 1
ATOM 4866 O O . LYS B 1 255 ? 13.141 -34.625 3.029 1 96.75 255 LYS B O 1
ATOM 4871 N N . ILE B 1 256 ? 14.414 -32.812 3.236 1 97.31 256 ILE B N 1
ATOM 4872 C CA . ILE B 1 256 ? 13.781 -32.125 2.131 1 97.31 256 ILE B CA 1
ATOM 4873 C C . ILE B 1 256 ? 14.117 -32.812 0.812 1 97.31 256 ILE B C 1
ATOM 4875 O O . ILE B 1 256 ? 15.258 -33.219 0.597 1 97.31 256 ILE B O 1
ATOM 4879 N N . ASN B 1 257 ? 13.109 -33 0.011 1 97.25 257 ASN B N 1
ATOM 4880 C CA . ASN B 1 257 ? 13.258 -33.375 -1.396 1 97.25 257 ASN B CA 1
ATOM 4881 C C . ASN B 1 257 ? 13.219 -32.125 -2.295 1 97.25 257 ASN B C 1
ATOM 4883 O O . ASN B 1 257 ? 12.156 -31.562 -2.533 1 97.25 257 ASN B O 1
ATOM 4887 N N . HIS B 1 258 ? 14.375 -31.75 -2.82 1 98.12 258 HIS B N 1
ATOM 4888 C CA . HIS B 1 258 ? 14.453 -30.562 -3.66 1 98.12 258 HIS B CA 1
ATOM 4889 C C . HIS B 1 258 ? 14 -30.859 -5.086 1 98.12 258 HIS B C 1
ATOM 4891 O O . HIS B 1 258 ? 14.734 -31.469 -5.859 1 98.12 258 HIS B O 1
ATOM 4897 N N . VAL B 1 259 ? 12.844 -30.312 -5.438 1 98.56 259 VAL B N 1
ATOM 4898 C CA . VAL B 1 259 ? 12.25 -30.703 -6.707 1 98.56 259 VAL B CA 1
ATOM 4899 C C . VAL B 1 259 ? 12.125 -29.484 -7.625 1 98.56 259 VAL B C 1
ATOM 4901 O O . VAL B 1 259 ? 11.93 -29.625 -8.836 1 98.56 259 VAL B O 1
ATOM 4904 N N . HIS B 1 260 ? 12.258 -28.266 -7.086 1 98.75 260 HIS B N 1
ATOM 4905 C CA . HIS B 1 260 ? 11.984 -27.094 -7.902 1 98.75 260 HIS B CA 1
ATOM 4906 C C . HIS B 1 260 ? 13.266 -26.562 -8.539 1 98.75 260 HIS B C 1
ATOM 4908 O O . HIS B 1 260 ? 14.336 -26.609 -7.922 1 98.75 260 HIS B O 1
ATOM 4914 N N . HIS B 1 261 ? 13.148 -26.172 -9.719 1 98.25 261 HIS B N 1
ATOM 4915 C CA . HIS B 1 261 ? 14.195 -25.531 -10.5 1 98.25 261 HIS B CA 1
ATOM 4916 C C . HIS B 1 261 ? 13.617 -24.438 -11.406 1 98.25 261 HIS B C 1
ATOM 4918 O O . HIS B 1 261 ? 12.414 -24.172 -11.375 1 98.25 261 HIS B O 1
ATOM 4924 N N . ALA B 1 262 ? 14.43 -23.859 -12.234 1 96.62 262 ALA B N 1
ATOM 4925 C CA . ALA B 1 262 ? 14.047 -22.688 -13.039 1 96.62 262 ALA B CA 1
ATOM 4926 C C . ALA B 1 262 ? 12.945 -23.047 -14.031 1 96.62 262 ALA B C 1
ATOM 4928 O O . ALA B 1 262 ? 12.141 -22.203 -14.406 1 96.62 262 ALA B O 1
ATOM 4929 N N . GLY B 1 263 ? 12.828 -24.281 -14.414 1 98.31 263 GLY B N 1
ATOM 4930 C CA . GLY B 1 263 ? 11.875 -24.688 -15.438 1 98.31 263 GLY B CA 1
ATOM 4931 C C . GLY B 1 263 ? 10.5 -25 -14.875 1 98.31 263 GLY B C 1
ATOM 4932 O O . GLY B 1 263 ? 9.523 -25.094 -15.625 1 98.31 263 GLY B O 1
ATOM 4933 N N . ASN B 1 264 ? 10.422 -25.266 -13.578 1 98.69 264 ASN B N 1
ATOM 4934 C CA . ASN B 1 264 ? 9.125 -25.547 -12.977 1 98.69 264 ASN B CA 1
ATOM 4935 C C . ASN B 1 264 ? 8.789 -24.562 -11.859 1 98.69 264 ASN B C 1
ATOM 4937 O O . ASN B 1 264 ? 8.047 -24.906 -10.938 1 98.69 264 ASN B O 1
ATOM 4941 N N . SER B 1 265 ? 9.438 -23.375 -11.891 1 98.56 265 SER B N 1
ATOM 4942 C CA . SER B 1 265 ? 9.18 -22.188 -11.094 1 98.56 265 SER B CA 1
ATOM 4943 C C . SER B 1 265 ? 8.867 -20.984 -11.977 1 98.56 265 SER B C 1
ATOM 4945 O O . SER B 1 265 ? 9.211 -20.969 -13.156 1 98.56 265 SER B O 1
ATOM 4947 N N . SER B 1 266 ? 8.148 -20.047 -11.359 1 98.38 266 SER B N 1
ATOM 4948 C CA . SER B 1 266 ? 7.754 -18.891 -12.141 1 98.38 266 SER B CA 1
ATOM 4949 C C . SER B 1 266 ? 8.969 -18.141 -12.672 1 98.38 266 SER B C 1
ATOM 4951 O O . SER B 1 266 ? 10.023 -18.109 -12.023 1 98.38 266 SER B O 1
ATOM 4953 N N . GLY B 1 267 ? 8.82 -17.5 -13.789 1 97.06 267 GLY B N 1
ATOM 4954 C CA . GLY B 1 267 ? 9.883 -16.703 -14.391 1 97.06 267 GLY B CA 1
ATOM 4955 C C . GLY B 1 267 ? 10.039 -15.344 -13.75 1 97.06 267 GLY B C 1
ATOM 4956 O O . GLY B 1 267 ? 9.062 -14.75 -13.289 1 97.06 267 GLY B O 1
ATOM 4957 N N . VAL B 1 268 ? 11.258 -14.875 -13.734 1 98.06 268 VAL B N 1
ATOM 4958 C CA . VAL B 1 268 ? 11.57 -13.508 -13.336 1 98.06 268 VAL B CA 1
ATOM 4959 C C . VAL B 1 268 ? 11.344 -12.562 -14.516 1 98.06 268 VAL B C 1
ATOM 4961 O O . VAL B 1 268 ? 12.039 -12.648 -15.531 1 98.06 268 VAL B O 1
ATOM 4964 N N . VAL B 1 269 ? 10.312 -11.703 -14.398 1 98.81 269 VAL B N 1
ATOM 4965 C CA . VAL B 1 269 ? 9.945 -10.891 -15.555 1 98.81 269 VAL B CA 1
ATOM 4966 C C . VAL B 1 269 ? 9.516 -9.5 -15.094 1 98.81 269 VAL B C 1
ATOM 4968 O O . VAL B 1 269 ? 9.312 -9.266 -13.898 1 98.81 269 VAL B O 1
ATOM 4971 N N . ASP B 1 270 ? 9.484 -8.555 -16 1 98.88 270 ASP B N 1
ATOM 4972 C CA . ASP B 1 270 ? 8.93 -7.211 -15.844 1 98.88 270 ASP B CA 1
ATOM 4973 C C . ASP B 1 270 ? 7.551 -7.098 -16.484 1 98.88 270 ASP B C 1
ATOM 4975 O O . ASP B 1 270 ? 7.297 -7.707 -17.531 1 98.88 270 ASP B O 1
ATOM 4979 N N . GLY B 1 271 ? 6.668 -6.336 -15.836 1 98.94 271 GLY B N 1
ATOM 4980 C CA . GLY B 1 271 ? 5.371 -6.121 -16.453 1 98.94 271 GLY B CA 1
ATOM 4981 C C . GLY B 1 271 ? 4.406 -5.352 -15.578 1 98.94 271 GLY B C 1
ATOM 4982 O O . GLY B 1 271 ? 4.727 -5.031 -14.43 1 98.94 271 GLY B O 1
ATOM 4983 N N . ALA B 1 272 ? 3.293 -4.992 -16.156 1 98.94 272 ALA B N 1
ATOM 4984 C CA . ALA B 1 272 ? 2.219 -4.277 -15.477 1 98.94 272 ALA B CA 1
ATOM 4985 C C . ALA B 1 272 ? 0.852 -4.742 -15.969 1 98.94 272 ALA B C 1
ATOM 4987 O O . ALA B 1 272 ? 0.728 -5.262 -17.078 1 98.94 272 ALA B O 1
ATOM 4988 N N . GLY B 1 273 ? -0.117 -4.66 -15.164 1 98.94 273 GLY B N 1
ATOM 4989 C CA . GLY B 1 273 ? -1.512 -4.914 -15.492 1 98.94 273 GLY B CA 1
ATOM 4990 C C . GLY B 1 273 ? -2.477 -4.082 -14.664 1 98.94 273 GLY B C 1
ATOM 4991 O O . GLY B 1 273 ? -2.125 -3.609 -13.586 1 98.94 273 GLY B O 1
ATOM 4992 N N . ALA B 1 274 ? -3.688 -3.869 -15.219 1 98.94 274 ALA B N 1
ATOM 4993 C CA . ALA B 1 274 ? -4.676 -3.086 -14.484 1 98.94 274 ALA B CA 1
ATOM 4994 C C . ALA B 1 274 ? -6.094 -3.43 -14.93 1 98.94 274 ALA B C 1
ATOM 4996 O O . ALA B 1 274 ? -6.289 -3.979 -16.016 1 98.94 274 ALA B O 1
ATOM 4997 N N . VAL B 1 275 ? -7.016 -3.09 -14.078 1 98.94 275 VAL B N 1
ATOM 4998 C CA . VAL B 1 275 ? -8.445 -3.334 -14.234 1 98.94 275 VAL B CA 1
ATOM 4999 C C . VAL B 1 275 ? -9.227 -2.059 -13.914 1 98.94 275 VAL B C 1
ATOM 5001 O O . VAL B 1 275 ? -8.93 -1.37 -12.938 1 98.94 275 VAL B O 1
ATOM 5004 N N . VAL B 1 276 ? -10.211 -1.677 -14.773 1 98.94 276 VAL B N 1
ATOM 5005 C CA . VAL B 1 276 ? -11.125 -0.578 -14.484 1 98.94 276 VAL B CA 1
ATOM 5006 C C . VAL B 1 276 ? -12.367 -1.11 -13.766 1 98.94 276 VAL B C 1
ATOM 5008 O O . VAL B 1 276 ? -13.047 -2.004 -14.273 1 98.94 276 VAL B O 1
ATOM 5011 N N . ILE B 1 277 ? -12.656 -0.571 -12.602 1 98.94 277 ILE B N 1
ATOM 5012 C CA . ILE B 1 277 ? -13.789 -0.993 -11.781 1 98.94 277 ILE B CA 1
ATOM 5013 C C . ILE B 1 277 ? -14.703 0.2 -11.508 1 98.94 277 ILE B C 1
ATOM 5015 O O . ILE B 1 277 ? -14.234 1.272 -11.117 1 98.94 277 ILE B O 1
ATOM 5019 N N . ALA B 1 278 ? -16 0.015 -11.703 1 98.94 278 ALA B N 1
ATOM 5020 C CA . ALA B 1 278 ? -16.938 1.114 -11.531 1 98.94 278 ALA B CA 1
ATOM 5021 C C . ALA B 1 278 ? -18.203 0.646 -10.805 1 98.94 278 ALA B C 1
ATOM 5023 O O . ALA B 1 278 ? -18.531 -0.543 -10.82 1 98.94 278 ALA B O 1
ATOM 5024 N N . SER B 1 279 ? -18.828 1.567 -10.156 1 98.81 279 SER B N 1
ATOM 5025 C CA . SER B 1 279 ? -20.188 1.295 -9.672 1 98.81 279 SER B CA 1
ATOM 5026 C C . SER B 1 279 ? -21.172 1.201 -10.836 1 98.81 279 SER B C 1
ATOM 5028 O O . SER B 1 279 ? -20.984 1.838 -11.867 1 98.81 279 SER B O 1
ATOM 5030 N N . PRO B 1 280 ? -22.219 0.371 -10.672 1 98.56 280 PRO B N 1
ATOM 5031 C CA . PRO B 1 280 ? -23.234 0.297 -11.719 1 98.56 280 PRO B CA 1
ATOM 5032 C C . PRO B 1 280 ? -23.812 1.662 -12.07 1 98.56 280 PRO B C 1
ATOM 5034 O O . PRO B 1 280 ? -24.031 1.96 -13.25 1 98.56 280 PRO B O 1
ATOM 5037 N N . GLU B 1 281 ? -24.078 2.494 -11.078 1 98.38 281 GLU B N 1
ATOM 5038 C CA . GLU B 1 281 ? -24.672 3.812 -11.297 1 98.38 281 GLU B CA 1
ATOM 5039 C C . GLU B 1 281 ? -23.75 4.688 -12.148 1 98.38 281 GLU B C 1
ATOM 5041 O O . GLU B 1 281 ? -24.203 5.324 -13.102 1 98.38 281 GLU B O 1
ATOM 5046 N N . TYR B 1 282 ? -22.5 4.73 -11.844 1 98.56 282 TYR B N 1
ATOM 5047 C CA . TYR B 1 282 ? -21.562 5.523 -12.625 1 98.56 282 TYR B CA 1
ATOM 5048 C C . TYR B 1 282 ? -21.438 4.984 -14.047 1 98.56 282 TYR B C 1
ATOM 5050 O O . TYR B 1 282 ? -21.406 5.754 -15.008 1 98.56 282 TYR B O 1
ATOM 5058 N N . ALA B 1 283 ? -21.281 3.678 -14.148 1 98.75 283 ALA B N 1
ATOM 5059 C CA . ALA B 1 283 ? -21.109 3.049 -15.461 1 98.75 283 ALA B CA 1
ATOM 5060 C C . ALA B 1 283 ? -22.281 3.383 -16.375 1 98.75 283 ALA B C 1
ATOM 5062 O O . ALA B 1 283 ? -22.078 3.748 -17.531 1 98.75 283 ALA B O 1
ATOM 5063 N N . ARG B 1 284 ? -23.484 3.27 -15.875 1 98.38 284 ARG B N 1
ATOM 5064 C CA . ARG B 1 284 ? -24.672 3.564 -16.672 1 98.38 284 ARG B CA 1
ATOM 5065 C C . ARG B 1 284 ? -24.719 5.039 -17.047 1 98.38 284 ARG B C 1
ATOM 5067 O O . ARG B 1 284 ? -25.016 5.379 -18.203 1 98.38 284 ARG B O 1
ATOM 5074 N N . ALA B 1 285 ? -24.391 5.902 -16.141 1 98.56 285 ALA B N 1
ATOM 5075 C CA . ALA B 1 285 ? -24.469 7.344 -16.359 1 98.56 285 ALA B CA 1
ATOM 5076 C C . ALA B 1 285 ? -23.453 7.793 -17.406 1 98.56 285 ALA B C 1
ATOM 5078 O O . ALA B 1 285 ? -23.656 8.797 -18.094 1 98.56 285 ALA B O 1
ATOM 5079 N N . HIS B 1 286 ? -22.391 7.004 -17.547 1 98.44 286 HIS B N 1
ATOM 5080 C CA . HIS B 1 286 ? -21.328 7.449 -18.438 1 98.44 286 HIS B CA 1
ATOM 5081 C C . HIS B 1 286 ? -21.156 6.516 -19.625 1 98.44 286 HIS B C 1
ATOM 5083 O O . HIS B 1 286 ? -20.156 6.582 -20.344 1 98.44 286 HIS B O 1
ATOM 5089 N N . GLY B 1 287 ? -22.031 5.566 -19.781 1 98.19 287 GLY B N 1
ATOM 5090 C CA . GLY B 1 287 ? -22.078 4.711 -20.953 1 98.19 287 GLY B CA 1
ATOM 5091 C C . GLY B 1 287 ? -20.984 3.66 -20.969 1 98.19 287 GLY B C 1
ATOM 5092 O O . GLY B 1 287 ? -20.531 3.236 -22.047 1 98.19 287 GLY B O 1
ATOM 5093 N N . LEU B 1 288 ? -20.469 3.266 -19.797 1 98.62 288 LEU B N 1
ATOM 5094 C CA . LEU B 1 288 ? -19.469 2.207 -19.703 1 98.62 288 LEU B CA 1
ATOM 5095 C C . LEU B 1 288 ? -20.125 0.832 -19.734 1 98.62 288 LEU B C 1
ATOM 5097 O O . LEU B 1 288 ? -21.109 0.602 -19.016 1 98.62 288 LEU B O 1
ATOM 5101 N N . LYS B 1 289 ? -19.625 -0.069 -20.531 1 98.12 289 LYS B N 1
ATOM 5102 C CA . LYS B 1 289 ? -20.188 -1.416 -20.641 1 98.12 289 LYS B CA 1
ATOM 5103 C C . LYS B 1 289 ? -19.422 -2.395 -19.734 1 98.12 289 LYS B C 1
ATOM 5105 O O . LYS B 1 289 ? -18.234 -2.656 -19.953 1 98.12 289 LYS B O 1
ATOM 5110 N N . PRO B 1 290 ? -20.078 -2.961 -18.812 1 98.62 290 PRO B N 1
ATOM 5111 C CA . PRO B 1 290 ? -19.391 -3.91 -17.938 1 98.62 290 PRO B CA 1
ATOM 5112 C C . PRO B 1 290 ? -19.156 -5.266 -18.594 1 98.62 290 PRO B C 1
ATOM 5114 O O . PRO B 1 290 ? -20 -5.738 -19.375 1 98.62 290 PRO B O 1
ATOM 5117 N N . ARG B 1 291 ? -18.062 -5.855 -18.25 1 98.81 291 ARG B N 1
ATOM 5118 C CA . ARG B 1 291 ? -17.734 -7.195 -18.719 1 98.81 291 ARG B CA 1
ATOM 5119 C C . ARG B 1 291 ? -18.078 -8.25 -17.672 1 98.81 291 ARG B C 1
ATOM 5121 O O . ARG B 1 291 ? -18.531 -9.344 -18 1 98.81 291 ARG B O 1
ATOM 5128 N N . ALA B 1 292 ? -17.875 -7.914 -16.406 1 98.94 292 ALA B N 1
ATOM 5129 C CA . ALA B 1 292 ? -18.125 -8.82 -15.297 1 98.94 292 ALA B CA 1
ATOM 5130 C C . ALA B 1 292 ? -18.438 -8.055 -14.016 1 98.94 292 ALA B C 1
ATOM 5132 O O . ALA B 1 292 ? -18.25 -6.836 -13.961 1 98.94 292 ALA B O 1
ATOM 5133 N N . LYS B 1 293 ? -19.016 -8.672 -13.102 1 98.81 293 LYS B N 1
ATOM 5134 C CA . LYS B 1 293 ? -19.141 -8.141 -11.742 1 98.81 293 LYS B CA 1
ATOM 5135 C C . LYS B 1 293 ? -18.344 -8.969 -10.75 1 98.81 293 LYS B C 1
ATOM 5137 O O . LYS B 1 293 ? -18.109 -10.164 -10.977 1 98.81 293 LYS B O 1
ATOM 5142 N N . ILE B 1 294 ? -17.875 -8.367 -9.742 1 98.81 294 ILE B N 1
ATOM 5143 C CA . ILE B 1 294 ? -17.188 -9.055 -8.656 1 98.81 294 ILE B CA 1
ATOM 5144 C C . ILE B 1 294 ? -18.188 -9.664 -7.691 1 98.81 294 ILE B C 1
ATOM 5146 O O . ILE B 1 294 ? -18.984 -8.945 -7.07 1 98.81 294 ILE B O 1
ATOM 5150 N N . ARG B 1 295 ? -18.125 -10.984 -7.543 1 98.44 295 ARG B N 1
ATOM 5151 C CA . ARG B 1 295 ? -19.078 -11.688 -6.68 1 98.44 295 ARG B CA 1
ATOM 5152 C C . ARG B 1 295 ? -18.594 -11.68 -5.23 1 98.44 295 ARG B C 1
ATOM 5154 O O . ARG B 1 295 ? -19.406 -11.57 -4.305 1 98.44 295 ARG B O 1
ATOM 5161 N N . SER B 1 296 ? -17.344 -11.883 -5.09 1 98.5 296 SER B N 1
ATOM 5162 C CA . SER B 1 296 ? -16.75 -11.852 -3.752 1 98.5 296 SER B CA 1
ATOM 5163 C C . SER B 1 296 ? -15.242 -11.641 -3.811 1 98.5 296 SER B C 1
ATOM 5165 O O . SER B 1 296 ? -14.609 -11.93 -4.828 1 98.5 296 SER B O 1
ATOM 5167 N N . VAL B 1 297 ? -14.727 -11.062 -2.807 1 98.81 297 VAL B N 1
ATOM 5168 C CA . VAL B 1 297 ? -13.297 -10.906 -2.594 1 98.81 297 VAL B CA 1
ATOM 5169 C C . VAL B 1 297 ? -12.93 -11.391 -1.19 1 98.81 297 VAL B C 1
ATOM 5171 O O . VAL B 1 297 ? -13.742 -11.312 -0.267 1 98.81 297 VAL B O 1
ATOM 5174 N N . SER B 1 298 ? -11.703 -11.891 -1.051 1 98.69 298 SER B N 1
ATOM 5175 C CA . SER B 1 298 ? -11.227 -12.328 0.257 1 98.69 298 SER B CA 1
ATOM 5176 C C . SER B 1 298 ? -9.703 -12.242 0.346 1 98.69 298 SER B C 1
ATOM 5178 O O . SER B 1 298 ? -9.023 -12.086 -0.67 1 98.69 298 SER B O 1
ATOM 5180 N N . THR B 1 299 ? -9.195 -12.219 1.465 1 98.75 299 THR B N 1
ATOM 5181 C CA . THR B 1 299 ? -7.785 -12.398 1.8 1 98.75 299 THR B CA 1
ATOM 5182 C C . THR B 1 299 ? -7.629 -13.328 3.002 1 98.75 299 THR B C 1
ATOM 5184 O O . THR B 1 299 ? -8.398 -13.242 3.961 1 98.75 299 THR B O 1
ATOM 5187 N N . ALA B 1 300 ? -6.684 -14.203 2.932 1 98.69 300 ALA B N 1
ATOM 5188 C CA . ALA B 1 300 ? -6.445 -15.125 4.039 1 98.69 300 ALA B CA 1
ATOM 5189 C C . ALA B 1 300 ? -4.969 -15.148 4.426 1 98.69 300 ALA B C 1
ATOM 5191 O O . ALA B 1 300 ? -4.094 -14.961 3.574 1 98.69 300 ALA B O 1
ATOM 5192 N N . GLY B 1 301 ? -4.773 -15.297 5.746 1 98.62 301 GLY B N 1
ATOM 5193 C CA . GLY B 1 301 ? -3.463 -15.656 6.262 1 98.62 301 GLY B CA 1
ATOM 5194 C C . GLY B 1 301 ? -3.33 -17.141 6.574 1 98.62 301 GLY B C 1
ATOM 5195 O O . GLY B 1 301 ? -4.328 -17.812 6.824 1 98.62 301 GLY B O 1
ATOM 5196 N N . ASP B 1 302 ? -2.15 -17.578 6.477 1 98.38 302 ASP B N 1
ATOM 5197 C CA . ASP B 1 302 ? -1.754 -18.938 6.809 1 98.38 302 ASP B CA 1
ATOM 5198 C C . ASP B 1 302 ? -0.31 -18.984 7.305 1 98.38 302 ASP B C 1
ATOM 5200 O O . ASP B 1 302 ? 0.296 -17.938 7.57 1 98.38 302 ASP B O 1
ATOM 5204 N N . SER B 1 303 ? 0.27 -20.188 7.477 1 98 303 SER B N 1
ATOM 5205 C CA . SER B 1 303 ? 1.623 -20.344 8 1 98 303 SER B CA 1
ATOM 5206 C C . SER B 1 303 ? 2.629 -19.531 7.195 1 98 303 SER B C 1
ATOM 5208 O O . SER B 1 303 ? 2.777 -19.719 5.988 1 98 303 SER B O 1
ATOM 5210 N N . PRO B 1 304 ? 3.299 -18.562 7.918 1 97.88 304 PRO B N 1
ATOM 5211 C CA . PRO B 1 304 ? 4.34 -17.828 7.207 1 97.88 304 PRO B CA 1
ATOM 5212 C C . PRO B 1 304 ? 5.574 -18.672 6.91 1 97.88 304 PRO B C 1
ATOM 5214 O O . PRO B 1 304 ? 6.375 -18.312 6.043 1 97.88 304 PRO B O 1
ATOM 5217 N N . GLU B 1 305 ? 5.715 -19.828 7.555 1 97.25 305 GLU B N 1
ATOM 5218 C CA . GLU B 1 305 ? 6.867 -20.703 7.379 1 97.25 305 GLU B CA 1
ATOM 5219 C C . GLU B 1 305 ? 6.707 -21.594 6.145 1 97.25 305 GLU B C 1
ATOM 5221 O O . GLU B 1 305 ? 7.699 -22.031 5.559 1 97.25 305 GLU B O 1
ATOM 5226 N N . LEU B 1 306 ? 5.465 -21.875 5.766 1 95.94 306 LEU B N 1
ATOM 5227 C CA . LEU B 1 306 ? 5.191 -22.625 4.551 1 95.94 306 LEU B CA 1
ATOM 5228 C C . LEU B 1 306 ? 4.895 -21.688 3.385 1 95.94 306 LEU B C 1
ATOM 5230 O O . LEU B 1 306 ? 5.145 -22.031 2.227 1 95.94 306 LEU B O 1
ATOM 5234 N N . MET B 1 307 ? 4.344 -20.547 3.699 1 94.12 307 MET B N 1
ATOM 5235 C CA . MET B 1 307 ? 4.168 -19.328 2.928 1 94.12 307 MET B CA 1
ATOM 5236 C C . MET B 1 307 ? 3.25 -19.562 1.731 1 94.12 307 MET B C 1
ATOM 5238 O O . MET B 1 307 ? 2.648 -18.609 1.21 1 94.12 307 MET B O 1
ATOM 5242 N N . LEU B 1 308 ? 3.105 -20.812 1.184 1 95.81 308 LEU B N 1
ATOM 5243 C CA . LEU B 1 308 ? 2.539 -21.016 -0.146 1 95.81 308 LEU B CA 1
ATOM 5244 C C . LEU B 1 308 ? 1.148 -21.641 -0.055 1 95.81 308 LEU B C 1
ATOM 5246 O O . LEU B 1 308 ? 0.499 -21.875 -1.078 1 95.81 308 LEU B O 1
ATOM 5250 N N . ASN B 1 309 ? 0.573 -21.766 1.122 1 96 309 ASN B N 1
ATOM 5251 C CA . ASN B 1 309 ? -0.628 -22.562 1.31 1 96 309 ASN B CA 1
ATOM 5252 C C . ASN B 1 309 ? -1.885 -21.703 1.337 1 96 309 ASN B C 1
ATOM 5254 O O . ASN B 1 309 ? -3.002 -22.219 1.283 1 96 309 ASN B O 1
ATOM 5258 N N . ALA B 1 310 ? -1.782 -20.469 1.318 1 98.44 310 ALA B N 1
ATOM 5259 C CA . ALA B 1 310 ? -2.891 -19.578 1.688 1 98.44 310 ALA B CA 1
ATOM 5260 C C . ALA B 1 310 ? -3.924 -19.5 0.567 1 98.44 310 ALA B C 1
ATOM 5262 O O . ALA B 1 310 ? -5.059 -19.078 0.792 1 98.44 310 ALA B O 1
ATOM 5263 N N . PRO B 1 311 ? -3.613 -19.938 -0.662 1 98.81 311 PRO B N 1
ATOM 5264 C CA . PRO B 1 311 ? -4.641 -19.906 -1.707 1 98.81 311 PRO B CA 1
ATOM 5265 C C . PRO B 1 311 ? -5.855 -20.766 -1.368 1 98.81 311 PRO B C 1
ATOM 5267 O O . PRO B 1 311 ? -6.988 -20.391 -1.685 1 98.81 311 PRO B O 1
ATOM 5270 N N . GLY B 1 312 ? -5.672 -21.922 -0.783 1 98.62 312 GLY B N 1
ATOM 5271 C CA . GLY B 1 312 ? -6.789 -22.75 -0.355 1 98.62 312 GLY B CA 1
ATOM 5272 C C . GLY B 1 312 ? -7.742 -22.031 0.582 1 98.62 312 GLY B C 1
ATOM 5273 O O . GLY B 1 312 ? -8.906 -21.828 0.249 1 98.62 312 GLY B O 1
ATOM 5274 N N . PRO B 1 313 ? -7.215 -21.594 1.735 1 98.62 313 PRO B N 1
ATOM 5275 C CA . PRO B 1 313 ? -8.039 -20.844 2.678 1 98.62 313 PRO B CA 1
ATOM 5276 C C . PRO B 1 313 ? -8.672 -19.609 2.039 1 98.62 313 PRO B C 1
ATOM 5278 O O . PRO B 1 313 ? -9.828 -19.281 2.326 1 98.62 313 PRO B O 1
ATOM 5281 N N . ALA B 1 314 ? -7.977 -18.922 1.19 1 98.88 314 ALA B N 1
ATOM 5282 C CA . ALA B 1 314 ? -8.523 -17.719 0.541 1 98.88 314 ALA B CA 1
ATOM 5283 C C . ALA B 1 314 ? -9.695 -18.094 -0.368 1 98.88 314 ALA B C 1
ATOM 5285 O O . ALA B 1 314 ? -10.711 -17.391 -0.396 1 98.88 314 ALA B O 1
ATOM 5286 N N . ALA B 1 315 ? -9.547 -19.156 -1.115 1 98.88 315 ALA B N 1
ATOM 5287 C CA . ALA B 1 315 ? -10.609 -19.625 -2.002 1 98.88 315 ALA B CA 1
ATOM 5288 C C . ALA B 1 315 ? -11.852 -20.016 -1.208 1 98.88 315 ALA B C 1
ATOM 5290 O O . ALA B 1 315 ? -12.969 -19.625 -1.556 1 98.88 315 ALA B O 1
ATOM 5291 N N . ARG B 1 316 ? -11.672 -20.797 -0.159 1 98.75 316 ARG B N 1
ATOM 5292 C CA . ARG B 1 316 ? -12.797 -21.234 0.665 1 98.75 316 ARG B CA 1
ATOM 5293 C C . ARG B 1 316 ? -13.531 -20.047 1.263 1 98.75 316 ARG B C 1
ATOM 5295 O O . ARG B 1 316 ? -14.766 -20.031 1.311 1 98.75 316 ARG B O 1
ATOM 5302 N N . LYS B 1 317 ? -12.727 -19.078 1.696 1 98.69 317 LYS B N 1
ATOM 5303 C CA . LYS B 1 317 ? -13.312 -17.859 2.271 1 98.69 317 LYS B CA 1
ATOM 5304 C C . LYS B 1 317 ? -14.133 -17.109 1.233 1 98.69 317 LYS B C 1
ATOM 5306 O O . LYS B 1 317 ? -15.242 -16.641 1.525 1 98.69 317 LYS B O 1
ATOM 5311 N N . ALA B 1 318 ? -13.609 -16.938 0.041 1 98.75 318 ALA B N 1
ATOM 5312 C CA . ALA B 1 318 ? -14.32 -16.25 -1.03 1 98.75 318 ALA B CA 1
ATOM 5313 C C . ALA B 1 318 ? -15.602 -17 -1.403 1 98.75 318 ALA B C 1
ATOM 5315 O O . ALA B 1 318 ? -16.641 -16.375 -1.631 1 98.75 318 ALA B O 1
ATOM 5316 N N . LEU B 1 319 ? -15.539 -18.312 -1.514 1 98.81 319 LEU B N 1
ATOM 5317 C CA . LEU B 1 319 ? -16.688 -19.141 -1.838 1 98.81 319 LEU B CA 1
ATOM 5318 C C . LEU B 1 319 ? -17.781 -19 -0.771 1 98.81 319 LEU B C 1
ATOM 5320 O O . LEU B 1 319 ? -18.953 -18.828 -1.094 1 98.81 319 LEU B O 1
ATOM 5324 N N . ALA B 1 320 ? -17.344 -19.031 0.441 1 98.5 320 ALA B N 1
ATOM 5325 C CA . ALA B 1 320 ? -18.297 -18.891 1.543 1 98.5 320 ALA B CA 1
ATOM 5326 C C . ALA B 1 320 ? -19.016 -17.562 1.477 1 98.5 320 ALA B C 1
ATOM 5328 O O . ALA B 1 320 ? -20.234 -17.5 1.653 1 98.5 320 ALA B O 1
ATOM 5329 N N . LYS B 1 321 ? -18.328 -16.531 1.214 1 97.56 321 LYS B N 1
ATOM 5330 C CA . LYS B 1 321 ? -18.906 -15.188 1.135 1 97.56 321 LYS B CA 1
ATOM 5331 C C . LYS B 1 321 ? -19.891 -15.086 -0.027 1 97.56 321 LYS B C 1
ATOM 5333 O O . LYS B 1 321 ? -20.875 -14.336 0.044 1 97.56 321 LYS B O 1
ATOM 5338 N N . ALA B 1 322 ? -19.578 -15.797 -1.068 1 97.69 322 ALA B N 1
ATOM 5339 C CA . ALA B 1 322 ? -20.422 -15.734 -2.262 1 97.69 322 ALA B CA 1
ATOM 5340 C C . ALA B 1 322 ? -21.578 -16.719 -2.166 1 97.69 322 ALA B C 1
ATOM 5342 O O . ALA B 1 322 ? -22.484 -16.719 -3.018 1 97.69 322 ALA B O 1
ATOM 5343 N N . GLY B 1 323 ? -21.594 -17.578 -1.132 1 98.19 323 GLY B N 1
ATOM 5344 C CA . GLY B 1 323 ? -22.578 -18.641 -1.056 1 98.19 323 GLY B CA 1
ATOM 5345 C C . GLY B 1 323 ? -22.422 -19.672 -2.146 1 98.19 323 GLY B C 1
ATOM 5346 O O . GLY B 1 323 ? -23.406 -20.172 -2.686 1 98.19 323 GLY B O 1
ATOM 5347 N N . MET B 1 324 ? -21.172 -19.922 -2.514 1 98.5 324 MET B N 1
ATOM 5348 C CA . MET B 1 324 ? -20.844 -20.828 -3.611 1 98.5 324 MET B CA 1
ATOM 5349 C C . MET B 1 324 ? -19.953 -21.969 -3.133 1 98.5 324 MET B C 1
ATOM 5351 O O . MET B 1 324 ? -19.516 -21.984 -1.982 1 98.5 324 MET B O 1
ATOM 5355 N N . THR B 1 325 ? -19.812 -22.984 -3.975 1 98.44 325 THR B N 1
ATOM 5356 C CA . THR B 1 325 ? -18.844 -24.062 -3.82 1 98.44 325 THR B CA 1
ATOM 5357 C C . THR B 1 325 ? -17.922 -24.141 -5.039 1 98.44 325 THR B C 1
ATOM 5359 O O . THR B 1 325 ? -18.141 -23.438 -6.031 1 98.44 325 THR B O 1
ATOM 5362 N N . MET B 1 326 ? -16.969 -24.953 -4.914 1 98.19 326 MET B N 1
ATOM 5363 C CA . MET B 1 326 ? -16.031 -25.078 -6.027 1 98.19 326 MET B CA 1
ATOM 5364 C C . MET B 1 326 ? -16.75 -25.609 -7.273 1 98.19 326 MET B C 1
ATOM 5366 O O . MET B 1 326 ? -16.281 -25.375 -8.398 1 98.19 326 MET B O 1
ATOM 5370 N N . LYS B 1 327 ? -17.859 -26.25 -7.172 1 98 327 LYS B N 1
ATOM 5371 C CA . LYS B 1 327 ? -18.625 -26.781 -8.297 1 98 327 LYS B CA 1
ATOM 5372 C C . LYS B 1 327 ? -19.203 -25.656 -9.148 1 98 327 LYS B C 1
ATOM 5374 O O . LYS B 1 327 ? -19.516 -25.844 -10.328 1 98 327 LYS B O 1
ATOM 5379 N N . ASP B 1 328 ? -19.328 -24.484 -8.539 1 98.5 328 ASP B N 1
ATOM 5380 C CA . ASP B 1 328 ? -19.891 -23.328 -9.242 1 98.5 328 ASP B CA 1
ATOM 5381 C C . ASP B 1 328 ? -18.828 -22.625 -10.078 1 98.5 328 ASP B C 1
ATOM 5383 O O . ASP B 1 328 ? -19.156 -21.797 -10.93 1 98.5 328 ASP B O 1
ATOM 5387 N N . ILE B 1 329 ? -17.562 -22.922 -9.867 1 98.88 329 ILE B N 1
ATOM 5388 C CA . ILE B 1 329 ? -16.469 -22.266 -10.555 1 98.88 329 ILE B CA 1
ATOM 5389 C C . ILE B 1 329 ? -16.141 -23 -11.859 1 98.88 329 ILE B C 1
ATOM 5391 O O . ILE B 1 329 ? -15.875 -24.203 -11.852 1 98.88 329 ILE B O 1
ATOM 5395 N N . GLN B 1 330 ? -16.109 -22.234 -12.938 1 98.94 330 GLN B N 1
ATOM 5396 C CA . GLN B 1 330 ? -15.961 -22.859 -14.25 1 98.94 330 GLN B CA 1
ATOM 5397 C C . GLN B 1 330 ? -14.539 -22.703 -14.773 1 98.94 330 GLN B C 1
ATOM 5399 O O . GLN B 1 330 ? -14.109 -23.453 -15.648 1 98.94 330 GLN B O 1
ATOM 5404 N N . LEU B 1 331 ? -13.852 -21.703 -14.305 1 98.88 331 LEU B N 1
ATOM 5405 C CA . LEU B 1 331 ? -12.461 -21.453 -14.672 1 98.88 331 LEU B CA 1
ATOM 5406 C C . LEU B 1 331 ? -11.688 -20.875 -13.484 1 98.88 331 LEU B C 1
ATOM 5408 O O . LEU B 1 331 ? -12.219 -20.062 -12.727 1 98.88 331 LEU B O 1
ATOM 5412 N N . VAL B 1 332 ? -10.414 -21.328 -13.336 1 98.94 332 VAL B N 1
ATOM 5413 C CA . VAL B 1 332 ? -9.562 -20.844 -12.25 1 98.94 332 VAL B CA 1
ATOM 5414 C C . VAL B 1 332 ? -8.242 -20.328 -12.82 1 98.94 332 VAL B C 1
ATOM 5416 O O . VAL B 1 332 ? -7.633 -20.969 -13.68 1 98.94 332 VAL B O 1
ATOM 5419 N N . GLU B 1 333 ? -7.891 -19.172 -12.445 1 98.94 333 GLU B N 1
ATOM 5420 C CA . GLU B 1 333 ? -6.516 -18.703 -12.586 1 98.94 333 GLU B CA 1
ATOM 5421 C C . GLU B 1 333 ? -5.812 -18.641 -11.234 1 98.94 333 GLU B C 1
ATOM 5423 O O . GLU B 1 333 ? -6.254 -17.922 -10.328 1 98.94 333 GLU B O 1
ATOM 5428 N N . ILE B 1 334 ? -4.781 -19.406 -11.039 1 98.94 334 ILE B N 1
ATOM 5429 C CA . ILE B 1 334 ? -3.928 -19.375 -9.859 1 98.94 334 ILE B CA 1
ATOM 5430 C C . ILE B 1 334 ? -2.471 -19.188 -10.273 1 98.94 334 ILE B C 1
ATOM 5432 O O . ILE B 1 334 ? -2.004 -19.844 -11.211 1 98.94 334 ILE B O 1
ATOM 5436 N N . ASN B 1 335 ? -1.771 -18.297 -9.625 1 98.88 335 ASN B N 1
ATOM 5437 C CA . ASN B 1 335 ? -0.381 -18.031 -9.977 1 98.88 335 ASN B CA 1
ATOM 5438 C C . ASN B 1 335 ? 0.505 -19.25 -9.742 1 98.88 335 ASN B C 1
ATOM 5440 O O . ASN B 1 335 ? 0.442 -19.875 -8.68 1 98.88 335 ASN B O 1
ATOM 5444 N N . GLU B 1 336 ? 1.295 -19.5 -10.734 1 98.69 336 GLU B N 1
ATOM 5445 C CA . GLU B 1 336 ? 2.244 -20.609 -10.68 1 98.69 336 GLU B CA 1
ATOM 5446 C C . GLU B 1 336 ? 3.598 -20.141 -10.148 1 98.69 336 GLU B C 1
ATOM 5448 O O . GLU B 1 336 ? 4.629 -20.344 -10.797 1 98.69 336 GLU B O 1
ATOM 5453 N N . ALA B 1 337 ? 3.576 -19.641 -8.891 1 98.62 337 ALA B N 1
ATOM 5454 C CA . ALA B 1 337 ? 4.863 -19.219 -8.336 1 98.62 337 ALA B CA 1
ATOM 5455 C C . ALA B 1 337 ? 5.867 -20.375 -8.367 1 98.62 337 ALA B C 1
ATOM 5457 O O . ALA B 1 337 ? 7.027 -20.172 -8.734 1 98.62 337 ALA B O 1
ATOM 5458 N N . PHE B 1 338 ? 5.438 -21.5 -7.934 1 98.69 338 PHE B N 1
ATOM 5459 C CA . PHE B 1 338 ? 6.062 -22.812 -8.031 1 98.69 338 PHE B CA 1
ATOM 5460 C C . PHE B 1 338 ? 5.039 -23.875 -8.414 1 98.69 338 PHE B C 1
ATOM 5462 O O . PHE B 1 338 ? 3.861 -23.766 -8.062 1 98.69 338 PHE B O 1
ATOM 5469 N N . ALA B 1 339 ? 5.508 -24.859 -9.102 1 98.88 339 ALA B N 1
ATOM 5470 C CA . ALA B 1 339 ? 4.586 -25.875 -9.617 1 98.88 339 ALA B CA 1
ATOM 5471 C C . ALA B 1 339 ? 3.76 -26.5 -8.492 1 98.88 339 ALA B C 1
ATOM 5473 O O . ALA B 1 339 ? 2.594 -26.844 -8.688 1 98.88 339 ALA B O 1
ATOM 5474 N N . VAL B 1 340 ? 4.293 -26.516 -7.324 1 98.69 340 VAL B N 1
ATOM 5475 C CA . VAL B 1 340 ? 3.639 -27.172 -6.199 1 98.69 340 VAL B CA 1
ATOM 5476 C C . VAL B 1 340 ? 2.406 -26.375 -5.777 1 98.69 340 VAL B C 1
ATOM 5478 O O . VAL B 1 340 ? 1.452 -26.938 -5.234 1 98.69 340 VAL B O 1
ATOM 5481 N N . VAL B 1 341 ? 2.324 -25.078 -6.07 1 98.81 341 VAL B N 1
ATOM 5482 C CA . VAL B 1 341 ? 1.259 -24.203 -5.586 1 98.81 341 VAL B CA 1
ATOM 5483 C C . VAL B 1 341 ? -0.06 -24.578 -6.258 1 98.81 341 VAL B C 1
ATOM 5485 O O . VAL B 1 341 ? -1.026 -24.953 -5.586 1 98.81 341 VAL B O 1
ATOM 5488 N N . PRO B 1 342 ? -0.127 -24.562 -7.59 1 98.81 342 PRO B N 1
ATOM 5489 C CA . PRO B 1 342 ? -1.388 -24.984 -8.195 1 98.81 342 PRO B CA 1
ATOM 5490 C C . PRO B 1 342 ? -1.684 -26.469 -7.949 1 98.81 342 PRO B C 1
ATOM 5492 O O . PRO B 1 342 ? -2.848 -26.859 -7.832 1 98.81 342 PRO B O 1
ATOM 5495 N N . LEU B 1 343 ? -0.63 -27.359 -7.891 1 98.81 343 LEU B N 1
ATOM 5496 C CA . LEU B 1 343 ? -0.854 -28.781 -7.648 1 98.81 343 LEU B CA 1
ATOM 5497 C C . LEU B 1 343 ? -1.567 -29 -6.316 1 98.81 343 LEU B C 1
ATOM 5499 O O . LEU B 1 343 ? -2.557 -29.734 -6.25 1 98.81 343 LEU B O 1
ATOM 5503 N N . LYS B 1 344 ? -1.056 -28.375 -5.32 1 98.62 344 LYS B N 1
ATOM 5504 C CA . LYS B 1 344 ? -1.654 -28.531 -3.998 1 98.62 344 LYS B CA 1
ATOM 5505 C C . LYS B 1 344 ? -3.055 -27.922 -3.953 1 98.62 344 LYS B C 1
ATOM 5507 O O . LYS B 1 344 ? -3.967 -28.5 -3.355 1 98.62 344 LYS B O 1
ATOM 5512 N N . PHE B 1 345 ? -3.219 -26.812 -4.551 1 98.75 345 PHE B N 1
ATOM 5513 C CA . PHE B 1 345 ? -4.52 -26.141 -4.613 1 98.75 345 PHE B CA 1
ATOM 5514 C C . PHE B 1 345 ? -5.562 -27.062 -5.234 1 98.75 345 PHE B C 1
ATOM 5516 O O . PHE B 1 345 ? -6.648 -27.25 -4.676 1 98.75 345 PHE B O 1
ATOM 5523 N N . MET B 1 346 ? -5.227 -27.594 -6.363 1 98.69 346 MET B N 1
ATOM 5524 C CA . MET B 1 346 ? -6.152 -28.484 -7.074 1 98.69 346 MET B CA 1
ATOM 5525 C C . MET B 1 346 ? -6.48 -29.703 -6.234 1 98.69 346 MET B C 1
ATOM 5527 O O . MET B 1 346 ? -7.641 -30.109 -6.152 1 98.69 346 MET B O 1
ATOM 5531 N N . ARG B 1 347 ? -5.477 -30.25 -5.637 1 98.44 347 ARG B N 1
ATOM 5532 C CA . ARG B 1 347 ? -5.699 -31.438 -4.805 1 98.44 347 ARG B CA 1
ATOM 5533 C C . ARG B 1 347 ? -6.566 -31.094 -3.598 1 98.44 347 ARG B C 1
ATOM 5535 O O . ARG B 1 347 ? -7.559 -31.781 -3.328 1 98.44 347 ARG B O 1
ATOM 5542 N N . ASP B 1 348 ? -6.195 -30 -2.895 1 97.88 348 ASP B N 1
ATOM 5543 C CA . ASP B 1 348 ? -6.859 -29.641 -1.646 1 97.88 348 ASP B CA 1
ATOM 5544 C C . ASP B 1 348 ? -8.328 -29.297 -1.887 1 97.88 348 ASP B C 1
ATOM 5546 O O . ASP B 1 348 ? -9.172 -29.531 -1.02 1 97.88 348 ASP B O 1
ATOM 5550 N N . LEU B 1 349 ? -8.594 -28.734 -3.057 1 98.5 349 LEU B N 1
ATOM 5551 C CA . LEU B 1 349 ? -9.953 -28.266 -3.312 1 98.5 349 LEU B CA 1
ATOM 5552 C C . LEU B 1 349 ? -10.648 -29.172 -4.328 1 98.5 349 LEU B C 1
ATOM 5554 O O . LEU B 1 349 ? -11.773 -28.875 -4.75 1 98.5 349 LEU B O 1
ATOM 5558 N N . ASN B 1 350 ? -10.016 -30.25 -4.699 1 97.94 350 ASN B N 1
ATOM 5559 C CA . ASN B 1 350 ? -10.555 -31.203 -5.664 1 97.94 350 ASN B CA 1
ATOM 5560 C C . ASN B 1 350 ? -10.992 -30.5 -6.949 1 97.94 350 ASN B C 1
ATOM 5562 O O . ASN B 1 350 ? -12.148 -30.641 -7.371 1 97.94 350 ASN B O 1
ATOM 5566 N N . VAL B 1 351 ? -10.102 -29.766 -7.52 1 98.5 351 VAL B N 1
ATOM 5567 C CA . VAL B 1 351 ? -10.375 -29.016 -8.734 1 98.5 351 VAL B CA 1
ATOM 5568 C C . VAL B 1 351 ? -9.875 -29.781 -9.953 1 98.5 351 VAL B C 1
ATOM 5570 O O . VAL B 1 351 ? -8.766 -30.312 -9.938 1 98.5 351 VAL B O 1
ATOM 5573 N N . ASP B 1 352 ? -10.68 -29.859 -10.977 1 98.19 352 ASP B N 1
ATOM 5574 C CA . ASP B 1 352 ? -10.273 -30.453 -12.25 1 98.19 352 ASP B CA 1
ATOM 5575 C C . ASP B 1 352 ? -9.148 -29.641 -12.891 1 98.19 352 ASP B C 1
ATOM 5577 O O . ASP B 1 352 ? -9.32 -28.453 -13.188 1 98.19 352 ASP B O 1
ATOM 5581 N N . PRO B 1 353 ? -7.977 -30.266 -13.117 1 98.44 353 PRO B N 1
ATOM 5582 C CA . PRO B 1 353 ? -6.863 -29.547 -13.742 1 98.44 353 PRO B CA 1
ATOM 5583 C C . PRO B 1 353 ? -7.242 -28.922 -15.094 1 98.44 353 PRO B C 1
ATOM 5585 O O . PRO B 1 353 ? -6.621 -27.953 -15.523 1 98.44 353 PRO B O 1
ATOM 5588 N N . ALA B 1 354 ? -8.266 -29.406 -15.727 1 98.31 354 ALA B N 1
ATOM 5589 C CA . ALA B 1 354 ? -8.656 -28.953 -17.062 1 98.31 354 ALA B CA 1
ATOM 5590 C C . ALA B 1 354 ? -9.203 -27.531 -17.031 1 98.31 354 ALA B C 1
ATOM 5592 O O . ALA B 1 354 ? -9.32 -26.891 -18.078 1 98.31 354 ALA B O 1
ATOM 5593 N N . ILE B 1 355 ? -9.555 -26.984 -15.828 1 98.81 355 ILE B N 1
ATOM 5594 C CA . ILE B 1 355 ? -10.141 -25.641 -15.773 1 98.81 355 ILE B CA 1
ATOM 5595 C C . ILE B 1 355 ? -9.164 -24.688 -15.102 1 98.81 355 ILE B C 1
ATOM 5597 O O . ILE B 1 355 ? -9.516 -23.547 -14.789 1 98.81 355 ILE B O 1
ATOM 5601 N N . VAL B 1 356 ? -7.93 -25.141 -14.805 1 98.88 356 VAL B N 1
ATOM 5602 C CA . VAL B 1 356 ? -6.961 -24.312 -14.086 1 98.88 356 VAL B CA 1
ATOM 5603 C C . VAL B 1 356 ? -5.871 -23.844 -15.039 1 98.88 356 VAL B C 1
ATOM 5605 O O . VAL B 1 356 ? -5.215 -24.656 -15.703 1 98.88 356 VAL B O 1
ATOM 5608 N N . ASN B 1 357 ? -5.684 -22.562 -15.086 1 98.88 357 ASN B N 1
ATOM 5609 C CA . ASN B 1 357 ? -4.633 -21.953 -15.898 1 98.88 357 ASN B CA 1
ATOM 5610 C C . ASN B 1 357 ? -4.625 -22.516 -17.312 1 98.88 357 ASN B C 1
ATOM 5612 O O . ASN B 1 357 ? -3.592 -22.969 -17.797 1 98.88 357 ASN B O 1
ATOM 5616 N N . VAL B 1 358 ? -5.746 -22.359 -18 1 98.88 358 VAL B N 1
ATOM 5617 C CA . VAL B 1 358 ? -5.965 -23.078 -19.25 1 98.88 358 VAL B CA 1
ATOM 5618 C C . VAL B 1 358 ? -5.195 -22.391 -20.375 1 98.88 358 VAL B C 1
ATOM 5620 O O . VAL B 1 358 ? -5.039 -22.969 -21.469 1 98.88 358 VAL B O 1
ATOM 5623 N N . ASN B 1 359 ? -4.625 -21.219 -20.109 1 98.81 359 ASN B N 1
ATOM 5624 C CA . ASN B 1 359 ? -3.807 -20.516 -21.078 1 98.81 359 ASN B CA 1
ATOM 5625 C C . ASN B 1 359 ? -2.354 -20.422 -20.625 1 98.81 359 ASN B C 1
ATOM 5627 O O . ASN B 1 359 ? -1.623 -19.516 -21.062 1 98.81 359 ASN B O 1
ATOM 5631 N N . GLY B 1 360 ? -1.958 -21.297 -19.719 1 98.69 360 GLY B N 1
ATOM 5632 C CA . GLY B 1 360 ? -0.628 -21.203 -19.141 1 98.69 360 GLY B CA 1
ATOM 5633 C C . GLY B 1 360 ? -0.549 -20.25 -17.953 1 98.69 360 GLY B C 1
ATOM 5634 O O . GLY B 1 360 ? -1.41 -19.391 -17.797 1 98.69 360 GLY B O 1
ATOM 5635 N N . GLY B 1 361 ? 0.414 -20.469 -17.141 1 98.56 361 GLY B N 1
ATOM 5636 C CA . GLY B 1 361 ? 0.616 -19.641 -15.969 1 98.56 361 GLY B CA 1
ATOM 5637 C C . GLY B 1 361 ? 2.012 -19.047 -15.883 1 98.56 361 GLY B C 1
ATOM 5638 O O . GLY B 1 361 ? 2.67 -18.859 -16.906 1 98.56 361 GLY B O 1
ATOM 5639 N N . ALA B 1 362 ? 2.436 -18.719 -14.727 1 98.81 362 ALA B N 1
ATOM 5640 C CA . ALA B 1 362 ? 3.641 -17.922 -14.492 1 98.81 362 ALA B CA 1
ATOM 5641 C C . ALA B 1 362 ? 4.898 -18.734 -14.781 1 98.81 362 ALA B C 1
ATOM 5643 O O . ALA B 1 362 ? 5.98 -18.172 -14.961 1 98.81 362 ALA B O 1
ATOM 5644 N N . ILE B 1 363 ? 4.797 -20.062 -14.742 1 98.88 363 ILE B N 1
ATOM 5645 C CA . ILE B 1 363 ? 5.945 -20.875 -15.125 1 98.88 363 ILE B CA 1
ATOM 5646 C C . ILE B 1 363 ? 6.293 -20.625 -16.594 1 98.88 363 ILE B C 1
ATOM 5648 O O . ILE B 1 363 ? 7.469 -20.547 -16.953 1 98.88 363 ILE B O 1
ATOM 5652 N N . ALA B 1 364 ? 5.285 -20.469 -17.406 1 98.81 364 ALA B N 1
ATOM 5653 C CA . ALA B 1 364 ? 5.496 -20.234 -18.828 1 98.81 364 ALA B CA 1
ATOM 5654 C C . ALA B 1 364 ? 5.59 -18.75 -19.156 1 98.81 364 ALA B C 1
ATOM 5656 O O . ALA B 1 364 ? 6.387 -18.328 -20 1 98.81 364 ALA B O 1
ATOM 5657 N N . LEU B 1 365 ? 4.785 -17.938 -18.484 1 98.75 365 LEU B N 1
ATOM 5658 C CA . LEU B 1 365 ? 4.602 -16.547 -18.891 1 98.75 365 LEU B CA 1
ATOM 5659 C C . LEU B 1 365 ? 5.43 -15.617 -18.016 1 98.75 365 LEU B C 1
ATOM 5661 O O . LEU B 1 365 ? 5.707 -14.477 -18.406 1 98.75 365 LEU B O 1
ATOM 5665 N N . GLY B 1 366 ? 5.77 -16.031 -16.859 1 98.75 366 GLY B N 1
ATOM 5666 C CA . GLY B 1 366 ? 6.504 -15.195 -15.93 1 98.75 366 GLY B CA 1
ATOM 5667 C C . GLY B 1 366 ? 5.609 -14.531 -14.898 1 98.75 366 GLY B C 1
ATOM 5668 O O . GLY B 1 366 ? 4.387 -14.555 -15.023 1 98.75 366 GLY B O 1
ATOM 5669 N N . HIS B 1 367 ? 6.246 -14.016 -13.875 1 98.69 367 HIS B N 1
ATOM 5670 C CA . HIS B 1 367 ? 5.535 -13.531 -12.703 1 98.69 367 HIS B CA 1
ATOM 5671 C C . HIS B 1 367 ? 6.07 -12.18 -12.25 1 98.69 367 HIS B C 1
ATOM 5673 O O . HIS B 1 367 ? 6.859 -12.094 -11.312 1 98.69 367 HIS B O 1
ATOM 5679 N N . PRO B 1 368 ? 5.652 -11.078 -12.922 1 98.81 368 PRO B N 1
ATOM 5680 C CA . PRO B 1 368 ? 5.938 -9.781 -12.289 1 98.81 368 PRO B CA 1
ATOM 5681 C C . PRO B 1 368 ? 5.16 -9.578 -10.992 1 98.81 368 PRO B C 1
ATOM 5683 O O . PRO B 1 368 ? 3.951 -9.328 -11.031 1 98.81 368 PRO B O 1
ATOM 5686 N N . ILE B 1 369 ? 5.805 -9.586 -9.922 1 98.12 369 ILE B N 1
ATOM 5687 C CA . ILE B 1 369 ? 5.297 -9.797 -8.57 1 98.12 369 ILE B CA 1
ATOM 5688 C C . ILE B 1 369 ? 4.09 -8.898 -8.328 1 98.12 369 ILE B C 1
ATOM 5690 O O . ILE B 1 369 ? 2.959 -9.383 -8.227 1 98.12 369 ILE B O 1
ATOM 5694 N N . GLY B 1 370 ? 4.234 -7.59 -8.43 1 98.56 370 GLY B N 1
ATOM 5695 C CA . GLY B 1 370 ? 3.201 -6.633 -8.07 1 98.56 370 GLY B CA 1
ATOM 5696 C C . GLY B 1 370 ? 2.062 -6.582 -9.07 1 98.56 370 GLY B C 1
ATOM 5697 O O . GLY B 1 370 ? 0.986 -6.062 -8.766 1 98.56 370 GLY B O 1
ATOM 5698 N N . ALA B 1 371 ? 2.191 -7.211 -10.242 1 98.88 371 ALA B N 1
ATOM 5699 C CA . ALA B 1 371 ? 1.251 -7.023 -11.344 1 98.88 371 ALA B CA 1
ATOM 5700 C C . ALA B 1 371 ? 0.446 -8.297 -11.602 1 98.88 371 ALA B C 1
ATOM 5702 O O . ALA B 1 371 ? -0.646 -8.242 -12.172 1 98.88 371 ALA B O 1
ATOM 5703 N N . THR B 1 372 ? 0.944 -9.391 -11.156 1 98.88 372 THR B N 1
ATOM 5704 C CA . THR B 1 372 ? 0.458 -10.688 -11.602 1 98.88 372 THR B CA 1
ATOM 5705 C C . THR B 1 372 ? -1.02 -10.859 -11.266 1 98.88 372 THR B C 1
ATOM 5707 O O . THR B 1 372 ? -1.788 -11.391 -12.07 1 98.88 372 THR B O 1
ATOM 5710 N N . GLY B 1 373 ? -1.395 -10.406 -10.086 1 98.94 373 GLY B N 1
ATOM 5711 C CA . GLY B 1 373 ? -2.779 -10.578 -9.672 1 98.94 373 GLY B CA 1
ATOM 5712 C C . GLY B 1 373 ? -3.77 -9.945 -10.633 1 98.94 373 GLY B C 1
ATOM 5713 O O . GLY B 1 373 ? -4.809 -10.531 -10.938 1 98.94 373 GLY B O 1
ATOM 5714 N N . ALA B 1 374 ? -3.479 -8.781 -11.086 1 98.94 374 ALA B N 1
ATOM 5715 C CA . ALA B 1 374 ? -4.344 -8.117 -12.055 1 98.94 374 ALA B CA 1
ATOM 5716 C C . ALA B 1 374 ? -4.273 -8.805 -13.414 1 98.94 374 ALA B C 1
ATOM 5718 O O . ALA B 1 374 ? -5.285 -8.914 -14.109 1 98.94 374 ALA B O 1
ATOM 5719 N N . MET B 1 375 ? -3.092 -9.289 -13.773 1 98.94 375 MET B N 1
ATOM 5720 C CA . MET B 1 375 ? -2.898 -9.938 -15.07 1 98.94 375 MET B CA 1
ATOM 5721 C C . MET B 1 375 ? -3.705 -11.227 -15.156 1 98.94 375 MET B C 1
ATOM 5723 O O . MET B 1 375 ? -4.359 -11.484 -16.172 1 98.94 375 MET B O 1
ATOM 5727 N N . ILE B 1 376 ? -3.666 -11.969 -14.062 1 98.88 376 ILE B N 1
ATOM 5728 C CA . ILE B 1 376 ? -4.328 -13.266 -14.172 1 98.88 376 ILE B CA 1
ATOM 5729 C C . ILE B 1 376 ? -5.84 -13.086 -14.07 1 98.88 376 ILE B C 1
ATOM 5731 O O . ILE B 1 376 ? -6.602 -13.844 -14.672 1 98.88 376 ILE B O 1
ATOM 5735 N N . LEU B 1 377 ? -6.305 -12.055 -13.375 1 98.94 377 LEU B N 1
ATOM 5736 C CA . LEU B 1 377 ? -7.734 -11.766 -13.398 1 98.94 377 LEU B CA 1
ATOM 5737 C C . LEU B 1 377 ? -8.188 -11.391 -14.812 1 98.94 377 LEU B C 1
ATOM 5739 O O . LEU B 1 377 ? -9.266 -11.805 -15.25 1 98.94 377 LEU B O 1
ATOM 5743 N N . GLY B 1 378 ? -7.391 -10.555 -15.484 1 98.88 378 GLY B N 1
ATOM 5744 C CA . GLY B 1 378 ? -7.699 -10.219 -16.875 1 98.88 378 GLY B CA 1
ATOM 5745 C C . GLY B 1 378 ? -7.73 -11.422 -17.781 1 98.88 378 GLY B C 1
ATOM 5746 O O . GLY B 1 378 ? -8.633 -11.555 -18.625 1 98.88 378 GLY B O 1
ATOM 5747 N N . THR B 1 379 ? -6.734 -12.258 -17.656 1 98.81 379 THR B N 1
ATOM 5748 C CA . THR B 1 379 ? -6.676 -13.484 -18.453 1 98.81 379 THR B CA 1
ATOM 5749 C C . THR B 1 379 ? -7.91 -14.352 -18.203 1 98.81 379 THR B C 1
ATOM 5751 O O . THR B 1 379 ? -8.477 -14.914 -19.141 1 98.81 379 THR B O 1
ATOM 5754 N N . LEU B 1 380 ? -8.266 -14.43 -16.938 1 98.94 380 LEU B N 1
ATOM 5755 C CA . LEU B 1 380 ? -9.445 -15.18 -16.531 1 98.94 380 LEU B CA 1
ATOM 5756 C C . LEU B 1 380 ? -10.688 -14.648 -17.234 1 98.94 380 LEU B C 1
ATOM 5758 O O . LEU B 1 380 ? -11.453 -15.422 -17.828 1 98.94 380 LEU B O 1
ATOM 5762 N N . LEU B 1 381 ? -10.883 -13.367 -17.188 1 98.94 381 LEU B N 1
ATOM 5763 C CA . LEU B 1 381 ? -12.055 -12.734 -17.766 1 98.94 381 LEU B CA 1
ATOM 5764 C C . LEU B 1 381 ? -12.094 -12.938 -19.281 1 98.94 381 LEU B C 1
ATOM 5766 O O . LEU B 1 381 ? -13.133 -13.297 -19.844 1 98.94 381 LEU B O 1
ATOM 5770 N N . ASP B 1 382 ? -10.969 -12.703 -19.953 1 98.81 382 ASP B N 1
ATOM 5771 C CA . ASP B 1 382 ? -10.891 -12.891 -21.406 1 98.81 382 ASP B CA 1
ATOM 5772 C C . ASP B 1 382 ? -11.242 -14.328 -21.781 1 98.81 382 ASP B C 1
ATOM 5774 O O . ASP B 1 382 ? -11.961 -14.555 -22.766 1 98.81 382 ASP B O 1
ATOM 5778 N N . GLU B 1 383 ? -10.711 -15.234 -21.047 1 98.81 383 GLU B N 1
ATOM 5779 C CA . GLU B 1 383 ? -10.945 -16.641 -21.375 1 98.81 383 GLU B CA 1
ATOM 5780 C C . GLU B 1 383 ? -12.398 -17.031 -21.109 1 98.81 383 GLU B C 1
ATOM 5782 O O . GLU B 1 383 ? -12.977 -17.812 -21.859 1 98.81 383 GLU B O 1
ATOM 5787 N N . MET B 1 384 ? -12.953 -16.562 -20.016 1 98.88 384 MET B N 1
ATOM 5788 C CA . MET B 1 384 ? -14.359 -16.812 -19.734 1 98.88 384 MET B CA 1
ATOM 5789 C C . MET B 1 384 ? -15.234 -16.328 -20.891 1 98.88 384 MET B C 1
ATOM 5791 O O . MET B 1 384 ? -16.156 -17.031 -21.312 1 98.88 384 MET B O 1
ATOM 5795 N N . GLU B 1 385 ? -14.953 -15.188 -21.375 1 98.81 385 GLU B N 1
ATOM 5796 C CA . GLU B 1 385 ? -15.703 -14.656 -22.5 1 98.81 385 GLU B CA 1
ATOM 5797 C C . GLU B 1 385 ? -15.5 -15.516 -23.75 1 98.81 385 GLU B C 1
ATOM 5799 O O . GLU B 1 385 ? -16.469 -15.812 -24.469 1 98.81 385 GLU B O 1
ATOM 5804 N N . ARG B 1 386 ? -14.289 -15.867 -24.031 1 98.5 386 ARG B N 1
ATOM 5805 C CA . ARG B 1 386 ? -13.977 -16.672 -25.219 1 98.5 386 ARG B CA 1
ATOM 5806 C C . ARG B 1 386 ? -14.711 -18 -25.188 1 98.5 386 ARG B C 1
ATOM 5808 O O . ARG B 1 386 ? -15.188 -18.484 -26.219 1 98.5 386 ARG B O 1
ATOM 5815 N N . ARG B 1 387 ? -14.867 -18.609 -24.047 1 98.38 387 ARG B N 1
ATOM 5816 C CA . ARG B 1 387 ? -15.461 -19.938 -23.891 1 98.38 387 ARG B CA 1
ATOM 5817 C C . ARG B 1 387 ? -16.938 -19.844 -23.516 1 98.38 387 ARG B C 1
ATOM 5819 O O . ARG B 1 387 ? -17.594 -20.875 -23.297 1 98.38 387 ARG B O 1
ATOM 5826 N N . ASP B 1 388 ? -17.453 -18.688 -23.391 1 98.62 388 ASP B N 1
ATOM 5827 C CA . ASP B 1 388 ? -18.828 -18.422 -22.984 1 98.62 388 ASP B CA 1
ATOM 5828 C C . ASP B 1 388 ? -19.125 -19.047 -21.625 1 98.62 388 ASP B C 1
ATOM 5830 O O . ASP B 1 388 ? -20.094 -19.781 -21.469 1 98.62 388 ASP B O 1
ATOM 5834 N N . LEU B 1 389 ? -18.172 -18.859 -20.672 1 98.75 389 LEU B N 1
ATOM 5835 C CA . LEU B 1 389 ? -18.328 -19.281 -19.297 1 98.75 389 LEU B CA 1
ATOM 5836 C C . LEU B 1 389 ? -18.734 -18.109 -18.406 1 98.75 389 LEU B C 1
ATOM 5838 O O . LEU B 1 389 ? -18.516 -16.953 -18.766 1 98.75 389 LEU B O 1
ATOM 5842 N N . SER B 1 390 ? -19.297 -18.391 -17.281 1 98.5 390 SER B N 1
ATOM 5843 C CA . SER B 1 390 ? -19.969 -17.344 -16.531 1 98.5 390 SER B CA 1
ATOM 5844 C C . SER B 1 390 ? -19.188 -16.984 -15.266 1 98.5 390 SER B C 1
ATOM 5846 O O . SER B 1 390 ? -19.094 -15.82 -14.883 1 98.5 390 SER B O 1
ATOM 5848 N N . VAL B 1 391 ? -18.672 -17.984 -14.508 1 98.88 391 VAL B N 1
ATOM 5849 C CA . VAL B 1 391 ? -18.109 -17.734 -13.188 1 98.88 391 VAL B CA 1
ATOM 5850 C C . VAL B 1 391 ? -16.656 -18.219 -13.148 1 98.88 391 VAL B C 1
ATOM 5852 O O . VAL B 1 391 ? -16.359 -19.344 -13.547 1 98.88 391 VAL B O 1
ATOM 5855 N N . GLY B 1 392 ? -15.75 -17.344 -12.688 1 98.94 392 GLY B N 1
ATOM 5856 C CA . GLY B 1 392 ? -14.336 -17.672 -12.547 1 98.94 392 GLY B CA 1
ATOM 5857 C C . GLY B 1 392 ? -13.742 -17.219 -11.227 1 98.94 392 GLY B C 1
ATOM 5858 O O . GLY B 1 392 ? -14.328 -16.375 -10.539 1 98.94 392 GLY B O 1
ATOM 5859 N N . MET B 1 393 ? -12.625 -17.812 -10.875 1 98.94 393 MET B N 1
ATOM 5860 C CA . MET B 1 393 ? -11.914 -17.469 -9.648 1 98.94 393 MET B CA 1
ATOM 5861 C C . MET B 1 393 ? -10.438 -17.188 -9.938 1 98.94 393 MET B C 1
ATOM 5863 O O . MET B 1 393 ? -9.812 -17.906 -10.719 1 98.94 393 MET B O 1
ATOM 5867 N N . ALA B 1 394 ? -9.922 -16.172 -9.32 1 98.94 394 ALA B N 1
ATOM 5868 C CA . ALA B 1 394 ? -8.492 -15.875 -9.344 1 98.94 394 ALA B CA 1
ATOM 5869 C C . ALA B 1 394 ? -7.906 -15.867 -7.938 1 98.94 394 ALA B C 1
ATOM 5871 O O . ALA B 1 394 ? -8.539 -15.383 -7 1 98.94 394 ALA B O 1
ATOM 5872 N N . THR B 1 395 ? -6.746 -16.453 -7.734 1 98.94 395 THR B N 1
ATOM 5873 C CA . THR B 1 395 ? -6.035 -16.406 -6.465 1 98.94 395 THR B CA 1
ATOM 5874 C C . THR B 1 395 ? -4.535 -16.609 -6.676 1 98.94 395 THR B C 1
ATOM 5876 O O . THR B 1 395 ? -4.094 -16.906 -7.785 1 98.94 395 THR B O 1
ATOM 5879 N N . LEU B 1 396 ? -3.748 -16.312 -5.75 1 98.69 396 LEU B N 1
ATOM 5880 C CA . LEU B 1 396 ? -2.307 -16.531 -5.781 1 98.69 396 LEU B CA 1
ATOM 5881 C C . LEU B 1 396 ? -1.713 -16.453 -4.379 1 98.69 396 LEU B C 1
ATOM 5883 O O . LEU B 1 396 ? -2.201 -15.703 -3.533 1 98.69 396 LEU B O 1
ATOM 5887 N N . CYS B 1 397 ? -0.666 -17.188 -4.172 1 98.5 397 CYS B N 1
ATOM 5888 C CA . CYS B 1 397 ? 0.035 -17.141 -2.893 1 98.5 397 CYS B CA 1
ATOM 5889 C C . CYS B 1 397 ? 0.86 -15.867 -2.768 1 98.5 397 CYS B C 1
ATOM 5891 O O . CYS B 1 397 ? 1.215 -15.258 -3.775 1 98.5 397 CYS B O 1
ATOM 5893 N N . ALA B 1 398 ? 1.053 -15.469 -1.611 1 98.38 398 ALA B N 1
ATOM 5894 C CA . ALA B 1 398 ? 1.925 -14.344 -1.288 1 98.38 398 ALA B CA 1
ATOM 5895 C C . ALA B 1 398 ? 2.883 -14.695 -0.154 1 98.38 398 ALA B C 1
ATOM 5897 O O . ALA B 1 398 ? 2.525 -15.445 0.757 1 98.38 398 ALA B O 1
ATOM 5898 N N . ALA B 1 399 ? 4.117 -14.156 -0.212 1 97.12 399 ALA B N 1
ATOM 5899 C CA . ALA B 1 399 ? 5.055 -14.297 0.898 1 97.12 399 ALA B CA 1
ATOM 5900 C C . ALA B 1 399 ? 4.402 -13.914 2.223 1 97.12 399 ALA B C 1
ATOM 5902 O O . ALA B 1 399 ? 3.369 -13.242 2.24 1 97.12 399 ALA B O 1
ATOM 5903 N N . GLY B 1 400 ? 4.984 -14.375 3.281 1 97.38 400 GLY B N 1
ATOM 5904 C CA . GLY B 1 400 ? 4.398 -14.133 4.59 1 97.38 400 GLY B CA 1
ATOM 5905 C C . GLY B 1 400 ? 3.207 -15.023 4.887 1 97.38 400 GLY B C 1
ATOM 5906 O O . GLY B 1 400 ? 2.615 -14.945 5.965 1 97.38 400 GLY B O 1
ATOM 5907 N N . GLY B 1 401 ? 2.861 -15.906 3.988 1 98.31 401 GLY B N 1
ATOM 5908 C CA . GLY B 1 401 ? 1.78 -16.859 4.195 1 98.31 401 GLY B CA 1
ATOM 5909 C C . GLY B 1 401 ? 0.404 -16.25 4.016 1 98.31 401 GLY B C 1
ATOM 5910 O O . GLY B 1 401 ? -0.464 -16.391 4.879 1 98.31 401 GLY B O 1
ATOM 5911 N N . MET B 1 402 ? 0.207 -15.57 2.914 1 98.75 402 MET B N 1
ATOM 5912 C CA . MET B 1 402 ? -1.072 -14.914 2.654 1 98.75 402 MET B CA 1
ATOM 5913 C C . MET B 1 402 ? -1.577 -15.25 1.254 1 98.75 402 MET B C 1
ATOM 5915 O O . MET B 1 402 ? -0.849 -15.828 0.448 1 98.75 402 MET B O 1
ATOM 5919 N N . ALA B 1 403 ? -2.82 -14.898 1.002 1 98.94 403 ALA B N 1
ATOM 5920 C CA . ALA B 1 403 ? -3.357 -15 -0.352 1 98.94 403 ALA B CA 1
ATOM 5921 C C . ALA B 1 403 ? -4.648 -14.203 -0.492 1 98.94 403 ALA B C 1
ATOM 5923 O O . ALA B 1 403 ? -5.52 -14.258 0.38 1 98.94 403 ALA B O 1
ATOM 5924 N N . PRO B 1 404 ? -4.746 -13.438 -1.518 1 98.94 404 PRO B N 1
ATOM 5925 C CA . PRO B 1 404 ? -6.051 -12.906 -1.928 1 98.94 404 PRO B CA 1
ATOM 5926 C C . PRO B 1 404 ? -6.789 -13.836 -2.889 1 98.94 404 PRO B C 1
ATOM 5928 O O . PRO B 1 404 ? -6.164 -14.688 -3.531 1 98.94 404 PRO B O 1
ATOM 5931 N N . ALA B 1 405 ? -8.078 -13.719 -2.951 1 98.94 405 ALA B N 1
ATOM 5932 C CA . ALA B 1 405 ? -8.914 -14.406 -3.934 1 98.94 405 ALA B CA 1
ATOM 5933 C C . ALA B 1 405 ? -10.07 -13.516 -4.383 1 98.94 405 ALA B C 1
ATOM 5935 O O . ALA B 1 405 ? -10.508 -12.633 -3.643 1 98.94 405 ALA B O 1
ATOM 5936 N N . ALA B 1 406 ? -10.484 -13.68 -5.574 1 98.94 406 ALA B N 1
ATOM 5937 C CA . ALA B 1 406 ? -11.641 -12.984 -6.137 1 98.94 406 ALA B CA 1
ATOM 5938 C C . ALA B 1 406 ? -12.461 -13.922 -7.016 1 98.94 406 ALA B C 1
ATOM 5940 O O . ALA B 1 406 ? -11.906 -14.727 -7.77 1 98.94 406 ALA B O 1
ATOM 5941 N N . ILE B 1 407 ? -13.742 -13.906 -6.863 1 98.94 407 ILE B N 1
ATOM 5942 C CA . ILE B 1 407 ? -14.68 -14.586 -7.754 1 98.94 407 ILE B CA 1
ATOM 5943 C C . ILE B 1 407 ? -15.414 -13.555 -8.609 1 98.94 407 ILE B C 1
ATOM 5945 O O . ILE B 1 407 ? -15.969 -12.578 -8.078 1 98.94 407 ILE B O 1
ATOM 5949 N N . ILE B 1 408 ? -15.359 -13.773 -9.898 1 98.94 408 ILE B N 1
ATOM 5950 C CA . ILE B 1 408 ? -16.031 -12.844 -10.805 1 98.94 408 ILE B CA 1
ATOM 5951 C C . ILE B 1 408 ? -17.094 -13.586 -11.609 1 98.94 408 ILE B C 1
ATOM 5953 O O . ILE B 1 408 ? -17.047 -14.812 -11.742 1 98.94 408 ILE B O 1
ATOM 5957 N N . GLU B 1 409 ? -18.062 -12.844 -12.086 1 98.88 409 GLU B N 1
ATOM 5958 C CA . GLU B 1 409 ? -19.172 -13.352 -12.891 1 98.88 409 GLU B CA 1
ATOM 5959 C C . GLU B 1 409 ? -19.438 -12.461 -14.094 1 98.88 409 GLU B C 1
ATOM 5961 O O . GLU B 1 409 ? -19.656 -11.258 -13.945 1 98.88 409 GLU B O 1
ATOM 5966 N N . ARG B 1 410 ? -19.484 -13.008 -15.273 1 98.5 410 ARG B N 1
ATOM 5967 C CA . ARG B 1 410 ? -19.719 -12.242 -16.5 1 98.5 410 ARG B CA 1
ATOM 5968 C C . ARG B 1 410 ? -21.109 -11.633 -16.5 1 98.5 410 ARG B C 1
ATOM 5970 O O . ARG B 1 410 ? -22.047 -12.188 -15.922 1 98.5 410 ARG B O 1
ATOM 5977 N N . ILE B 1 411 ? -21.125 -10.445 -17.125 1 96.69 411 ILE B N 1
ATOM 5978 C CA . ILE B 1 411 ? -22.406 -9.75 -17.312 1 96.69 411 ILE B CA 1
ATOM 5979 C C . ILE B 1 411 ? -22.875 -9.898 -18.75 1 96.69 411 ILE B C 1
ATOM 5981 O O . ILE B 1 411 ? -22.062 -9.789 -19.688 1 96.69 411 ILE B O 1
#